Protein AF-0000000078282708 (afdb_homodimer)

Nearest PDB structures (foldseek):
  1wza-assembly1_A  TM=4.664E-01  e=1.621E-06  Halothermothrix orenii
  4jen-assembly2_C-2  TM=5.106E-01  e=5.709E+00  Clostridium botulinum A str. ATCC 19397
  1z26-assembly1_A  TM=2.832E-01  e=1.994E+00  Pyrococcus furiosus
  5vbg-assembly1_A  TM=2.214E-01  e=1.049E+00  Haemophilus influenzae Rd KW20
  1wza-assembly1_A  TM=4.704E-01  e=5.038E-07  Halothermothrix orenii

Structure (mmCIF, N/CA/C/O backbone):
data_AF-0000000078282708-model_v1
#
loop_
_entity.id
_entity.type
_entity.pdbx_description
1 polymer 'Beta-galactosidase-like protein'
#
loop_
_atom_site.group_PDB
_atom_site.id
_atom_site.type_symbol
_atom_site.label_atom_id
_atom_site.label_alt_id
_atom_site.label_comp_id
_atom_site.label_asym_id
_atom_site.label_entity_id
_atom_site.label_seq_id
_atom_site.pdbx_PDB_ins_code
_atom_site.Cartn_x
_atom_site.Cartn_y
_atom_site.Cartn_z
_atom_site.occupancy
_atom_site.B_iso_or_equiv
_atom_site.auth_seq_id
_atom_site.auth_comp_id
_atom_site.auth_asym_id
_atom_site.auth_atom_id
_atom_site.pdbx_PDB_model_num
ATOM 1 N N . MET A 1 1 ? -0.865 -28.656 9.539 1 91.75 1 MET A N 1
ATOM 2 C CA . MET A 1 1 ? -1.422 -27.828 8.477 1 91.75 1 MET A CA 1
ATOM 3 C C . MET A 1 1 ? -0.463 -26.703 8.117 1 91.75 1 MET A C 1
ATOM 5 O O . MET A 1 1 ? 0.042 -26 8.992 1 91.75 1 MET A O 1
ATOM 9 N N . LEU A 1 2 ? -0.111 -26.656 6.852 1 93.38 2 LEU A N 1
ATOM 10 C CA . LEU A 1 2 ? 0.719 -25.562 6.352 1 93.38 2 LEU A CA 1
ATOM 11 C C . LEU A 1 2 ? -0.14 -24.375 5.902 1 93.38 2 LEU A C 1
ATOM 13 O O . LEU A 1 2 ? -1.257 -24.578 5.414 1 93.38 2 LEU A O 1
ATOM 17 N N . LYS A 1 3 ? 0.345 -23.25 6.145 1 96.25 3 LYS A N 1
ATOM 18 C CA . LYS A 1 3 ? -0.286 -22.031 5.664 1 96.25 3 LYS A CA 1
ATOM 19 C C . LYS A 1 3 ? 0.667 -21.234 4.781 1 96.25 3 LYS A C 1
ATOM 21 O O . LYS A 1 3 ? 1.452 -20.422 5.281 1 96.25 3 LYS A O 1
ATOM 26 N N . GLY A 1 4 ? 0.455 -21.469 3.521 1 94.69 4 GLY A N 1
ATOM 27 C CA . GLY A 1 4 ? 1.292 -20.797 2.541 1 94.69 4 GLY A CA 1
ATOM 28 C C . GLY A 1 4 ? 0.851 -19.375 2.256 1 94.69 4 GLY A C 1
ATOM 29 O O . GLY A 1 4 ? -0.321 -19.031 2.432 1 94.69 4 GLY A O 1
ATOM 30 N N . ILE A 1 5 ? 1.791 -18.578 1.916 1 93.94 5 ILE A N 1
ATOM 31 C CA . ILE A 1 5 ? 1.528 -17.219 1.442 1 93.94 5 ILE A CA 1
ATOM 32 C C . ILE A 1 5 ? 2.156 -17.031 0.064 1 93.94 5 ILE A C 1
ATOM 34 O O . ILE A 1 5 ? 3.342 -17.312 -0.13 1 93.94 5 ILE A O 1
ATOM 38 N N . TYR A 1 6 ? 1.263 -16.703 -0.888 1 96.06 6 TYR A N 1
ATOM 39 C CA . TYR A 1 6 ? 1.729 -16.219 -2.18 1 96.06 6 TYR A CA 1
ATOM 40 C C . TYR A 1 6 ? 2.301 -14.805 -2.055 1 96.06 6 TYR A C 1
ATOM 42 O O . TYR A 1 6 ? 1.612 -13.82 -2.338 1 96.06 6 TYR A O 1
ATOM 50 N N . PHE A 1 7 ? 3.656 -14.727 -1.704 1 95.06 7 PHE A N 1
ATOM 51 C CA . PHE A 1 7 ? 4.273 -13.547 -1.121 1 95.06 7 PHE A CA 1
ATOM 52 C C . PHE A 1 7 ? 5.168 -12.844 -2.137 1 95.06 7 PHE A C 1
ATOM 54 O O . PHE A 1 7 ? 6.395 -12.938 -2.061 1 95.06 7 PHE A O 1
ATOM 61 N N . MET A 1 8 ? 4.633 -12.062 -3.002 1 94.94 8 MET A N 1
ATOM 62 C CA . MET A 1 8 ? 5.473 -11.273 -3.898 1 94.94 8 MET A CA 1
ATOM 63 C C . MET A 1 8 ? 5.676 -9.867 -3.357 1 94.94 8 MET A C 1
ATOM 65 O O . MET A 1 8 ? 6.711 -9.242 -3.6 1 94.94 8 MET A O 1
ATOM 69 N N . GLY A 1 9 ? 4.688 -9.383 -2.629 1 95.5 9 GLY A N 1
ATOM 70 C CA . GLY A 1 9 ? 4.793 -8.094 -1.973 1 95.5 9 GLY A CA 1
ATOM 71 C C . GLY A 1 9 ? 4.688 -6.926 -2.934 1 95.5 9 GLY A C 1
ATOM 72 O O . GLY A 1 9 ? 5.168 -5.828 -2.641 1 95.5 9 GLY A O 1
ATOM 73 N N . TRP A 1 10 ? 4.141 -7.105 -4.102 1 95.88 10 TRP A N 1
ATOM 74 C CA . TRP A 1 10 ? 3.957 -6.004 -5.043 1 95.88 10 TRP A CA 1
ATOM 75 C C . TRP A 1 10 ? 2.965 -4.98 -4.5 1 95.88 10 TRP A C 1
ATOM 77 O O . TRP A 1 10 ? 2.107 -5.316 -3.68 1 95.88 10 TRP A O 1
ATOM 87 N N . GLN A 1 11 ? 3.111 -3.773 -4.941 1 92.25 11 GLN A N 1
ATOM 88 C CA . GLN A 1 11 ? 2.311 -2.674 -4.41 1 92.25 11 GLN A CA 1
ATOM 89 C C . GLN A 1 11 ? 0.983 -2.551 -5.152 1 92.25 11 GLN A C 1
ATOM 91 O O . GLN A 1 11 ? 0.892 -2.895 -6.332 1 92.25 11 GLN A O 1
ATOM 96 N N . ARG A 1 12 ? 0.019 -2.025 -4.438 1 90.88 12 ARG A N 1
ATOM 97 C CA . ARG A 1 12 ? -1.258 -1.686 -5.059 1 90.88 12 ARG A CA 1
ATOM 98 C C . ARG A 1 12 ? -1.077 -0.617 -6.129 1 90.88 12 ARG A C 1
ATOM 100 O O . ARG A 1 12 ? -0.211 0.252 -6.008 1 90.88 12 ARG A O 1
ATOM 107 N N . ASP A 1 13 ? -1.837 -0.707 -7.242 1 89 13 ASP A N 1
ATOM 108 C CA . ASP A 1 13 ? -1.938 0.283 -8.312 1 89 13 ASP A CA 1
ATOM 109 C C . ASP A 1 13 ? -0.598 0.46 -9.023 1 89 13 ASP A C 1
ATOM 111 O O . ASP A 1 13 ? -0.304 1.538 -9.547 1 89 13 ASP A O 1
ATOM 115 N N . MET A 1 14 ? 0.194 -0.5 -8.945 1 92.94 14 MET A N 1
ATOM 116 C CA . MET A 1 14 ? 1.465 -0.499 -9.664 1 92.94 14 MET A CA 1
ATOM 117 C C . MET A 1 14 ? 1.618 -1.765 -10.5 1 92.94 14 MET A C 1
ATOM 119 O O . MET A 1 14 ? 0.951 -2.768 -10.242 1 92.94 14 MET A O 1
ATOM 123 N N . TRP A 1 15 ? 2.471 -1.636 -11.516 1 94.06 15 TRP A N 1
ATOM 124 C CA . TRP A 1 15 ? 2.766 -2.818 -12.312 1 94.06 15 TRP A CA 1
ATOM 125 C C . TRP A 1 15 ? 3.553 -3.844 -11.508 1 94.06 15 TRP A C 1
ATOM 127 O O . TRP A 1 15 ? 4.289 -3.482 -10.586 1 94.06 15 TRP A O 1
ATOM 137 N N . ASN A 1 16 ? 3.322 -5.078 -11.789 1 94.31 16 ASN A N 1
ATOM 138 C CA . ASN A 1 16 ? 4.113 -6.156 -11.203 1 94.31 16 ASN A CA 1
ATOM 139 C C . ASN A 1 16 ? 5.395 -6.402 -12 1 94.31 16 ASN A C 1
ATOM 141 O O . ASN A 1 16 ? 5.367 -7.047 -13.047 1 94.31 16 ASN A O 1
ATOM 145 N N . TYR A 1 17 ? 6.512 -5.969 -11.523 1 94.06 17 TYR A N 1
ATOM 146 C CA . TYR A 1 17 ? 7.766 -6.043 -12.266 1 94.06 17 TYR A CA 1
ATOM 147 C C . TYR A 1 17 ? 8.562 -7.277 -11.859 1 94.06 17 TYR A C 1
ATOM 149 O O . TYR A 1 17 ? 9.07 -7.355 -10.742 1 94.06 17 TYR A O 1
ATOM 157 N N . HIS A 1 18 ? 8.586 -8.219 -12.742 1 93.62 18 HIS A N 1
ATOM 158 C CA . HIS A 1 18 ? 9.57 -9.289 -12.648 1 93.62 18 HIS A CA 1
ATOM 159 C C . HIS A 1 18 ? 10.953 -8.805 -13.062 1 93.62 18 HIS A C 1
ATOM 161 O O . HIS A 1 18 ? 11.078 -7.84 -13.828 1 93.62 18 HIS A O 1
ATOM 167 N N . PRO A 1 19 ? 11.945 -9.414 -12.523 1 95.88 19 PRO A N 1
ATOM 168 C CA . PRO A 1 19 ? 11.977 -10.539 -11.594 1 95.88 19 PRO A CA 1
ATOM 169 C C . PRO A 1 19 ? 12.391 -10.125 -10.18 1 95.88 19 PRO A C 1
ATOM 171 O O . PRO A 1 19 ? 12.312 -10.938 -9.25 1 95.88 19 PRO A O 1
ATOM 174 N N . SER A 1 20 ? 12.914 -8.922 -10.07 1 94.81 20 SER A N 1
ATOM 175 C CA . SER A 1 20 ? 13.359 -8.422 -8.781 1 94.81 20 SER A CA 1
ATOM 176 C C . SER A 1 20 ? 12.18 -8.008 -7.902 1 94.81 20 SER A C 1
ATOM 178 O O . SER A 1 20 ? 11.555 -6.98 -8.141 1 94.81 20 SER A O 1
ATOM 180 N N . LEU A 1 21 ? 11.922 -8.75 -6.902 1 96.19 21 LEU A N 1
ATOM 181 C CA . LEU A 1 21 ? 10.75 -8.516 -6.07 1 96.19 21 LEU A CA 1
ATOM 182 C C . LEU A 1 21 ? 10.961 -7.324 -5.141 1 96.19 21 LEU A C 1
ATOM 184 O O . LEU A 1 21 ? 12.102 -6.965 -4.84 1 96.19 21 LEU A O 1
ATOM 188 N N . PRO A 1 22 ? 9.891 -6.691 -4.715 1 96.19 22 PRO A N 1
ATOM 189 C CA . PRO A 1 22 ? 10.016 -5.527 -3.834 1 96.19 22 PRO A CA 1
ATOM 190 C C . PRO A 1 22 ? 10.797 -5.832 -2.559 1 96.19 22 PRO A C 1
ATOM 192 O O . PRO A 1 22 ? 10.766 -6.965 -2.064 1 96.19 22 PRO A O 1
ATOM 195 N N . MET A 1 23 ? 11.43 -4.809 -2.088 1 96.62 23 MET A N 1
ATOM 196 C CA . MET A 1 23 ? 12.172 -4.934 -0.835 1 96.62 23 MET A CA 1
ATOM 197 C C . MET A 1 23 ? 11.234 -5.25 0.323 1 96.62 23 MET A C 1
ATOM 199 O O . MET A 1 23 ? 10.078 -4.809 0.334 1 96.62 23 MET A O 1
ATOM 203 N N . LYS A 1 24 ? 11.75 -6 1.307 1 97.31 24 LYS A N 1
ATOM 204 C CA . LYS A 1 24 ? 10.93 -6.457 2.426 1 97.31 24 LYS A CA 1
ATOM 205 C C . LYS A 1 24 ? 11.188 -5.617 3.676 1 97.31 24 LYS A C 1
ATOM 207 O O . LYS A 1 24 ? 12.25 -5.008 3.807 1 97.31 24 LYS A O 1
ATOM 212 N N . ASN A 1 25 ? 10.195 -5.551 4.543 1 96.88 25 ASN A N 1
ATOM 213 C CA . ASN A 1 25 ? 10.375 -4.836 5.805 1 96.88 25 ASN A CA 1
ATOM 214 C C . ASN A 1 25 ? 9.734 -5.586 6.969 1 96.88 25 ASN A C 1
ATOM 216 O O . ASN A 1 25 ? 9.102 -6.629 6.77 1 96.88 25 ASN A O 1
ATOM 220 N N . MET A 1 26 ? 9.922 -5.113 8.164 1 96.94 26 MET A N 1
ATOM 221 C CA . MET A 1 26 ? 9.477 -5.773 9.383 1 96.94 26 MET A CA 1
ATOM 222 C C . MET A 1 26 ? 7.949 -5.793 9.469 1 96.94 26 MET A C 1
ATOM 224 O O . MET A 1 26 ? 7.367 -6.699 10.062 1 96.94 26 MET A O 1
ATOM 228 N N . GLN A 1 27 ? 7.289 -4.828 8.891 1 95.5 27 GLN A N 1
ATOM 229 C CA . GLN A 1 27 ? 5.832 -4.836 8.891 1 95.5 27 GLN A CA 1
ATOM 230 C C . GLN A 1 27 ? 5.285 -6.035 8.125 1 95.5 27 GLN A C 1
ATOM 232 O O . GLN A 1 27 ? 4.305 -6.652 8.539 1 95.5 27 GLN A O 1
ATOM 237 N N . MET A 1 28 ? 5.863 -6.309 7.047 1 97.06 28 MET A N 1
ATOM 238 C CA . MET A 1 28 ? 5.465 -7.48 6.273 1 97.06 28 MET A CA 1
ATOM 239 C C . MET A 1 28 ? 5.594 -8.75 7.105 1 97.06 28 MET A C 1
ATOM 241 O O . MET A 1 28 ? 4.707 -9.609 7.082 1 97.06 28 MET A O 1
ATOM 245 N N . ILE A 1 29 ? 6.691 -8.875 7.805 1 97.69 29 ILE A N 1
ATOM 246 C CA . ILE A 1 29 ? 6.922 -10.055 8.633 1 97.69 29 ILE A CA 1
ATOM 247 C C . ILE A 1 29 ? 5.859 -10.117 9.734 1 97.69 29 ILE A C 1
ATOM 249 O O . ILE A 1 29 ? 5.316 -11.195 10.016 1 97.69 29 ILE A O 1
ATOM 253 N N . GLN A 1 30 ? 5.543 -8.992 10.305 1 96.44 30 GLN A N 1
ATOM 254 C CA . GLN A 1 30 ? 4.492 -8.945 11.32 1 96.44 30 GLN A CA 1
ATOM 255 C C . GLN A 1 30 ? 3.15 -9.375 10.734 1 96.44 30 GLN A C 1
ATOM 257 O O . GLN A 1 30 ? 2.389 -10.094 11.383 1 96.44 30 GLN A O 1
ATOM 262 N N . ASP A 1 31 ? 2.84 -8.891 9.586 1 97.12 31 ASP A N 1
ATOM 263 C CA . ASP A 1 31 ? 1.611 -9.312 8.914 1 97.12 31 ASP A CA 1
ATOM 264 C C . ASP A 1 31 ? 1.562 -10.828 8.766 1 97.12 31 ASP A C 1
ATOM 266 O O . ASP A 1 31 ? 0.527 -11.453 9.016 1 97.12 31 ASP A O 1
ATOM 270 N N . ILE A 1 32 ? 2.678 -11.398 8.305 1 98.19 32 ILE A N 1
ATOM 271 C CA . ILE A 1 32 ? 2.773 -12.836 8.102 1 98.19 32 ILE A CA 1
ATOM 272 C C . ILE A 1 32 ? 2.504 -13.57 9.414 1 98.19 32 ILE A C 1
ATOM 274 O O . ILE A 1 32 ? 1.751 -14.547 9.445 1 98.19 32 ILE A O 1
ATOM 278 N N . GLU A 1 33 ? 3.105 -13.039 10.492 1 97.81 33 GLU A N 1
ATOM 279 C CA . GLU A 1 33 ? 2.887 -13.633 11.805 1 97.81 33 GLU A CA 1
ATOM 280 C C . GLU A 1 33 ? 1.424 -13.523 12.227 1 97.81 33 GLU A C 1
ATOM 282 O O . GLU A 1 33 ? 0.844 -14.477 12.742 1 97.81 33 GLU A O 1
ATOM 287 N N . ASP A 1 34 ? 0.875 -12.398 11.938 1 97.06 34 ASP A N 1
ATOM 288 C CA . ASP A 1 34 ? -0.502 -12.133 12.344 1 97.06 34 ASP A CA 1
ATOM 289 C C . ASP A 1 34 ? -1.479 -13.031 11.594 1 97.06 34 ASP A C 1
ATOM 291 O O . ASP A 1 34 ? -2.52 -13.414 12.125 1 97.06 34 ASP A O 1
ATOM 295 N N . ILE A 1 35 ? -1.177 -13.359 10.398 1 97.56 35 ILE A N 1
ATOM 296 C CA . ILE A 1 35 ? -2.021 -14.203 9.57 1 97.56 35 ILE A CA 1
ATOM 297 C C . ILE A 1 35 ? -1.709 -15.672 9.852 1 97.56 35 ILE A C 1
ATOM 299 O O . ILE A 1 35 ? -2.389 -16.562 9.336 1 97.56 35 ILE A O 1
ATOM 303 N N . HIS A 1 36 ? -0.666 -15.914 10.609 1 97.88 36 HIS A N 1
ATOM 304 C CA . HIS A 1 36 ? -0.191 -17.234 11.016 1 97.88 36 HIS A CA 1
ATOM 305 C C . HIS A 1 36 ? 0.363 -18.016 9.828 1 97.88 36 HIS A C 1
ATOM 307 O O . HIS A 1 36 ? 0.149 -19.219 9.711 1 97.88 36 HIS A O 1
ATOM 313 N N . GLY A 1 37 ? 1.004 -17.266 8.898 1 97.25 37 GLY A N 1
ATOM 314 C CA . GLY A 1 37 ? 1.69 -17.906 7.797 1 97.25 37 GLY A CA 1
ATOM 315 C C . GLY A 1 37 ? 3.006 -18.547 8.203 1 97.25 37 GLY A C 1
ATOM 316 O O . GLY A 1 37 ? 3.719 -18.016 9.055 1 97.25 37 GLY A O 1
ATOM 317 N N . ASP A 1 38 ? 3.332 -19.688 7.547 1 96.62 38 ASP A N 1
ATOM 318 C CA . ASP A 1 38 ? 4.582 -20.328 7.945 1 96.62 38 ASP A CA 1
ATOM 319 C C . ASP A 1 38 ? 5.406 -20.734 6.727 1 96.62 38 ASP A C 1
ATOM 321 O O . ASP A 1 38 ? 6.52 -21.234 6.863 1 96.62 38 ASP A O 1
ATOM 325 N N . MET A 1 39 ? 4.875 -20.484 5.531 1 96.31 39 MET A N 1
ATOM 326 C CA . MET A 1 39 ? 5.586 -20.766 4.289 1 96.31 39 MET A CA 1
ATOM 327 C C . MET A 1 39 ? 5.383 -19.641 3.277 1 96.31 39 MET A C 1
ATOM 329 O O . MET A 1 39 ? 4.254 -19.344 2.893 1 96.31 39 MET A O 1
ATOM 333 N N . LEU A 1 40 ? 6.434 -19.062 2.873 1 97.75 40 LEU A N 1
ATOM 334 C CA . LEU A 1 40 ? 6.367 -18 1.866 1 97.75 40 LEU A CA 1
ATOM 335 C C . LEU A 1 40 ? 6.836 -18.516 0.51 1 97.75 40 LEU A C 1
ATOM 337 O O . LEU A 1 40 ? 8 -18.875 0.348 1 97.75 40 LEU A O 1
ATOM 341 N N . ILE A 1 41 ? 5.961 -18.438 -0.445 1 95 41 ILE A N 1
ATOM 342 C CA . ILE A 1 41 ? 6.285 -18.922 -1.785 1 95 41 ILE A CA 1
ATOM 343 C C . ILE A 1 41 ? 6.449 -17.734 -2.729 1 95 41 ILE A C 1
ATOM 345 O O . ILE A 1 41 ? 5.793 -16.703 -2.561 1 95 41 ILE A O 1
ATOM 349 N N . TRP A 1 42 ? 7.336 -17.688 -3.738 1 95.31 42 TRP A N 1
ATOM 350 C CA . TRP A 1 42 ? 7.707 -16.594 -4.629 1 95.31 42 TRP A CA 1
ATOM 351 C C . TRP A 1 42 ? 8.195 -15.391 -3.834 1 95.31 42 TRP A C 1
ATOM 353 O O . TRP A 1 42 ? 7.797 -14.258 -4.113 1 95.31 42 TRP A O 1
ATOM 363 N N . SER A 1 43 ? 9 -15.555 -2.896 1 95 43 SER A N 1
ATOM 364 C CA . SER A 1 43 ? 9.086 -14.547 -1.849 1 95 43 SER A CA 1
ATOM 365 C C . SER A 1 43 ? 10.289 -13.633 -2.062 1 95 43 SER A C 1
ATOM 367 O O . SER A 1 43 ? 10.234 -12.445 -1.75 1 95 43 SER A O 1
ATOM 369 N N . CYS A 1 44 ? 11.445 -14.234 -2.525 1 96.69 44 CYS A N 1
ATOM 370 C CA . CYS A 1 44 ? 12.633 -13.391 -2.568 1 96.69 44 CYS A CA 1
ATOM 371 C C . CYS A 1 44 ? 13.688 -13.977 -3.496 1 96.69 44 CYS A C 1
ATOM 373 O O . CYS A 1 44 ? 13.492 -15.055 -4.059 1 96.69 44 CYS A O 1
ATOM 375 N N . LEU A 1 45 ? 14.742 -13.188 -3.77 1 97.81 45 LEU A N 1
ATOM 376 C CA . LEU A 1 45 ? 15.977 -13.609 -4.434 1 97.81 45 LEU A CA 1
ATOM 377 C C . LEU A 1 45 ? 15.695 -14.086 -5.852 1 97.81 45 LEU A C 1
ATOM 379 O O . LEU A 1 45 ? 16.188 -15.133 -6.27 1 97.81 45 LEU A O 1
ATOM 383 N N . GLY A 1 46 ? 14.828 -13.359 -6.578 1 95.5 46 GLY A N 1
ATOM 384 C CA . GLY A 1 46 ? 14.43 -13.805 -7.902 1 95.5 46 GLY A CA 1
ATOM 385 C C . GLY A 1 46 ? 15.203 -13.125 -9.023 1 95.5 46 GLY A C 1
ATOM 386 O O . GLY A 1 46 ? 15.078 -13.5 -10.188 1 95.5 46 GLY A O 1
ATOM 387 N N . SER A 1 47 ? 16.188 -12.266 -8.734 1 97.75 47 SER A N 1
ATOM 388 C CA . SER A 1 47 ? 16.703 -11.344 -9.734 1 97.75 47 SER A CA 1
ATOM 389 C C . SER A 1 47 ? 17.844 -11.961 -10.523 1 97.75 47 SER A C 1
ATOM 391 O O . SER A 1 47 ? 18.438 -11.305 -11.383 1 97.75 47 SER A O 1
ATOM 393 N N . GLY A 1 48 ? 18.125 -13.234 -10.273 1 98.31 48 GLY A N 1
ATOM 394 C CA . GLY A 1 48 ? 19.109 -13.914 -11.109 1 98.31 48 GLY A CA 1
ATOM 395 C C . GLY A 1 48 ? 18.75 -13.867 -12.586 1 98.31 48 GLY A C 1
ATOM 396 O O . GLY A 1 48 ? 19.641 -13.992 -13.445 1 98.31 48 GLY A O 1
ATOM 397 N N . ALA A 1 49 ? 17.516 -13.656 -12.867 1 98.56 49 ALA A N 1
ATOM 398 C CA . ALA A 1 49 ? 17.031 -13.562 -14.234 1 98.56 49 ALA A CA 1
ATOM 399 C C . ALA A 1 49 ? 17.484 -12.273 -14.906 1 98.56 49 ALA A C 1
ATOM 401 O O . ALA A 1 49 ? 17.406 -12.133 -16.125 1 98.56 49 ALA A O 1
ATOM 402 N N . ILE A 1 50 ? 17.953 -11.305 -14.125 1 98.69 50 ILE A N 1
ATOM 403 C CA . ILE A 1 50 ? 18.609 -10.117 -14.648 1 98.69 50 ILE A CA 1
ATOM 404 C C . ILE A 1 50 ? 20.109 -10.375 -14.797 1 98.69 50 ILE A C 1
ATOM 406 O O . ILE A 1 50 ? 20.719 -10.008 -15.812 1 98.69 50 ILE A O 1
ATOM 410 N N . GLY A 1 51 ? 20.688 -10.969 -13.82 1 98.62 51 GLY A N 1
ATOM 411 C CA . GLY A 1 51 ? 22.094 -11.32 -13.719 1 98.62 51 GLY A CA 1
ATOM 412 C C . GLY A 1 51 ? 22.531 -11.602 -12.297 1 98.62 51 GLY A C 1
ATOM 413 O O . GLY A 1 51 ? 21.969 -11.062 -11.344 1 98.62 51 GLY A O 1
ATOM 414 N N . LEU A 1 52 ? 23.609 -12.367 -12.156 1 98.69 52 LEU A N 1
ATOM 415 C CA . LEU A 1 52 ? 24.094 -12.773 -10.844 1 98.69 52 LEU A CA 1
ATOM 416 C C . LEU A 1 52 ? 24.594 -11.57 -10.055 1 98.69 52 LEU A C 1
ATOM 418 O O . LEU A 1 52 ? 24.391 -11.492 -8.836 1 98.69 52 LEU A O 1
ATOM 422 N N . PRO A 1 53 ? 25.281 -10.602 -10.734 1 98.62 53 PRO A N 1
ATOM 423 C CA . PRO A 1 53 ? 25.688 -9.414 -9.969 1 98.62 53 PRO A CA 1
ATOM 424 C C . PRO A 1 53 ? 24.5 -8.68 -9.352 1 98.62 53 PRO A C 1
ATOM 426 O O . PRO A 1 53 ? 24.609 -8.133 -8.25 1 98.62 53 PRO A O 1
ATOM 429 N N . TYR A 1 54 ? 23.391 -8.609 -10.086 1 98.69 54 TYR A N 1
ATOM 430 C CA . TYR A 1 54 ? 22.172 -7.992 -9.547 1 98.69 54 TYR A CA 1
ATOM 431 C C . TYR A 1 54 ? 21.625 -8.797 -8.375 1 98.69 54 TYR A C 1
ATOM 433 O O . TYR A 1 54 ? 21.219 -8.227 -7.359 1 98.69 54 TYR A O 1
ATOM 441 N N . LEU A 1 55 ? 21.578 -10.078 -8.508 1 98.69 55 LEU A N 1
ATOM 442 C CA . LEU A 1 55 ? 21.125 -10.953 -7.434 1 98.69 55 LEU A CA 1
ATOM 443 C C . LEU A 1 55 ? 21.969 -10.781 -6.184 1 98.69 55 LEU A C 1
ATOM 445 O O . LEU A 1 55 ? 21.453 -10.789 -5.066 1 98.69 55 LEU A O 1
ATOM 449 N N . ASP A 1 56 ? 23.25 -10.656 -6.395 1 98.69 56 ASP A N 1
ATOM 450 C CA . ASP A 1 56 ? 24.172 -10.438 -5.285 1 98.69 56 ASP A CA 1
ATOM 451 C C . ASP A 1 56 ? 23.812 -9.172 -4.516 1 98.69 56 ASP A C 1
ATOM 453 O O . ASP A 1 56 ? 23.812 -9.164 -3.281 1 98.69 56 ASP A O 1
ATOM 457 N N . ARG A 1 57 ? 23.5 -8.203 -5.242 1 97.56 57 ARG A N 1
ATOM 458 C CA . ARG A 1 57 ? 23.125 -6.945 -4.605 1 97.56 57 ARG A CA 1
ATOM 459 C C . ARG A 1 57 ? 21.781 -7.078 -3.879 1 97.56 57 ARG A C 1
ATOM 461 O O . ARG A 1 57 ? 21.625 -6.555 -2.775 1 97.56 57 ARG A O 1
ATOM 468 N N . GLU A 1 58 ? 20.828 -7.715 -4.484 1 97.25 58 GLU A N 1
ATOM 469 C CA . GLU A 1 58 ? 19.547 -7.969 -3.846 1 97.25 58 GLU A CA 1
ATOM 470 C C . GLU A 1 58 ? 19.719 -8.695 -2.518 1 97.25 58 GLU A C 1
ATOM 472 O O . GLU A 1 58 ? 19.062 -8.367 -1.53 1 97.25 58 GLU A O 1
ATOM 477 N N . ALA A 1 59 ? 20.609 -9.57 -2.447 1 98.25 59 ALA A N 1
ATOM 478 C CA . ALA A 1 59 ? 20.859 -10.406 -1.275 1 98.25 59 ALA A CA 1
ATOM 479 C C . ALA A 1 59 ? 21.625 -9.641 -0.205 1 98.25 59 ALA A C 1
ATOM 481 O O . ALA A 1 59 ? 21.359 -9.789 0.989 1 98.25 59 ALA A O 1
ATOM 482 N N . ASN A 1 60 ? 22.578 -8.742 -0.648 1 97.38 60 ASN A N 1
ATOM 483 C CA . ASN A 1 60 ? 23.641 -8.414 0.307 1 97.38 60 ASN A CA 1
ATOM 484 C C . ASN A 1 60 ? 23.797 -6.906 0.466 1 97.38 60 ASN A C 1
ATOM 486 O O . ASN A 1 60 ? 24.469 -6.441 1.391 1 97.38 60 ASN A O 1
ATOM 490 N N . ASP A 1 61 ? 23.172 -6.105 -0.444 1 95.25 61 ASP A N 1
ATOM 491 C CA . ASP A 1 61 ? 23.375 -4.664 -0.349 1 95.25 61 ASP A CA 1
ATOM 492 C C . ASP A 1 61 ? 22.969 -4.141 1.027 1 95.25 61 ASP A C 1
ATOM 494 O O . ASP A 1 61 ? 22 -4.605 1.613 1 95.25 61 ASP A O 1
ATOM 498 N N . ASP A 1 62 ? 23.734 -3.127 1.428 1 93.56 62 ASP A N 1
ATOM 499 C CA . ASP A 1 62 ? 23.344 -2.438 2.652 1 93.56 62 ASP A CA 1
ATOM 500 C C . ASP A 1 62 ? 22.062 -1.634 2.443 1 93.56 62 ASP A C 1
ATOM 502 O O . ASP A 1 62 ? 21.797 -1.158 1.339 1 93.56 62 ASP A O 1
ATOM 506 N N . THR A 1 63 ? 21.328 -1.556 3.502 1 95.44 63 THR A N 1
ATOM 507 C CA . THR A 1 63 ? 20.109 -0.762 3.506 1 95.44 63 THR A CA 1
ATOM 508 C C . THR A 1 63 ? 20.359 0.627 4.082 1 95.44 63 THR A C 1
ATOM 510 O O . THR A 1 63 ? 21 0.763 5.125 1 95.44 63 THR A O 1
ATOM 513 N N . SER A 1 64 ? 19.906 1.701 3.402 1 95.12 64 SER A N 1
ATOM 514 C CA . SER A 1 64 ? 20.141 3.074 3.844 1 95.12 64 SER A CA 1
ATOM 515 C C . SER A 1 64 ? 19.438 3.355 5.168 1 95.12 64 SER A C 1
ATOM 517 O O . SER A 1 64 ? 18.453 2.686 5.508 1 95.12 64 SER A O 1
ATOM 519 N N . PRO A 1 65 ? 19.891 4.375 5.914 1 95.94 65 PRO A N 1
ATOM 520 C CA . PRO A 1 65 ? 19.25 4.715 7.188 1 95.94 65 PRO A CA 1
ATOM 521 C C . PRO A 1 65 ? 17.766 5.047 7.035 1 95.94 65 PRO A C 1
ATOM 523 O O . PRO A 1 65 ? 16.953 4.641 7.867 1 95.94 65 PRO A O 1
ATOM 526 N N . ARG A 1 66 ? 17.406 5.773 6.004 1 96.5 66 ARG A N 1
ATOM 527 C CA . ARG A 1 66 ? 16 6.117 5.777 1 96.5 66 ARG A CA 1
ATOM 528 C C . ARG A 1 66 ? 15.148 4.867 5.648 1 96.5 66 ARG A C 1
ATOM 530 O O . ARG A 1 66 ? 14.055 4.793 6.223 1 96.5 66 ARG A O 1
ATOM 537 N N . MET A 1 67 ? 15.656 3.932 4.914 1 96.75 67 MET A N 1
ATOM 538 C CA . MET A 1 67 ? 14.93 2.68 4.738 1 96.75 67 MET A CA 1
ATOM 539 C C . MET A 1 67 ? 14.914 1.872 6.031 1 96.75 67 MET A C 1
ATOM 541 O O . MET A 1 67 ? 13.906 1.249 6.367 1 96.75 67 MET A O 1
ATOM 545 N N . ARG A 1 68 ? 16.031 1.907 6.766 1 97.5 68 ARG A N 1
ATOM 546 C CA . ARG A 1 68 ? 16.094 1.212 8.047 1 97.5 68 ARG A CA 1
ATOM 547 C C . ARG A 1 68 ? 15.055 1.761 9.023 1 97.5 68 ARG A C 1
ATOM 549 O O . ARG A 1 68 ? 14.492 1.011 9.82 1 97.5 68 ARG A O 1
ATOM 556 N N . LEU A 1 69 ? 14.82 3.041 8.945 1 97.44 69 LEU A N 1
ATOM 557 C CA . LEU A 1 69 ? 13.852 3.688 9.828 1 97.44 69 LEU A CA 1
ATOM 558 C C . LEU A 1 69 ? 12.484 3.027 9.719 1 97.44 69 LEU A C 1
ATOM 560 O O . LEU A 1 69 ? 11.742 2.951 10.695 1 97.44 69 LEU A O 1
ATOM 564 N N . TYR A 1 70 ? 12.195 2.516 8.555 1 96.75 70 TYR A N 1
ATOM 565 C CA . TYR A 1 70 ? 10.906 1.893 8.281 1 96.75 70 TYR A CA 1
ATOM 566 C C . TYR A 1 70 ? 11.016 0.373 8.305 1 96.75 70 TYR A C 1
ATOM 568 O O . TYR A 1 70 ? 10.125 -0.329 7.836 1 96.75 70 TYR A O 1
ATOM 576 N N . GLY A 1 71 ? 12.148 -0.172 8.75 1 97.06 71 GLY A N 1
ATOM 577 C CA . GLY A 1 71 ? 12.289 -1.601 8.984 1 97.06 71 GLY A CA 1
ATOM 578 C C . GLY A 1 71 ? 12.68 -2.375 7.746 1 97.06 71 GLY A C 1
ATOM 579 O O . GLY A 1 71 ? 12.625 -3.607 7.73 1 97.06 71 GLY A O 1
ATOM 580 N N . PHE A 1 72 ? 13.078 -1.73 6.668 1 97.5 72 PHE A N 1
ATOM 581 C CA . PHE A 1 72 ? 13.461 -2.434 5.449 1 97.5 72 PHE A CA 1
ATOM 582 C C . PHE A 1 72 ? 14.766 -3.188 5.645 1 97.5 72 PHE A C 1
ATOM 584 O O . PHE A 1 72 ? 15.578 -2.822 6.5 1 97.5 72 PHE A O 1
ATOM 591 N N . MET A 1 73 ? 14.953 -4.223 4.875 1 97.44 73 MET A N 1
ATOM 592 C CA . MET A 1 73 ? 16.141 -5.078 4.969 1 97.44 73 MET A CA 1
ATOM 593 C C . MET A 1 73 ? 16.422 -5.75 3.631 1 97.44 73 MET A C 1
ATOM 595 O O . MET A 1 73 ? 15.555 -5.824 2.768 1 97.44 73 MET A O 1
ATOM 599 N N . ASN A 1 74 ? 17.656 -6.148 3.398 1 97.44 74 ASN A N 1
ATOM 600 C CA . ASN A 1 74 ? 17.969 -6.953 2.225 1 97.44 74 ASN A CA 1
ATOM 601 C C . ASN A 1 74 ? 17.469 -8.383 2.373 1 97.44 74 ASN A C 1
ATOM 603 O O . ASN A 1 74 ? 16.906 -8.742 3.41 1 97.44 74 ASN A O 1
ATOM 607 N N . ASP A 1 75 ? 17.578 -9.203 1.38 1 98.25 75 ASP A N 1
ATOM 608 C CA . ASP A 1 75 ? 16.922 -10.508 1.385 1 98.25 75 ASP A CA 1
ATOM 609 C C . ASP A 1 75 ? 17.625 -11.469 2.34 1 98.25 75 ASP A C 1
ATOM 611 O O . ASP A 1 75 ? 16.984 -12.359 2.906 1 98.25 75 ASP A O 1
ATOM 615 N N . LYS A 1 76 ? 18.922 -11.305 2.467 1 98.31 76 LYS A N 1
ATOM 616 C CA . LYS A 1 76 ? 19.625 -12.133 3.449 1 98.31 76 LYS A CA 1
ATOM 617 C C . LYS A 1 76 ? 19.078 -11.891 4.855 1 98.31 76 LYS A C 1
ATOM 619 O O . LYS A 1 76 ? 18.797 -12.836 5.59 1 98.31 76 LYS A O 1
ATOM 624 N N . GLU A 1 77 ? 18.922 -10.664 5.207 1 98.19 77 GLU A N 1
ATOM 625 C CA . GLU A 1 77 ? 18.359 -10.297 6.5 1 98.19 77 GLU A CA 1
ATOM 626 C C . GLU A 1 77 ? 16.922 -10.789 6.633 1 98.19 77 GLU A C 1
ATOM 628 O O . GLU A 1 77 ? 16.516 -11.25 7.699 1 98.19 77 GLU A O 1
ATOM 633 N N . PHE A 1 78 ? 16.203 -10.633 5.578 1 98.38 78 PHE A N 1
ATOM 634 C CA . PHE A 1 78 ? 14.812 -11.07 5.57 1 98.38 78 PHE A CA 1
ATOM 635 C C . PHE A 1 78 ? 14.719 -12.57 5.859 1 98.38 78 PHE A C 1
ATOM 637 O O . PHE A 1 78 ? 13.914 -12.992 6.695 1 98.38 78 PHE A O 1
ATOM 644 N N . CYS A 1 79 ? 15.5 -13.359 5.18 1 98.5 79 CYS A N 1
ATOM 645 C CA . CYS A 1 79 ? 15.531 -14.797 5.414 1 98.5 79 CYS A CA 1
ATOM 646 C C . CYS A 1 79 ? 15.859 -15.109 6.867 1 98.5 79 CYS A C 1
ATOM 648 O O . CYS A 1 79 ? 15.227 -15.969 7.48 1 98.5 79 CYS A O 1
ATOM 650 N N . GLN A 1 80 ? 16.812 -14.438 7.375 1 97.81 80 GLN A N 1
ATOM 651 C CA . GLN A 1 80 ? 17.219 -14.656 8.758 1 97.81 80 GLN A CA 1
ATOM 652 C C . GLN A 1 80 ? 16.094 -14.32 9.727 1 97.81 80 GLN A C 1
ATOM 654 O O . GLN A 1 80 ? 15.828 -15.078 10.664 1 97.81 80 GLN A O 1
ATOM 659 N N . GLU A 1 81 ? 15.469 -13.195 9.523 1 98.06 81 GLU A N 1
ATOM 660 C CA . GLU A 1 81 ? 14.391 -12.766 10.406 1 98.06 81 GLU A CA 1
ATOM 661 C C . GLU A 1 81 ? 13.219 -13.75 10.359 1 98.06 81 GLU A C 1
ATOM 663 O O . GLU A 1 81 ? 12.609 -14.039 11.391 1 98.06 81 GLU A O 1
ATOM 668 N N . CYS A 1 82 ? 12.875 -14.148 9.195 1 98.19 82 CYS A N 1
ATOM 669 C CA . CYS A 1 82 ? 11.812 -15.141 9.047 1 98.19 82 CYS A CA 1
ATOM 670 C C . CYS A 1 82 ? 12.188 -16.453 9.742 1 98.19 82 CYS A C 1
ATOM 672 O O . CYS A 1 82 ? 11.359 -17.047 10.438 1 98.19 82 CYS A O 1
ATOM 674 N N . ARG A 1 83 ? 13.406 -16.875 9.602 1 97 83 ARG A N 1
ATOM 675 C CA . ARG A 1 83 ? 13.875 -18.109 10.227 1 97 83 ARG A CA 1
ATOM 676 C C . ARG A 1 83 ? 13.734 -18.047 11.742 1 97 83 ARG A C 1
ATOM 678 O O . ARG A 1 83 ? 13.312 -19.016 12.375 1 97 83 ARG A O 1
ATOM 685 N N . LYS A 1 84 ? 14.078 -16.906 12.305 1 96.56 84 LYS A N 1
ATOM 686 C CA . LYS A 1 84 ? 13.938 -16.688 13.742 1 96.56 84 LYS A CA 1
ATOM 687 C C . LYS A 1 84 ? 12.508 -16.938 14.203 1 96.56 84 LYS A C 1
ATOM 689 O O . LYS A 1 84 ? 12.273 -17.281 15.367 1 96.56 84 LYS A O 1
ATOM 694 N N . ARG A 1 85 ? 11.609 -16.844 13.312 1 97.06 85 ARG A N 1
ATOM 695 C CA . ARG A 1 85 ? 10.195 -16.859 13.664 1 97.06 85 ARG A CA 1
ATOM 696 C C . ARG A 1 85 ? 9.516 -18.125 13.148 1 97.06 85 ARG A C 1
ATOM 698 O O . ARG A 1 85 ? 8.289 -18.234 13.18 1 97.06 85 ARG A O 1
ATOM 705 N N . GLY A 1 86 ? 10.281 -19 12.656 1 96.44 86 GLY A N 1
ATOM 706 C CA . GLY A 1 86 ? 9.758 -20.281 12.195 1 96.44 86 GLY A CA 1
ATOM 707 C C . GLY A 1 86 ? 9.055 -20.188 10.852 1 96.44 86 GLY A C 1
ATOM 708 O O . GLY A 1 86 ? 8.234 -21.047 10.516 1 96.44 86 GLY A O 1
ATOM 709 N N . ILE A 1 87 ? 9.258 -19.188 10.086 1 97.75 87 ILE A N 1
ATOM 710 C CA . ILE A 1 87 ? 8.68 -18.984 8.758 1 97.75 87 ILE A CA 1
ATOM 711 C C . ILE A 1 87 ? 9.672 -19.469 7.699 1 97.75 87 ILE A C 1
ATOM 713 O O . ILE A 1 87 ? 10.812 -19.016 7.652 1 97.75 87 ILE A O 1
ATOM 717 N N . LYS A 1 88 ? 9.281 -20.359 6.895 1 96.94 88 LYS A N 1
ATOM 718 C CA . LYS A 1 88 ? 10.133 -20.875 5.832 1 96.94 88 LYS A CA 1
ATOM 719 C C . LYS A 1 88 ? 10.008 -20.031 4.566 1 96.94 88 LYS A C 1
ATOM 721 O O . LYS A 1 88 ? 8.922 -19.906 4 1 96.94 88 LYS A O 1
ATOM 726 N N . VAL A 1 89 ? 11.109 -19.562 4.152 1 98.06 89 VAL A N 1
ATOM 727 C CA . VAL A 1 89 ? 11.141 -18.688 2.98 1 98.06 89 VAL A CA 1
ATOM 728 C C . VAL A 1 89 ? 11.641 -19.469 1.769 1 98.06 89 VAL A C 1
ATOM 730 O O . VAL A 1 89 ? 12.789 -19.922 1.746 1 98.06 89 VAL A O 1
ATOM 733 N N . PHE A 1 90 ? 10.805 -19.578 0.787 1 98.06 90 PHE A N 1
ATOM 734 C CA . PHE A 1 90 ? 11.227 -20.203 -0.468 1 98.06 90 PHE A CA 1
ATOM 735 C C . PHE A 1 90 ? 11.664 -19.141 -1.469 1 98.06 90 PHE A C 1
ATOM 737 O O . PHE A 1 90 ? 10.852 -18.328 -1.912 1 98.06 90 PHE A O 1
ATOM 744 N N . SER A 1 91 ? 12.953 -19.125 -1.794 1 98.25 91 SER A N 1
ATOM 745 C CA 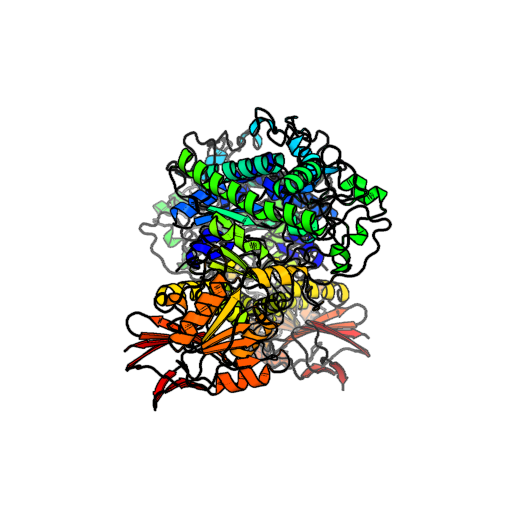. SER A 1 91 ? 13.414 -18.281 -2.885 1 98.25 91 SER A CA 1
ATOM 746 C C . SER A 1 91 ? 12.867 -18.75 -4.227 1 98.25 91 SER A C 1
ATOM 748 O O . SER A 1 91 ? 12.508 -19.922 -4.383 1 98.25 91 SER A O 1
ATOM 750 N N . VAL A 1 92 ? 12.773 -17.828 -5.141 1 98.19 92 VAL A N 1
ATOM 751 C CA . VAL A 1 92 ? 12.141 -18.203 -6.406 1 98.19 92 VAL A CA 1
ATOM 752 C C . VAL A 1 92 ? 13.188 -18.234 -7.516 1 98.19 92 VAL A C 1
ATOM 754 O O . VAL A 1 92 ? 13.93 -17.266 -7.711 1 98.19 92 VAL A O 1
ATOM 757 N N . LEU A 1 93 ? 13.281 -19.281 -8.18 1 98.38 93 LEU A N 1
ATOM 758 C CA . LEU A 1 93 ? 14.07 -19.438 -9.398 1 98.38 93 LEU A CA 1
ATOM 759 C C . LEU A 1 93 ? 13.203 -19.297 -10.641 1 98.38 93 LEU A C 1
ATOM 761 O O . LEU A 1 93 ? 12.383 -20.172 -10.938 1 98.38 93 LEU A O 1
ATOM 765 N N . TRP A 1 94 ? 13.422 -18.203 -11.32 1 97.94 94 TRP A N 1
ATOM 766 C CA . TRP A 1 94 ? 12.703 -17.984 -12.57 1 97.94 94 TRP A CA 1
ATOM 767 C C . TRP A 1 94 ? 13.391 -18.688 -13.734 1 97.94 94 TRP A C 1
ATOM 769 O O . TRP A 1 94 ? 14.508 -18.344 -14.109 1 97.94 94 TRP A O 1
ATOM 779 N N . LYS A 1 95 ? 12.688 -19.547 -14.367 1 97.19 95 LYS A N 1
ATOM 780 C CA . LYS A 1 95 ? 13.359 -20.359 -15.383 1 97.19 95 LYS A CA 1
ATOM 781 C C . LYS A 1 95 ? 13.109 -19.812 -16.781 1 97.19 95 LYS A C 1
ATOM 783 O O . LYS A 1 95 ? 13.859 -20.109 -17.719 1 97.19 95 LYS A O 1
ATOM 788 N N . SER A 1 96 ? 12.07 -19 -16.906 1 96.44 96 SER A N 1
ATOM 789 C CA . SER A 1 96 ? 11.688 -18.578 -18.25 1 96.44 96 SER A CA 1
ATOM 790 C C . SER A 1 96 ? 12.164 -17.156 -18.531 1 96.44 96 SER A C 1
ATOM 792 O O . SER A 1 96 ? 11.641 -16.484 -19.438 1 96.44 96 SER A O 1
ATOM 794 N N . GLN A 1 97 ? 13.109 -16.719 -17.797 1 97.94 97 GLN A N 1
ATOM 795 C CA . GLN A 1 97 ? 13.305 -15.273 -17.859 1 97.94 97 GLN A CA 1
ATOM 796 C C . GLN A 1 97 ? 14.766 -14.922 -18.125 1 97.94 97 GLN A C 1
ATOM 798 O O . GLN A 1 97 ? 15.648 -15.375 -17.391 1 97.94 97 GLN A O 1
ATOM 803 N N . LEU A 1 98 ? 15.023 -14.156 -19.109 1 98.62 98 LEU A N 1
ATOM 804 C CA . LEU A 1 98 ? 16.25 -13.43 -19.406 1 98.62 98 LEU A CA 1
ATOM 805 C C . LEU A 1 98 ? 15.961 -11.969 -19.703 1 98.62 98 LEU A C 1
ATOM 807 O O . LEU A 1 98 ? 15.484 -11.633 -20.797 1 98.62 98 LEU A O 1
ATOM 811 N N . TRP A 1 99 ? 16.391 -11.117 -18.812 1 98.69 99 TRP A N 1
ATOM 812 C CA . TRP A 1 99 ? 15.844 -9.758 -18.875 1 98.69 99 TRP A CA 1
ATOM 813 C C . TRP A 1 99 ? 16.891 -8.773 -19.375 1 98.69 99 TRP A C 1
ATOM 815 O O . TRP A 1 99 ? 18.078 -8.93 -19.109 1 98.69 99 TRP A O 1
ATOM 825 N N . GLU A 1 100 ? 16.391 -7.785 -20.094 1 98.44 100 GLU A N 1
ATOM 826 C CA . GLU A 1 100 ? 17.047 -6.516 -20.422 1 98.44 100 GLU A CA 1
ATOM 827 C C . GLU A 1 100 ? 16.141 -5.336 -20.062 1 98.44 100 GLU A C 1
ATOM 829 O O . GLU A 1 100 ? 15.008 -5.25 -20.547 1 98.44 100 GLU A O 1
ATOM 834 N N . PHE A 1 101 ? 16.672 -4.449 -19.234 1 98.69 101 PHE A N 1
ATOM 835 C CA . PHE A 1 101 ? 15.891 -3.279 -18.828 1 98.69 101 PHE A CA 1
ATOM 836 C C . PHE A 1 101 ? 16.531 -1.999 -19.359 1 98.69 101 PHE A C 1
ATOM 838 O O . PHE A 1 101 ? 17.75 -1.826 -19.266 1 98.69 101 PHE A O 1
ATOM 845 N N . GLY A 1 102 ? 15.703 -1.121 -19.922 1 98.56 102 GLY A N 1
ATOM 846 C CA . GLY A 1 102 ? 16.203 0.218 -20.203 1 98.56 102 GLY A CA 1
ATOM 847 C C . GLY A 1 102 ? 16.719 0.929 -18.969 1 98.56 102 GLY A C 1
ATOM 848 O O . GLY A 1 102 ? 16.141 0.808 -17.891 1 98.56 102 GLY A O 1
ATOM 849 N N . ALA A 1 103 ? 17.844 1.638 -19.125 1 98.56 103 ALA A N 1
ATOM 850 C CA . ALA A 1 103 ? 18.516 2.305 -18 1 98.56 103 ALA A CA 1
ATOM 851 C C . ALA A 1 103 ? 19.109 3.643 -18.438 1 98.56 103 ALA A C 1
ATOM 853 O O . ALA A 1 103 ? 19.5 3.811 -19.594 1 98.56 103 ALA A O 1
ATOM 854 N N . GLU A 1 104 ? 19.125 4.57 -17.547 1 98.44 104 GLU A N 1
ATOM 855 C CA . GLU A 1 104 ? 19.766 5.863 -17.75 1 98.44 104 GLU A CA 1
ATOM 856 C C . GLU A 1 104 ? 20.922 6.051 -16.781 1 98.44 104 GLU A C 1
ATOM 858 O O . GLU A 1 104 ? 20.812 5.727 -15.594 1 98.44 104 GLU A O 1
ATOM 863 N N . PHE A 1 105 ? 22.031 6.512 -17.344 1 98.06 105 PHE A N 1
ATOM 864 C CA . PHE A 1 105 ? 23.25 6.68 -16.562 1 98.06 105 PHE A CA 1
ATOM 865 C C . PHE A 1 105 ? 23.734 8.125 -16.609 1 98.06 105 PHE A C 1
ATOM 867 O O . PHE A 1 105 ? 23.359 8.875 -17.516 1 98.06 105 PHE A O 1
ATOM 874 N N . ASN A 1 106 ? 24.5 8.422 -15.555 1 96.31 106 ASN A N 1
ATOM 875 C CA . ASN A 1 106 ? 25.281 9.648 -15.711 1 96.31 106 ASN A CA 1
ATOM 876 C C . ASN A 1 106 ? 26.344 9.516 -16.797 1 96.31 106 ASN A C 1
ATOM 878 O O . ASN A 1 106 ? 26.516 8.43 -17.359 1 96.31 106 ASN A O 1
ATOM 882 N N . GLU A 1 107 ? 27.062 10.555 -17.125 1 96 107 GLU A N 1
ATOM 883 C CA . GLU A 1 107 ? 27.953 10.625 -18.281 1 96 107 GLU A CA 1
ATOM 884 C C . GLU A 1 107 ? 29.047 9.555 -18.203 1 96 107 GLU A C 1
ATOM 886 O O . GLU A 1 107 ? 29.312 8.875 -19.188 1 96 107 GLU A O 1
ATOM 891 N N . ASP A 1 108 ? 29.594 9.352 -17.031 1 95.75 108 ASP A N 1
ATOM 892 C CA . ASP A 1 108 ? 30.719 8.422 -16.906 1 95.75 108 ASP A CA 1
ATOM 893 C C . ASP A 1 108 ? 30.234 7.043 -16.469 1 95.75 108 ASP A C 1
ATOM 895 O O . ASP A 1 108 ? 31.047 6.176 -16.125 1 95.75 108 ASP A O 1
ATOM 899 N N . GLU A 1 109 ? 28.891 6.82 -16.344 1 96.19 109 GLU A N 1
ATOM 900 C CA . GLU A 1 109 ? 28.234 5.547 -16.078 1 96.19 109 GLU A CA 1
ATOM 901 C C . GLU A 1 109 ? 28.641 5.004 -14.703 1 96.19 109 GLU A C 1
ATOM 903 O O . GLU A 1 109 ? 28.812 3.797 -14.531 1 96.19 109 GLU A O 1
ATOM 908 N N . THR A 1 110 ? 28.891 5.906 -13.781 1 96.31 110 THR A N 1
ATOM 909 C CA . THR A 1 110 ? 29.203 5.523 -12.406 1 96.31 110 THR A CA 1
ATOM 910 C C . THR A 1 110 ? 27.938 5.527 -11.547 1 96.31 110 THR A C 1
ATOM 912 O O . THR A 1 110 ? 27.938 4.992 -10.438 1 96.31 110 THR A O 1
ATOM 915 N N . LYS A 1 111 ? 26.938 6.121 -12.07 1 96.19 111 LYS A N 1
ATOM 916 C CA . LYS A 1 111 ? 25.656 6.211 -11.359 1 96.19 111 LYS A CA 1
ATOM 917 C C . LYS A 1 111 ? 24.5 5.773 -12.242 1 96.19 111 LYS A C 1
ATOM 919 O O . LYS A 1 111 ? 24.406 6.188 -13.398 1 96.19 111 LYS A O 1
ATOM 924 N N . LEU A 1 112 ? 23.688 4.891 -11.703 1 97.81 112 LEU A N 1
ATOM 925 C CA . LEU A 1 112 ? 22.438 4.496 -12.32 1 97.81 112 LEU A CA 1
ATOM 926 C C . LEU A 1 112 ? 21.312 5.457 -11.938 1 97.81 112 LEU A C 1
ATOM 928 O O . LEU A 1 112 ? 20.906 5.504 -10.773 1 97.81 112 LEU A O 1
ATOM 932 N N . LEU A 1 113 ? 20.766 6.195 -12.867 1 97.69 113 LEU A N 1
ATOM 933 C CA . LEU A 1 113 ? 19.812 7.266 -12.594 1 97.69 113 LEU A CA 1
ATOM 934 C C . LEU A 1 113 ? 18.391 6.762 -12.711 1 97.69 113 LEU A C 1
ATOM 936 O O . LEU A 1 113 ? 17.484 7.277 -12.047 1 97.69 113 LEU A O 1
ATOM 940 N N . SER A 1 114 ? 18.141 5.859 -13.609 1 97.56 114 SER A N 1
ATOM 941 C CA . SER A 1 114 ? 16.844 5.199 -13.781 1 97.56 114 SER A CA 1
ATOM 942 C C . SER A 1 114 ? 17.031 3.777 -14.312 1 97.56 114 SER A C 1
ATOM 944 O O . SER A 1 114 ? 18 3.48 -14.992 1 97.56 114 SER A O 1
ATOM 946 N N . LEU A 1 115 ? 16.078 2.951 -13.961 1 98.25 115 LEU A N 1
ATOM 947 C CA . LEU A 1 115 ? 16.047 1.562 -14.398 1 98.25 115 LEU A CA 1
ATOM 948 C C . LEU A 1 115 ? 14.617 1.081 -14.578 1 98.25 115 LEU A C 1
ATOM 950 O O . LEU A 1 115 ? 13.797 1.212 -13.672 1 98.25 115 LEU A O 1
ATOM 954 N N . ASN A 1 116 ? 14.242 0.498 -15.719 1 97.81 116 ASN A N 1
ATOM 955 C CA . ASN A 1 116 ? 12.914 -0.027 -16.031 1 97.81 116 ASN A CA 1
ATOM 956 C C . ASN A 1 116 ? 11.891 1.093 -16.172 1 97.81 116 ASN A C 1
ATOM 958 O O . ASN A 1 116 ? 11.133 1.125 -17.156 1 97.81 116 ASN A O 1
ATOM 962 N N . ILE A 1 117 ? 11.789 1.922 -15.172 1 97.25 117 ILE A N 1
ATOM 963 C CA . ILE A 1 117 ? 10.984 3.137 -15.242 1 97.25 117 ILE A CA 1
ATOM 964 C C . ILE A 1 117 ? 11.875 4.336 -15.531 1 97.25 117 ILE A C 1
ATOM 966 O O . ILE A 1 117 ? 12.547 4.855 -14.633 1 97.25 117 ILE A O 1
ATOM 970 N N . LEU A 1 118 ? 11.781 4.781 -16.734 1 96.88 118 LEU A N 1
ATOM 971 C CA . LEU A 1 118 ? 12.664 5.844 -17.203 1 96.88 118 LEU A CA 1
ATOM 972 C C . LEU A 1 118 ? 12.023 7.211 -17 1 96.88 118 LEU A C 1
ATOM 974 O O . LEU A 1 118 ? 10.797 7.348 -17.094 1 96.88 118 LEU A O 1
ATOM 978 N N . ARG A 1 119 ? 12.828 8.18 -16.703 1 94.5 119 ARG A N 1
ATOM 979 C CA . ARG A 1 119 ? 12.258 9.492 -16.406 1 94.5 119 ARG A CA 1
ATOM 980 C C . ARG A 1 119 ? 13.008 10.594 -17.156 1 94.5 119 ARG A C 1
ATOM 982 O O . ARG A 1 119 ? 12.906 11.773 -16.797 1 94.5 119 ARG A O 1
ATOM 989 N N . ASN A 1 120 ? 13.805 10.211 -18.203 1 95.38 120 ASN A N 1
ATOM 990 C CA . ASN A 1 120 ? 14.602 11.148 -18.984 1 95.38 120 ASN A CA 1
ATOM 991 C C . ASN A 1 120 ? 15.555 11.938 -18.078 1 95.38 120 ASN A C 1
ATOM 993 O O . ASN A 1 120 ? 15.609 13.172 -18.156 1 95.38 120 ASN A O 1
ATOM 997 N N . ALA A 1 121 ? 16.172 11.242 -17.219 1 95.56 121 ALA A N 1
ATOM 998 C CA . ALA A 1 121 ? 17.109 11.852 -16.297 1 95.56 121 ALA A CA 1
ATOM 999 C C . ALA A 1 121 ? 18.453 12.125 -16.984 1 95.56 121 ALA A C 1
ATOM 1001 O O . ALA A 1 121 ? 19.25 12.922 -16.484 1 95.56 121 ALA A O 1
ATOM 1002 N N . SER A 1 122 ? 18.688 11.43 -18.016 1 96.19 122 SER A N 1
ATOM 1003 C CA . SER A 1 122 ? 19.922 11.555 -18.797 1 96.19 122 SER A CA 1
ATOM 1004 C C . SER A 1 122 ? 19.719 11.117 -20.234 1 96.19 122 SER A C 1
ATOM 1006 O O . SER A 1 122 ? 18.828 10.312 -20.531 1 96.19 122 SER A O 1
ATOM 1008 N N . GLU A 1 123 ? 20.578 11.609 -21.125 1 95.94 123 GLU A N 1
ATOM 1009 C CA . GLU A 1 123 ? 20.578 11.18 -22.516 1 95.94 123 GLU A CA 1
ATOM 1010 C C . GLU A 1 123 ? 21.344 9.867 -22.688 1 95.94 123 GLU A C 1
ATOM 1012 O O . GLU A 1 123 ? 21.219 9.203 -23.719 1 95.94 123 GLU A O 1
ATOM 1017 N N . ASN A 1 124 ? 22.109 9.547 -21.719 1 97.81 124 ASN A N 1
ATOM 1018 C CA . ASN A 1 124 ? 22.859 8.297 -21.75 1 97.81 124 ASN A CA 1
ATOM 1019 C C . ASN A 1 124 ? 21.969 7.098 -21.438 1 97.81 124 ASN A C 1
ATOM 1021 O O . ASN A 1 124 ? 22.062 6.512 -20.359 1 97.81 124 ASN A O 1
ATOM 1025 N N . HIS A 1 125 ? 21.25 6.738 -22.453 1 97.62 125 HIS A N 1
ATOM 1026 C CA . HIS A 1 125 ? 20.297 5.645 -22.375 1 97.62 125 HIS A CA 1
ATOM 1027 C C . HIS A 1 125 ? 20.891 4.344 -22.891 1 97.62 125 HIS A C 1
ATOM 1029 O O . HIS A 1 125 ? 21.406 4.297 -24.016 1 97.62 125 HIS A O 1
ATOM 1035 N N . LYS A 1 126 ? 20.875 3.32 -22.062 1 97.94 126 LYS A N 1
ATOM 1036 C CA . LYS A 1 126 ? 21.375 1.99 -22.406 1 97.94 126 LYS A CA 1
ATOM 1037 C C . LYS A 1 126 ? 20.531 0.905 -21.734 1 97.94 126 LYS A C 1
ATOM 1039 O O . LYS A 1 126 ? 19.328 1.085 -21.531 1 97.94 126 LYS A O 1
ATOM 1044 N N . TYR A 1 127 ? 21.156 -0.296 -21.516 1 98.5 127 TYR A N 1
ATOM 1045 C CA . TYR A 1 127 ? 20.422 -1.403 -20.922 1 98.5 127 TYR A CA 1
ATOM 1046 C C . TYR A 1 127 ? 21.203 -2.025 -19.781 1 98.5 127 TYR A C 1
ATOM 1048 O O . TYR A 1 127 ? 22.422 -1.904 -19.719 1 98.5 127 TYR A O 1
ATOM 1056 N N . VAL A 1 128 ? 20.469 -2.547 -18.828 1 98.62 128 VAL A N 1
ATOM 1057 C CA . VAL A 1 128 ? 21.016 -3.404 -17.781 1 98.62 128 VAL A CA 1
ATOM 1058 C C . VAL A 1 128 ? 20.281 -4.742 -17.781 1 98.62 128 VAL A C 1
ATOM 1060 O O . VAL A 1 128 ? 19.047 -4.785 -17.656 1 98.62 128 VAL A O 1
ATOM 1063 N N . GLY A 1 129 ? 21 -5.777 -17.953 1 98.62 129 GLY A N 1
ATOM 1064 C CA . GLY A 1 129 ? 20.406 -7.109 -17.953 1 98.62 129 GLY A CA 1
ATOM 1065 C C . GLY A 1 129 ? 21.438 -8.211 -18.141 1 98.62 129 GLY A C 1
ATOM 1066 O O . GLY A 1 129 ? 22.578 -8.07 -17.734 1 98.62 129 GLY A O 1
ATOM 1067 N N . MET A 1 130 ? 20.953 -9.297 -18.609 1 98.75 130 MET A N 1
ATOM 1068 C CA . MET A 1 130 ? 21.75 -10.508 -18.719 1 98.75 130 MET A CA 1
ATOM 1069 C C . MET A 1 130 ? 22.984 -10.266 -19.594 1 98.75 130 MET A C 1
ATOM 1071 O O . MET A 1 130 ? 24.078 -10.703 -19.266 1 98.75 130 MET A O 1
ATOM 1075 N N . SER A 1 131 ? 22.844 -9.555 -20.656 1 98.75 131 SER A N 1
ATOM 1076 C CA . SER A 1 131 ? 23.953 -9.305 -21.562 1 98.75 131 SER A CA 1
ATOM 1077 C C . SER A 1 131 ? 24.984 -8.375 -20.922 1 98.75 131 SER A C 1
ATOM 1079 O O . SER A 1 131 ? 26.156 -8.711 -20.828 1 98.75 131 SER A O 1
ATOM 1081 N N . GLU A 1 132 ? 24.578 -7.254 -20.438 1 98.69 132 GLU A N 1
ATOM 1082 C CA . GLU A 1 132 ? 25.469 -6.238 -19.906 1 98.69 132 GLU A CA 1
ATOM 1083 C C . GLU A 1 132 ? 26.203 -6.746 -18.656 1 98.69 132 GLU A C 1
ATOM 1085 O O . GLU A 1 132 ? 27.391 -6.488 -18.484 1 98.69 132 GLU A O 1
ATOM 1090 N N . LEU A 1 133 ? 25.484 -7.457 -17.859 1 98.62 133 LEU A N 1
ATOM 1091 C CA . LEU A 1 133 ? 26.078 -7.898 -16.609 1 98.62 133 LEU A CA 1
ATOM 1092 C C . LEU A 1 133 ? 27.047 -9.062 -16.844 1 98.62 133 LEU A C 1
ATOM 1094 O O . LEU A 1 133 ? 28.078 -9.164 -16.172 1 98.62 133 LEU A O 1
ATOM 1098 N N . SER A 1 134 ? 26.719 -9.922 -17.781 1 98.56 134 SER A N 1
ATOM 1099 C CA . SER A 1 134 ? 27.609 -11.047 -18.047 1 98.56 134 SER A CA 1
ATOM 1100 C C . SER A 1 134 ? 28.891 -10.586 -18.75 1 98.56 134 SER A C 1
ATOM 1102 O O . SER A 1 134 ? 29.906 -11.273 -18.703 1 98.56 134 SER A O 1
ATOM 1104 N N . THR A 1 135 ? 28.859 -9.391 -19.422 1 98.31 135 THR A N 1
ATOM 1105 C CA . THR A 1 135 ? 30.016 -8.867 -20.125 1 98.31 135 THR A CA 1
ATOM 1106 C C . THR A 1 135 ? 30.703 -7.785 -19.297 1 98.31 135 THR A C 1
ATOM 1108 O O . THR A 1 135 ? 31.578 -7.07 -19.797 1 98.31 135 THR A O 1
ATOM 1111 N N . ASN A 1 136 ? 30.312 -7.617 -18.125 1 98.25 136 ASN A N 1
ATOM 1112 C CA . ASN A 1 136 ? 30.906 -6.668 -17.188 1 98.25 136 ASN A CA 1
ATOM 1113 C C . ASN A 1 136 ? 30.859 -5.242 -17.734 1 98.25 136 ASN A C 1
ATOM 1115 O O . ASN A 1 136 ? 31.844 -4.508 -17.641 1 98.25 136 ASN A O 1
ATOM 1119 N N . ARG A 1 137 ? 29.812 -4.828 -18.297 1 97.88 137 ARG A N 1
ATOM 1120 C CA . ARG A 1 137 ? 29.672 -3.545 -18.984 1 97.88 137 ARG A CA 1
ATOM 1121 C C . ARG A 1 137 ? 29.797 -2.387 -18 1 97.88 137 ARG A C 1
ATOM 1123 O O . ARG A 1 137 ? 30.234 -1.298 -18.359 1 97.88 137 ARG A O 1
ATOM 1130 N N . TYR A 1 138 ? 29.375 -2.562 -16.766 1 97.94 138 TYR A N 1
ATOM 1131 C CA . TYR A 1 138 ? 29.344 -1.479 -15.789 1 97.94 138 TYR A CA 1
ATOM 1132 C C . TYR A 1 138 ? 30.172 -1.829 -14.562 1 97.94 138 TYR A C 1
ATOM 1134 O O . TYR A 1 138 ? 29.625 -2.004 -13.469 1 97.94 138 TYR A O 1
ATOM 1142 N N . PRO A 1 139 ? 31.438 -1.706 -14.586 1 97.25 139 PRO A N 1
ATOM 1143 C CA . PRO A 1 139 ? 32.312 -2.199 -13.523 1 97.25 139 PRO A CA 1
ATOM 1144 C C . PRO A 1 139 ? 32.219 -1.373 -12.242 1 97.25 139 PRO A C 1
ATOM 1146 O O . PRO A 1 139 ? 32.625 -1.845 -11.172 1 97.25 139 PRO A O 1
ATOM 1149 N N . HIS A 1 140 ? 31.734 -0.125 -12.328 1 96.19 140 HIS A N 1
ATOM 1150 C CA . HIS A 1 140 ? 31.609 0.708 -11.133 1 96.19 140 HIS A CA 1
ATOM 1151 C C . HIS A 1 140 ? 30.328 0.394 -10.367 1 96.19 140 HIS A C 1
ATOM 1153 O O . HIS A 1 140 ? 30.188 0.776 -9.203 1 96.19 140 HIS A O 1
ATOM 1159 N N . LEU A 1 141 ? 29.438 -0.301 -10.977 1 97 141 LEU A N 1
ATOM 1160 C CA . LEU A 1 141 ? 28.109 -0.485 -10.398 1 97 141 LEU A CA 1
ATOM 1161 C C . LEU A 1 141 ? 27.891 -1.938 -9.992 1 97 141 LEU A C 1
ATOM 1163 O O . LEU A 1 141 ? 27.125 -2.217 -9.07 1 97 141 LEU A O 1
ATOM 1167 N N . PHE A 1 142 ? 28.5 -2.838 -10.68 1 98.12 142 PHE A N 1
ATOM 1168 C CA . PHE A 1 142 ? 28.266 -4.258 -10.438 1 98.12 142 PHE A CA 1
ATOM 1169 C C . PHE A 1 142 ? 29.594 -5.016 -10.383 1 98.12 142 PHE A C 1
ATOM 1171 O O . PHE A 1 142 ? 30.531 -4.707 -11.125 1 98.12 142 PHE A O 1
ATOM 1178 N N . LYS A 1 143 ? 29.672 -6.031 -9.508 1 98.12 143 LYS A N 1
ATOM 1179 C CA . LYS A 1 143 ? 30.828 -6.922 -9.469 1 98.12 143 LYS A CA 1
ATOM 1180 C C . LYS A 1 143 ? 30.969 -7.688 -10.781 1 98.12 143 LYS A C 1
ATOM 1182 O O . LYS A 1 143 ? 29.984 -7.992 -11.445 1 98.12 143 LYS A O 1
ATOM 1187 N N . PRO A 1 144 ? 32.188 -8.023 -11.148 1 98.25 144 PRO A N 1
ATOM 1188 C CA . PRO A 1 144 ? 32.406 -8.75 -12.406 1 98.25 144 PRO A CA 1
ATOM 1189 C C . PRO A 1 144 ? 31.906 -10.188 -12.344 1 98.25 144 PRO A C 1
ATOM 1191 O O . PRO A 1 144 ? 31.906 -10.805 -11.273 1 98.25 144 PRO A O 1
ATOM 1194 N N . MET A 1 145 ? 31.562 -10.742 -13.5 1 98.12 145 MET A N 1
ATOM 1195 C CA . MET A 1 145 ? 30.984 -12.078 -13.602 1 98.12 145 MET A CA 1
ATOM 1196 C C . MET A 1 145 ? 31.969 -13.133 -13.117 1 98.12 145 MET A C 1
ATOM 1198 O O . MET A 1 145 ? 31.562 -14.188 -12.625 1 98.12 145 MET A O 1
ATOM 1202 N N . GLU A 1 146 ? 33.281 -12.82 -13.141 1 97.94 146 GLU A N 1
ATOM 1203 C CA . GLU A 1 146 ? 34.344 -13.734 -12.711 1 97.94 146 GLU A CA 1
ATOM 1204 C C . GLU A 1 146 ? 34.25 -14.016 -11.219 1 97.94 146 GLU A C 1
ATOM 1206 O O . GLU A 1 146 ? 34.812 -15 -10.734 1 97.94 146 GLU A O 1
ATOM 1211 N N . THR A 1 147 ? 33.531 -13.164 -10.539 1 98.19 147 THR A N 1
ATOM 1212 C CA . THR A 1 147 ? 33.312 -13.398 -9.117 1 98.19 147 THR A CA 1
ATOM 1213 C C . THR A 1 147 ? 32.5 -14.672 -8.906 1 98.19 147 THR A C 1
ATOM 1215 O O . THR A 1 147 ? 32.688 -15.383 -7.914 1 98.19 147 THR A O 1
ATOM 1218 N N . TYR A 1 148 ? 31.656 -15.008 -9.836 1 98.25 148 TYR A N 1
ATOM 1219 C CA . TYR A 1 148 ? 30.703 -16.094 -9.688 1 98.25 148 TYR A CA 1
ATOM 1220 C C . TYR A 1 148 ? 31.141 -17.312 -10.508 1 98.25 148 TYR A C 1
ATOM 1222 O O . TYR A 1 148 ? 30.812 -18.453 -10.156 1 98.25 148 TYR A O 1
ATOM 1230 N N . PHE A 1 149 ? 31.75 -16.984 -11.547 1 98.25 149 PHE A N 1
ATOM 1231 C CA . PHE A 1 149 ? 32.344 -18 -12.391 1 98.25 149 PHE A CA 1
ATOM 1232 C C . PHE A 1 149 ? 33.844 -17.719 -12.625 1 98.25 149 PHE A C 1
ATOM 1234 O O . PHE A 1 149 ? 34.219 -17.312 -13.719 1 98.25 149 PHE A O 1
ATOM 1241 N N . PRO A 1 150 ? 34.625 -18.094 -11.672 1 97.56 150 PRO A N 1
ATOM 1242 C CA . PRO A 1 150 ? 36.062 -17.75 -11.781 1 97.56 150 PRO A CA 1
ATOM 1243 C C . PRO A 1 150 ? 36.719 -18.406 -12.977 1 97.56 150 PRO A C 1
ATOM 1245 O O . PRO A 1 150 ? 37.656 -17.844 -13.562 1 97.56 150 PRO A O 1
ATOM 1248 N N . ASP A 1 151 ? 36.312 -19.578 -13.406 1 96.5 151 ASP A N 1
ATOM 1249 C CA . ASP A 1 151 ? 36.906 -20.297 -14.531 1 96.5 151 ASP A CA 1
ATOM 1250 C C . ASP A 1 151 ? 36.062 -20.109 -15.797 1 96.5 151 ASP A C 1
ATOM 1252 O O . ASP A 1 151 ? 36.281 -20.828 -16.781 1 96.5 151 ASP A O 1
ATOM 1256 N N . GLY A 1 152 ? 35.094 -19.266 -15.68 1 97.56 152 GLY A N 1
ATOM 1257 C CA . GLY A 1 152 ? 34.219 -19.031 -16.812 1 97.56 152 GLY A CA 1
ATOM 1258 C C . GLY A 1 152 ? 33.094 -20.047 -16.922 1 97.56 152 GLY A C 1
ATOM 1259 O O . GLY A 1 152 ? 33.25 -21.188 -16.484 1 97.56 152 GLY A O 1
ATOM 1260 N N . LEU A 1 153 ? 32.062 -19.609 -17.469 1 98.38 153 LEU A N 1
ATOM 1261 C CA . LEU A 1 153 ? 30.969 -20.516 -17.844 1 98.38 153 LEU A CA 1
ATOM 1262 C C . LEU A 1 153 ? 31.234 -21.156 -19.203 1 98.38 153 LEU A C 1
ATOM 1264 O O . LEU A 1 153 ? 31.672 -20.469 -20.141 1 98.38 153 LEU A O 1
ATOM 1268 N N . LYS A 1 154 ? 31.016 -22.453 -19.281 1 98.12 154 LYS A N 1
ATOM 1269 C CA . LYS A 1 154 ? 31.328 -23.156 -20.516 1 98.12 154 LYS A CA 1
ATOM 1270 C C . LYS A 1 154 ? 30.047 -23.594 -21.234 1 98.12 154 LYS A C 1
ATOM 1272 O O . LYS A 1 154 ? 29.062 -23.938 -20.594 1 98.12 154 LYS A O 1
ATOM 1277 N N . ASP A 1 155 ? 30.109 -23.547 -22.531 1 97.44 155 ASP A N 1
ATOM 1278 C CA . ASP A 1 155 ? 29.031 -24.125 -23.312 1 97.44 155 ASP A CA 1
ATOM 1279 C C . ASP A 1 155 ? 29.219 -25.641 -23.484 1 97.44 155 ASP A C 1
ATOM 1281 O O . ASP A 1 155 ? 30.125 -26.219 -22.891 1 97.44 155 ASP A O 1
ATOM 1285 N N . HIS A 1 156 ? 28.328 -26.25 -24.234 1 96.25 156 HIS A N 1
ATOM 1286 C CA . HIS A 1 156 ? 28.312 -27.703 -24.312 1 96.25 156 HIS A CA 1
ATOM 1287 C C . HIS A 1 156 ? 29.516 -28.234 -25.078 1 96.25 156 HIS A C 1
ATOM 1289 O O . HIS A 1 156 ? 29.859 -29.422 -24.984 1 96.25 156 HIS A O 1
ATOM 1295 N N . LYS A 1 157 ? 30.266 -27.375 -25.781 1 96.94 157 LYS A N 1
ATOM 1296 C CA . LYS A 1 157 ? 31.469 -27.75 -26.5 1 96.94 157 LYS A CA 1
ATOM 1297 C C . LYS A 1 157 ? 32.719 -27.406 -25.703 1 96.94 157 LYS A C 1
ATOM 1299 O O . LYS A 1 157 ? 33.844 -27.609 -26.188 1 96.94 157 LYS A O 1
ATOM 1304 N N . GLY A 1 158 ? 32.531 -26.781 -24.625 1 96.88 158 GLY A N 1
ATOM 1305 C CA . GLY A 1 158 ? 33.656 -26.484 -23.75 1 96.88 158 GLY A CA 1
ATOM 1306 C C . GLY A 1 158 ? 34.188 -25.078 -23.938 1 96.88 158 GLY A C 1
ATOM 1307 O O . GLY A 1 158 ? 35.156 -24.688 -23.281 1 96.88 158 GLY A O 1
ATOM 1308 N N . ASN A 1 159 ? 33.625 -24.297 -24.734 1 97.19 159 ASN A N 1
ATOM 1309 C CA . ASN A 1 159 ? 34.062 -22.922 -24.938 1 97.19 159 ASN A CA 1
ATOM 1310 C C . ASN A 1 159 ? 33.531 -22.016 -23.828 1 97.19 159 ASN A C 1
ATOM 1312 O O . ASN A 1 159 ? 32.406 -22.203 -23.344 1 97.19 159 ASN A O 1
ATOM 1316 N N . THR A 1 160 ? 34.312 -21.031 -23.578 1 97.69 160 THR A N 1
ATOM 1317 C CA . THR A 1 160 ? 33.844 -20.047 -22.594 1 97.69 160 THR A CA 1
ATOM 1318 C C . THR A 1 160 ? 32.75 -19.156 -23.188 1 97.69 160 THR A C 1
ATOM 1320 O O . THR A 1 160 ? 32.906 -18.594 -24.266 1 97.69 160 THR A O 1
ATOM 1323 N N . VAL A 1 161 ? 31.719 -19.047 -22.453 1 98.31 161 VAL A N 1
ATOM 1324 C CA . VAL A 1 161 ? 30.594 -18.219 -22.891 1 98.31 161 VAL A CA 1
ATOM 1325 C C . VAL A 1 161 ? 30.906 -16.75 -22.641 1 98.31 161 VAL A C 1
ATOM 1327 O O . VAL A 1 161 ? 31.234 -16.359 -21.516 1 98.31 161 VAL A O 1
ATOM 1330 N N . LYS A 1 162 ? 30.781 -15.891 -23.594 1 94.44 162 LYS A N 1
ATOM 1331 C CA . LYS A 1 162 ? 31.094 -14.469 -23.484 1 94.44 162 LYS A CA 1
ATOM 1332 C C . LYS A 1 162 ? 29.859 -13.656 -23.109 1 94.44 162 LYS A C 1
ATOM 1334 O O . LYS A 1 162 ? 29.906 -12.812 -22.219 1 94.44 162 LYS A O 1
ATOM 1339 N N . ASP A 1 163 ? 28.781 -13.836 -23.766 1 98.44 163 ASP A N 1
ATOM 1340 C CA . ASP A 1 163 ? 27.5 -13.18 -23.547 1 98.44 163 ASP A CA 1
ATOM 1341 C C . ASP A 1 163 ? 26.406 -14.188 -23.203 1 98.44 163 ASP A C 1
ATOM 1343 O O . ASP A 1 163 ? 25.969 -14.945 -24.062 1 98.44 163 ASP A O 1
ATOM 1347 N N . PHE A 1 164 ? 25.984 -14.094 -21.953 1 98.81 164 PHE A N 1
ATOM 1348 C CA . PHE A 1 164 ? 25.078 -15.109 -21.453 1 98.81 164 PHE A CA 1
ATOM 1349 C C . PHE A 1 164 ? 23.719 -15 -22.141 1 98.81 164 PHE A C 1
ATOM 1351 O O . PHE A 1 164 ? 23.047 -16.016 -22.359 1 98.81 164 PHE A O 1
ATOM 1358 N N . LEU A 1 165 ? 23.297 -13.773 -22.453 1 98.75 165 LEU A N 1
ATOM 1359 C CA . LEU A 1 165 ? 22.016 -13.641 -23.141 1 98.75 165 LEU A CA 1
ATOM 1360 C C . LEU A 1 165 ? 22.062 -14.359 -24.5 1 98.75 165 LEU A C 1
ATOM 1362 O O . LEU A 1 165 ? 21.172 -15.141 -24.812 1 98.75 165 LEU A O 1
ATOM 1366 N N . GLU A 1 166 ? 23.078 -14.109 -25.297 1 98.12 166 GLU A N 1
ATOM 1367 C CA . GLU A 1 166 ? 23.234 -14.719 -26.609 1 98.12 166 GLU A CA 1
ATOM 1368 C C . GLU A 1 166 ? 23.344 -16.234 -26.5 1 98.12 166 GLU A C 1
ATOM 1370 O O . GLU A 1 166 ? 22.828 -16.969 -27.359 1 98.12 166 GLU A O 1
ATOM 1375 N N . GLU A 1 167 ? 23.938 -16.672 -25.469 1 98.5 167 GLU A N 1
ATOM 1376 C CA . GLU A 1 167 ? 24.141 -18.094 -25.266 1 98.5 167 GLU A CA 1
ATOM 1377 C C . GLU A 1 167 ? 22.844 -18.766 -24.812 1 98.5 167 GLU A C 1
ATOM 1379 O O . GLU A 1 167 ? 22.5 -19.844 -25.312 1 98.5 167 GLU A O 1
ATOM 1384 N N . PHE A 1 168 ? 22.109 -18.172 -23.922 1 98.75 168 PHE A N 1
ATOM 1385 C CA . PHE A 1 168 ? 21.031 -18.828 -23.203 1 98.75 168 PHE A CA 1
ATOM 1386 C C . PHE A 1 168 ? 19.734 -18.797 -24.031 1 98.75 168 PHE A C 1
ATOM 1388 O O . PHE A 1 168 ? 18.891 -19.672 -23.906 1 98.75 168 PHE A O 1
ATOM 1395 N N . LYS A 1 169 ? 19.484 -17.719 -24.781 1 98.25 169 LYS A N 1
ATOM 1396 C CA . LYS A 1 169 ? 18.172 -17.5 -25.391 1 98.25 169 LYS A CA 1
ATOM 1397 C C . LYS A 1 169 ? 17.844 -18.594 -26.406 1 98.25 169 LYS A C 1
ATOM 1399 O O . LYS A 1 169 ? 18.734 -19.078 -27.125 1 98.25 169 LYS A O 1
ATOM 1404 N N . ALA A 1 170 ? 16.625 -18.969 -26.484 1 97.94 170 ALA A N 1
ATOM 1405 C CA . ALA A 1 170 ? 16.125 -19.906 -27.5 1 97.94 170 ALA A CA 1
ATOM 1406 C C . ALA A 1 170 ? 16.078 -19.25 -28.875 1 97.94 170 ALA A C 1
ATOM 1408 O O . ALA A 1 170 ? 15.844 -18.047 -28.984 1 97.94 170 ALA A O 1
ATOM 1409 N N . VAL A 1 171 ? 16.344 -20.094 -29.844 1 97.5 171 VAL A N 1
ATOM 1410 C CA . VAL A 1 171 ? 16.359 -19.609 -31.219 1 97.5 171 VAL A CA 1
ATOM 1411 C C . VAL A 1 171 ? 15.461 -20.484 -32.094 1 97.5 171 VAL A C 1
ATOM 1413 O O . VAL A 1 171 ? 15.648 -21.703 -32.125 1 97.5 171 VAL A O 1
ATOM 1416 N N . SER A 1 172 ? 14.586 -19.875 -32.844 1 96.62 172 SER A N 1
ATOM 1417 C CA . SER A 1 172 ? 13.609 -20.609 -33.625 1 96.62 172 SER A CA 1
ATOM 1418 C C . SER A 1 172 ? 14.25 -21.203 -34.875 1 96.62 172 SER A C 1
ATOM 1420 O O . SER A 1 172 ? 15.461 -21.062 -35.094 1 96.62 172 SER A O 1
ATOM 1422 N N . LEU A 1 173 ? 13.422 -21.875 -35.656 1 97.75 173 LEU A N 1
ATOM 1423 C CA . LEU A 1 173 ? 13.875 -22.516 -36.875 1 97.75 173 LEU A CA 1
ATOM 1424 C C . LEU A 1 173 ? 14.477 -21.484 -37.844 1 97.75 173 LEU A C 1
ATOM 1426 O O . LEU A 1 173 ? 15.531 -21.719 -38.438 1 97.75 173 LEU A O 1
ATOM 1430 N N . GLU A 1 174 ? 13.859 -20.328 -37.969 1 97.19 174 GLU A N 1
ATOM 1431 C CA . GLU A 1 174 ? 14.297 -19.297 -38.906 1 97.19 174 GLU A CA 1
ATOM 1432 C C . GLU A 1 174 ? 15.281 -18.344 -38.219 1 97.19 174 GLU A C 1
ATOM 1434 O O . GLU A 1 174 ? 15.656 -17.328 -38.844 1 97.19 174 GLU A O 1
ATOM 1439 N N . GLY A 1 175 ? 15.594 -18.578 -36.969 1 96.38 175 GLY A N 1
ATOM 1440 C CA . GLY A 1 175 ? 16.656 -17.812 -36.312 1 96.38 175 GLY A CA 1
ATOM 1441 C C . GLY A 1 175 ? 16.125 -16.656 -35.469 1 96.38 175 GLY A C 1
ATOM 1442 O O . GLY A 1 175 ? 16.891 -15.773 -35.094 1 96.38 175 GLY A O 1
ATOM 1443 N N . ARG A 1 176 ? 14.875 -16.641 -35.188 1 95.75 176 ARG A N 1
ATOM 1444 C CA . ARG A 1 176 ? 14.273 -15.562 -34.406 1 95.75 176 ARG A CA 1
ATOM 1445 C C . ARG A 1 176 ? 14.43 -15.82 -32.906 1 95.75 176 ARG A C 1
ATOM 1447 O O . ARG A 1 176 ? 14.438 -16.984 -32.469 1 95.75 176 ARG A O 1
ATOM 1454 N N . SER A 1 177 ? 14.516 -14.758 -32.156 1 95.62 177 SER A N 1
ATOM 1455 C CA . SER A 1 177 ? 14.43 -14.883 -30.719 1 95.62 177 SER A CA 1
ATOM 1456 C C . SER A 1 177 ? 13 -15.133 -30.266 1 95.62 177 SER A C 1
ATOM 1458 O O . SER A 1 177 ? 12.047 -14.797 -30.969 1 95.62 177 SER A O 1
ATOM 1460 N N . ILE A 1 178 ? 12.883 -15.758 -29.141 1 95.94 178 ILE A N 1
ATOM 1461 C CA . ILE A 1 178 ? 11.578 -16.031 -28.531 1 95.94 178 ILE A CA 1
ATOM 1462 C C . ILE A 1 178 ? 11.469 -15.273 -27.203 1 95.94 178 ILE A C 1
ATOM 1464 O O . ILE A 1 178 ? 12.344 -15.391 -26.344 1 95.94 178 ILE A O 1
ATOM 1468 N N . LEU A 1 179 ? 10.383 -14.516 -27.078 1 95.31 179 LEU A N 1
ATOM 1469 C CA . LEU A 1 179 ? 10.18 -13.719 -25.875 1 95.31 179 LEU A CA 1
ATOM 1470 C C . LEU A 1 179 ? 9.242 -14.422 -24.906 1 95.31 179 LEU A C 1
ATOM 1472 O O . LEU A 1 179 ? 8.352 -15.164 -25.312 1 95.31 179 LEU A O 1
ATOM 1476 N N . SER A 1 180 ? 9.516 -14.25 -23.609 1 94.44 180 SER A N 1
ATOM 1477 C CA . SER A 1 180 ? 8.484 -14.453 -22.578 1 94.44 180 SER A CA 1
ATOM 1478 C C . SER A 1 180 ? 7.637 -13.203 -22.391 1 94.44 180 SER A C 1
ATOM 1480 O O . SER A 1 180 ? 7.656 -12.586 -21.328 1 94.44 180 SER A O 1
ATOM 1482 N N . ALA A 1 181 ? 6.832 -12.891 -23.328 1 91.62 181 ALA A N 1
ATOM 1483 C CA . ALA A 1 181 ? 6.164 -11.602 -23.438 1 91.62 181 ALA A CA 1
ATOM 1484 C C . ALA A 1 181 ? 5.098 -11.43 -22.359 1 91.62 181 ALA A C 1
ATOM 1486 O O . ALA A 1 181 ? 4.789 -10.305 -21.953 1 91.62 181 ALA A O 1
ATOM 1487 N N . TRP A 1 182 ? 4.574 -12.516 -21.859 1 87.75 182 TRP A N 1
ATOM 1488 C CA . TRP A 1 182 ? 3.5 -12.453 -20.875 1 87.75 182 TRP A CA 1
ATOM 1489 C C . TRP A 1 182 ? 4.004 -11.883 -19.547 1 87.75 182 TRP A C 1
ATOM 1491 O O . TRP A 1 182 ? 3.209 -11.539 -18.672 1 87.75 182 TRP A O 1
ATOM 1501 N N . LEU A 1 183 ? 5.297 -11.789 -19.375 1 93.56 183 LEU A N 1
ATOM 1502 C CA . LEU A 1 183 ? 5.891 -11.266 -18.156 1 93.56 183 LEU A CA 1
ATOM 1503 C C . LEU A 1 183 ? 6.184 -9.773 -18.281 1 93.56 183 LEU A C 1
ATOM 1505 O O . LEU A 1 183 ? 6.457 -9.102 -17.297 1 93.56 183 LEU A O 1
ATOM 1509 N N . MET A 1 184 ? 6.172 -9.227 -19.484 1 94.31 184 MET A N 1
ATOM 1510 C CA . MET A 1 184 ? 6.574 -7.852 -19.75 1 94.31 184 MET A CA 1
ATOM 1511 C C . MET A 1 184 ? 5.43 -6.883 -19.484 1 94.31 184 MET A C 1
ATOM 1513 O O . MET A 1 184 ? 4.281 -7.156 -19.828 1 94.31 184 MET A O 1
ATOM 1517 N N . ALA A 1 185 ? 5.734 -5.871 -18.719 1 94.25 185 ALA A N 1
ATOM 1518 C CA . ALA A 1 185 ? 4.746 -4.812 -18.531 1 94.25 185 ALA A CA 1
ATOM 1519 C C . ALA A 1 185 ? 4.59 -3.986 -19.812 1 94.25 185 ALA A C 1
ATOM 1521 O O . ALA A 1 185 ? 5.57 -3.715 -20.5 1 94.25 185 ALA A O 1
ATOM 1522 N N . PRO A 1 186 ? 3.416 -3.52 -20.141 1 92.44 186 PRO A N 1
ATOM 1523 C CA . PRO A 1 186 ? 3.201 -2.75 -21.375 1 92.44 186 PRO A CA 1
ATOM 1524 C C . PRO A 1 186 ? 3.887 -1.387 -21.344 1 92.44 186 PRO A C 1
ATOM 1526 O O . PRO A 1 186 ? 4.035 -0.79 -20.266 1 92.44 186 PRO A O 1
ATOM 1529 N N . GLU A 1 187 ? 4.344 -0.968 -22.5 1 91.19 187 GLU A N 1
ATOM 1530 C CA . GLU A 1 187 ? 4.84 0.384 -22.734 1 91.19 187 GLU A CA 1
ATOM 1531 C C . GLU A 1 187 ? 6.09 0.667 -21.891 1 91.19 187 GLU A C 1
ATOM 1533 O O . GLU A 1 187 ? 6.23 1.752 -21.328 1 91.19 187 GLU A O 1
ATOM 1538 N N . HIS A 1 188 ? 6.855 -0.29 -21.656 1 95.38 188 HIS A N 1
ATOM 1539 C CA . HIS A 1 188 ? 8.141 -0.149 -21 1 95.38 188 HIS A CA 1
ATOM 1540 C C . HIS A 1 188 ? 9.289 -0.555 -21.906 1 95.38 188 HIS A C 1
ATOM 1542 O O . HIS A 1 188 ? 9.094 -1.34 -22.844 1 95.38 188 HIS A O 1
ATOM 1548 N N . ASP A 1 189 ? 10.352 0.05 -21.656 1 96.88 189 ASP A N 1
ATOM 1549 C CA . ASP A 1 189 ? 11.562 -0.283 -22.406 1 96.88 189 ASP A CA 1
ATOM 1550 C C . ASP A 1 189 ? 12.297 -1.458 -21.75 1 96.88 189 ASP A C 1
ATOM 1552 O O . ASP A 1 189 ? 13.398 -1.296 -21.234 1 96.88 189 ASP A O 1
ATOM 1556 N N . HIS A 1 190 ? 11.672 -2.596 -21.812 1 97.5 190 HIS A N 1
ATOM 1557 C CA . HIS A 1 190 ? 12.312 -3.824 -21.344 1 97.5 190 HIS A CA 1
ATOM 1558 C C . HIS A 1 190 ? 11.898 -5.016 -22.203 1 97.5 190 HIS A C 1
ATOM 1560 O O . HIS A 1 190 ? 10.883 -4.961 -22.891 1 97.5 190 HIS A O 1
ATOM 1566 N N . LYS A 1 191 ? 12.703 -6.027 -22.219 1 96.88 191 LYS A N 1
ATOM 1567 C CA . LYS A 1 191 ? 12.43 -7.281 -22.906 1 96.88 191 LYS A CA 1
ATOM 1568 C C . LYS A 1 191 ? 12.812 -8.484 -22.047 1 96.88 191 LYS A C 1
ATOM 1570 O O . LYS A 1 191 ? 13.797 -8.438 -21.312 1 96.88 191 LYS A O 1
ATOM 1575 N N . CYS A 1 192 ? 12.008 -9.461 -22.141 1 97.38 192 CYS A N 1
ATOM 1576 C CA . CYS A 1 192 ? 12.266 -10.734 -21.484 1 97.38 192 CYS A CA 1
ATOM 1577 C C . CYS A 1 192 ? 12.383 -11.867 -22.5 1 97.38 192 CYS A C 1
ATOM 1579 O O . CYS A 1 192 ? 11.391 -12.25 -23.125 1 97.38 192 CYS A O 1
ATOM 1581 N N . TYR A 1 193 ? 13.547 -12.406 -22.656 1 97.88 193 TYR A N 1
ATOM 1582 C CA . TYR A 1 193 ? 13.773 -13.5 -23.594 1 97.88 193 TYR A CA 1
ATOM 1583 C C . TYR A 1 193 ? 13.586 -14.852 -22.922 1 97.88 193 TYR A C 1
ATOM 1585 O O . TYR A 1 193 ? 13.852 -14.992 -21.719 1 97.88 193 TYR A O 1
ATOM 1593 N N . SER A 1 194 ? 13.117 -15.828 -23.688 1 97.19 194 SER A N 1
ATOM 1594 C CA . SER A 1 194 ? 13.008 -17.203 -23.203 1 97.19 194 SER A CA 1
ATOM 1595 C C . SER A 1 194 ? 14.312 -17.953 -23.375 1 97.19 194 SER A C 1
ATOM 1597 O O . SER A 1 194 ? 14.898 -17.969 -24.453 1 97.19 194 SER A O 1
ATOM 1599 N N . PRO A 1 195 ? 14.727 -18.578 -22.344 1 98.44 195 PRO A N 1
ATOM 1600 C CA . PRO A 1 195 ? 15.938 -19.406 -22.469 1 98.44 195 PRO A CA 1
ATOM 1601 C C . PRO A 1 195 ? 15.656 -20.766 -23.109 1 98.44 195 PRO A C 1
ATOM 1603 O O . PRO A 1 195 ? 14.508 -21.219 -23.141 1 98.44 195 PRO A O 1
ATOM 1606 N N . CYS A 1 196 ? 16.703 -21.344 -23.703 1 98.19 196 CYS A N 1
ATOM 1607 C CA . CYS A 1 196 ? 16.703 -22.766 -24.016 1 98.19 196 CYS A CA 1
ATOM 1608 C C . CYS A 1 196 ? 17.141 -23.594 -22.812 1 98.19 196 CYS A C 1
ATOM 1610 O O . CYS A 1 196 ? 18.328 -23.609 -22.453 1 98.19 196 CYS A O 1
ATOM 1612 N N . CYS A 1 197 ? 16.219 -24.297 -22.266 1 96.69 197 CYS A N 1
ATOM 1613 C CA . CYS A 1 197 ? 16.516 -25.031 -21.031 1 96.69 197 CYS A CA 1
ATOM 1614 C C . CYS A 1 197 ? 17.234 -26.344 -21.328 1 96.69 197 CYS A C 1
ATOM 1616 O O . CYS A 1 197 ? 17.625 -27.062 -20.422 1 96.69 197 CYS A O 1
ATOM 1618 N N . CYS A 1 198 ? 17.484 -26.578 -22.562 1 97.31 198 CYS A N 1
ATOM 1619 C CA . CYS A 1 198 ? 18.281 -27.75 -22.938 1 97.31 198 CYS A CA 1
ATOM 1620 C C . CYS A 1 198 ? 19.781 -27.453 -22.812 1 97.31 198 CYS A C 1
ATOM 1622 O O . CYS A 1 198 ? 20.594 -28.375 -22.828 1 97.31 198 CYS A O 1
ATOM 1624 N N . LYS A 1 199 ? 20.078 -26.281 -22.688 1 98.12 199 LYS A N 1
ATOM 1625 C CA . LYS A 1 199 ? 21.484 -25.891 -22.703 1 98.12 199 LYS A CA 1
ATOM 1626 C C . LYS A 1 199 ? 22.141 -26.188 -21.359 1 98.12 199 LYS A C 1
ATOM 1628 O O . LYS A 1 199 ? 21.656 -25.734 -20.312 1 98.12 199 LYS A O 1
ATOM 1633 N N . GLU A 1 200 ? 23.297 -26.766 -21.422 1 97.56 200 GLU A N 1
ATOM 1634 C CA . GLU A 1 200 ? 24.062 -27.094 -20.234 1 97.56 200 GLU A CA 1
ATOM 1635 C C . GLU A 1 200 ? 24.594 -25.844 -19.547 1 97.56 200 GLU A C 1
ATOM 1637 O O . GLU A 1 200 ? 24.688 -25.797 -18.312 1 97.56 200 GLU A O 1
ATOM 1642 N N . SER A 1 201 ? 24.984 -24.922 -20.328 1 98.5 201 SER A N 1
ATOM 1643 C CA . SER A 1 201 ? 25.469 -23.656 -19.781 1 98.5 201 SER A CA 1
ATOM 1644 C C . SER A 1 201 ? 24.406 -22.984 -18.922 1 98.5 201 SER A C 1
ATOM 1646 O O . SER A 1 201 ? 24.688 -22.484 -17.828 1 98.5 201 SER A O 1
ATOM 1648 N N . TYR A 1 202 ? 23.188 -22.953 -19.438 1 98.62 202 TYR A N 1
ATOM 1649 C CA . TYR A 1 202 ? 22.094 -22.344 -18.688 1 98.62 202 TYR A CA 1
ATOM 1650 C C . TYR A 1 202 ? 21.828 -23.109 -17.391 1 98.62 202 TYR A C 1
ATOM 1652 O O . TYR A 1 202 ? 21.578 -22.516 -16.344 1 98.62 202 TYR A O 1
ATOM 1660 N N . LEU A 1 203 ? 21.844 -24.422 -17.422 1 98.62 203 LEU A N 1
ATOM 1661 C CA . LEU A 1 203 ? 21.688 -25.234 -16.219 1 98.62 203 LEU A CA 1
ATOM 1662 C C . LEU A 1 203 ? 22.766 -24.875 -15.188 1 98.62 203 LEU A C 1
ATOM 1664 O O . LEU A 1 203 ? 22.453 -24.734 -13.992 1 98.62 203 LEU A O 1
ATOM 1668 N N . SER A 1 204 ? 24 -24.766 -15.656 1 98.69 204 SER A N 1
ATOM 1669 C CA . SER A 1 204 ? 25.078 -24.375 -14.766 1 98.69 204 SER A CA 1
ATOM 1670 C C . SER A 1 204 ? 24.828 -23.016 -14.133 1 98.69 204 SER A C 1
ATOM 1672 O O . SER A 1 204 ? 25.109 -22.812 -12.945 1 98.69 204 SER A O 1
ATOM 1674 N N . TYR A 1 205 ? 24.375 -22.109 -14.945 1 98.75 205 TYR A N 1
ATOM 1675 C CA . TYR A 1 205 ? 24.016 -20.781 -14.453 1 98.75 205 TYR A CA 1
ATOM 1676 C C . TYR A 1 205 ? 22.938 -20.859 -13.391 1 98.75 205 TYR A C 1
ATOM 1678 O O . TYR A 1 205 ? 23.031 -20.203 -12.352 1 98.75 205 TYR A O 1
ATOM 1686 N N . LEU A 1 206 ? 21.891 -21.672 -13.617 1 98.81 206 LEU A N 1
ATOM 1687 C CA . LEU A 1 206 ? 20.812 -21.844 -12.664 1 98.81 206 LEU A CA 1
ATOM 1688 C C . LEU A 1 206 ? 21.312 -22.438 -11.352 1 98.81 206 LEU A C 1
ATOM 1690 O O . LEU A 1 206 ? 20.875 -22.047 -10.273 1 98.81 206 LEU A O 1
ATOM 1694 N N . LYS A 1 207 ? 22.172 -23.359 -11.445 1 98.81 207 LYS A N 1
ATOM 1695 C CA . LYS A 1 207 ? 22.75 -23.953 -10.242 1 98.81 207 LYS A CA 1
ATOM 1696 C C . LYS A 1 207 ? 23.469 -22.906 -9.406 1 98.81 207 LYS A C 1
ATOM 1698 O O . LYS A 1 207 ? 23.391 -22.938 -8.18 1 98.81 207 LYS A O 1
ATOM 1703 N N . LYS A 1 208 ? 24.156 -22.062 -10.078 1 98.81 208 LYS A N 1
ATOM 1704 C CA . LYS A 1 208 ? 24.828 -21 -9.352 1 98.81 208 LYS A CA 1
ATOM 1705 C C . LYS A 1 208 ? 23.844 -20.062 -8.664 1 98.81 208 LYS A C 1
ATOM 1707 O O . LYS A 1 208 ? 24.078 -19.609 -7.539 1 98.81 208 LYS A O 1
ATOM 1712 N N . ASN A 1 209 ? 22.719 -19.719 -9.383 1 98.62 209 ASN A N 1
ATOM 1713 C CA . ASN A 1 209 ? 21.641 -18.984 -8.734 1 98.62 209 ASN A CA 1
ATOM 1714 C C . ASN A 1 209 ? 21.234 -19.656 -7.418 1 98.62 209 ASN A C 1
ATOM 1716 O O . ASN A 1 209 ? 21.141 -18.984 -6.387 1 98.62 209 ASN A O 1
ATOM 1720 N N . VAL A 1 210 ? 21.031 -20.875 -7.48 1 98.81 210 VAL A N 1
ATOM 1721 C CA . VAL A 1 210 ? 20.531 -21.641 -6.344 1 98.81 210 VAL A CA 1
ATOM 1722 C C . VAL A 1 210 ? 21.547 -21.594 -5.203 1 98.81 210 VAL A C 1
ATOM 1724 O O . VAL A 1 210 ? 21.172 -21.406 -4.039 1 98.81 210 VAL A O 1
ATOM 1727 N N . GLU A 1 211 ? 22.828 -21.781 -5.523 1 98.88 211 GLU A N 1
ATOM 1728 C CA . GLU A 1 211 ? 23.859 -21.672 -4.496 1 98.88 211 GLU A CA 1
ATOM 1729 C C . GLU A 1 211 ? 23.797 -20.312 -3.787 1 98.88 211 GLU A C 1
ATOM 1731 O O . GLU A 1 211 ? 23.844 -20.25 -2.557 1 98.88 211 GLU A O 1
ATOM 1736 N N . MET A 1 212 ? 23.625 -19.281 -4.551 1 98.81 212 MET A N 1
ATOM 1737 C CA . MET A 1 212 ? 23.594 -17.938 -3.986 1 98.81 212 MET A CA 1
ATOM 1738 C C . MET A 1 212 ? 22.359 -17.766 -3.109 1 98.81 212 MET A C 1
ATOM 1740 O O . MET A 1 212 ? 22.406 -17.078 -2.08 1 98.81 212 MET A O 1
ATOM 1744 N N . MET A 1 213 ? 21.266 -18.359 -3.516 1 98.75 213 MET A N 1
ATOM 1745 C CA . MET A 1 213 ? 20.031 -18.297 -2.727 1 98.75 213 MET A CA 1
ATOM 1746 C C . MET A 1 213 ? 20.219 -19 -1.388 1 98.75 213 MET A C 1
ATOM 1748 O O . MET A 1 213 ? 19.797 -18.484 -0.348 1 98.75 213 MET A O 1
ATOM 1752 N N . ILE A 1 214 ? 20.797 -20.125 -1.436 1 98.81 214 ILE A N 1
ATOM 1753 C CA . ILE A 1 214 ? 21.062 -20.906 -0.229 1 98.81 214 ILE A CA 1
ATOM 1754 C C . ILE A 1 214 ? 22.031 -20.141 0.676 1 98.81 214 ILE A C 1
ATOM 1756 O O . ILE A 1 214 ? 21.812 -20.047 1.886 1 98.81 214 ILE A O 1
ATOM 1760 N N . ASP A 1 215 ? 23.078 -19.609 0.085 1 98.69 215 ASP A N 1
ATOM 1761 C CA . ASP A 1 215 ? 24.062 -18.828 0.84 1 98.69 215 ASP A CA 1
ATOM 1762 C C . ASP A 1 215 ? 23.422 -17.609 1.491 1 98.69 215 ASP A C 1
ATOM 1764 O O . ASP A 1 215 ? 23.844 -17.172 2.564 1 98.69 215 ASP A O 1
ATOM 1768 N N . ALA A 1 216 ? 22.375 -17.062 0.866 1 98.5 216 ALA A N 1
ATOM 1769 C CA . ALA A 1 216 ? 21.688 -15.898 1.391 1 98.5 216 ALA A CA 1
ATOM 1770 C C . ALA A 1 216 ? 20.703 -16.281 2.492 1 98.5 216 ALA A C 1
ATOM 1772 O O . ALA A 1 216 ? 20.094 -15.422 3.117 1 98.5 216 ALA A O 1
ATOM 1773 N N . GLY A 1 217 ? 20.453 -17.516 2.701 1 98.12 217 GLY A N 1
ATOM 1774 C CA . GLY A 1 217 ? 19.688 -17.938 3.863 1 98.12 217 GLY A CA 1
ATOM 1775 C C . GLY A 1 217 ? 18.297 -18.438 3.516 1 98.12 217 GLY A C 1
ATOM 1776 O O . GLY A 1 217 ? 17.484 -18.672 4.406 1 98.12 217 GLY A O 1
ATOM 1777 N N . ALA A 1 218 ? 17.984 -18.688 2.279 1 98.31 218 ALA A N 1
ATOM 1778 C CA . ALA A 1 218 ? 16.672 -19.219 1.9 1 98.31 218 ALA A CA 1
ATOM 1779 C C . ALA A 1 218 ? 16.406 -20.547 2.58 1 98.31 218 ALA A C 1
ATOM 1781 O O . ALA A 1 218 ? 17.328 -21.359 2.746 1 98.31 218 ALA A O 1
ATOM 1782 N N . GLY A 1 219 ? 15.117 -20.766 2.912 1 97.5 219 GLY A N 1
ATOM 1783 C CA . GLY A 1 219 ? 14.727 -22 3.568 1 97.5 219 GLY A CA 1
ATOM 1784 C C . GLY A 1 219 ? 14.312 -23.094 2.594 1 97.5 219 GLY A C 1
ATOM 1785 O O . GLY A 1 219 ? 14.242 -24.266 2.957 1 97.5 219 GLY A O 1
ATOM 1786 N N . GLY A 1 220 ? 14.07 -22.75 1.44 1 98.06 220 GLY A N 1
ATOM 1787 C CA . GLY A 1 220 ? 13.695 -23.656 0.359 1 98.06 220 GLY A CA 1
ATOM 1788 C C . GLY A 1 220 ? 13.773 -23 -1.01 1 98.06 220 GLY A C 1
ATOM 1789 O O . GLY A 1 220 ? 14.125 -21.828 -1.125 1 98.06 220 GLY A O 1
ATOM 1790 N N . LEU A 1 221 ? 13.539 -23.797 -2.02 1 98.5 221 LEU A N 1
ATOM 1791 C CA . LEU A 1 221 ? 13.586 -23.328 -3.402 1 98.5 221 LEU A CA 1
ATOM 1792 C C . LEU A 1 221 ? 12.234 -23.531 -4.086 1 98.5 221 LEU A C 1
ATOM 1794 O O . LEU A 1 221 ? 11.625 -24.609 -3.965 1 98.5 221 LEU A O 1
ATOM 1798 N N . HIS A 1 222 ? 11.773 -22.5 -4.699 1 98.25 222 HIS A N 1
ATOM 1799 C CA . HIS A 1 222 ? 10.602 -22.609 -5.562 1 98.25 222 HIS A CA 1
ATOM 1800 C C . HIS A 1 222 ? 10.977 -22.406 -7.027 1 98.25 222 HIS A C 1
ATOM 1802 O O . HIS A 1 222 ? 11.43 -21.328 -7.414 1 98.25 222 HIS A O 1
ATOM 1808 N N . ILE A 1 223 ? 10.781 -23.375 -7.844 1 98.06 223 ILE A N 1
ATOM 1809 C CA . ILE A 1 223 ? 11.055 -23.297 -9.273 1 98.06 223 ILE A CA 1
ATOM 1810 C C . ILE A 1 223 ? 9.805 -22.812 -10.008 1 98.06 223 ILE A C 1
ATOM 1812 O O . ILE A 1 223 ? 8.789 -23.516 -10.039 1 98.06 223 ILE A O 1
ATOM 1816 N N . ASP A 1 224 ? 9.852 -21.672 -10.562 1 96.88 224 ASP A N 1
ATOM 1817 C CA . ASP A 1 224 ? 8.742 -21.141 -11.359 1 96.88 224 ASP A CA 1
ATOM 1818 C C . ASP A 1 224 ? 9.008 -21.344 -12.852 1 96.88 224 ASP A C 1
ATOM 1820 O O . ASP A 1 224 ? 10.156 -21.5 -13.273 1 96.88 224 ASP A O 1
ATOM 1824 N N . GLU A 1 225 ? 7.984 -21.453 -13.602 1 95.31 225 GLU A N 1
ATOM 1825 C CA . GLU A 1 225 ? 8.047 -21.703 -15.039 1 95.31 225 GLU A CA 1
ATOM 1826 C C . GLU A 1 225 ? 8.883 -22.953 -15.352 1 95.31 225 GLU A C 1
ATOM 1828 O O . GLU A 1 225 ? 9.766 -22.906 -16.203 1 95.31 225 GLU A O 1
ATOM 1833 N N . TYR A 1 226 ? 8.617 -23.953 -14.586 1 95.62 226 TYR A N 1
ATOM 1834 C CA . TYR A 1 226 ? 9.383 -25.188 -14.695 1 95.62 226 TYR A CA 1
ATOM 1835 C C . TYR A 1 226 ? 9.328 -25.734 -16.125 1 95.62 226 TYR A C 1
ATOM 1837 O O . TYR A 1 226 ? 10.234 -26.453 -16.547 1 95.62 226 TYR A O 1
ATOM 1845 N N . ASP A 1 227 ? 8.289 -25.344 -16.875 1 93.38 227 ASP A N 1
ATOM 1846 C CA . ASP A 1 227 ? 7.996 -25.938 -18.172 1 93.38 227 ASP A CA 1
ATOM 1847 C C . ASP A 1 227 ? 8.398 -25 -19.297 1 93.38 227 ASP A C 1
ATOM 1849 O O . ASP A 1 227 ? 7.789 -25.016 -20.375 1 93.38 227 ASP A O 1
ATOM 1853 N N . THR A 1 228 ? 9.367 -24.234 -19.109 1 93.69 228 THR A N 1
ATOM 1854 C CA . THR A 1 228 ? 9.828 -23.219 -20.047 1 93.69 228 THR A CA 1
ATOM 1855 C C . THR A 1 228 ? 9.977 -23.812 -21.453 1 93.69 228 THR A C 1
ATOM 1857 O O . THR A 1 228 ? 9.625 -23.188 -22.438 1 93.69 228 THR A O 1
ATOM 1860 N N . GLN A 1 229 ? 10.477 -24.984 -21.516 1 94.06 229 GLN A N 1
ATOM 1861 C CA . GLN A 1 229 ? 10.727 -25.594 -22.828 1 94.06 229 GLN A CA 1
ATOM 1862 C C . GLN A 1 229 ? 9.422 -25.828 -23.578 1 94.06 229 GLN A C 1
ATOM 1864 O O . GLN A 1 229 ? 9.398 -25.812 -24.812 1 94.06 229 GLN A O 1
ATOM 1869 N N . LYS A 1 230 ? 8.352 -26.047 -22.875 1 92 230 LYS A N 1
ATOM 1870 C CA . LYS A 1 230 ? 7.043 -26.125 -23.516 1 92 230 LYS A CA 1
ATOM 1871 C C . LYS A 1 230 ? 6.645 -24.797 -24.125 1 92 230 LYS A C 1
ATOM 1873 O O . LYS A 1 230 ? 6.113 -24.75 -25.234 1 92 230 LYS A O 1
ATOM 1878 N N . HIS A 1 231 ? 6.91 -23.781 -23.438 1 89.5 231 HIS A N 1
ATOM 1879 C CA . HIS A 1 231 ? 6.633 -22.453 -23.953 1 89.5 231 HIS A CA 1
ATOM 1880 C C . HIS A 1 231 ? 7.434 -22.172 -25.219 1 89.5 231 HIS A C 1
ATOM 1882 O O . HIS A 1 231 ? 6.906 -21.609 -26.188 1 89.5 231 HIS A O 1
ATOM 1888 N N . VAL A 1 232 ? 8.648 -22.547 -25.156 1 93.81 232 VAL A N 1
ATOM 1889 C CA . VAL A 1 232 ? 9.531 -22.375 -26.312 1 93.81 232 VAL A CA 1
ATOM 1890 C C . VAL A 1 232 ? 8.992 -23.172 -27.5 1 93.81 232 VAL A C 1
ATOM 1892 O O . VAL A 1 232 ? 8.922 -22.656 -28.625 1 93.81 232 VAL A O 1
ATOM 1895 N N . LEU A 1 233 ? 8.547 -24.375 -27.234 1 92.12 233 LEU A N 1
ATOM 1896 C CA . LEU A 1 233 ? 8.023 -25.25 -28.281 1 92.12 233 LEU A CA 1
ATOM 1897 C C . LEU A 1 233 ? 6.742 -24.688 -28.875 1 92.12 233 LEU A C 1
ATOM 1899 O O . LEU A 1 233 ? 6.484 -24.859 -30.078 1 92.12 233 LEU A O 1
ATOM 1903 N N . ASN A 1 234 ? 5.988 -24.047 -28.031 1 88.75 234 ASN A N 1
ATOM 1904 C CA . ASN A 1 234 ? 4.75 -23.438 -28.516 1 88.75 234 ASN A CA 1
ATOM 1905 C C . ASN A 1 234 ? 5.02 -22.188 -29.344 1 88.75 234 ASN A C 1
ATOM 1907 O O . ASN A 1 234 ? 4.113 -21.641 -29.969 1 88.75 234 ASN A O 1
ATOM 1911 N N . ASN A 1 235 ? 6.25 -21.797 -29.375 1 90.31 235 ASN A N 1
ATOM 1912 C CA . ASN A 1 235 ? 6.699 -20.703 -30.219 1 90.31 235 ASN A CA 1
ATOM 1913 C C . ASN A 1 235 ? 7.75 -21.156 -31.219 1 90.31 235 ASN A C 1
ATOM 1915 O O . ASN A 1 235 ? 8.82 -20.562 -31.328 1 90.31 235 ASN A O 1
ATOM 1919 N N . ALA A 1 236 ? 7.461 -22.203 -31.812 1 90.69 236 ALA A N 1
ATOM 1920 C CA . ALA A 1 236 ? 8.188 -22.75 -32.969 1 90.69 236 ALA A CA 1
ATOM 1921 C C . ALA A 1 236 ? 9.367 -23.609 -32.5 1 90.69 236 ALA A C 1
ATOM 1923 O O . ALA A 1 236 ? 10.016 -24.266 -33.312 1 90.69 236 ALA A O 1
ATOM 1924 N N . GLY A 1 237 ? 9.703 -23.656 -31.188 1 93 237 GLY A N 1
ATOM 1925 C CA . GLY A 1 237 ? 10.758 -24.516 -30.672 1 93 237 GLY A CA 1
ATOM 1926 C C . GLY A 1 237 ? 12.133 -23.875 -30.734 1 93 237 GLY A C 1
ATOM 1927 O O . GLY A 1 237 ? 12.297 -22.797 -31.281 1 93 237 GLY A O 1
ATOM 1928 N N . CYS A 1 238 ? 13.117 -24.578 -30.156 1 97.88 238 CYS A N 1
ATOM 1929 C CA . CYS A 1 238 ? 14.492 -24.094 -30.219 1 97.88 238 CYS A CA 1
ATOM 1930 C C . CYS A 1 238 ? 15.352 -24.984 -31.109 1 97.88 238 CYS A C 1
ATOM 1932 O O . CYS A 1 238 ? 15.398 -26.203 -30.922 1 97.88 238 CYS A O 1
ATOM 1934 N N . PHE A 1 239 ? 16 -24.359 -32 1 98.44 239 PHE A N 1
ATOM 1935 C CA . PHE A 1 239 ? 16.844 -25.047 -32.969 1 98.44 239 PHE A CA 1
ATOM 1936 C C . PHE A 1 239 ? 18.297 -24.609 -32.844 1 98.44 239 PHE A C 1
ATOM 1938 O O . PHE A 1 239 ? 19.016 -24.531 -33.844 1 98.44 239 PHE A O 1
ATOM 1945 N N . CYS A 1 240 ? 18.719 -24.219 -31.703 1 97.88 240 CYS A N 1
ATOM 1946 C CA . CYS A 1 240 ? 20.109 -23.844 -31.484 1 97.88 240 CYS A CA 1
ATOM 1947 C C . CYS A 1 240 ? 21.031 -25.031 -31.719 1 97.88 240 CYS A C 1
ATOM 1949 O O . CYS A 1 240 ? 20.578 -26.172 -31.859 1 97.88 240 CYS A O 1
ATOM 1951 N N . ASP A 1 241 ? 22.312 -24.828 -31.688 1 96.44 241 ASP A N 1
ATOM 1952 C CA . ASP A 1 241 ? 23.297 -25.844 -31.984 1 96.44 241 ASP A CA 1
ATOM 1953 C C . ASP A 1 241 ? 23.234 -26.984 -30.984 1 96.44 241 ASP A C 1
ATOM 1955 O O . ASP A 1 241 ? 23.344 -28.156 -31.359 1 96.44 241 ASP A O 1
ATOM 1959 N N . GLU A 1 242 ? 23.062 -26.672 -29.797 1 97.94 242 GLU A N 1
ATOM 1960 C CA . GLU A 1 242 ? 23.016 -27.703 -28.766 1 97.94 242 GLU A CA 1
ATOM 1961 C C . GLU A 1 242 ? 21.766 -28.562 -28.906 1 97.94 242 GLU A C 1
ATOM 1963 O O . GLU A 1 242 ? 21.812 -29.781 -28.719 1 97.94 242 GLU A O 1
ATOM 1968 N N . CYS A 1 243 ? 20.672 -27.984 -29.172 1 98.25 243 CYS A N 1
ATOM 1969 C CA . CYS A 1 243 ? 19.453 -28.75 -29.406 1 98.25 243 CYS A CA 1
ATOM 1970 C C . CYS A 1 243 ? 19.609 -29.672 -30.609 1 98.25 243 CYS A C 1
ATOM 1972 O O . CYS A 1 243 ? 19.094 -30.797 -30.594 1 98.25 243 CYS A O 1
ATOM 1974 N N . MET A 1 244 ? 20.312 -29.172 -31.656 1 97.31 244 MET A N 1
ATOM 1975 C CA . MET A 1 244 ? 20.547 -30.016 -32.812 1 97.31 244 MET A CA 1
ATOM 1976 C C . MET A 1 244 ? 21.406 -31.234 -32.438 1 97.31 244 MET A C 1
ATOM 1978 O O . MET A 1 244 ? 21.094 -32.344 -32.844 1 97.31 244 MET A O 1
ATOM 1982 N N . ASP A 1 245 ? 22.406 -30.984 -31.703 1 97.12 245 ASP A N 1
ATOM 1983 C CA . ASP A 1 245 ? 23.266 -32.094 -31.266 1 97.12 245 ASP A CA 1
ATOM 1984 C C . ASP A 1 245 ? 22.5 -33.062 -30.359 1 97.12 245 ASP A C 1
ATOM 1986 O O . ASP A 1 245 ? 22.625 -34.281 -30.516 1 97.12 245 ASP A O 1
ATOM 1990 N N . LYS A 1 246 ? 21.75 -32.594 -29.516 1 97.69 246 LYS A N 1
ATOM 1991 C CA . LYS A 1 246 ? 20.984 -33.406 -28.578 1 97.69 246 LYS A CA 1
ATOM 1992 C C . LYS A 1 246 ? 19.906 -34.188 -29.312 1 97.69 246 LYS A C 1
ATOM 1994 O O . LYS A 1 246 ? 19.609 -35.344 -28.938 1 97.69 246 LYS A O 1
ATOM 1999 N N . PHE A 1 247 ? 19.375 -33.594 -30.344 1 98 247 PHE A N 1
ATOM 2000 C CA . PHE A 1 247 ? 18.375 -34.312 -31.125 1 98 247 PHE A CA 1
ATOM 2001 C C . PHE A 1 247 ? 19.031 -35.5 -31.844 1 98 247 PHE A C 1
ATOM 2003 O O . PHE A 1 247 ? 18.453 -36.594 -31.891 1 98 247 PHE A O 1
ATOM 2010 N N . ASN A 1 248 ? 20.141 -35.25 -32.375 1 97.19 248 ASN A N 1
ATOM 2011 C CA . ASN A 1 248 ? 20.859 -36.344 -33 1 97.19 248 ASN A CA 1
ATOM 2012 C C . ASN A 1 248 ? 21.125 -37.469 -32 1 97.19 248 ASN A C 1
ATOM 2014 O O . ASN A 1 248 ? 20.953 -38.656 -32.312 1 97.19 248 ASN A O 1
ATOM 2018 N N . ALA A 1 249 ? 21.562 -37.094 -30.844 1 96.44 249 ALA A N 1
ATOM 2019 C CA . ALA A 1 249 ? 21.812 -38.094 -29.797 1 96.44 249 ALA A CA 1
ATOM 2020 C C . ALA A 1 249 ? 20.516 -38.844 -29.438 1 96.44 249 ALA A C 1
ATOM 2022 O O . ALA A 1 249 ? 20.531 -40.031 -29.203 1 96.44 249 ALA A O 1
ATOM 2023 N N . TYR A 1 250 ? 19.469 -38.094 -29.375 1 97.12 250 TYR A N 1
ATOM 2024 C CA . TYR A 1 250 ? 18.172 -38.688 -29.078 1 97.12 250 TYR A CA 1
ATOM 2025 C C . TYR A 1 250 ? 17.766 -39.688 -30.156 1 97.12 250 TYR A C 1
ATOM 2027 O O . TYR A 1 250 ? 17.297 -40.781 -29.844 1 97.12 250 TYR A O 1
ATOM 2035 N N . LEU A 1 251 ? 17.891 -39.312 -31.422 1 97.5 251 LEU A N 1
ATOM 2036 C CA . LEU A 1 251 ? 17.547 -40.219 -32.531 1 97.5 251 LEU A CA 1
ATOM 2037 C C . LEU A 1 251 ? 18.344 -41.5 -32.438 1 97.5 251 LEU A C 1
ATOM 2039 O O . LEU A 1 251 ? 17.781 -42.594 -32.688 1 97.5 251 LEU A O 1
ATOM 2043 N N . LYS A 1 252 ? 19.547 -41.406 -32.062 1 96.44 252 LYS A N 1
ATOM 2044 C CA . LYS A 1 252 ? 20.406 -42.594 -31.922 1 96.44 252 LYS A CA 1
ATOM 2045 C C . LYS A 1 252 ? 19.969 -43.438 -30.75 1 96.44 252 LYS A C 1
ATOM 2047 O O . LYS A 1 252 ? 19.828 -44.656 -30.875 1 96.44 252 LYS A O 1
ATOM 2052 N N . LYS A 1 253 ? 19.766 -42.812 -29.703 1 96.06 253 LYS A N 1
ATOM 2053 C CA . LYS A 1 253 ? 19.375 -43.5 -28.484 1 96.06 253 LYS A CA 1
ATOM 2054 C C . LYS A 1 253 ? 18.062 -44.25 -28.672 1 96.06 253 LYS A C 1
ATOM 2056 O O . LYS A 1 253 ? 17.922 -45.375 -28.234 1 96.06 253 LYS A O 1
ATOM 2061 N N . MET A 1 254 ? 17.125 -43.594 -29.312 1 96.31 254 MET A N 1
ATOM 2062 C CA . MET A 1 254 ? 15.789 -44.156 -29.469 1 96.31 254 MET A CA 1
ATOM 2063 C C . MET A 1 254 ? 15.711 -45.031 -30.719 1 96.31 254 MET A C 1
ATOM 2065 O O . MET A 1 254 ? 14.672 -45.656 -31 1 96.31 254 MET A O 1
ATOM 2069 N N . GLN A 1 255 ? 16.703 -45.094 -31.516 1 94.69 255 GLN A N 1
ATOM 2070 C CA . GLN A 1 255 ? 16.781 -45.875 -32.75 1 94.69 255 GLN A CA 1
ATOM 2071 C C . GLN A 1 255 ? 15.672 -45.5 -33.719 1 94.69 255 GLN A C 1
ATOM 2073 O O . GLN A 1 255 ? 14.977 -46.344 -34.25 1 94.69 255 GLN A O 1
ATOM 2078 N N . ILE A 1 256 ? 15.578 -44.25 -33.812 1 96 256 ILE A N 1
ATOM 2079 C CA . ILE A 1 256 ? 14.578 -43.719 -34.75 1 96 256 ILE A CA 1
ATOM 2080 C C . ILE A 1 256 ? 15.148 -43.656 -36.156 1 96 256 ILE A C 1
ATOM 2082 O O . ILE A 1 256 ? 16.25 -43.156 -36.375 1 96 256 ILE A O 1
ATOM 2086 N N . ARG A 1 257 ? 14.383 -44.156 -37.125 1 93.62 257 ARG A N 1
ATOM 2087 C CA . ARG A 1 257 ? 14.812 -44.156 -38.5 1 93.62 257 ARG A CA 1
ATOM 2088 C C . ARG A 1 257 ? 14.617 -42.781 -39.156 1 93.62 257 ARG A C 1
ATOM 2090 O O . ARG A 1 257 ? 13.555 -42.188 -39 1 93.62 257 ARG A O 1
ATOM 2097 N N . LEU A 1 258 ? 15.617 -42.344 -39.812 1 95.56 258 LEU A N 1
ATOM 2098 C CA . LEU A 1 258 ? 15.516 -41.094 -40.562 1 95.56 258 LEU A CA 1
ATOM 2099 C C . LEU A 1 258 ? 14.664 -41.25 -41.812 1 95.56 258 LEU A C 1
ATOM 2101 O O . LEU A 1 258 ? 14.578 -42.344 -42.375 1 95.56 258 LEU A O 1
ATOM 2105 N N . PRO A 1 259 ? 14.141 -40.125 -42.188 1 94.38 259 PRO A N 1
ATOM 2106 C CA . PRO A 1 259 ? 13.516 -40.156 -43.531 1 94.38 259 PRO A CA 1
ATOM 2107 C C . PRO A 1 259 ? 14.508 -40.531 -44.625 1 94.38 259 PRO A C 1
ATOM 2109 O O . PRO A 1 259 ? 15.695 -40.219 -44.531 1 94.38 259 PRO A O 1
ATOM 2112 N N . GLY A 1 260 ? 14 -41.125 -45.719 1 92.31 260 GLY A N 1
ATOM 2113 C CA . GLY A 1 260 ? 14.828 -41.625 -46.812 1 92.31 260 GLY A CA 1
ATOM 2114 C C . GLY A 1 260 ? 15.68 -40.531 -47.438 1 92.31 260 GLY A C 1
ATOM 2115 O O . GLY A 1 260 ? 16.797 -40.781 -47.906 1 92.31 260 GLY A O 1
ATOM 2116 N N . ASP A 1 261 ? 15.18 -39.375 -47.406 1 93.12 261 ASP A N 1
ATOM 2117 C CA . ASP A 1 261 ? 15.852 -38.25 -48.094 1 93.12 261 ASP A CA 1
ATOM 2118 C C . ASP A 1 261 ? 16.734 -37.469 -47.125 1 93.12 261 ASP A C 1
ATOM 2120 O O . ASP A 1 261 ? 17.266 -36.438 -47.469 1 93.12 261 ASP A O 1
ATOM 2124 N N . ALA A 1 262 ? 16.906 -37.938 -45.844 1 92.06 262 ALA A N 1
ATOM 2125 C CA . ALA A 1 262 ? 17.609 -37.188 -44.781 1 92.06 262 ALA A CA 1
ATOM 2126 C C . ALA A 1 262 ? 19.078 -37.594 -44.719 1 92.06 262 ALA A C 1
ATOM 2128 O O . ALA A 1 262 ? 19.859 -36.969 -44 1 92.06 262 ALA A O 1
ATOM 2129 N N . GLY A 1 263 ? 19.5 -38.531 -45.469 1 89.25 263 GLY A N 1
ATOM 2130 C CA . GLY A 1 263 ? 20.891 -38.969 -45.469 1 89.25 263 GLY A CA 1
ATOM 2131 C C . GLY A 1 263 ? 21.25 -39.844 -44.25 1 89.25 263 GLY A C 1
ATOM 2132 O O . GLY A 1 263 ? 20.453 -40.688 -43.844 1 89.25 263 GLY A O 1
ATOM 2133 N N . ASN A 1 264 ? 22.5 -39.531 -43.781 1 90.75 264 ASN A N 1
ATOM 2134 C CA . ASN A 1 264 ? 23.031 -40.344 -42.688 1 90.75 264 ASN A CA 1
ATOM 2135 C C . ASN A 1 264 ? 22.969 -39.625 -41.344 1 90.75 264 ASN A C 1
ATOM 2137 O O . ASN A 1 264 ? 23.125 -38.406 -41.281 1 90.75 264 ASN A O 1
ATOM 2141 N N . ILE A 1 265 ? 22.766 -40.469 -40.312 1 91.19 265 ILE A N 1
ATOM 2142 C CA . ILE A 1 265 ? 22.562 -39.938 -38.969 1 91.19 265 ILE A CA 1
ATOM 2143 C C . ILE A 1 265 ? 23.828 -39.188 -38.5 1 91.19 265 ILE A C 1
ATOM 2145 O O . ILE A 1 265 ? 23.75 -38.219 -37.719 1 91.19 265 ILE A O 1
ATOM 2149 N N . GLU A 1 266 ? 24.953 -39.5 -39 1 90 266 GLU A N 1
ATOM 2150 C CA . GLU A 1 266 ? 26.203 -38.906 -38.562 1 90 266 GLU A CA 1
ATOM 2151 C C . GLU A 1 266 ? 26.328 -37.438 -39.031 1 90 266 GLU A C 1
ATOM 2153 O O . GLU A 1 266 ? 26.969 -36.625 -38.375 1 90 266 GLU A O 1
ATOM 2158 N N . SER A 1 267 ? 25.734 -37.094 -40.125 1 90.25 267 SER A N 1
ATOM 2159 C CA . SER A 1 267 ? 25.828 -35.75 -40.688 1 90.25 267 SER A CA 1
ATOM 2160 C C . SER A 1 267 ? 24.484 -35.062 -40.656 1 90.25 267 SER A C 1
ATOM 2162 O O . SER A 1 267 ? 24.328 -33.969 -41.219 1 90.25 267 SER A O 1
ATOM 2164 N N . PHE A 1 268 ? 23.562 -35.656 -40 1 95.56 268 PHE A N 1
ATOM 2165 C CA . PHE A 1 268 ? 22.188 -35.125 -40.031 1 95.56 268 PHE A CA 1
ATOM 2166 C C . PHE A 1 268 ? 22.062 -33.875 -39.188 1 95.56 268 PHE A C 1
ATOM 2168 O O . PHE A 1 268 ? 22.5 -33.875 -38.031 1 95.56 268 PHE A O 1
ATOM 2175 N N . HIS A 1 269 ? 21.562 -32.906 -39.781 1 96.88 269 HIS A N 1
ATOM 2176 C CA . HIS A 1 269 ? 21.234 -31.641 -39.125 1 96.88 269 HIS A CA 1
ATOM 2177 C C . HIS A 1 269 ? 19.766 -31.281 -39.312 1 96.88 269 HIS A C 1
ATOM 2179 O O . HIS A 1 269 ? 19.391 -30.75 -40.375 1 96.88 269 HIS A O 1
ATOM 2185 N N . TYR A 1 270 ? 19 -31.438 -38.281 1 98 270 TYR A N 1
ATOM 2186 C CA . TYR A 1 270 ? 17.547 -31.375 -38.375 1 98 270 TYR A CA 1
ATOM 2187 C C . TYR A 1 270 ? 17.078 -30 -38.844 1 98 270 TYR A C 1
ATOM 2189 O O . TYR A 1 270 ? 16.188 -29.891 -39.688 1 98 270 TYR A O 1
ATOM 2197 N N . ARG A 1 271 ? 17.703 -28.891 -38.281 1 98.31 271 ARG A N 1
ATOM 2198 C CA . ARG A 1 271 ? 17.344 -27.531 -38.688 1 98.31 271 ARG A CA 1
ATOM 2199 C C . ARG A 1 271 ? 17.531 -27.328 -40.188 1 98.31 271 ARG A C 1
ATOM 2201 O O . ARG A 1 271 ? 16.625 -26.844 -40.875 1 98.31 271 ARG A O 1
ATOM 2208 N N . LYS A 1 272 ? 18.672 -27.688 -40.688 1 97.44 272 LYS A N 1
ATOM 2209 C CA . LYS A 1 272 ? 18.953 -27.547 -42.094 1 97.44 272 LYS A CA 1
ATOM 2210 C C . LYS A 1 272 ? 17.984 -28.391 -42.938 1 97.44 272 LYS A C 1
ATOM 2212 O O . LYS A 1 272 ? 17.516 -27.922 -44 1 97.44 272 LYS A O 1
ATOM 2217 N N . TYR A 1 273 ? 17.766 -29.547 -42.469 1 98 273 TYR A N 1
ATOM 2218 C CA . TYR A 1 273 ? 16.859 -30.453 -43.156 1 98 273 TYR A CA 1
ATOM 2219 C C . TYR A 1 273 ? 15.484 -29.828 -43.312 1 98 273 TYR A C 1
ATOM 2221 O O . TYR A 1 273 ? 14.93 -29.812 -44.438 1 98 273 TYR A O 1
ATOM 2229 N N . LEU A 1 274 ? 14.898 -29.266 -42.25 1 98.31 274 LEU A N 1
ATOM 2230 C CA . LEU A 1 274 ? 13.57 -28.672 -42.312 1 98.31 274 LEU A CA 1
ATOM 2231 C C . LEU A 1 274 ? 13.57 -27.453 -43.25 1 98.31 274 LEU A C 1
ATOM 2233 O O . LEU A 1 274 ? 12.641 -27.266 -44.031 1 98.31 274 LEU A O 1
ATOM 2237 N N . LEU A 1 275 ? 14.594 -26.609 -43.094 1 97.94 275 LEU A N 1
ATOM 2238 C CA . LEU A 1 275 ? 14.672 -25.406 -43.938 1 97.94 275 LEU A CA 1
ATOM 2239 C C . LEU A 1 275 ? 14.742 -25.781 -45.406 1 97.94 275 LEU A C 1
ATOM 2241 O O . LEU A 1 275 ? 14.086 -25.156 -46.25 1 97.94 275 LEU A O 1
ATOM 2245 N N . GLU A 1 276 ? 15.523 -26.703 -45.75 1 97.19 276 GLU A N 1
ATOM 2246 C CA . GLU A 1 276 ? 15.672 -27.156 -47.125 1 97.19 276 GLU A CA 1
ATOM 2247 C C . GLU A 1 276 ? 14.359 -27.703 -47.688 1 97.19 276 GLU A C 1
ATOM 2249 O O . GLU A 1 276 ? 14.094 -27.594 -48.875 1 97.19 276 GLU A O 1
ATOM 2254 N N . LYS A 1 277 ? 13.586 -28.297 -46.812 1 97.12 277 LYS A N 1
ATOM 2255 C CA . LYS A 1 277 ? 12.297 -28.859 -47.219 1 97.12 277 LYS A CA 1
ATOM 2256 C C . LYS A 1 277 ? 11.219 -27.781 -47.281 1 97.12 277 LYS A C 1
ATOM 2258 O O . LYS A 1 277 ? 10.07 -28.062 -47.625 1 97.12 277 LYS A O 1
ATOM 2263 N N . GLY A 1 278 ? 11.547 -26.547 -46.844 1 96.62 278 GLY A N 1
ATOM 2264 C CA . GLY A 1 278 ? 10.648 -25.422 -47 1 96.62 278 GLY A CA 1
ATOM 2265 C C . GLY A 1 278 ? 9.805 -25.156 -45.75 1 96.62 278 GLY A C 1
ATOM 2266 O O . GLY A 1 278 ? 8.852 -24.375 -45.812 1 96.62 278 GLY A O 1
ATOM 2267 N N . TYR A 1 279 ? 10.125 -25.797 -44.688 1 97.31 279 TYR A N 1
ATOM 2268 C CA . TYR A 1 279 ? 9.398 -25.516 -43.438 1 97.31 279 TYR A CA 1
ATOM 2269 C C . TYR A 1 279 ? 9.844 -24.203 -42.844 1 97.31 279 TYR A C 1
ATOM 2271 O O . TYR A 1 279 ? 11 -23.797 -43 1 97.31 279 TYR A O 1
ATOM 2279 N N . THR A 1 280 ? 8.852 -23.484 -42.219 1 96 280 THR A N 1
ATOM 2280 C CA . THR A 1 280 ? 9.062 -22.188 -41.562 1 96 280 THR A CA 1
ATOM 2281 C C . THR A 1 280 ? 8.586 -22.203 -40.125 1 96 280 THR A C 1
ATOM 2283 O O . THR A 1 280 ? 7.941 -23.172 -39.688 1 96 280 THR A O 1
ATOM 2286 N N . ASP A 1 281 ? 8.922 -21.156 -39.375 1 95.12 281 ASP A N 1
ATOM 2287 C CA . ASP A 1 281 ? 8.414 -21.016 -38.031 1 95.12 281 ASP A CA 1
ATOM 2288 C C . ASP A 1 281 ? 6.891 -21.094 -38 1 95.12 281 ASP A C 1
ATOM 2290 O O . ASP A 1 281 ? 6.309 -21.703 -37.094 1 95.12 281 ASP A O 1
ATOM 2294 N N . GLU A 1 282 ? 6.285 -20.453 -38.906 1 92.56 282 GLU A N 1
ATOM 2295 C CA . GLU A 1 282 ? 4.832 -20.359 -38.969 1 92.56 282 GLU A CA 1
ATOM 2296 C C . GLU A 1 282 ? 4.188 -21.734 -39 1 92.56 282 GLU A C 1
ATOM 2298 O O . GLU A 1 282 ? 3.129 -21.953 -38.406 1 92.56 282 GLU A O 1
ATOM 2303 N N . LYS A 1 283 ? 4.781 -22.672 -39.656 1 92.56 283 LYS A N 1
ATOM 2304 C CA . LYS A 1 283 ? 4.242 -24.031 -39.812 1 92.56 283 LYS A CA 1
ATOM 2305 C C . LYS A 1 283 ? 4.402 -24.828 -38.531 1 92.56 283 LYS A C 1
ATOM 2307 O O . LYS A 1 283 ? 3.762 -25.859 -38.344 1 92.56 283 LYS A O 1
ATOM 2312 N N . LEU A 1 284 ? 5.227 -24.359 -37.656 1 92.19 284 LEU A N 1
ATOM 2313 C CA . LEU A 1 284 ? 5.512 -25.078 -36.406 1 92.19 284 LEU A CA 1
ATOM 2314 C C . LEU A 1 284 ? 4.656 -24.562 -35.281 1 92.19 284 LEU A C 1
ATOM 2316 O O . LEU A 1 284 ? 4.625 -25.156 -34.188 1 92.19 284 LEU A O 1
ATOM 2320 N N . LEU A 1 285 ? 3.918 -23.547 -35.5 1 89.06 285 LEU A N 1
ATOM 2321 C CA . LEU A 1 285 ? 3.131 -22.922 -34.438 1 89.06 285 LEU A CA 1
ATOM 2322 C C . LEU A 1 285 ? 1.879 -23.734 -34.156 1 89.06 285 LEU A C 1
ATOM 2324 O O . LEU A 1 285 ? 1.364 -24.438 -35 1 89.06 285 LEU A O 1
ATOM 2328 N N . PRO A 1 286 ? 1.353 -23.531 -32.938 1 84.31 286 PRO A N 1
ATOM 2329 C CA . PRO A 1 286 ? 0.273 -24.391 -32.438 1 84.31 286 PRO A CA 1
ATOM 2330 C C . PRO A 1 286 ? -1.017 -24.234 -33.25 1 84.31 286 PRO A C 1
ATOM 2332 O O . PRO A 1 286 ? -1.833 -25.156 -33.281 1 84.31 286 PRO A O 1
ATOM 2335 N N . PHE A 1 287 ? -1.187 -23.078 -33.875 1 81.31 287 PHE A N 1
ATOM 2336 C CA . PHE A 1 287 ? -2.443 -22.875 -34.594 1 81.31 287 PHE A CA 1
ATOM 2337 C C . PHE A 1 287 ? -2.555 -23.844 -35.75 1 81.31 287 PHE A C 1
ATOM 2339 O O . PHE A 1 287 ? -3.633 -24.016 -36.344 1 81.31 287 PHE A O 1
ATOM 2346 N N . ASN A 1 288 ? -1.48 -24.578 -36.094 1 86.38 288 ASN A N 1
ATOM 2347 C CA . ASN A 1 288 ? -1.527 -25.578 -37.156 1 86.38 288 ASN A CA 1
ATOM 2348 C C . ASN A 1 288 ? -2.035 -26.922 -36.625 1 86.38 288 ASN A C 1
ATOM 2350 O O . ASN A 1 288 ? -2.193 -27.875 -37.375 1 86.38 288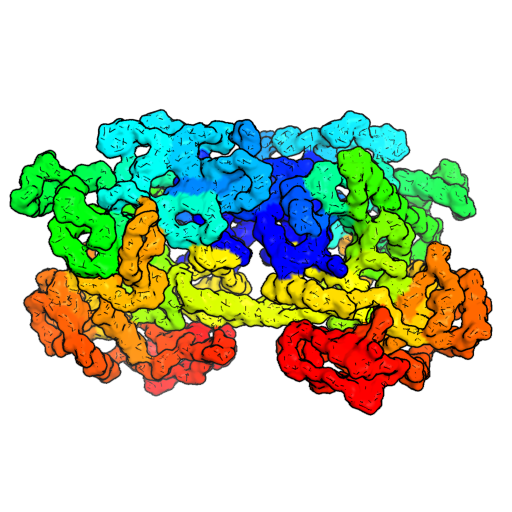 ASN A O 1
ATOM 2354 N N . GLY A 1 289 ? -2.27 -27.062 -35.406 1 82.44 289 GLY A N 1
ATOM 2355 C CA . GLY A 1 289 ? -2.857 -28.234 -34.781 1 82.44 289 GLY A CA 1
ATOM 2356 C C . GLY A 1 289 ? -2.062 -29.5 -35.031 1 82.44 289 GLY A C 1
ATOM 2357 O O . GLY A 1 289 ? -0.84 -29.516 -34.875 1 82.44 289 GLY A O 1
ATOM 2358 N N . ASN A 1 290 ? -2.736 -30.531 -35.406 1 88.81 290 ASN A N 1
ATOM 2359 C CA . ASN A 1 290 ? -2.129 -31.844 -35.562 1 88.81 290 ASN A CA 1
ATOM 2360 C C . ASN A 1 290 ? -1.35 -31.938 -36.875 1 88.81 290 ASN A C 1
ATOM 2362 O O . ASN A 1 290 ? -0.57 -32.875 -37.062 1 88.81 290 ASN A O 1
ATOM 2366 N N . LYS A 1 291 ? -1.546 -30.984 -37.719 1 91.19 291 LYS A N 1
ATOM 2367 C CA . LYS A 1 291 ? -0.748 -30.969 -38.938 1 91.19 291 LYS A CA 1
ATOM 2368 C C . LYS A 1 291 ? 0.743 -30.906 -38.625 1 91.19 291 LYS A C 1
ATOM 2370 O O . LYS A 1 291 ? 1.574 -31.344 -39.406 1 91.19 291 LYS A O 1
ATOM 2375 N N . ARG A 1 292 ? 1.096 -30.406 -37.531 1 92.31 292 ARG A N 1
ATOM 2376 C CA . ARG A 1 292 ? 2.492 -30.297 -37.094 1 92.31 292 ARG A CA 1
ATOM 2377 C C . ARG A 1 292 ? 3.119 -31.688 -36.969 1 92.31 292 ARG A C 1
ATOM 2379 O O . ARG A 1 292 ? 4.32 -31.844 -37.188 1 92.31 292 ARG A O 1
ATOM 2386 N N . TRP A 1 293 ? 2.256 -32.656 -36.688 1 93.62 293 TRP A N 1
ATOM 2387 C CA . TRP A 1 293 ? 2.777 -34 -36.406 1 93.62 293 TRP A CA 1
ATOM 2388 C C . TRP A 1 293 ? 3.123 -34.719 -37.719 1 93.62 293 TRP A C 1
ATOM 2390 O O . TRP A 1 293 ? 3.781 -35.75 -37.719 1 93.62 293 TRP A O 1
ATOM 2400 N N . GLU A 1 294 ? 2.686 -34.094 -38.781 1 95.25 294 GLU A N 1
ATOM 2401 C CA . GLU A 1 294 ? 3.033 -34.625 -40.094 1 95.25 294 GLU A CA 1
ATOM 2402 C C . GLU A 1 294 ? 4.418 -34.156 -40.531 1 95.25 294 GLU A C 1
ATOM 2404 O O . GLU A 1 294 ? 5.008 -34.719 -41.469 1 95.25 294 GLU A O 1
ATOM 2409 N N . ILE A 1 295 ? 4.895 -33.156 -39.969 1 96.94 295 ILE A N 1
ATOM 2410 C CA . ILE A 1 295 ? 6.25 -32.688 -40.25 1 96.94 295 ILE A CA 1
ATOM 2411 C C . ILE A 1 295 ? 7.254 -33.781 -39.844 1 96.94 295 ILE A C 1
ATOM 2413 O O . ILE A 1 295 ? 7.234 -34.281 -38.719 1 96.94 295 ILE A O 1
ATOM 2417 N N . PRO A 1 296 ? 8.172 -34.062 -40.75 1 96.94 296 PRO A N 1
ATOM 2418 C CA . PRO A 1 296 ? 9.078 -35.188 -40.5 1 96.94 296 PRO A CA 1
ATOM 2419 C C . PRO A 1 296 ? 9.867 -35 -39.188 1 96.94 296 PRO A C 1
ATOM 2421 O O . PRO A 1 296 ? 10.586 -34.031 -39.031 1 96.94 296 PRO A O 1
ATOM 2424 N N . LEU A 1 297 ? 9.773 -36 -38.312 1 97.06 297 LEU A N 1
ATOM 2425 C CA . LEU A 1 297 ? 10.555 -36.156 -37.094 1 97.06 297 LEU A CA 1
ATOM 2426 C C . LEU A 1 297 ? 10.164 -35.125 -36.062 1 97.06 297 LEU A C 1
ATOM 2428 O O . LEU A 1 297 ? 10.766 -35.031 -34.969 1 97.06 297 LEU A O 1
ATOM 2432 N N . PHE A 1 298 ? 9.188 -34.25 -36.344 1 97.12 298 PHE A N 1
ATOM 2433 C CA . PHE A 1 298 ? 8.859 -33.156 -35.438 1 97.12 298 PHE A CA 1
ATOM 2434 C C . PHE A 1 298 ? 8.336 -33.656 -34.094 1 97.12 298 PHE A C 1
ATOM 2436 O O . PHE A 1 298 ? 8.656 -33.094 -33.062 1 97.12 298 PHE A O 1
ATOM 2443 N N . ARG A 1 299 ? 7.551 -34.656 -34.062 1 95.31 299 ARG A N 1
ATOM 2444 C CA . ARG A 1 299 ? 7.055 -35.25 -32.812 1 95.31 299 ARG A CA 1
ATOM 2445 C C . ARG A 1 299 ? 8.211 -35.719 -31.938 1 95.31 299 ARG A C 1
ATOM 2447 O O . ARG A 1 299 ? 8.211 -35.5 -30.734 1 95.31 299 ARG A O 1
ATOM 2454 N N . ASP A 1 300 ? 9.164 -36.375 -32.562 1 96.94 300 ASP A N 1
ATOM 2455 C CA . ASP A 1 300 ? 10.352 -36.844 -31.828 1 96.94 300 ASP A CA 1
ATOM 2456 C C . ASP A 1 300 ? 11.156 -35.656 -31.297 1 96.94 300 ASP A C 1
ATOM 2458 O O . ASP A 1 300 ? 11.695 -35.719 -30.188 1 96.94 300 ASP A O 1
ATOM 2462 N N . PHE A 1 301 ? 11.234 -34.625 -32.125 1 97.62 301 PHE A N 1
ATOM 2463 C CA . PHE A 1 301 ? 11.938 -33.438 -31.719 1 97.62 301 PHE A CA 1
ATOM 2464 C C . PHE A 1 301 ? 11.273 -32.812 -30.5 1 97.62 301 PHE A C 1
ATOM 2466 O O . PHE A 1 301 ? 11.961 -32.406 -29.547 1 97.62 301 PHE A O 1
ATOM 2473 N N . VAL A 1 302 ? 9.945 -32.781 -30.5 1 94.94 302 VAL A N 1
ATOM 2474 C CA . VAL A 1 302 ? 9.164 -32.25 -29.375 1 94.94 302 VAL A CA 1
ATOM 2475 C C . VAL A 1 302 ? 9.414 -33.125 -28.141 1 94.94 302 VAL A C 1
ATOM 2477 O O . VAL A 1 302 ? 9.672 -32.594 -27.047 1 94.94 302 VAL A O 1
ATOM 2480 N N . GLU A 1 303 ? 9.406 -34.375 -28.266 1 95.75 303 GLU A N 1
ATOM 2481 C CA . GLU A 1 303 ? 9.609 -35.281 -27.141 1 95.75 303 GLU A CA 1
ATOM 2482 C C . GLU A 1 303 ? 10.984 -35.094 -26.516 1 95.75 303 GLU A C 1
ATOM 2484 O O . GLU A 1 303 ? 11.125 -35.125 -25.297 1 95.75 303 GLU A O 1
ATOM 2489 N N . MET A 1 304 ? 11.969 -35 -27.375 1 96.94 304 MET A N 1
ATOM 2490 C CA . MET A 1 304 ? 13.312 -34.75 -26.875 1 96.94 304 MET A CA 1
ATOM 2491 C C . MET A 1 304 ? 13.367 -33.5 -26.016 1 96.94 304 MET A C 1
ATOM 2493 O O . MET A 1 304 ? 13.93 -33.5 -24.922 1 96.94 304 MET A O 1
ATOM 2497 N N . GLN A 1 305 ? 12.797 -32.438 -26.484 1 95.44 305 GLN A N 1
ATOM 2498 C CA . GLN A 1 305 ? 12.828 -31.172 -25.75 1 95.44 305 GLN A CA 1
ATOM 2499 C C . GLN A 1 305 ? 12.023 -31.266 -24.453 1 95.44 305 GLN A C 1
ATOM 2501 O O . GLN A 1 305 ? 12.43 -30.734 -23.422 1 95.44 305 GLN A O 1
ATOM 2506 N N . ILE A 1 306 ? 10.891 -31.938 -24.469 1 94.81 306 ILE A N 1
ATOM 2507 C CA . ILE A 1 306 ? 10.031 -32.094 -23.297 1 94.81 306 ILE A CA 1
ATOM 2508 C C . ILE A 1 306 ? 10.766 -32.906 -22.219 1 94.81 306 ILE A C 1
ATOM 2510 O O . ILE A 1 306 ? 10.609 -32.625 -21.031 1 94.81 306 ILE A O 1
ATOM 2514 N N . GLU A 1 307 ? 11.555 -33.844 -22.609 1 95.06 307 GLU A N 1
ATOM 2515 C CA . GLU A 1 307 ? 12.32 -34.625 -21.672 1 95.06 307 GLU A CA 1
ATOM 2516 C C . GLU A 1 307 ? 13.227 -33.781 -20.797 1 95.06 307 GLU A C 1
ATOM 2518 O O . GLU A 1 307 ? 13.477 -34.094 -19.641 1 95.06 307 GLU A O 1
ATOM 2523 N N . TYR A 1 308 ? 13.664 -32.719 -21.328 1 95.94 308 TYR A N 1
ATOM 2524 C CA . TYR A 1 308 ? 14.609 -31.859 -20.609 1 95.94 308 TYR A CA 1
ATOM 2525 C C . TYR A 1 308 ? 13.898 -31.047 -19.531 1 95.94 308 TYR A C 1
ATOM 2527 O O . TYR A 1 308 ? 14.539 -30.5 -18.641 1 95.94 308 TYR A O 1
ATOM 2535 N N . ILE A 1 309 ? 12.57 -30.969 -19.594 1 96.31 309 ILE A N 1
ATOM 2536 C CA . ILE A 1 309 ? 11.844 -30.312 -18.516 1 96.31 309 ILE A CA 1
ATOM 2537 C C . ILE A 1 309 ? 12.133 -31.031 -17.203 1 96.31 309 ILE A C 1
ATOM 2539 O O . ILE A 1 309 ? 12.594 -30.406 -16.234 1 96.31 309 ILE A O 1
ATOM 2543 N N . SER A 1 310 ? 11.93 -32.312 -17.156 1 96.62 310 SER A N 1
ATOM 2544 C CA . SER A 1 310 ? 12.125 -33.094 -15.938 1 96.62 310 SER A CA 1
ATOM 2545 C C . SER A 1 310 ? 13.609 -33.219 -15.594 1 96.62 310 SER A C 1
ATOM 2547 O O . SER A 1 310 ? 13.977 -33.25 -14.422 1 96.62 310 SER A O 1
ATOM 2549 N N . GLU A 1 311 ? 14.453 -33.281 -16.609 1 97.31 311 GLU A N 1
ATOM 2550 C CA . GLU A 1 311 ? 15.891 -33.406 -16.359 1 97.31 311 GLU A CA 1
ATOM 2551 C C . GLU A 1 311 ? 16.422 -32.188 -15.617 1 97.31 311 GLU A C 1
ATOM 2553 O O . GLU A 1 311 ? 17.219 -32.312 -14.688 1 97.31 311 GLU A O 1
ATOM 2558 N N . VAL A 1 312 ? 16.016 -31.062 -16.078 1 98 312 VAL A N 1
ATOM 2559 C CA . VAL A 1 312 ? 16.484 -29.828 -15.445 1 98 312 VAL A CA 1
ATOM 2560 C C . VAL A 1 312 ? 15.945 -29.734 -14.023 1 98 312 VAL A C 1
ATOM 2562 O O . VAL A 1 312 ? 16.672 -29.375 -13.102 1 98 312 VAL A O 1
ATOM 2565 N N . VAL A 1 313 ? 14.656 -30.078 -13.773 1 98.19 313 VAL A N 1
ATOM 2566 C CA . VAL A 1 313 ? 14.078 -30.062 -12.438 1 98.19 313 VAL A CA 1
ATOM 2567 C C . VAL A 1 313 ? 14.852 -31.031 -11.531 1 98.19 313 VAL A C 1
ATOM 2569 O O . VAL A 1 313 ? 15.172 -30.688 -10.391 1 98.19 313 VAL A O 1
ATOM 2572 N N . LYS A 1 314 ? 15.125 -32.188 -12.031 1 98.5 314 LYS A N 1
ATOM 2573 C CA . LYS A 1 314 ? 15.898 -33.188 -11.289 1 98.5 314 LYS A CA 1
ATOM 2574 C C . LYS A 1 314 ? 17.266 -32.625 -10.883 1 98.5 314 LYS A C 1
ATOM 2576 O O . LYS A 1 314 ? 17.625 -32.656 -9.711 1 98.5 314 LYS A O 1
ATOM 2581 N N . GLU A 1 315 ? 17.969 -32.094 -11.844 1 98.69 315 GLU A N 1
ATOM 2582 C CA . GLU A 1 315 ? 19.328 -31.609 -11.609 1 98.69 315 GLU A CA 1
ATOM 2583 C C . GLU A 1 315 ? 19.328 -30.453 -10.602 1 98.69 315 GLU A C 1
ATOM 2585 O O . GLU A 1 315 ? 20.172 -30.422 -9.703 1 98.69 315 GLU A O 1
ATOM 2590 N N . ILE A 1 316 ? 18.422 -29.562 -10.766 1 98.75 316 ILE A N 1
ATOM 2591 C CA . ILE A 1 316 ? 18.344 -28.406 -9.875 1 98.75 316 ILE A CA 1
ATOM 2592 C C . ILE A 1 316 ? 17.984 -28.859 -8.469 1 98.75 316 ILE A C 1
ATOM 2594 O O . ILE A 1 316 ? 18.594 -28.422 -7.488 1 98.75 316 ILE A O 1
ATOM 2598 N N . SER A 1 317 ? 17 -29.672 -8.344 1 98.75 317 SER A N 1
ATOM 2599 C CA . SER A 1 317 ? 16.547 -30.172 -7.051 1 98.75 317 SER A CA 1
ATOM 2600 C C . SER A 1 317 ? 17.656 -30.906 -6.316 1 98.75 317 SER A C 1
ATOM 2602 O O . SER A 1 317 ? 17.922 -30.641 -5.145 1 98.75 317 SER A O 1
ATOM 2604 N N . GLN A 1 318 ? 18.312 -31.812 -6.992 1 98.69 318 GLN A N 1
ATOM 2605 C CA . GLN A 1 318 ? 19.391 -32.562 -6.383 1 98.69 318 GLN A CA 1
ATOM 2606 C C . GLN A 1 318 ? 20.562 -31.672 -5.988 1 98.69 318 GLN A C 1
ATOM 2608 O O . GLN A 1 318 ? 21.125 -31.812 -4.902 1 98.69 318 GLN A O 1
ATOM 2613 N N . HIS A 1 319 ? 20.844 -30.781 -6.883 1 98.81 319 HIS A N 1
ATOM 2614 C CA . HIS A 1 319 ? 21.922 -29.844 -6.598 1 98.81 319 HIS A CA 1
ATOM 2615 C C . HIS A 1 319 ? 21.609 -29 -5.367 1 98.81 319 HIS A C 1
ATOM 2617 O O . HIS A 1 319 ? 22.469 -28.797 -4.508 1 98.81 319 HIS A O 1
ATOM 2623 N N . ALA A 1 320 ? 20.438 -28.5 -5.316 1 98.88 320 ALA A N 1
ATOM 2624 C CA . ALA A 1 320 ? 20.031 -27.656 -4.191 1 98.88 320 ALA A CA 1
ATOM 2625 C C . ALA A 1 320 ? 20.156 -28.422 -2.871 1 98.88 320 ALA A C 1
ATOM 2627 O O . ALA A 1 320 ? 20.719 -27.906 -1.907 1 98.88 320 ALA A O 1
ATOM 2628 N N . LYS A 1 321 ? 19.656 -29.578 -2.803 1 98.75 321 LYS A N 1
ATOM 2629 C CA . LYS A 1 321 ? 19.688 -30.391 -1.594 1 98.75 321 LYS A CA 1
ATOM 2630 C C . LYS A 1 321 ? 21.109 -30.75 -1.189 1 98.75 321 LYS A C 1
ATOM 2632 O O . LYS A 1 321 ? 21.469 -30.656 -0.014 1 98.75 321 LYS A O 1
ATOM 2637 N N . GLN A 1 322 ? 21.828 -31.141 -2.17 1 98.75 322 GLN A N 1
ATOM 2638 C CA . GLN A 1 322 ? 23.219 -31.5 -1.896 1 98.75 322 GLN A CA 1
ATOM 2639 C C . GLN A 1 322 ? 24.016 -30.297 -1.387 1 98.75 322 GLN A C 1
ATOM 2641 O O . GLN A 1 322 ? 24.734 -30.406 -0.393 1 98.75 322 GLN A O 1
ATOM 2646 N N . TYR A 1 323 ? 23.875 -29.219 -2.084 1 98.81 323 TYR A N 1
ATOM 2647 C CA . TYR A 1 323 ? 24.625 -28.016 -1.705 1 98.81 323 TYR A CA 1
ATOM 2648 C C . TYR A 1 323 ? 24.219 -27.547 -0.314 1 98.81 323 TYR A C 1
ATOM 2650 O O . TYR A 1 323 ? 25.078 -27.203 0.505 1 98.81 323 TYR A O 1
ATOM 2658 N N . ALA A 1 324 ? 22.953 -27.5 -0.05 1 98.75 324 ALA A N 1
ATOM 2659 C CA . ALA A 1 324 ? 22.484 -27.078 1.266 1 98.75 324 ALA A CA 1
ATOM 2660 C C . ALA A 1 324 ? 23.016 -28 2.361 1 98.75 324 ALA A C 1
ATOM 2662 O O . ALA A 1 324 ? 23.391 -27.531 3.441 1 98.75 324 ALA A O 1
ATOM 2663 N N . LYS A 1 325 ? 23 -29.25 2.117 1 98.38 325 LYS A N 1
ATOM 2664 C CA . LYS A 1 325 ? 23.562 -30.203 3.072 1 98.38 325 LYS A CA 1
ATOM 2665 C C . LYS A 1 325 ? 25.047 -29.953 3.316 1 98.38 325 LYS A C 1
ATOM 2667 O O . LYS A 1 325 ? 25.5 -30 4.457 1 98.38 325 LYS A O 1
ATOM 2672 N N . GLU A 1 326 ? 25.688 -29.703 2.301 1 98.5 326 GLU A N 1
ATOM 2673 C CA . GLU A 1 326 ? 27.141 -29.516 2.381 1 98.5 326 GLU A CA 1
ATOM 2674 C C . GLU A 1 326 ? 27.484 -28.234 3.148 1 98.5 326 GLU A C 1
ATOM 2676 O O . GLU A 1 326 ? 28.375 -28.234 3.99 1 98.5 326 GLU A O 1
ATOM 2681 N N . VAL A 1 327 ? 26.812 -27.172 2.828 1 98.31 327 VAL A N 1
ATOM 2682 C CA . VAL A 1 327 ? 27.266 -25.875 3.318 1 98.31 327 VAL A CA 1
ATOM 2683 C C . VAL A 1 327 ? 26.547 -25.531 4.617 1 98.31 327 VAL A C 1
ATOM 2685 O O . VAL A 1 327 ? 27.078 -24.797 5.449 1 98.31 327 VAL A O 1
ATOM 2688 N N . ARG A 1 328 ? 25.312 -26.078 4.812 1 97.56 328 ARG A N 1
ATOM 2689 C CA . ARG A 1 328 ? 24.531 -25.688 5.98 1 97.56 328 ARG A CA 1
ATOM 2690 C C . ARG A 1 328 ? 24.172 -26.906 6.824 1 97.56 328 ARG A C 1
ATOM 2692 O O . ARG A 1 328 ? 23.703 -26.766 7.957 1 97.56 328 ARG A O 1
ATOM 2699 N N . ASN A 1 329 ? 24.375 -28.078 6.352 1 97.69 329 ASN A N 1
ATOM 2700 C CA . ASN A 1 329 ? 23.969 -29.328 7.004 1 97.69 329 ASN A CA 1
ATOM 2701 C C . ASN A 1 329 ? 22.484 -29.328 7.328 1 97.69 329 ASN A C 1
ATOM 2703 O O . ASN A 1 329 ? 22.078 -29.625 8.453 1 97.69 329 ASN A O 1
ATOM 2707 N N . GLU A 1 330 ? 21.672 -28.844 6.348 1 96.56 330 GLU A N 1
ATOM 2708 C CA . GLU A 1 330 ? 20.234 -28.734 6.512 1 96.56 330 GLU A CA 1
ATOM 2709 C C . GLU A 1 330 ? 19.5 -29.344 5.324 1 96.56 330 GLU A C 1
ATOM 2711 O O . GLU A 1 330 ? 20.031 -29.422 4.219 1 96.56 330 GLU A O 1
ATOM 2716 N N . GLU A 1 331 ? 18.281 -29.797 5.676 1 96.38 331 GLU A N 1
ATOM 2717 C CA . GLU A 1 331 ? 17.359 -30.141 4.586 1 96.38 331 GLU A CA 1
ATOM 2718 C C . GLU A 1 331 ? 16.875 -28.875 3.869 1 96.38 331 GLU A C 1
ATOM 2720 O O . GLU A 1 331 ? 16.672 -27.844 4.5 1 96.38 331 GLU A O 1
ATOM 2725 N N . PHE A 1 332 ? 16.781 -29.047 2.639 1 97.94 332 PHE A N 1
ATOM 2726 C CA . PHE A 1 332 ? 16.375 -27.922 1.806 1 97.94 332 PHE A CA 1
ATOM 2727 C C . PHE A 1 332 ? 15.266 -28.328 0.845 1 97.94 332 PHE A C 1
ATOM 2729 O O . PHE A 1 332 ? 15.531 -28.797 -0.263 1 97.94 332 PHE A O 1
ATOM 2736 N N . PRO A 1 333 ? 14.008 -28.062 1.294 1 97.81 333 PRO A N 1
ATOM 2737 C CA . PRO A 1 333 ? 12.891 -28.5 0.447 1 97.81 333 PRO A CA 1
ATOM 2738 C C . PRO A 1 333 ? 12.82 -27.719 -0.871 1 97.81 333 PRO A C 1
ATOM 2740 O O . PRO A 1 333 ? 13.109 -26.531 -0.906 1 97.81 333 PRO A O 1
ATOM 2743 N N . VAL A 1 334 ? 12.406 -28.422 -1.929 1 98.25 334 VAL A N 1
ATOM 2744 C CA . VAL A 1 334 ? 12.242 -27.859 -3.262 1 98.25 334 VAL A CA 1
ATOM 2745 C C . VAL A 1 334 ? 10.805 -28.031 -3.727 1 98.25 334 VAL A C 1
ATOM 2747 O O . VAL A 1 334 ? 10.219 -29.109 -3.586 1 98.25 334 VAL A O 1
ATOM 2750 N N . THR A 1 335 ? 10.234 -26.938 -4.168 1 97 335 THR A N 1
ATOM 2751 C CA . THR A 1 335 ? 8.906 -26.938 -4.777 1 97 335 THR A CA 1
ATOM 2752 C C . THR A 1 335 ? 8.977 -26.406 -6.211 1 97 335 THR A C 1
ATOM 2754 O O . THR A 1 335 ? 10.016 -25.938 -6.652 1 97 335 THR A O 1
ATOM 2757 N N . ALA A 1 336 ? 7.867 -26.562 -6.957 1 96.62 336 ALA A N 1
ATOM 2758 C CA . ALA A 1 336 ? 7.746 -25.984 -8.297 1 96.62 336 ALA A CA 1
ATOM 2759 C C . ALA A 1 336 ? 6.297 -25.641 -8.617 1 96.62 336 ALA A C 1
ATOM 2761 O O . ALA A 1 336 ? 5.371 -26.234 -8.07 1 96.62 336 ALA A O 1
ATOM 2762 N N . ASN A 1 337 ? 6.172 -24.656 -9.383 1 95.44 337 ASN A N 1
ATOM 2763 C CA . ASN A 1 337 ? 4.863 -24.344 -9.953 1 95.44 337 ASN A CA 1
ATOM 2764 C C . ASN A 1 337 ? 4.52 -25.266 -11.117 1 95.44 337 ASN A C 1
ATOM 2766 O O . ASN A 1 337 ? 4.711 -24.891 -12.281 1 95.44 337 ASN A O 1
ATOM 2770 N N . LEU A 1 338 ? 3.877 -26.328 -10.766 1 92.94 338 LEU A N 1
ATOM 2771 C CA . LEU A 1 338 ? 3.535 -27.281 -11.805 1 92.94 338 LEU A CA 1
ATOM 2772 C C . LEU A 1 338 ? 2.215 -26.906 -12.477 1 92.94 338 LEU A C 1
ATOM 2774 O O . LEU A 1 338 ? 1.589 -27.75 -13.125 1 92.94 338 LEU A O 1
ATOM 2778 N N . PHE A 1 339 ? 1.78 -25.719 -12.211 1 88.88 339 PHE A N 1
ATOM 2779 C CA . PHE A 1 339 ? 0.633 -25.078 -12.852 1 88.88 339 PHE A CA 1
ATOM 2780 C C . PHE A 1 339 ? -0.625 -25.922 -12.656 1 88.88 339 PHE A C 1
ATOM 2782 O O . PHE A 1 339 ? -1.077 -26.125 -11.531 1 88.88 339 PHE A O 1
ATOM 2789 N N . GLN A 1 340 ? -1.195 -26.625 -13.578 1 86.81 340 GLN A N 1
ATOM 2790 C CA . GLN A 1 340 ? -2.471 -27.344 -13.531 1 86.81 340 GLN A CA 1
ATOM 2791 C C . GLN A 1 340 ? -2.262 -28.828 -13.281 1 86.81 340 GLN A C 1
ATOM 2793 O O . GLN A 1 340 ? -3.197 -29.625 -13.414 1 86.81 340 GLN A O 1
ATOM 2798 N N . CYS A 1 341 ? -1.107 -29.25 -12.984 1 90 341 CYS A N 1
ATOM 2799 C CA . CYS A 1 341 ? -0.812 -30.656 -12.734 1 90 341 CYS A CA 1
ATOM 2800 C C . CYS A 1 341 ? -1.151 -31.5 -13.953 1 90 341 CYS A C 1
ATOM 2802 O O . CYS A 1 341 ? -1.754 -32.562 -13.812 1 90 341 CYS A O 1
ATOM 2804 N N . PHE A 1 342 ? -0.743 -31.031 -15.086 1 89.19 342 PHE A N 1
ATOM 2805 C CA . PHE A 1 342 ? -0.988 -31.781 -16.312 1 89.19 342 PHE A CA 1
ATOM 2806 C C . PHE A 1 342 ? 0.097 -32.844 -16.531 1 89.19 342 PHE A C 1
ATOM 2808 O O . PHE A 1 342 ? 1.123 -32.812 -15.859 1 89.19 342 PHE A O 1
ATOM 2815 N N . PRO A 1 343 ? -0.159 -33.688 -17.469 1 91 343 PRO A N 1
ATOM 2816 C CA . PRO A 1 343 ? 0.718 -34.844 -17.641 1 91 343 PRO A CA 1
ATOM 2817 C C . PRO A 1 343 ? 2.172 -34.438 -17.906 1 91 343 PRO A C 1
ATOM 2819 O O . PRO A 1 343 ? 3.09 -35.156 -17.5 1 91 343 PRO A O 1
ATOM 2822 N N . ILE A 1 344 ? 2.373 -33.344 -18.453 1 90.12 344 ILE A N 1
ATOM 2823 C CA . ILE A 1 344 ? 3.721 -32.906 -18.797 1 90.12 344 ILE A CA 1
ATOM 2824 C C . ILE A 1 344 ? 4.551 -32.719 -17.531 1 90.12 344 ILE A C 1
ATOM 2826 O O . ILE A 1 344 ? 5.781 -32.844 -17.562 1 90.12 344 ILE A O 1
ATOM 2830 N N . SER A 1 345 ? 3.949 -32.531 -16.422 1 92.81 345 SER A N 1
ATOM 2831 C CA . SER A 1 345 ? 4.641 -32.25 -15.172 1 92.81 345 SER A CA 1
ATOM 2832 C C . SER A 1 345 ? 4.871 -33.531 -14.375 1 92.81 345 SER A C 1
ATOM 2834 O O . SER A 1 345 ? 5.555 -33.531 -13.352 1 92.81 345 SER A O 1
ATOM 2836 N N . TRP A 1 346 ? 4.352 -34.625 -14.789 1 94.81 346 TRP A N 1
ATOM 2837 C CA . TRP A 1 346 ? 4.328 -35.844 -14 1 94.81 346 TRP A CA 1
ATOM 2838 C C . TRP A 1 346 ? 5.742 -36.281 -13.625 1 94.81 346 TRP A C 1
ATOM 2840 O O . TRP A 1 346 ? 6.02 -36.594 -12.469 1 94.81 346 TRP A O 1
ATOM 2850 N N . ARG A 1 347 ? 6.641 -36.25 -14.547 1 94.62 347 ARG A N 1
ATOM 2851 C CA . ARG A 1 347 ? 7.984 -36.75 -14.336 1 94.62 347 ARG A CA 1
ATOM 2852 C C . ARG A 1 347 ? 8.773 -35.875 -13.383 1 94.62 347 ARG A C 1
ATOM 2854 O O . ARG A 1 347 ? 9.758 -36.312 -12.781 1 94.62 347 ARG A O 1
ATOM 2861 N N . SER A 1 348 ? 8.375 -34.656 -13.258 1 96 348 SER A N 1
ATOM 2862 C CA . SER A 1 348 ? 9.07 -33.719 -12.375 1 96 348 SER A CA 1
ATOM 2863 C C . SER A 1 348 ? 8.641 -33.906 -10.922 1 96 348 SER A C 1
ATOM 2865 O O . SER A 1 348 ? 9.398 -33.594 -10 1 96 348 SER A O 1
ATOM 2867 N N . LYS A 1 349 ? 7.52 -34.438 -10.711 1 95.81 349 LYS A N 1
ATOM 2868 C CA . LYS A 1 349 ? 6.848 -34.5 -9.414 1 95.81 349 LYS A CA 1
ATOM 2869 C C . LYS A 1 349 ? 7.719 -35.219 -8.383 1 95.81 349 LYS A C 1
ATOM 2871 O O . LYS A 1 349 ? 7.816 -34.75 -7.234 1 95.81 349 LYS A O 1
ATOM 2876 N N . LYS A 1 350 ? 8.359 -36.281 -8.711 1 94.88 350 LYS A N 1
ATOM 2877 C CA . LYS A 1 350 ? 9.078 -37.125 -7.77 1 94.88 350 LYS A CA 1
ATOM 2878 C C . LYS A 1 350 ? 10.312 -36.406 -7.219 1 94.88 350 LYS A C 1
ATOM 2880 O O . LYS A 1 350 ? 10.875 -36.812 -6.203 1 94.88 350 LYS A O 1
ATOM 2885 N N . TYR A 1 351 ? 10.758 -35.344 -7.879 1 96.94 351 TYR A N 1
ATOM 2886 C CA . TYR A 1 351 ? 11.961 -34.656 -7.449 1 96.94 351 TYR A CA 1
ATOM 2887 C C . TYR A 1 351 ? 11.617 -33.469 -6.551 1 96.94 351 TYR A C 1
ATOM 2889 O O . TYR A 1 351 ? 12.5 -32.719 -6.117 1 96.94 351 TYR A O 1
ATOM 2897 N N . LEU A 1 352 ? 10.375 -33.312 -6.254 1 97.19 352 LEU A N 1
ATOM 2898 C CA . LEU A 1 352 ? 9.891 -32.188 -5.457 1 97.19 352 LEU A CA 1
ATOM 2899 C C . LEU A 1 352 ? 9.406 -32.656 -4.09 1 97.19 352 LEU A C 1
ATOM 2901 O O . LEU A 1 352 ? 8.898 -33.781 -3.959 1 97.19 352 LEU A O 1
ATOM 2905 N N . ASP A 1 353 ? 9.562 -31.844 -3.084 1 96.06 353 ASP A N 1
ATOM 2906 C CA . ASP A 1 353 ? 9.18 -32.219 -1.72 1 96.06 353 ASP A CA 1
ATOM 2907 C C . ASP A 1 353 ? 7.754 -31.766 -1.411 1 96.06 353 ASP A C 1
ATOM 2909 O O . ASP A 1 353 ? 7.031 -32.438 -0.677 1 96.06 353 ASP A O 1
ATOM 2913 N N . LEU A 1 354 ? 7.371 -30.656 -1.86 1 92.19 354 LEU A N 1
ATOM 2914 C CA . LEU A 1 354 ? 6.035 -30.078 -1.792 1 92.19 354 LEU A CA 1
ATOM 2915 C C . LEU A 1 354 ? 5.688 -29.359 -3.094 1 92.19 354 LEU A C 1
ATOM 2917 O O . LEU A 1 354 ? 6.566 -29.094 -3.92 1 92.19 354 LEU A O 1
ATOM 2921 N N . LEU A 1 355 ? 4.391 -29.188 -3.234 1 86.94 355 LEU A N 1
ATOM 2922 C CA . LEU A 1 355 ? 3.973 -28.5 -4.453 1 86.94 355 LEU A CA 1
ATOM 2923 C C . LEU A 1 355 ? 3.238 -27.203 -4.117 1 86.94 355 LEU A C 1
ATOM 2925 O O . LEU A 1 355 ? 2.449 -27.156 -3.172 1 86.94 355 LEU A O 1
ATOM 2929 N N . ALA A 1 356 ? 3.635 -26.172 -4.844 1 88.38 356 ALA A N 1
ATOM 2930 C CA . ALA A 1 356 ? 2.912 -24.906 -4.863 1 88.38 356 ALA A CA 1
ATOM 2931 C C . ALA A 1 356 ? 2.531 -24.516 -6.289 1 88.38 356 ALA A C 1
ATOM 2933 O O . ALA A 1 356 ? 3.32 -23.875 -6.996 1 88.38 356 ALA A O 1
ATOM 2934 N N . GLY A 1 357 ? 1.336 -24.969 -6.645 1 86.38 357 GLY A N 1
ATOM 2935 C CA . GLY A 1 357 ? 0.937 -24.812 -8.039 1 86.38 357 GLY A CA 1
ATOM 2936 C C . GLY A 1 357 ? 0.025 -23.625 -8.266 1 86.38 357 GLY A C 1
ATOM 2937 O O . GLY A 1 357 ? -0.36 -22.938 -7.316 1 86.38 357 GLY A O 1
ATOM 2938 N N . GLU A 1 358 ? -0.154 -23.344 -9.523 1 91.19 358 GLU A N 1
ATOM 2939 C CA . GLU A 1 358 ? -1.084 -22.312 -9.969 1 91.19 358 GLU A CA 1
ATOM 2940 C C . GLU A 1 358 ? -2.283 -22.922 -10.688 1 91.19 358 GLU A C 1
ATOM 2942 O O . GLU A 1 358 ? -2.125 -23.812 -11.523 1 91.19 358 GLU A O 1
ATOM 2947 N N . LYS A 1 359 ? -3.385 -22.531 -10.266 1 90.88 359 LYS A N 1
ATOM 2948 C CA . LYS A 1 359 ? -4.605 -22.922 -10.961 1 90.88 359 LYS A CA 1
ATOM 2949 C C . LYS A 1 359 ? -5.129 -21.797 -11.844 1 90.88 359 LYS A C 1
ATOM 2951 O O . LYS A 1 359 ? -5.297 -20.672 -11.383 1 90.88 359 LYS A O 1
ATOM 2956 N N . THR A 1 360 ? -5.336 -22.141 -13.094 1 88.19 360 THR A N 1
ATOM 2957 C CA . THR A 1 360 ? -5.895 -21.141 -14.016 1 88.19 360 THR A CA 1
ATOM 2958 C C . THR A 1 360 ? -7.398 -21.344 -14.172 1 88.19 360 THR A C 1
ATOM 2960 O O . THR A 1 360 ? -7.992 -22.188 -13.508 1 88.19 360 THR A O 1
ATOM 2963 N N . ASP A 1 361 ? -8.039 -20.5 -14.844 1 87.94 361 ASP A N 1
ATOM 2964 C CA . ASP A 1 361 ? -9.477 -20.562 -15.125 1 87.94 361 ASP A CA 1
ATOM 2965 C C . ASP A 1 361 ? -10.289 -20.609 -13.836 1 87.94 361 ASP A C 1
ATOM 2967 O O . ASP A 1 361 ? -11.117 -21.516 -13.664 1 87.94 361 ASP A O 1
ATOM 2971 N N . ILE A 1 362 ? -9.922 -19.75 -13.008 1 93.38 362 ILE A N 1
ATOM 2972 C CA . ILE A 1 362 ? -10.594 -19.656 -11.719 1 93.38 362 ILE A CA 1
ATOM 2973 C C . ILE A 1 362 ? -12.062 -19.297 -11.922 1 93.38 362 ILE A C 1
ATOM 2975 O O . ILE A 1 362 ? -12.383 -18.422 -12.734 1 93.38 362 ILE A O 1
ATOM 2979 N N . LYS A 1 363 ? -12.922 -19.984 -11.234 1 94.38 363 LYS A N 1
ATOM 2980 C CA . LYS A 1 363 ? -14.359 -19.75 -11.242 1 94.38 363 LYS A CA 1
ATOM 2981 C C . LYS A 1 363 ? -14.953 -19.891 -9.844 1 94.38 363 LYS A C 1
ATOM 2983 O O . LYS A 1 363 ? -14.227 -20.141 -8.883 1 94.38 363 LYS A O 1
ATOM 2988 N N . LEU A 1 364 ? -16.234 -19.656 -9.789 1 96.25 364 LEU A N 1
ATOM 2989 C CA . LEU A 1 364 ? -16.922 -19.703 -8.508 1 96.25 364 LEU A CA 1
ATOM 2990 C C . LEU A 1 364 ? -16.781 -21.078 -7.863 1 96.25 364 LEU A C 1
ATOM 2992 O O . LEU A 1 364 ? -16.578 -21.188 -6.652 1 96.25 364 LEU A O 1
ATOM 2996 N N . ARG A 1 365 ? -16.922 -22.156 -8.641 1 95.5 365 ARG A N 1
ATOM 2997 C CA . ARG A 1 365 ? -16.875 -23.547 -8.18 1 95.5 365 ARG A CA 1
ATOM 2998 C C . ARG A 1 365 ? -15.844 -24.344 -8.969 1 95.5 365 ARG A C 1
ATOM 3000 O O . ARG A 1 365 ? -15.844 -24.328 -10.203 1 95.5 365 ARG A O 1
ATOM 3007 N N . GLN A 1 366 ? -14.93 -25.109 -8.148 1 93.56 366 GLN A N 1
ATOM 3008 C CA . GLN A 1 366 ? -13.844 -25.828 -8.812 1 93.56 366 GLN A CA 1
ATOM 3009 C C . GLN A 1 366 ? -13.617 -27.188 -8.172 1 93.56 366 GLN A C 1
ATOM 3011 O O . GLN A 1 366 ? -12.508 -27.734 -8.234 1 93.56 366 GLN A O 1
ATOM 3016 N N . ASP A 1 367 ? -14.492 -27.734 -7.527 1 94.25 367 ASP A N 1
ATOM 3017 C CA . ASP A 1 367 ? -14.297 -28.938 -6.723 1 94.25 367 ASP A CA 1
ATOM 3018 C C . ASP A 1 367 ? -13.82 -30.109 -7.59 1 94.25 367 ASP A C 1
ATOM 3020 O O . ASP A 1 367 ? -12.977 -30.891 -7.164 1 94.25 367 ASP A O 1
ATOM 3024 N N . ALA A 1 368 ? -14.312 -30.172 -8.867 1 95.62 368 ALA A N 1
ATOM 3025 C CA . ALA A 1 368 ? -13.891 -31.25 -9.75 1 95.62 368 ALA A CA 1
ATOM 3026 C C . ALA A 1 368 ? -12.383 -31.203 -10 1 95.62 368 ALA A C 1
ATOM 3028 O O . ALA A 1 368 ? -11.703 -32.219 -9.961 1 95.62 368 ALA A O 1
ATOM 3029 N N . TRP A 1 369 ? -11.883 -30.062 -10.242 1 95.19 369 TRP A N 1
ATOM 3030 C CA . TRP A 1 369 ? -10.461 -29.922 -10.5 1 95.19 369 TRP A CA 1
ATOM 3031 C C . TRP A 1 369 ? -9.641 -30.281 -9.258 1 95.19 369 TRP A C 1
ATOM 3033 O O . TRP A 1 369 ? -8.586 -30.922 -9.367 1 95.19 369 TRP A O 1
ATOM 3043 N N . TYR A 1 370 ? -10.094 -29.891 -8.141 1 96.5 370 TYR A N 1
ATOM 3044 C CA . TYR A 1 370 ? -9.359 -30.188 -6.914 1 96.5 370 TYR A CA 1
ATOM 3045 C C . TYR A 1 370 ? -9.328 -31.688 -6.652 1 96.5 370 TYR A C 1
ATOM 3047 O O . TYR A 1 370 ? -8.336 -32.219 -6.145 1 96.5 370 TYR A O 1
ATOM 3055 N N . LYS A 1 371 ? -10.398 -32.344 -6.957 1 96.81 371 LYS A N 1
ATOM 3056 C CA . LYS A 1 371 ? -10.406 -33.812 -6.828 1 96.81 371 LYS A CA 1
ATOM 3057 C C . LYS A 1 371 ? -9.391 -34.438 -7.777 1 96.81 371 LYS A C 1
ATOM 3059 O O . LYS A 1 371 ? -8.688 -35.375 -7.398 1 96.81 371 LYS A O 1
ATOM 3064 N N . TYR A 1 372 ? -9.375 -33.938 -8.93 1 96.25 372 TYR A N 1
ATOM 3065 C CA . TYR A 1 372 ? -8.359 -34.375 -9.875 1 96.25 372 TYR A CA 1
ATOM 3066 C C . TYR A 1 372 ? -6.957 -34.156 -9.32 1 96.25 372 TYR A C 1
ATOM 3068 O O . TYR A 1 372 ? -6.141 -35.062 -9.281 1 96.25 372 TYR A O 1
ATOM 3076 N N . ALA A 1 373 ? -6.652 -32.938 -8.938 1 96.12 373 ALA A N 1
ATOM 3077 C CA . ALA A 1 373 ? -5.32 -32.562 -8.453 1 96.12 373 ALA A CA 1
ATOM 3078 C C . ALA A 1 373 ? -4.918 -33.438 -7.254 1 96.12 373 ALA A C 1
ATOM 3080 O O . ALA A 1 373 ? -3.752 -33.812 -7.121 1 96.12 373 ALA A O 1
ATOM 3081 N N . PHE A 1 374 ? -5.879 -33.656 -6.406 1 96.56 374 PHE A N 1
ATOM 3082 C CA . PHE A 1 374 ? -5.602 -34.5 -5.234 1 96.56 374 PHE A CA 1
ATOM 3083 C C . PHE A 1 374 ? -5.145 -35.875 -5.648 1 96.56 374 PHE A C 1
ATOM 3085 O O . PHE A 1 374 ? -4.164 -36.406 -5.109 1 96.56 374 PHE A O 1
ATOM 3092 N N . GLY A 1 375 ? -5.867 -36.469 -6.602 1 95.75 375 GLY A N 1
ATOM 3093 C CA . GLY A 1 375 ? -5.469 -37.781 -7.121 1 95.75 375 GLY A CA 1
ATOM 3094 C C . GLY A 1 375 ? -4.125 -37.75 -7.82 1 95.75 375 GLY A C 1
ATOM 3095 O O . GLY A 1 375 ? -3.33 -38.688 -7.684 1 95.75 375 GLY A O 1
ATOM 3096 N N . TRP A 1 376 ? -3.926 -36.656 -8.547 1 95.69 376 TRP A N 1
ATOM 3097 C CA . TRP A 1 376 ? -2.67 -36.5 -9.273 1 95.69 376 TRP A CA 1
ATOM 3098 C C . TRP A 1 376 ? -1.496 -36.375 -8.305 1 95.69 376 TRP A C 1
ATOM 3100 O O . TRP A 1 376 ? -0.432 -36.969 -8.539 1 95.69 376 TRP A O 1
ATOM 3110 N N . LEU A 1 377 ? -1.646 -35.75 -7.219 1 94.62 377 LEU A N 1
ATOM 3111 C CA . LEU A 1 377 ? -0.596 -35.531 -6.234 1 94.62 377 LEU A CA 1
ATOM 3112 C C . LEU A 1 377 ? -0.26 -36.812 -5.484 1 94.62 377 LEU A C 1
ATOM 3114 O O . LEU A 1 377 ? 0.895 -37.031 -5.113 1 94.62 377 LEU A O 1
ATOM 3118 N N . ASN A 1 378 ? -1.303 -37.562 -5.199 1 93 378 ASN A N 1
ATOM 3119 C CA . ASN A 1 378 ? -1.137 -38.875 -4.574 1 93 378 ASN A CA 1
ATOM 3120 C C . ASN A 1 378 ? -0.333 -38.781 -3.281 1 93 378 ASN A C 1
ATOM 3122 O O . ASN A 1 378 ? 0.673 -39.469 -3.119 1 93 378 ASN A O 1
ATOM 3126 N N . GLY A 1 379 ? -0.801 -37.875 -2.395 1 90.31 379 GLY A N 1
ATOM 3127 C CA . GLY A 1 379 ? -0.242 -37.844 -1.052 1 90.31 379 GLY A CA 1
ATOM 3128 C C . GLY A 1 379 ? 0.754 -36.719 -0.842 1 90.31 379 GLY A C 1
ATOM 3129 O O . GLY A 1 379 ? 1.086 -36.375 0.296 1 90.31 379 GLY A O 1
ATOM 3130 N N . LYS A 1 380 ? 1.245 -36.062 -1.824 1 93 380 LYS A N 1
ATOM 3131 C CA . LYS A 1 380 ? 2.17 -34.938 -1.656 1 93 380 LYS A CA 1
ATOM 3132 C C . LYS A 1 380 ? 1.444 -33.719 -1.146 1 93 380 LYS A C 1
ATOM 3134 O O . LYS A 1 380 ? 0.33 -33.406 -1.581 1 93 380 LYS A O 1
ATOM 3139 N N . GLU A 1 381 ? 2.102 -33 -0.223 1 94.12 381 GLU A N 1
ATOM 3140 C CA . GLU A 1 381 ? 1.549 -31.766 0.287 1 94.12 381 GLU A CA 1
ATOM 3141 C C . GLU A 1 381 ? 1.534 -30.688 -0.793 1 94.12 381 GLU A C 1
ATOM 3143 O O . GLU A 1 381 ? 2.461 -30.594 -1.601 1 94.12 381 GLU A O 1
ATOM 3148 N N . CYS A 1 382 ? 0.43 -29.922 -0.741 1 94.62 382 CYS A N 1
ATOM 3149 C CA . CYS A 1 382 ? 0.339 -28.953 -1.818 1 94.62 382 CYS A CA 1
ATOM 3150 C C . CYS A 1 382 ? -0.587 -27.797 -1.435 1 94.62 382 CYS A C 1
ATOM 3152 O O . CYS A 1 382 ? -1.48 -27.969 -0.603 1 94.62 382 CYS A O 1
ATOM 3154 N N . CYS A 1 383 ? -0.286 -26.672 -1.947 1 94.12 383 CYS A N 1
ATOM 3155 C CA . CYS A 1 383 ? -1.223 -25.562 -1.997 1 94.12 383 CYS A CA 1
ATOM 3156 C C . CYS A 1 383 ? -1.299 -24.969 -3.402 1 94.12 383 CYS A C 1
ATOM 3158 O O . CYS A 1 383 ? -0.367 -25.125 -4.195 1 94.12 383 CYS A O 1
ATOM 3160 N N . PHE A 1 384 ? -2.418 -24.375 -3.705 1 94.12 384 PHE A N 1
ATOM 3161 C CA . PHE A 1 384 ? -2.588 -23.75 -5.012 1 94.12 384 PHE A CA 1
ATOM 3162 C C . PHE A 1 384 ? -2.869 -22.25 -4.871 1 94.12 384 PHE A C 1
ATOM 3164 O O . PHE A 1 384 ? -3.594 -21.844 -3.963 1 94.12 384 PHE A O 1
ATOM 3171 N N . VAL A 1 385 ? -2.262 -21.562 -5.777 1 94.5 385 VAL A N 1
ATOM 3172 C CA . VAL A 1 385 ? -2.539 -20.141 -5.879 1 94.5 385 VAL A CA 1
ATOM 3173 C C . VAL A 1 385 ? -3.252 -19.844 -7.195 1 94.5 385 VAL A C 1
ATOM 3175 O O . VAL A 1 385 ? -3.457 -20.75 -8.016 1 94.5 385 VAL A O 1
ATOM 3178 N N . GLU A 1 386 ? -3.631 -18.594 -7.363 1 91.75 386 GLU A N 1
ATOM 3179 C CA . GLU A 1 386 ? -4.383 -18.219 -8.555 1 91.75 386 GLU A CA 1
ATOM 3180 C C . GLU A 1 386 ? -3.443 -17.844 -9.703 1 91.75 386 GLU A C 1
ATOM 3182 O O . GLU A 1 386 ? -2.434 -17.172 -9.492 1 91.75 386 GLU A O 1
ATOM 3187 N N . ASP A 1 387 ? -3.707 -18.344 -10.82 1 91.94 387 ASP A N 1
ATOM 3188 C CA . ASP A 1 387 ? -3.371 -17.672 -12.07 1 91.94 387 ASP A CA 1
ATOM 3189 C C . ASP A 1 387 ? -4.508 -16.75 -12.523 1 91.94 387 ASP A C 1
ATOM 3191 O O . ASP A 1 387 ? -5.559 -17.219 -12.961 1 91.94 387 ASP A O 1
ATOM 3195 N N . PRO A 1 388 ? -4.297 -15.539 -12.445 1 92.44 388 PRO A N 1
ATOM 3196 C CA . PRO A 1 388 ? -5.438 -14.617 -12.492 1 92.44 388 PRO A CA 1
ATOM 3197 C C . PRO A 1 388 ? -6.145 -14.617 -13.844 1 92.44 388 PRO A C 1
ATOM 3199 O O . PRO A 1 388 ? -5.488 -14.695 -14.883 1 92.44 388 PRO A O 1
ATOM 3202 N N . ASN A 1 389 ? -7.445 -14.547 -13.812 1 91.38 389 ASN A N 1
ATOM 3203 C CA . ASN A 1 389 ? -8.352 -14.297 -14.93 1 91.38 389 ASN A CA 1
ATOM 3204 C C . ASN A 1 389 ? -9.383 -13.227 -14.586 1 91.38 389 ASN A C 1
ATOM 3206 O O . ASN A 1 389 ? -9.211 -12.477 -13.625 1 91.38 389 ASN A O 1
ATOM 3210 N N . GLN A 1 390 ? -10.398 -13.078 -15.414 1 92.25 390 GLN A N 1
ATOM 3211 C CA . GLN A 1 390 ? -11.383 -12.031 -15.195 1 92.25 390 GLN A CA 1
ATOM 3212 C C . GLN A 1 390 ? -12.109 -12.234 -13.867 1 92.25 390 GLN A C 1
ATOM 3214 O O . GLN A 1 390 ? -12.414 -11.266 -13.164 1 92.25 390 GLN A O 1
ATOM 3219 N N . TYR A 1 391 ? -12.344 -13.445 -13.523 1 95.06 391 TYR A N 1
ATOM 3220 C CA . TYR A 1 391 ? -13.023 -13.742 -12.266 1 95.06 391 TYR A CA 1
ATOM 3221 C C . TYR A 1 391 ? -12.227 -13.219 -11.078 1 95.06 391 TYR A C 1
ATOM 3223 O O . TYR A 1 391 ? -12.797 -12.656 -10.141 1 95.06 391 TYR A O 1
ATOM 3231 N N . VAL A 1 392 ? -10.969 -13.391 -11.109 1 95.81 392 VAL A N 1
ATOM 3232 C CA . VAL A 1 392 ? -10.094 -12.93 -10.039 1 95.81 392 VAL A CA 1
ATOM 3233 C C . VAL A 1 392 ? -10.102 -11.398 -9.984 1 95.81 392 VAL A C 1
ATOM 3235 O O . VAL A 1 392 ? -10.156 -10.812 -8.898 1 95.81 392 VAL A O 1
ATOM 3238 N N . ARG A 1 393 ? -10.078 -10.773 -11.094 1 94.81 393 ARG A N 1
ATOM 3239 C CA . ARG A 1 393 ? -10.133 -9.32 -11.148 1 94.81 393 ARG A CA 1
ATOM 3240 C C . ARG A 1 393 ? -11.445 -8.797 -10.578 1 94.81 393 ARG A C 1
ATOM 3242 O O . ARG A 1 393 ? -11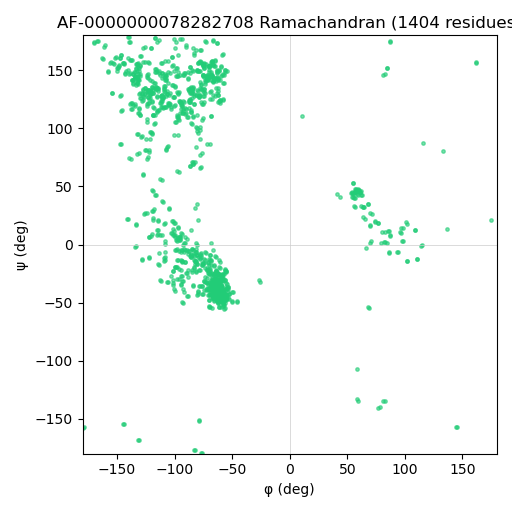.469 -7.777 -9.891 1 94.81 393 ARG A O 1
ATOM 3249 N N . ASP A 1 394 ? -12.531 -9.523 -10.906 1 96.06 394 ASP A N 1
ATOM 3250 C CA . ASP A 1 394 ? -13.836 -9.156 -10.352 1 96.06 394 ASP A CA 1
ATOM 3251 C C . ASP A 1 394 ? -13.852 -9.312 -8.836 1 96.06 394 ASP A C 1
ATOM 3253 O O . ASP A 1 394 ? -14.445 -8.5 -8.125 1 96.06 394 ASP A O 1
ATOM 3257 N N . MET A 1 395 ? -13.258 -10.344 -8.422 1 96.75 395 MET A N 1
ATOM 3258 C CA . MET A 1 395 ? -13.133 -10.57 -6.984 1 96.75 395 MET A CA 1
ATOM 3259 C C . MET A 1 395 ? -12.391 -9.422 -6.312 1 96.75 395 MET A C 1
ATOM 3261 O O . MET A 1 395 ? -12.758 -8.992 -5.215 1 96.75 395 MET A O 1
ATOM 3265 N N . LEU A 1 396 ? -11.375 -8.953 -6.926 1 96 396 LEU A N 1
ATOM 3266 C CA . LEU A 1 396 ? -10.617 -7.824 -6.391 1 96 396 LEU A CA 1
ATOM 3267 C C . LEU A 1 396 ? -11.484 -6.57 -6.32 1 96 396 LEU A C 1
ATOM 3269 O O . LEU A 1 396 ? -11.352 -5.773 -5.387 1 96 396 LEU A O 1
ATOM 3273 N N . GLU A 1 397 ? -12.242 -6.367 -7.301 1 95.38 397 GLU A N 1
ATOM 3274 C CA . GLU A 1 397 ? -13.172 -5.242 -7.273 1 95.38 397 GLU A CA 1
ATOM 3275 C C . GLU A 1 397 ? -14.133 -5.352 -6.094 1 95.38 397 GLU A C 1
ATOM 3277 O O . GLU A 1 397 ? -14.445 -4.352 -5.441 1 95.38 397 GLU A O 1
ATOM 3282 N N . ASP A 1 398 ? -14.625 -6.566 -5.836 1 97.38 398 ASP A N 1
ATOM 3283 C CA . ASP A 1 398 ? -15.469 -6.801 -4.668 1 97.38 398 ASP A CA 1
ATOM 3284 C C . ASP A 1 398 ? -14.75 -6.395 -3.383 1 97.38 398 ASP A C 1
ATOM 3286 O O . ASP A 1 398 ? -15.328 -5.719 -2.529 1 97.38 398 ASP A O 1
ATOM 3290 N N . ILE A 1 399 ? -13.562 -6.77 -3.291 1 96.44 399 ILE A N 1
ATOM 3291 C CA . ILE A 1 399 ? -12.773 -6.488 -2.098 1 96.44 399 ILE A CA 1
ATOM 3292 C C . ILE A 1 399 ? -12.633 -4.98 -1.907 1 96.44 399 ILE A C 1
ATOM 3294 O O . ILE A 1 399 ? -12.789 -4.473 -0.795 1 96.44 399 ILE A O 1
ATOM 3298 N N . LYS A 1 400 ? -12.305 -4.273 -2.973 1 92.25 400 LYS A N 1
ATOM 3299 C CA . LYS A 1 400 ? -12.188 -2.818 -2.924 1 92.25 400 LYS A CA 1
ATOM 3300 C C . LYS A 1 400 ? -13.492 -2.18 -2.459 1 92.25 400 LYS A C 1
ATOM 3302 O O . LYS A 1 400 ? -13.492 -1.081 -1.9 1 92.25 400 LYS A O 1
ATOM 3307 N N . ASN A 1 401 ? -14.586 -2.893 -2.678 1 94.19 401 ASN A N 1
ATOM 3308 C CA . ASN A 1 401 ? -15.898 -2.393 -2.291 1 94.19 401 ASN A CA 1
ATOM 3309 C C . ASN A 1 401 ? -16.328 -2.945 -0.937 1 94.19 401 ASN A C 1
ATOM 3311 O O . ASN A 1 401 ? -17.5 -2.797 -0.543 1 94.19 401 ASN A O 1
ATOM 3315 N N . GLY A 1 402 ? -15.461 -3.66 -0.241 1 92.88 402 GLY A N 1
ATOM 3316 C CA . GLY A 1 402 ? -15.711 -4.137 1.111 1 92.88 402 GLY A CA 1
ATOM 3317 C C . GLY A 1 402 ? -16.422 -5.477 1.152 1 92.88 402 GLY A C 1
ATOM 3318 O O . GLY A 1 402 ? -16.906 -5.895 2.207 1 92.88 402 GLY A O 1
ATOM 3319 N N . ILE A 1 403 ? -16.594 -6.105 0.025 1 96.81 403 ILE A N 1
ATOM 3320 C CA . ILE A 1 403 ? -17.234 -7.414 -0.078 1 96.81 403 ILE A CA 1
ATOM 3321 C C . ILE A 1 403 ? -16.156 -8.5 -0.208 1 96.81 403 ILE A C 1
ATOM 3323 O O . ILE A 1 403 ? -15.367 -8.484 -1.15 1 96.81 403 ILE A O 1
ATOM 3327 N N . HIS A 1 404 ? -16.203 -9.531 0.66 1 97.62 404 HIS A N 1
ATOM 3328 C CA . HIS A 1 404 ? -15.078 -10.469 0.731 1 97.62 404 HIS A CA 1
ATOM 3329 C C . HIS A 1 404 ? -15.531 -11.898 0.465 1 97.62 404 HIS A C 1
ATOM 3331 O O . HIS A 1 404 ? -14.742 -12.836 0.56 1 97.62 404 HIS A O 1
ATOM 3337 N N . ASP A 1 405 ? -16.734 -12.102 0.097 1 98.19 405 ASP A N 1
ATOM 3338 C CA . ASP A 1 405 ? -17.359 -13.422 0.054 1 98.19 405 ASP A CA 1
ATOM 3339 C C . ASP A 1 405 ? -16.641 -14.328 -0.939 1 98.19 405 ASP A C 1
ATOM 3341 O O . ASP A 1 405 ? -16.25 -15.445 -0.595 1 98.19 405 ASP A O 1
ATOM 3345 N N . ARG A 1 406 ? -16.422 -13.891 -2.135 1 97.94 406 ARG A N 1
ATOM 3346 C CA . ARG A 1 406 ? -15.758 -14.727 -3.137 1 97.94 406 ARG A CA 1
ATOM 3347 C C . ARG A 1 406 ? -14.312 -15.008 -2.752 1 97.94 406 ARG A C 1
ATOM 3349 O O . ARG A 1 406 ? -13.781 -16.078 -3.043 1 97.94 406 ARG A O 1
ATOM 3356 N N . LEU A 1 407 ? -13.68 -14.07 -2.123 1 98.12 407 LEU A N 1
ATOM 3357 C CA . LEU A 1 407 ? -12.32 -14.297 -1.649 1 98.12 407 LEU A CA 1
ATOM 3358 C C . LEU A 1 407 ? -12.281 -15.438 -0.638 1 98.12 407 LEU A C 1
ATOM 3360 O O . LEU A 1 407 ? -11.438 -16.328 -0.735 1 98.12 407 LEU A O 1
ATOM 3364 N N . ILE A 1 408 ? -13.18 -15.344 0.296 1 98.44 408 ILE A N 1
ATOM 3365 C CA . ILE A 1 408 ? -13.227 -16.359 1.353 1 98.44 408 ILE A CA 1
ATOM 3366 C C . ILE A 1 408 ? -13.477 -17.734 0.745 1 98.44 408 ILE A C 1
ATOM 3368 O O . ILE A 1 408 ? -12.805 -18.703 1.096 1 98.44 408 ILE A O 1
ATOM 3372 N N . LEU A 1 409 ? -14.422 -17.781 -0.144 1 98.25 409 LEU A N 1
ATOM 3373 C CA . LEU A 1 409 ? -14.711 -19.016 -0.843 1 98.25 409 LEU A CA 1
ATOM 3374 C C . LEU A 1 409 ? -13.477 -19.516 -1.594 1 98.25 409 LEU A C 1
ATOM 3376 O O . LEU A 1 409 ? -13.133 -20.703 -1.513 1 98.25 409 LEU A O 1
ATOM 3380 N N . PHE A 1 410 ? -12.844 -18.672 -2.275 1 97.38 410 PHE A N 1
ATOM 3381 C CA . PHE A 1 410 ? -11.656 -18.984 -3.061 1 97.38 410 PHE A CA 1
ATOM 3382 C C . PHE A 1 410 ? -10.57 -19.578 -2.176 1 97.38 410 PHE A C 1
ATOM 3384 O O . PHE A 1 410 ? -9.898 -20.547 -2.562 1 97.38 410 PHE A O 1
ATOM 3391 N N . LEU A 1 411 ? -10.391 -19.047 -1.017 1 97.69 411 LEU A N 1
ATOM 3392 C CA . LEU A 1 411 ? -9.328 -19.469 -0.104 1 97.69 411 LEU A CA 1
ATOM 3393 C C . LEU A 1 411 ? -9.664 -20.812 0.539 1 97.69 411 LEU A C 1
ATOM 3395 O O . LEU A 1 411 ? -8.773 -21.625 0.77 1 97.69 411 LEU A O 1
ATOM 3399 N N . LEU A 1 412 ? -10.93 -21.062 0.744 1 98.06 412 LEU A N 1
ATOM 3400 C CA . LEU A 1 412 ? -11.273 -22.188 1.605 1 98.06 412 LEU A CA 1
ATOM 3401 C C . LEU A 1 412 ? -11.688 -23.391 0.778 1 98.06 412 LEU A C 1
ATOM 3403 O O . LEU A 1 412 ? -11.602 -24.531 1.248 1 98.06 412 LEU A O 1
ATOM 3407 N N . GLU A 1 413 ? -12.109 -23.219 -0.398 1 97.75 413 GLU A N 1
ATOM 3408 C CA . GLU A 1 413 ? -12.562 -24.344 -1.199 1 97.75 413 GLU A CA 1
ATOM 3409 C C . GLU A 1 413 ? -11.484 -25.406 -1.311 1 97.75 413 GLU A C 1
ATOM 3411 O O . GLU A 1 413 ? -11.75 -26.594 -1.13 1 97.75 413 GLU A O 1
ATOM 3416 N N . PRO A 1 414 ? -10.227 -25.031 -1.602 1 97 414 PRO A N 1
ATOM 3417 C CA . PRO A 1 414 ? -9.188 -26.062 -1.701 1 97 414 PRO A CA 1
ATOM 3418 C C . PRO A 1 414 ? -9.047 -26.891 -0.419 1 97 414 PRO A C 1
ATOM 3420 O O . PRO A 1 414 ? -8.734 -28.078 -0.475 1 97 414 PRO A O 1
ATOM 3423 N N . MET A 1 415 ? -9.336 -26.328 0.663 1 96.94 415 MET A N 1
ATOM 3424 C CA . MET A 1 415 ? -9.156 -27 1.949 1 96.94 415 MET A CA 1
ATOM 3425 C C . MET A 1 415 ? -10.172 -28.125 2.125 1 96.94 415 MET A C 1
ATOM 3427 O O . MET A 1 415 ? -9.867 -29.141 2.74 1 96.94 415 MET A O 1
ATOM 3431 N N . ALA A 1 416 ? -11.312 -27.938 1.575 1 97.31 416 ALA A N 1
ATOM 3432 C CA . ALA A 1 416 ? -12.32 -28.984 1.62 1 97.31 416 ALA A CA 1
ATOM 3433 C C . ALA A 1 416 ? -11.836 -30.25 0.917 1 97.31 416 ALA A C 1
ATOM 3435 O O . ALA A 1 416 ? -12.312 -31.344 1.197 1 97.31 416 ALA A O 1
ATOM 3436 N N . HIS A 1 417 ? -10.859 -30.078 0.093 1 96.69 417 HIS A N 1
ATOM 3437 C CA . HIS A 1 417 ? -10.445 -31.188 -0.755 1 96.69 417 HIS A CA 1
ATOM 3438 C C . HIS A 1 417 ? -9.031 -31.641 -0.413 1 96.69 417 HIS A C 1
ATOM 3440 O O . HIS A 1 417 ? -8.375 -32.312 -1.217 1 96.69 417 HIS A O 1
ATOM 3446 N N . GLY A 1 418 ? -8.516 -31.188 0.674 1 95.62 418 GLY A N 1
ATOM 3447 C CA . GLY A 1 418 ? -7.301 -31.781 1.212 1 95.62 418 GLY A CA 1
ATOM 3448 C C . GLY A 1 418 ? -6.062 -30.953 0.922 1 95.62 418 GLY A C 1
ATOM 3449 O O . GLY A 1 418 ? -4.938 -31.438 1.063 1 95.62 418 GLY A O 1
ATOM 3450 N N . PHE A 1 419 ? -6.168 -29.734 0.584 1 96.56 419 PHE A N 1
ATOM 3451 C CA . PHE A 1 419 ? -5.027 -28.875 0.276 1 96.56 419 PHE A CA 1
ATOM 3452 C C . PHE A 1 419 ? -4.77 -27.891 1.408 1 96.56 419 PHE A C 1
ATOM 3454 O O . PHE A 1 419 ? -5.629 -27.688 2.268 1 96.56 419 PHE A O 1
ATOM 3461 N N . HIS A 1 420 ? -3.562 -27.406 1.443 1 96.69 420 HIS A N 1
ATOM 3462 C CA . HIS A 1 420 ? -3.238 -26.312 2.344 1 96.69 420 HIS A CA 1
ATOM 3463 C C . HIS A 1 420 ? -3.713 -24.984 1.776 1 96.69 420 HIS A C 1
ATOM 3465 O O . HIS A 1 420 ? -3.914 -24.844 0.566 1 96.69 420 HIS A O 1
ATOM 3471 N N . ILE A 1 421 ? -3.889 -24.094 2.664 1 96.56 421 ILE A N 1
ATOM 3472 C CA . ILE A 1 421 ? -4.305 -22.75 2.252 1 96.56 421 ILE A CA 1
ATOM 3473 C C . ILE A 1 421 ? -3.104 -21.984 1.716 1 96.56 421 ILE A C 1
ATOM 3475 O O . ILE A 1 421 ? -1.967 -22.234 2.125 1 96.56 421 ILE A O 1
ATOM 3479 N N . ALA A 1 422 ? -3.332 -21.078 0.78 1 96.19 422 ALA A N 1
ATOM 3480 C CA . ALA A 1 422 ? -2.352 -20.109 0.302 1 96.19 422 ALA A CA 1
ATOM 3481 C C . ALA A 1 422 ? -2.943 -18.703 0.264 1 96.19 422 ALA A C 1
ATOM 3483 O O . ALA A 1 422 ? -3.838 -18.422 -0.537 1 96.19 422 ALA A O 1
ATOM 3484 N N . PHE A 1 423 ? -2.432 -17.828 1.115 1 97.25 423 PHE A N 1
ATOM 3485 C CA . PHE A 1 423 ? -2.914 -16.453 1.178 1 97.25 423 PHE A CA 1
ATOM 3486 C C . PHE A 1 423 ? -2.209 -15.594 0.141 1 97.25 423 PHE A C 1
ATOM 3488 O O . PHE A 1 423 ? -0.985 -15.641 0.01 1 97.25 423 PHE A O 1
ATOM 3495 N N . PRO A 1 424 ? -2.996 -14.781 -0.612 1 97.12 424 PRO A N 1
ATOM 3496 C CA . PRO A 1 424 ? -2.309 -13.773 -1.429 1 97.12 424 PRO A CA 1
ATOM 3497 C C . PRO A 1 424 ? -1.712 -12.641 -0.595 1 97.12 424 PRO A C 1
ATOM 3499 O O . PRO A 1 424 ? -2.279 -12.266 0.431 1 97.12 424 PRO A O 1
ATOM 3502 N N . TYR A 1 425 ? -0.617 -12.094 -0.909 1 97.62 425 TYR A N 1
ATOM 3503 C CA . TYR A 1 425 ? 0.052 -10.953 -0.295 1 97.62 425 TYR A CA 1
ATOM 3504 C C . TYR A 1 425 ? 0.821 -10.148 -1.335 1 97.62 425 TYR A C 1
ATOM 3506 O O . TYR A 1 425 ? 2.012 -10.383 -1.554 1 97.62 425 TYR A O 1
ATOM 3514 N N . GLY A 1 426 ? 0.1 -9.203 -1.984 1 96.56 426 GLY A N 1
ATOM 3515 C CA . GLY A 1 426 ? 0.694 -8.508 -3.117 1 96.56 426 GLY A CA 1
ATOM 3516 C C . GLY A 1 426 ? 1.111 -9.445 -4.234 1 96.56 426 GLY A C 1
ATOM 3517 O O . GLY A 1 426 ? 2.252 -9.398 -4.703 1 96.56 426 GLY A O 1
ATOM 3518 N N . SER A 1 427 ? 0.215 -10.344 -4.582 1 95.94 427 SER A N 1
ATOM 3519 C CA . SER A 1 427 ? 0.554 -11.391 -5.539 1 95.94 427 SER A CA 1
ATOM 3520 C C . SER A 1 427 ? 0.261 -10.953 -6.969 1 95.94 427 SER A C 1
ATOM 3522 O O . SER A 1 427 ? -0.384 -9.922 -7.188 1 95.94 427 SER A O 1
ATOM 3524 N N . TRP A 1 428 ? 0.65 -11.672 -7.883 1 94.81 428 TRP A N 1
ATOM 3525 C CA . TRP A 1 428 ? 0.678 -11.359 -9.312 1 94.81 428 TRP A CA 1
ATOM 3526 C C . TRP A 1 428 ? -0.735 -11.289 -9.883 1 94.81 428 TRP A C 1
ATOM 3528 O O . TRP A 1 428 ? -1.565 -12.156 -9.602 1 94.81 428 TRP A O 1
ATOM 3538 N N . LEU A 1 429 ? -1.086 -10.227 -10.648 1 92.44 429 LEU A N 1
ATOM 3539 C CA . LEU A 1 429 ? -2.365 -10.07 -11.328 1 92.44 429 LEU A CA 1
ATOM 3540 C C . LEU A 1 429 ? -2.168 -9.984 -12.836 1 92.44 429 LEU A C 1
ATOM 3542 O O . LEU A 1 429 ? -2.971 -9.359 -13.539 1 92.44 429 LEU A O 1
ATOM 3546 N N . GLN A 1 430 ? -1.093 -10.492 -13.297 1 86.62 430 GLN A N 1
ATOM 3547 C CA . GLN A 1 430 ? -0.73 -10.398 -14.703 1 86.62 430 GLN A CA 1
ATOM 3548 C C . GLN A 1 430 ? -0.108 -9.047 -15.023 1 86.62 430 GLN A C 1
ATOM 3550 O O . GLN A 1 430 ? -0.513 -8.023 -14.469 1 86.62 430 GLN A O 1
ATOM 3555 N N . ASN A 1 431 ? 0.763 -9.023 -15.875 1 83.69 431 ASN A N 1
ATOM 3556 C CA . ASN A 1 431 ? 1.554 -7.824 -16.125 1 83.69 431 ASN A CA 1
ATOM 3557 C C . ASN A 1 431 ? 0.773 -6.797 -16.938 1 83.69 431 ASN A C 1
ATOM 3559 O O . ASN A 1 431 ? 1.201 -5.652 -17.078 1 83.69 431 ASN A O 1
ATOM 3563 N N . GLN A 1 432 ? -0.388 -7.203 -17.391 1 83.38 432 GLN A N 1
ATOM 3564 C CA . GLN A 1 432 ? -1.209 -6.273 -18.156 1 83.38 432 GLN A CA 1
ATOM 3565 C C . GLN A 1 432 ? -2.164 -5.504 -17.25 1 83.38 432 GLN A C 1
ATOM 3567 O O . GLN A 1 432 ? -2.895 -4.625 -17.719 1 83.38 432 GLN A O 1
ATOM 3572 N N . VAL A 1 433 ? -2.109 -5.906 -16 1 89.62 433 VAL A N 1
ATOM 3573 C CA . VAL A 1 433 ? -2.943 -5.219 -15.016 1 89.62 433 VAL A CA 1
ATOM 3574 C C . VAL A 1 433 ? -2.062 -4.426 -14.055 1 89.62 433 VAL A C 1
ATOM 3576 O O . VAL A 1 433 ? -1.161 -4.984 -13.422 1 89.62 433 VAL A O 1
ATOM 3579 N N . LYS A 1 434 ? -2.332 -3.207 -14 1 93.19 434 LYS A N 1
ATOM 3580 C CA . LYS A 1 434 ? -1.56 -2.334 -13.125 1 93.19 434 LYS A CA 1
ATOM 3581 C C . LYS A 1 434 ? -2.1 -2.373 -11.695 1 93.19 434 LYS A C 1
ATOM 3583 O O . LYS A 1 434 ? -2.672 -1.392 -11.219 1 93.19 434 LYS A O 1
ATOM 3588 N N . ASP A 1 435 ? -1.925 -3.453 -11.062 1 94.38 435 ASP A N 1
ATOM 3589 C CA . ASP A 1 435 ? -2.324 -3.693 -9.68 1 94.38 435 ASP A CA 1
ATOM 3590 C C . ASP A 1 435 ? -1.741 -5.004 -9.156 1 94.38 435 ASP A C 1
ATOM 3592 O O . ASP A 1 435 ? -1.033 -5.707 -9.883 1 94.38 435 ASP A O 1
ATOM 3596 N N . ALA A 1 436 ? -1.911 -5.277 -7.914 1 95.75 436 ALA A N 1
ATOM 3597 C CA . ALA A 1 436 ? -1.51 -6.527 -7.27 1 95.75 436 ALA A CA 1
ATOM 3598 C C . ALA A 1 436 ? -2.643 -7.094 -6.418 1 95.75 436 ALA A C 1
ATOM 3600 O O . ALA A 1 436 ? -3.559 -6.363 -6.031 1 95.75 436 ALA A O 1
ATOM 3601 N N . PHE A 1 437 ? -2.639 -8.344 -6.188 1 96.81 437 PHE A N 1
ATOM 3602 C CA . PHE A 1 437 ? -3.697 -8.984 -5.414 1 96.81 437 PHE A CA 1
ATOM 3603 C C . PHE A 1 437 ? -3.455 -8.812 -3.918 1 96.81 437 PHE A C 1
ATOM 3605 O O . PHE A 1 437 ? -2.664 -9.539 -3.322 1 96.81 437 PHE A O 1
ATOM 3612 N N . TRP A 1 438 ? -4.191 -7.863 -3.377 1 96.25 438 TRP A N 1
ATOM 3613 C CA . TRP A 1 438 ? -4.188 -7.602 -1.941 1 96.25 438 TRP A CA 1
ATOM 3614 C C . TRP A 1 438 ? -5.555 -7.883 -1.331 1 96.25 438 TRP A C 1
ATOM 3616 O O . TRP A 1 438 ? -6.527 -7.184 -1.622 1 96.25 438 TRP A O 1
ATOM 3626 N N . PRO A 1 439 ? -5.621 -8.867 -0.469 1 96.19 439 PRO A N 1
ATOM 3627 C CA . PRO A 1 439 ? -6.848 -9.039 0.314 1 96.19 439 PRO A CA 1
ATOM 3628 C C . PRO A 1 439 ? -6.957 -8.055 1.473 1 96.19 439 PRO A C 1
ATOM 3630 O O . PRO A 1 439 ? -6.023 -7.281 1.719 1 96.19 439 PRO A O 1
ATOM 3633 N N . ASP A 1 440 ? -8.156 -7.996 2.037 1 95 440 ASP A N 1
ATOM 3634 C CA . ASP A 1 440 ? -8.289 -7.336 3.332 1 95 440 ASP A CA 1
ATOM 3635 C C . ASP A 1 440 ? -7.594 -8.141 4.43 1 95 440 ASP A C 1
ATOM 3637 O O . ASP A 1 440 ? -8.047 -9.227 4.793 1 95 440 ASP A O 1
ATOM 3641 N N . LEU A 1 441 ? -6.512 -7.656 4.977 1 95.5 441 LEU A N 1
ATOM 3642 C CA . LEU A 1 441 ? -5.699 -8.383 5.945 1 95.5 441 LEU A CA 1
ATOM 3643 C C . LEU A 1 441 ? -6.5 -8.703 7.203 1 95.5 441 LEU A C 1
ATOM 3645 O O . LEU A 1 441 ? -6.215 -9.68 7.898 1 95.5 441 LEU A O 1
ATOM 3649 N N . ARG A 1 442 ? -7.543 -7.898 7.512 1 94.62 442 ARG A N 1
ATOM 3650 C CA . ARG A 1 442 ? -8.398 -8.172 8.664 1 94.62 442 ARG A CA 1
ATOM 3651 C C . ARG A 1 442 ? -9.086 -9.523 8.531 1 94.62 442 ARG A C 1
ATOM 3653 O O . ARG A 1 442 ? -9.211 -10.266 9.508 1 94.62 442 ARG A O 1
ATOM 3660 N N . VAL A 1 443 ? -9.422 -9.805 7.32 1 97 443 VAL A N 1
ATOM 3661 C CA . VAL A 1 443 ? -10.078 -11.078 7.031 1 97 443 VAL A CA 1
ATOM 3662 C C . VAL A 1 443 ? -9.086 -12.219 7.18 1 97 443 VAL A C 1
ATOM 3664 O O . VAL A 1 443 ? -9.398 -13.25 7.777 1 97 443 VAL A O 1
ATOM 3667 N N . LEU A 1 444 ? -7.883 -12.07 6.676 1 98 444 LEU A N 1
ATOM 3668 C CA . LEU A 1 444 ? -6.871 -13.117 6.711 1 98 444 LEU A CA 1
ATOM 3669 C C . LEU A 1 444 ? -6.438 -13.406 8.141 1 98 444 LEU A C 1
ATOM 3671 O O . LEU A 1 444 ? -6.184 -14.562 8.5 1 98 444 LEU A O 1
ATOM 3675 N N . ARG A 1 445 ? -6.32 -12.359 8.961 1 97.62 445 ARG A N 1
ATOM 3676 C CA . ARG A 1 445 ? -5.949 -12.539 10.359 1 97.62 445 ARG A CA 1
ATOM 3677 C C . ARG A 1 445 ? -6.973 -13.398 11.094 1 97.62 445 ARG A C 1
ATOM 3679 O O . ARG A 1 445 ? -6.609 -14.297 11.852 1 97.62 445 ARG A O 1
ATOM 3686 N N . LYS A 1 446 ? -8.219 -13.109 10.828 1 97.81 446 LYS A N 1
ATOM 3687 C CA . LYS A 1 446 ? -9.289 -13.906 11.438 1 97.81 446 LYS A CA 1
ATOM 3688 C C . LYS A 1 446 ? -9.266 -15.344 10.922 1 97.81 446 LYS A C 1
ATOM 3690 O O . LYS A 1 446 ? -9.453 -16.281 11.695 1 97.81 446 LYS A O 1
ATOM 3695 N N . LEU A 1 447 ? -9.039 -15.453 9.688 1 98.31 447 LEU A N 1
ATOM 3696 C CA . LEU A 1 447 ? -9.023 -16.781 9.086 1 98.31 447 LEU A CA 1
ATOM 3697 C C . LEU A 1 447 ? -7.848 -17.609 9.602 1 98.31 447 LEU A C 1
ATOM 3699 O O . LEU A 1 447 ? -7.996 -18.797 9.898 1 98.31 447 LEU A O 1
ATOM 3703 N N . GLY A 1 448 ? -6.645 -16.953 9.633 1 98.12 448 GLY A N 1
ATOM 3704 C CA . GLY A 1 448 ? -5.492 -17.641 10.188 1 98.12 448 GLY A CA 1
ATOM 3705 C C . GLY A 1 448 ? -5.738 -18.203 11.578 1 98.12 448 GLY A C 1
ATOM 3706 O O . GLY A 1 448 ? -5.453 -19.375 11.844 1 98.12 448 GLY A O 1
ATOM 3707 N N . ALA A 1 449 ? -6.289 -17.422 12.406 1 97.81 449 ALA A N 1
ATOM 3708 C CA . ALA A 1 449 ? -6.602 -17.844 13.773 1 97.81 449 ALA A CA 1
ATOM 3709 C C . ALA A 1 449 ? -7.656 -18.953 13.773 1 97.81 449 ALA A C 1
ATOM 3711 O O . ALA A 1 449 ? -7.559 -19.906 14.539 1 97.81 449 ALA A O 1
ATOM 3712 N N . TRP A 1 450 ? -8.648 -18.797 12.945 1 97.88 450 TRP A N 1
ATOM 3713 C CA . TRP A 1 450 ? -9.719 -19.797 12.844 1 97.88 450 TRP A CA 1
ATOM 3714 C C . TRP A 1 450 ? -9.164 -21.156 12.414 1 97.88 450 TRP A C 1
ATOM 3716 O O . TRP A 1 450 ? -9.562 -22.188 12.938 1 97.88 450 TRP A O 1
ATOM 3726 N N . LEU A 1 451 ? -8.25 -21.172 11.492 1 98 451 LEU A N 1
ATOM 3727 C CA . LEU A 1 451 ? -7.648 -22.422 11.023 1 98 451 LEU A CA 1
ATOM 3728 C C . LEU A 1 451 ? -6.84 -23.078 12.125 1 98 451 LEU A C 1
ATOM 3730 O O . LEU A 1 451 ? -6.875 -24.312 12.273 1 98 451 LEU A O 1
ATOM 3734 N N . ASP A 1 452 ? -6.105 -22.312 12.891 1 97.62 452 ASP A N 1
ATOM 3735 C CA . ASP A 1 452 ? -5.363 -22.859 14.016 1 97.62 452 ASP A CA 1
ATOM 3736 C C . ASP A 1 452 ? -6.301 -23.531 15.016 1 97.62 452 ASP A C 1
ATOM 3738 O O . ASP A 1 452 ? -6.027 -24.641 15.484 1 97.62 452 ASP A O 1
ATOM 3742 N N . ASN A 1 453 ? -7.426 -22.922 15.227 1 97.06 453 ASN A N 1
ATOM 3743 C CA . ASN A 1 453 ? -8.367 -23.406 16.234 1 97.06 453 ASN A CA 1
ATOM 3744 C C . ASN A 1 453 ? -9.125 -24.625 15.742 1 97.06 453 ASN A C 1
ATOM 3746 O O . ASN A 1 453 ? -9.688 -25.375 16.547 1 97.06 453 ASN A O 1
ATOM 3750 N N . ASN A 1 454 ? -9.109 -24.844 14.414 1 96.94 454 ASN A N 1
ATOM 3751 C CA . ASN A 1 454 ? -9.906 -25.922 13.852 1 96.94 454 ASN A CA 1
ATOM 3752 C C . ASN A 1 454 ? -9.055 -26.859 12.992 1 96.94 454 ASN A C 1
ATOM 3754 O O . ASN A 1 454 ? -9.57 -27.5 12.07 1 96.94 454 ASN A O 1
ATOM 3758 N N . SER A 1 455 ? -7.84 -26.969 13.227 1 95.5 455 SER A N 1
ATOM 3759 C CA . SER A 1 455 ? -6.91 -27.719 12.391 1 95.5 455 SER A CA 1
ATOM 3760 C C . SER A 1 455 ? -7.297 -29.188 12.32 1 95.5 455 SER A C 1
ATOM 3762 O O . SER A 1 455 ? -7.07 -29.859 11.305 1 95.5 455 SER A O 1
ATOM 3764 N N . GLY A 1 456 ? -7.859 -29.703 13.32 1 94.69 456 GLY A N 1
ATOM 3765 C CA . GLY A 1 456 ? -8.242 -31.094 13.383 1 94.69 456 GLY A CA 1
ATOM 3766 C C . GLY A 1 456 ? -9.391 -31.438 12.445 1 94.69 456 GLY A C 1
ATOM 3767 O O . GLY A 1 456 ? -9.648 -32.625 12.18 1 94.69 456 GLY A O 1
ATOM 3768 N N . LEU A 1 457 ? -10.023 -30.438 11.836 1 96.5 457 LEU A N 1
ATOM 3769 C CA . LEU A 1 457 ? -11.203 -30.656 10.992 1 96.5 457 LEU A CA 1
ATOM 3770 C C . LEU A 1 457 ? -10.797 -30.797 9.523 1 96.5 457 LEU A C 1
ATOM 3772 O O . LEU A 1 457 ? -11.656 -30.922 8.648 1 96.5 457 LEU A O 1
ATOM 3776 N N . PHE A 1 458 ? -9.508 -30.906 9.266 1 96.75 458 PHE A N 1
ATOM 3777 C CA . PHE A 1 458 ? -9.055 -30.953 7.883 1 96.75 458 PHE A CA 1
ATOM 3778 C C . PHE A 1 458 ? -8.164 -32.156 7.633 1 96.75 458 PHE A C 1
ATOM 3780 O O . PHE A 1 458 ? -7.012 -32 7.219 1 96.75 458 PHE A O 1
ATOM 3787 N N . PRO A 1 459 ? -8.719 -33.25 7.844 1 94.56 459 PRO A N 1
ATOM 3788 C CA . PRO A 1 459 ? -7.949 -34.438 7.445 1 94.56 459 PRO A CA 1
ATOM 3789 C C . PRO A 1 459 ? -7.785 -34.562 5.934 1 94.56 459 PRO A C 1
ATOM 3791 O O . PRO A 1 459 ? -8.562 -33.969 5.176 1 94.56 459 PRO A O 1
ATOM 3794 N N . LYS A 1 460 ? -6.848 -35.25 5.43 1 94.5 460 LYS A N 1
ATOM 3795 C CA . LYS A 1 460 ? -6.578 -35.438 4.012 1 94.5 460 LYS A CA 1
ATOM 3796 C C . LYS A 1 460 ? -6.828 -36.906 3.6 1 94.5 460 LYS A C 1
ATOM 3798 O O . LYS A 1 460 ? -5.938 -37.562 3.068 1 94.5 460 LYS A O 1
ATOM 3803 N N . ASN A 1 461 ? -8 -37.219 3.9 1 95.25 461 ASN A N 1
ATOM 3804 C CA . ASN A 1 461 ? -8.422 -38.625 3.668 1 95.25 461 ASN A CA 1
ATOM 3805 C C . ASN A 1 461 ? -9.836 -38.688 3.107 1 95.25 461 ASN A C 1
ATOM 3807 O O . ASN A 1 461 ? -10.758 -39.156 3.787 1 95.25 461 ASN A O 1
ATOM 3811 N N . PRO A 1 462 ? -9.984 -38.344 1.822 1 95.69 462 PRO A N 1
ATOM 3812 C CA . PRO A 1 462 ? -11.336 -38.312 1.25 1 95.69 462 PRO A CA 1
ATOM 3813 C C . PRO A 1 462 ? -11.984 -39.688 1.184 1 95.69 462 PRO A C 1
ATOM 3815 O O . PRO A 1 462 ? -11.32 -40.688 0.857 1 95.69 462 PRO A O 1
ATOM 3818 N N . ALA A 1 463 ? -13.266 -39.688 1.461 1 94.69 463 ALA A N 1
ATOM 3819 C CA . ALA A 1 463 ? -14.062 -40.906 1.425 1 94.69 463 ALA A CA 1
ATOM 3820 C C . ALA A 1 463 ? -15.031 -40.906 0.25 1 94.69 463 ALA A C 1
ATOM 3822 O O . ALA A 1 463 ? -15.68 -39.906 -0.021 1 94.69 463 ALA A O 1
ATOM 3823 N N . ALA A 1 464 ? -15.109 -42.062 -0.474 1 95 464 ALA A N 1
ATOM 3824 C CA . ALA A 1 464 ? -16.062 -42.219 -1.567 1 95 464 ALA A CA 1
ATOM 3825 C C . ALA A 1 464 ? -16.25 -43.688 -1.924 1 95 464 ALA A C 1
ATOM 3827 O O . ALA A 1 464 ? -15.383 -44.531 -1.618 1 95 464 ALA A O 1
ATOM 3828 N N . ASP A 1 465 ? -17.328 -43.969 -2.578 1 94.75 465 ASP A N 1
ATOM 3829 C CA . ASP A 1 465 ? -17.625 -45.344 -3.043 1 94.75 465 ASP A CA 1
ATOM 3830 C C . ASP A 1 465 ? -17.234 -45.5 -4.508 1 94.75 465 ASP A C 1
ATOM 3832 O O . ASP A 1 465 ? -17.141 -46.625 -5.008 1 94.75 465 ASP A O 1
ATOM 3836 N N . ILE A 1 466 ? -16.984 -44.406 -5.148 1 96.69 466 ILE A N 1
ATOM 3837 C CA . ILE A 1 466 ? -16.672 -44.438 -6.574 1 96.69 466 ILE A CA 1
ATOM 3838 C C . ILE A 1 466 ? -15.281 -43.875 -6.809 1 96.69 466 ILE A C 1
ATOM 3840 O O . ILE A 1 466 ? -14.898 -42.875 -6.215 1 96.69 466 ILE A O 1
ATOM 3844 N N . ALA A 1 467 ? -14.5 -44.531 -7.641 1 97.38 467 ALA A N 1
ATOM 3845 C CA . ALA A 1 467 ? -13.219 -44.031 -8.109 1 97.38 467 ALA A CA 1
ATOM 3846 C C . ALA A 1 467 ? -13.25 -43.75 -9.609 1 97.38 467 ALA A C 1
ATOM 3848 O O . ALA A 1 467 ? -13.836 -44.5 -10.375 1 97.38 467 ALA A O 1
ATOM 3849 N N . VAL A 1 468 ? -12.773 -42.625 -9.953 1 97.88 468 VAL A N 1
ATOM 3850 C CA . VAL A 1 468 ? -12.547 -42.312 -11.359 1 97.88 468 VAL A CA 1
ATOM 3851 C C . VAL A 1 468 ? -11.055 -42.375 -11.672 1 97.88 468 VAL A C 1
ATOM 3853 O O . VAL A 1 468 ? -10.25 -41.656 -11.086 1 97.88 468 VAL A O 1
ATOM 3856 N N . ILE A 1 469 ? -10.672 -43.219 -12.617 1 96.81 469 ILE A N 1
ATOM 3857 C CA . ILE A 1 469 ? -9.258 -43.469 -12.891 1 96.81 469 ILE A CA 1
ATOM 3858 C C . ILE A 1 469 ? -8.867 -42.812 -14.211 1 96.81 469 ILE A C 1
ATOM 3860 O O . ILE A 1 469 ? -9.523 -43 -15.234 1 96.81 469 ILE A O 1
ATOM 3864 N N . TYR A 1 470 ? -7.863 -42.062 -14.172 1 93.69 470 TYR A N 1
ATOM 3865 C CA . TYR A 1 470 ? -7.273 -41.5 -15.383 1 93.69 470 TYR A CA 1
ATOM 3866 C C . TYR A 1 470 ? -5.816 -41.906 -15.523 1 93.69 470 TYR A C 1
ATOM 3868 O O . TYR A 1 470 ? -5.031 -41.781 -14.578 1 93.69 470 TYR A O 1
ATOM 3876 N N . ASP A 1 471 ? -5.461 -42.5 -16.703 1 95.06 471 ASP A N 1
ATOM 3877 C CA . ASP A 1 471 ? -4.113 -43.062 -16.859 1 95.06 471 ASP A CA 1
ATOM 3878 C C . ASP A 1 471 ? -3.205 -42.062 -17.578 1 95.06 471 ASP A C 1
ATOM 3880 O O . ASP A 1 471 ? -3.633 -41.375 -18.531 1 95.06 471 ASP A O 1
ATOM 3884 N N . LEU A 1 472 ? -1.999 -42.031 -17.219 1 96.12 472 LEU A N 1
ATOM 3885 C CA . LEU A 1 472 ? -1.012 -41.094 -17.734 1 96.12 472 LEU A CA 1
ATOM 3886 C C . LEU A 1 472 ? -0.831 -41.25 -19.234 1 96.12 472 LEU A C 1
ATOM 3888 O O . LEU A 1 472 ? -0.83 -40.25 -19.969 1 96.12 472 LEU A O 1
ATOM 3892 N N . PRO A 1 473 ? -0.709 -42.469 -19.781 1 95.5 473 PRO A N 1
ATOM 3893 C CA . PRO A 1 473 ? -0.446 -42.594 -21.219 1 95.5 473 PRO A CA 1
ATOM 3894 C C . PRO A 1 473 ? -1.539 -41.938 -22.078 1 95.5 473 PRO A C 1
ATOM 3896 O O . PRO A 1 473 ? -1.238 -41.219 -23.031 1 95.5 473 PRO A O 1
ATOM 3899 N N . SER A 1 474 ? -2.812 -42.188 -21.734 1 95.12 474 SER A N 1
ATOM 3900 C CA . SER A 1 474 ? -3.916 -41.594 -22.469 1 95.12 474 SER A CA 1
ATOM 3901 C C . SER A 1 474 ? -3.949 -40.062 -22.297 1 95.12 474 SER A C 1
ATOM 3903 O O . SER A 1 474 ? -4.156 -39.344 -23.266 1 95.12 474 SER A O 1
ATOM 3905 N N . ALA A 1 475 ? -3.742 -39.656 -21.078 1 94.31 475 ALA A N 1
ATOM 3906 C CA . ALA A 1 475 ? -3.742 -38.219 -20.781 1 94.31 475 ALA A CA 1
ATOM 3907 C C . ALA A 1 475 ? -2.643 -37.5 -21.562 1 94.31 475 ALA A C 1
ATOM 3909 O O . ALA A 1 475 ? -2.865 -36.406 -22.109 1 94.31 475 ALA A O 1
ATOM 3910 N N . TYR A 1 476 ? -1.471 -38.062 -21.594 1 93.62 476 TYR A N 1
ATOM 3911 C CA . TYR A 1 476 ? -0.33 -37.469 -22.281 1 93.62 476 TYR A CA 1
ATOM 3912 C C . TYR A 1 476 ? -0.585 -37.375 -23.781 1 93.62 476 TYR A C 1
ATOM 3914 O O . TYR A 1 476 ? -0.265 -36.344 -24.406 1 93.62 476 TYR A O 1
ATOM 3922 N N . GLU A 1 477 ? -1.117 -38.406 -24.312 1 92.75 477 GLU A N 1
ATOM 3923 C CA . GLU A 1 477 ? -1.438 -38.375 -25.734 1 92.75 477 GLU A CA 1
ATOM 3924 C C . GLU A 1 477 ? -2.484 -37.312 -26.031 1 92.75 477 GLU A C 1
ATOM 3926 O O . GLU A 1 477 ? -2.369 -36.594 -27.016 1 92.75 477 GLU A O 1
ATOM 3931 N N . ASN A 1 478 ? -3.494 -37.219 -25.203 1 90.94 478 ASN A N 1
ATOM 3932 C CA . ASN A 1 478 ? -4.535 -36.188 -25.359 1 90.94 478 ASN A CA 1
ATOM 3933 C C . ASN A 1 478 ? -3.969 -34.781 -25.297 1 90.94 478 ASN A C 1
ATOM 3935 O O . ASN A 1 478 ? -4.461 -33.875 -25.969 1 90.94 478 ASN A O 1
ATOM 3939 N N . LEU A 1 479 ? -2.971 -34.594 -24.5 1 88.81 479 LEU A N 1
ATOM 3940 C CA . LEU A 1 479 ? -2.312 -33.312 -24.359 1 88.81 479 LEU A CA 1
ATOM 3941 C C . LEU A 1 479 ? -1.846 -32.781 -25.703 1 88.81 479 LEU A C 1
ATOM 3943 O O . LEU A 1 479 ? -1.927 -31.562 -25.969 1 88.81 479 LEU A O 1
ATOM 3947 N N . TRP A 1 480 ? -1.47 -33.625 -26.547 1 87.44 480 TRP A N 1
ATOM 3948 C CA . TRP A 1 480 ? -0.833 -33.219 -27.797 1 87.44 480 TRP A CA 1
ATOM 3949 C C . TRP A 1 480 ? -1.81 -33.312 -28.969 1 87.44 480 TRP A C 1
ATOM 3951 O O . TRP A 1 480 ? -1.697 -32.562 -29.938 1 87.44 480 TRP A O 1
ATOM 3961 N N . THR A 1 481 ? -2.779 -34.188 -28.875 1 88.75 481 THR A N 1
ATOM 3962 C CA . THR A 1 481 ? -3.549 -34.531 -30.062 1 88.75 481 THR A CA 1
ATOM 3963 C C . THR A 1 481 ? -4.965 -33.969 -29.969 1 88.75 481 THR A C 1
ATOM 3965 O O . THR A 1 481 ? -5.695 -33.938 -30.953 1 88.75 481 THR A O 1
ATOM 3968 N N . GLU A 1 482 ? -5.316 -33.5 -28.797 1 83.75 482 GLU A N 1
ATOM 3969 C CA . GLU A 1 482 ? -6.641 -32.906 -28.609 1 83.75 482 GLU A CA 1
ATOM 3970 C C . GLU A 1 482 ? -6.551 -31.484 -28.078 1 83.75 482 GLU A C 1
ATOM 3972 O O . GLU A 1 482 ? -6.918 -31.203 -26.938 1 83.75 482 GLU A O 1
ATOM 3977 N N . PRO A 1 483 ? -6.168 -30.641 -28.938 1 71.5 483 PRO A N 1
ATOM 3978 C CA . PRO A 1 483 ? -6.008 -29.25 -28.469 1 71.5 483 PRO A CA 1
ATOM 3979 C C . PRO A 1 483 ? -7.324 -28.625 -28.031 1 71.5 483 PRO A C 1
ATOM 3981 O O . PRO A 1 483 ? -8.383 -28.969 -28.578 1 71.5 483 PRO A O 1
ATOM 3984 N N . SER A 1 484 ? -7.191 -27.812 -26.969 1 67.38 484 SER A N 1
ATOM 3985 C CA . SER A 1 484 ? -8.375 -27.141 -26.422 1 67.38 484 SER A CA 1
ATOM 3986 C C . SER A 1 484 ? -9.016 -26.234 -27.469 1 67.38 484 SER A C 1
ATOM 3988 O O . SER A 1 484 ? -8.32 -25.531 -28.188 1 67.38 484 SER A O 1
ATOM 3990 N N . LEU A 1 485 ? -10.281 -26.5 -27.688 1 58.84 485 LEU A N 1
ATOM 3991 C CA . LEU A 1 485 ? -11.016 -25.641 -28.609 1 58.84 485 LEU A CA 1
ATOM 3992 C C . LEU A 1 485 ? -11.531 -24.391 -27.906 1 58.84 485 LEU A C 1
ATOM 3994 O O . LEU A 1 485 ? -11.992 -23.453 -28.547 1 58.84 485 LEU A O 1
ATOM 3998 N N . ASN A 1 486 ? -11.375 -24.453 -26.609 1 55.28 486 ASN A N 1
ATOM 3999 C CA . ASN A 1 486 ? -11.938 -23.328 -25.859 1 55.28 486 ASN A CA 1
ATOM 4000 C C . ASN A 1 486 ? -11.031 -22.109 -25.906 1 55.28 486 ASN A C 1
ATOM 4002 O O . ASN A 1 486 ? -9.961 -22.094 -25.281 1 55.28 486 ASN A O 1
ATOM 4006 N N . THR A 1 487 ? -11.297 -21.234 -26.781 1 49.84 487 THR A N 1
ATOM 4007 C CA . THR A 1 487 ? -10.609 -20 -27.109 1 49.84 487 THR A CA 1
ATOM 4008 C C . THR A 1 487 ? -10.602 -19.047 -25.906 1 49.84 487 THR A C 1
ATOM 4010 O O . THR A 1 487 ? -9.93 -18.016 -25.922 1 49.84 487 THR A O 1
ATOM 4013 N N . THR A 1 488 ? -11.375 -19.344 -24.969 1 44.88 488 THR A N 1
ATOM 4014 C CA . THR A 1 488 ? -11.562 -18.312 -23.953 1 44.88 488 THR A CA 1
ATOM 4015 C C . THR A 1 488 ? -10.5 -18.438 -22.859 1 44.88 488 THR A C 1
ATOM 4017 O O . THR A 1 488 ? -10.391 -17.578 -21.984 1 44.88 488 THR A O 1
ATOM 4020 N N . ALA A 1 489 ? -9.797 -19.484 -22.969 1 50.5 489 ALA A N 1
ATOM 4021 C CA . ALA A 1 489 ? -8.844 -19.625 -21.875 1 50.5 489 ALA A CA 1
ATOM 4022 C C . ALA A 1 489 ? -7.668 -18.672 -22.031 1 50.5 489 ALA A C 1
ATOM 4024 O O . ALA A 1 489 ? -7.191 -18.453 -23.156 1 50.5 489 ALA A O 1
ATOM 4025 N N . THR A 1 490 ? -7.484 -17.828 -21.047 1 49.03 490 THR A N 1
ATOM 4026 C CA . THR A 1 490 ? -6.512 -16.734 -21 1 49.03 490 THR A CA 1
ATOM 4027 C C . THR A 1 490 ? -5.316 -17.031 -21.891 1 49.03 490 THR A C 1
ATOM 4029 O O . THR A 1 490 ? -4.785 -16.141 -22.547 1 49.03 490 THR A O 1
ATOM 4032 N N . TYR A 1 491 ? -5.008 -18.359 -22.031 1 56.47 491 TYR A N 1
ATOM 4033 C CA . TYR A 1 491 ? -3.754 -18.625 -22.719 1 56.47 491 TYR A CA 1
ATOM 4034 C C . TYR A 1 491 ? -3.99 -19.469 -23.969 1 56.47 491 TYR A C 1
ATOM 4036 O O . TYR A 1 491 ? -3.043 -19.844 -24.672 1 56.47 491 TYR A O 1
ATOM 4044 N N . ASN A 1 492 ? -5.262 -19.703 -24.344 1 54.81 492 ASN A N 1
ATOM 4045 C CA . ASN A 1 492 ? -5.457 -20.688 -25.391 1 54.81 492 ASN A CA 1
ATOM 4046 C C . ASN A 1 492 ? -5.883 -20.047 -26.719 1 54.81 492 ASN A C 1
ATOM 4048 O O . ASN A 1 492 ? -6.102 -20.734 -27.703 1 54.81 492 ASN A O 1
ATOM 4052 N N . GLN A 1 493 ? -5.945 -18.781 -26.734 1 57.06 493 GLN A N 1
ATOM 4053 C CA . GLN A 1 493 ? -6.371 -18.219 -28.016 1 57.06 493 GLN A CA 1
ATOM 4054 C C . GLN A 1 493 ? -5.227 -18.219 -29.031 1 57.06 493 GLN A C 1
ATOM 4056 O O . GLN A 1 493 ? -4.199 -17.578 -28.812 1 57.06 493 GLN A O 1
ATOM 4061 N N . VAL A 1 494 ? -5.387 -19.297 -29.906 1 61.25 494 VAL A N 1
ATOM 4062 C CA . VAL A 1 494 ? -4.352 -19.391 -30.922 1 61.25 494 VAL A CA 1
ATOM 4063 C C . VAL A 1 494 ? -4.875 -18.828 -32.25 1 61.25 494 VAL A C 1
ATOM 4065 O O . VAL A 1 494 ? -5.812 -19.375 -32.812 1 61.25 494 VAL A O 1
ATOM 4068 N N . GLU A 1 495 ? -4.629 -17.656 -32.469 1 67.31 495 GLU A N 1
ATOM 4069 C CA . GLU A 1 495 ? -5 -17.078 -33.75 1 67.31 495 GLU A CA 1
ATOM 4070 C C . GLU A 1 495 ? -3.908 -17.312 -34.781 1 67.31 495 GLU A C 1
ATOM 4072 O O . GLU A 1 495 ? -2.719 -17.281 -34.469 1 67.31 495 GLU A O 1
ATOM 4077 N N . LYS A 1 496 ? -4.523 -17.703 -35.906 1 78.81 496 LYS A N 1
ATOM 4078 C CA . LYS A 1 496 ? -3.57 -17.797 -37 1 78.81 496 LYS A CA 1
ATOM 4079 C C . LYS A 1 496 ? -2.938 -16.438 -37.312 1 78.81 496 LYS A C 1
ATOM 4081 O O . LYS A 1 496 ? -3.641 -15.43 -37.438 1 78.81 496 LYS A O 1
ATOM 4086 N N . ILE A 1 497 ? -1.642 -16.5 -37.344 1 79.44 497 ILE A N 1
ATOM 4087 C CA . ILE A 1 497 ? -0.961 -15.227 -37.562 1 79.44 497 ILE A CA 1
ATOM 4088 C C . ILE A 1 497 ? 0.1 -15.383 -38.656 1 79.44 497 ILE A C 1
ATOM 4090 O O . ILE A 1 497 ? 0.62 -16.484 -38.844 1 79.44 497 ILE A O 1
ATOM 4094 N N . SER A 1 498 ? 0.215 -14.266 -39.344 1 86.94 498 SER A N 1
ATOM 4095 C CA . SER A 1 498 ? 1.359 -14.18 -40.25 1 86.94 498 SER A CA 1
ATOM 4096 C C . SER A 1 498 ? 2.592 -13.648 -39.531 1 86.94 498 SER A C 1
ATOM 4098 O O . SER A 1 498 ? 2.492 -12.719 -38.719 1 86.94 498 SER A O 1
ATOM 4100 N N . LEU A 1 499 ? 3.734 -14.383 -39.812 1 90.12 499 LEU A N 1
ATOM 4101 C CA . LEU A 1 499 ? 4.965 -13.93 -39.188 1 90.12 499 LEU A CA 1
ATOM 4102 C C . LEU A 1 499 ? 5.77 -13.047 -40.156 1 90.12 499 LEU A C 1
ATOM 4104 O O . LEU A 1 499 ? 6.961 -12.812 -39.906 1 90.12 499 LEU A 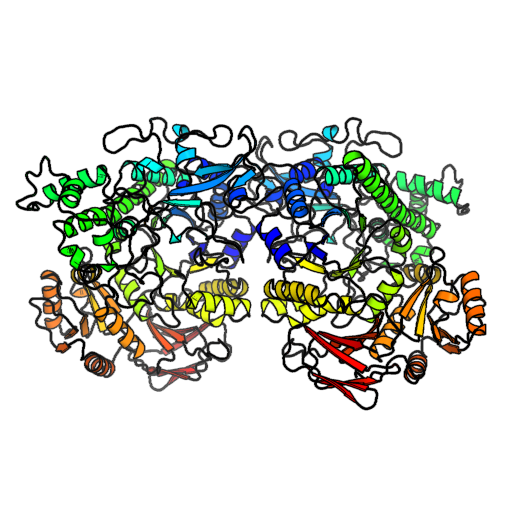O 1
ATOM 4108 N N . GLU A 1 500 ? 5.09 -12.641 -41.188 1 89.19 500 GLU A N 1
ATOM 4109 C CA . GLU A 1 500 ? 5.773 -11.711 -42.062 1 89.19 500 GLU A CA 1
ATOM 4110 C C . GLU A 1 500 ? 6.168 -10.43 -41.344 1 89.19 500 GLU A C 1
ATOM 4112 O O . GLU A 1 500 ? 5.324 -9.781 -40.719 1 89.19 500 GLU A O 1
ATOM 4117 N N . GLY A 1 501 ? 7.359 -10.156 -41.344 1 89.06 501 GLY A N 1
ATOM 4118 C CA . GLY A 1 501 ? 7.844 -8.93 -40.719 1 89.06 501 GLY A CA 1
ATOM 4119 C C . GLY A 1 501 ? 8.016 -9.055 -39.219 1 89.06 501 GLY A C 1
ATOM 4120 O O . GLY A 1 501 ? 8.352 -8.078 -38.562 1 89.06 501 GLY A O 1
ATOM 4121 N N . VAL A 1 502 ? 7.75 -10.25 -38.719 1 89.62 502 VAL A N 1
ATOM 4122 C CA . VAL A 1 502 ? 7.875 -10.461 -37.281 1 89.62 502 VAL A CA 1
ATOM 4123 C C . VAL A 1 502 ? 9.312 -10.844 -36.938 1 89.62 502 VAL A C 1
ATOM 4125 O O . VAL A 1 502 ? 9.828 -11.844 -37.438 1 89.62 502 VAL A O 1
ATOM 4128 N N . GLU A 1 503 ? 9.891 -10.047 -36.062 1 90.12 503 GLU A N 1
ATOM 4129 C CA . GLU A 1 503 ? 11.305 -10.242 -35.75 1 90.12 503 GLU A CA 1
ATOM 4130 C C . GLU A 1 503 ? 11.492 -11.148 -34.531 1 90.12 503 GLU A C 1
ATOM 4132 O O . GLU A 1 503 ? 12.477 -11.883 -34.438 1 90.12 503 GLU A O 1
ATOM 4137 N N . GLU A 1 504 ? 10.562 -11.078 -33.656 1 93.19 504 GLU A N 1
ATOM 4138 C CA . GLU A 1 504 ? 10.633 -11.867 -32.406 1 93.19 504 GLU A CA 1
ATOM 4139 C C . GLU A 1 504 ? 9.312 -12.578 -32.156 1 93.19 504 GLU A C 1
ATOM 4141 O O . GLU A 1 504 ? 8.242 -12.016 -32.375 1 93.19 504 GLU A O 1
ATOM 4146 N N . LEU A 1 505 ? 9.477 -13.781 -31.672 1 91.94 505 LEU A N 1
ATOM 4147 C CA . LEU A 1 505 ? 8.297 -14.578 -31.359 1 91.94 505 LEU A CA 1
ATOM 4148 C C . LEU A 1 505 ? 7.941 -14.445 -29.875 1 91.94 505 LEU A C 1
ATOM 4150 O O . LEU A 1 505 ? 8.648 -13.766 -29.125 1 91.94 505 LEU A O 1
ATOM 4154 N N . GLY A 1 506 ? 6.812 -15.086 -29.469 1 88.06 506 GLY A N 1
ATOM 4155 C CA . GLY A 1 506 ? 6.449 -15.164 -28.062 1 88.06 506 GLY A CA 1
ATOM 4156 C C . GLY A 1 506 ? 5.223 -14.344 -27.703 1 88.06 506 GLY A C 1
ATOM 4157 O O . GLY A 1 506 ? 4.645 -14.508 -26.641 1 88.06 506 GLY A O 1
ATOM 4158 N N . ARG A 1 507 ? 4.805 -13.5 -28.578 1 78.44 507 ARG A N 1
ATOM 4159 C CA . ARG A 1 507 ? 3.623 -12.688 -28.312 1 78.44 507 ARG A CA 1
ATOM 4160 C C . ARG A 1 507 ? 2.354 -13.406 -28.75 1 78.44 507 ARG A C 1
ATOM 4162 O O . ARG A 1 507 ? 1.257 -13.078 -28.297 1 78.44 507 ARG A O 1
ATOM 4169 N N . GLN A 1 508 ? 2.615 -14.398 -29.703 1 62.78 508 GLN A N 1
ATOM 4170 C CA . GLN A 1 508 ? 1.498 -15.07 -30.359 1 62.78 508 GLN A CA 1
ATOM 4171 C C . GLN A 1 508 ? 0.957 -16.203 -29.484 1 62.78 508 GLN A C 1
ATOM 4173 O O . GLN A 1 508 ? 0.27 -17.094 -29.984 1 62.78 508 GLN A O 1
ATOM 4178 N N . GLY A 1 509 ? 0.963 -16.219 -28.094 1 57.81 509 GLY A N 1
ATOM 4179 C CA . GLY A 1 509 ? 0.219 -17.141 -27.25 1 57.81 509 GLY A CA 1
ATOM 4180 C C . GLY A 1 509 ? 1.113 -18.047 -26.438 1 57.81 509 GLY A C 1
ATOM 4181 O O . GLY A 1 509 ? 1.535 -19.109 -26.922 1 57.81 509 GLY A O 1
ATOM 4182 N N . ALA A 1 510 ? 1.525 -17.75 -25.391 1 54.38 510 ALA A N 1
ATOM 4183 C CA . ALA A 1 510 ? 2.49 -18.453 -24.547 1 54.38 510 ALA A CA 1
ATOM 4184 C C . ALA A 1 510 ? 1.979 -19.828 -24.141 1 54.38 510 ALA A C 1
ATOM 4186 O O . ALA A 1 510 ? 2.76 -20.781 -24.016 1 54.38 510 ALA A O 1
ATOM 4187 N N . PHE A 1 511 ? 0.707 -20.078 -23.922 1 58.19 511 PHE A N 1
ATOM 4188 C CA . PHE A 1 511 ? 0.274 -21.312 -23.281 1 58.19 511 PHE A CA 1
ATOM 4189 C C . PHE A 1 511 ? -0.615 -22.125 -24.219 1 58.19 511 PHE A C 1
ATOM 4191 O O . PHE A 1 511 ? -1.371 -22.984 -23.766 1 58.19 511 PHE A O 1
ATOM 4198 N N . SER A 1 512 ? -0.303 -21.953 -25.594 1 58.38 512 SER A N 1
ATOM 4199 C CA . SER A 1 512 ? -1.181 -22.547 -26.609 1 58.38 512 SER A CA 1
ATOM 4200 C C . SER A 1 512 ? -0.895 -24.031 -26.797 1 58.38 512 SER A C 1
ATOM 4202 O O . SER A 1 512 ? 0.236 -24.469 -26.609 1 58.38 512 SER A O 1
ATOM 4204 N N . CYS A 1 513 ? -1.885 -24.984 -26.375 1 62.03 513 CYS A N 1
ATOM 4205 C CA . CYS A 1 513 ? -1.885 -26.328 -26.953 1 62.03 513 CYS A CA 1
ATOM 4206 C C . CYS A 1 513 ? -2.105 -27.391 -25.875 1 62.03 513 CYS A C 1
ATOM 4208 O O . CYS A 1 513 ? -1.795 -28.562 -26.078 1 62.03 513 CYS A O 1
ATOM 4210 N N . ASP A 1 514 ? -2.502 -26.844 -24.781 1 67.25 514 ASP A N 1
ATOM 4211 C CA . ASP A 1 514 ? -2.762 -27.938 -23.859 1 67.25 514 ASP A CA 1
ATOM 4212 C C . ASP A 1 514 ? -4.094 -28.625 -24.172 1 67.25 514 ASP A C 1
ATOM 4214 O O . ASP A 1 514 ? -5.027 -27.969 -24.641 1 67.25 514 ASP A O 1
ATOM 4218 N N . GLY A 1 515 ? -3.99 -29.891 -24.109 1 72.31 515 GLY A N 1
ATOM 4219 C CA . GLY A 1 515 ? -5.207 -30.656 -24.344 1 72.31 515 GLY A CA 1
ATOM 4220 C C . GLY A 1 515 ? -6.336 -30.281 -23.406 1 72.31 515 GLY A C 1
ATOM 4221 O O . GLY A 1 515 ? -6.094 -29.781 -22.312 1 72.31 515 GLY A O 1
ATOM 4222 N N . ASP A 1 516 ? -7.551 -30.406 -23.922 1 72 516 ASP A N 1
ATOM 4223 C CA . ASP A 1 516 ? -8.711 -30.047 -23.109 1 72 516 ASP A CA 1
ATOM 4224 C C . ASP A 1 516 ? -9.156 -31.219 -22.234 1 72 516 ASP A C 1
ATOM 4226 O O . ASP A 1 516 ? -9.93 -31.031 -21.297 1 72 516 ASP A O 1
ATOM 4230 N N . PHE A 1 517 ? -8.648 -32.375 -22.453 1 82.31 517 PHE A N 1
ATOM 4231 C CA . PHE A 1 517 ? -9.008 -33.531 -21.656 1 82.31 517 PHE A CA 1
ATOM 4232 C C . PHE A 1 517 ? -10.508 -33.594 -21.422 1 82.31 517 PHE A C 1
ATOM 4234 O O . PHE A 1 517 ? -10.953 -33.875 -20.297 1 82.31 517 PHE A O 1
ATOM 4241 N N . ASP A 1 518 ? -11.266 -33.312 -22.375 1 83.12 518 ASP A N 1
ATOM 4242 C CA . ASP A 1 518 ? -12.672 -32.938 -22.266 1 83.12 518 ASP A CA 1
ATOM 4243 C C . ASP A 1 518 ? -13.492 -34.062 -21.641 1 83.12 518 ASP A C 1
ATOM 4245 O O . ASP A 1 518 ? -14.211 -33.844 -20.672 1 83.12 518 ASP A O 1
ATOM 4249 N N . ASN A 1 519 ? -13.289 -35.312 -22.078 1 89.31 519 ASN A N 1
ATOM 4250 C CA . ASN A 1 519 ? -14.102 -36.406 -21.578 1 89.31 519 ASN A CA 1
ATOM 4251 C C . ASN A 1 519 ? -13.875 -36.625 -20.078 1 89.31 519 ASN A C 1
ATOM 4253 O O . ASN A 1 519 ? -14.812 -36.938 -19.344 1 89.31 519 ASN A O 1
ATOM 4257 N N . PHE A 1 520 ? -12.695 -36.562 -19.703 1 93.75 520 PHE A N 1
ATOM 4258 C CA . PHE A 1 520 ? -12.367 -36.75 -18.297 1 93.75 520 PHE A CA 1
ATOM 4259 C C . PHE A 1 520 ? -12.891 -35.625 -17.438 1 93.75 520 PHE A C 1
ATOM 4261 O O . PHE A 1 520 ? -13.672 -35.844 -16.516 1 93.75 520 PHE A O 1
ATOM 4268 N N . PHE A 1 521 ? -12.547 -34.375 -17.75 1 92.38 521 PHE A N 1
ATOM 4269 C CA . PHE A 1 521 ? -12.867 -33.219 -16.906 1 92.38 521 PHE A CA 1
ATOM 4270 C C . PHE A 1 521 ? -14.359 -32.906 -16.969 1 92.38 521 PHE A C 1
ATOM 4272 O O . PHE A 1 521 ? -14.953 -32.5 -15.969 1 92.38 521 PHE A O 1
ATOM 4279 N N . ARG A 1 522 ? -14.906 -33.031 -18.062 1 91.88 522 ARG A N 1
ATOM 4280 C CA . ARG A 1 522 ? -16.344 -32.844 -18.188 1 91.88 522 ARG A CA 1
ATOM 4281 C C . ARG A 1 522 ? -17.109 -33.844 -17.312 1 91.88 522 ARG A C 1
ATOM 4283 O O . ARG A 1 522 ? -18.062 -33.469 -16.625 1 91.88 522 ARG A O 1
ATOM 4290 N N . LEU A 1 523 ? -16.672 -35 -17.375 1 95.94 523 LEU A N 1
ATOM 4291 C CA . LEU A 1 523 ? -17.344 -36.031 -16.594 1 95.94 523 LEU A CA 1
ATOM 4292 C C . LEU A 1 523 ? -17.266 -35.719 -15.102 1 95.94 523 LEU A C 1
ATOM 4294 O O . LEU A 1 523 ? -18.297 -35.719 -14.414 1 95.94 523 LEU A O 1
ATOM 4298 N N . ILE A 1 524 ? -16.094 -35.5 -14.617 1 96.31 524 ILE A N 1
ATOM 4299 C CA . ILE A 1 524 ? -15.961 -35.344 -13.18 1 96.31 524 ILE A CA 1
ATOM 4300 C C . ILE A 1 524 ? -16.641 -34.031 -12.758 1 96.31 524 ILE A C 1
ATOM 4302 O O . ILE A 1 524 ? -17.203 -33.938 -11.656 1 96.31 524 ILE A O 1
ATOM 4306 N N . GLN A 1 525 ? -16.641 -33.094 -13.586 1 93.81 525 GLN A N 1
ATOM 4307 C CA . GLN A 1 525 ? -17.391 -31.875 -13.273 1 93.81 525 GLN A CA 1
ATOM 4308 C C . GLN A 1 525 ? -18.891 -32.156 -13.172 1 93.81 525 GLN A C 1
ATOM 4310 O O . GLN A 1 525 ? -19.562 -31.672 -12.258 1 93.81 525 GLN A O 1
ATOM 4315 N N . HIS A 1 526 ? -19.344 -32.875 -14.125 1 95.31 526 HIS A N 1
ATOM 4316 C CA . HIS A 1 526 ? -20.75 -33.219 -14.109 1 95.31 526 HIS A CA 1
ATOM 4317 C C . HIS A 1 526 ? -21.109 -34.062 -12.883 1 95.31 526 HIS A C 1
ATOM 4319 O O . HIS A 1 526 ? -22.172 -33.906 -12.305 1 95.31 526 HIS A O 1
ATOM 4325 N N . MET A 1 527 ? -20.25 -34.938 -12.523 1 95.62 527 MET A N 1
ATOM 4326 C CA . MET A 1 527 ? -20.438 -35.719 -11.305 1 95.62 527 MET A CA 1
ATOM 4327 C C . MET A 1 527 ? -20.516 -34.812 -10.078 1 95.62 527 MET A C 1
ATOM 4329 O O . MET A 1 527 ? -21.406 -35 -9.234 1 95.62 527 MET A O 1
ATOM 4333 N N . SER A 1 528 ? -19.641 -33.906 -9.992 1 94.38 528 SER A N 1
ATOM 4334 C CA . SER A 1 528 ? -19.656 -32.938 -8.883 1 94.38 528 SER A CA 1
ATOM 4335 C C . SER A 1 528 ? -20.922 -32.094 -8.891 1 94.38 528 SER A C 1
ATOM 4337 O O . SER A 1 528 ? -21.531 -31.875 -7.84 1 94.38 528 SER A O 1
ATOM 4339 N N . ASP A 1 529 ? -21.312 -31.703 -10.047 1 93.12 529 ASP A N 1
ATOM 4340 C CA . ASP A 1 529 ? -22.516 -30.891 -10.188 1 93.12 529 ASP A CA 1
ATOM 4341 C C . ASP A 1 529 ? -23.75 -31.641 -9.703 1 93.12 529 ASP A C 1
ATOM 4343 O O . ASP A 1 529 ? -24.719 -31.031 -9.234 1 93.12 529 ASP A O 1
ATOM 4347 N N . LYS A 1 530 ? -23.703 -32.875 -9.852 1 93.06 530 LYS A N 1
ATOM 4348 C CA . LYS A 1 530 ? -24.859 -33.719 -9.508 1 93.06 530 LYS A CA 1
ATOM 4349 C C . LYS A 1 530 ? -24.672 -34.375 -8.148 1 93.06 530 LYS A C 1
ATOM 4351 O O . LYS A 1 530 ? -25.359 -35.344 -7.828 1 93.06 530 LYS A O 1
ATOM 4356 N N . ASP A 1 531 ? -23.734 -33.969 -7.406 1 92.75 531 ASP A N 1
ATOM 4357 C CA . ASP A 1 531 ? -23.516 -34.312 -6.004 1 92.75 531 ASP A CA 1
ATOM 4358 C C . ASP A 1 531 ? -23.094 -35.75 -5.844 1 92.75 531 ASP A C 1
ATOM 4360 O O . ASP A 1 531 ? -23.438 -36.406 -4.852 1 92.75 531 ASP A O 1
ATOM 4364 N N . ILE A 1 532 ? -22.484 -36.25 -6.852 1 94.12 532 ILE A N 1
ATOM 4365 C CA . ILE A 1 532 ? -21.906 -37.594 -6.754 1 94.12 532 ILE A CA 1
ATOM 4366 C C . ILE A 1 532 ? -20.547 -37.531 -6.051 1 94.12 532 ILE A C 1
ATOM 4368 O O . ILE A 1 532 ? -19.688 -36.719 -6.426 1 94.12 532 ILE A O 1
ATOM 4372 N N . VAL A 1 533 ? -20.391 -38.375 -5.039 1 93.56 533 VAL A N 1
ATOM 4373 C CA . VAL A 1 533 ? -19.125 -38.375 -4.293 1 93.56 533 VAL A CA 1
ATOM 4374 C C . VAL A 1 533 ? -18.172 -39.406 -4.906 1 93.56 533 VAL A C 1
ATOM 4376 O O . VAL A 1 533 ? -18.531 -40.594 -5.055 1 93.56 533 VAL A O 1
ATOM 4379 N N . TYR A 1 534 ? -17.031 -38.938 -5.293 1 96.56 534 TYR A N 1
ATOM 4380 C CA . TYR A 1 534 ? -16.047 -39.781 -5.957 1 96.56 534 TYR A CA 1
ATOM 4381 C C . TYR A 1 534 ? -14.625 -39.344 -5.605 1 96.56 534 TYR A C 1
ATOM 4383 O O . TYR A 1 534 ? -14.422 -38.25 -5.047 1 96.56 534 TYR A O 1
ATOM 4391 N N . ASN A 1 535 ? -13.695 -40.219 -5.801 1 97 535 ASN A N 1
ATOM 4392 C CA . ASN A 1 535 ? -12.273 -39.906 -5.77 1 97 535 ASN A CA 1
ATOM 4393 C C . ASN A 1 535 ? -11.617 -40.125 -7.125 1 97 535 ASN A C 1
ATOM 4395 O O . ASN A 1 535 ? -12.062 -40.969 -7.902 1 97 535 ASN A O 1
ATOM 4399 N N . VAL A 1 536 ? -10.641 -39.312 -7.348 1 97.44 536 VAL A N 1
ATOM 4400 C CA . VAL A 1 536 ? -9.859 -39.5 -8.562 1 97.44 536 VAL A CA 1
ATOM 4401 C C . VAL A 1 536 ? -8.562 -40.25 -8.234 1 97.44 536 VAL A C 1
ATOM 4403 O O . VAL A 1 536 ? -7.914 -39.938 -7.223 1 97.44 536 VAL A O 1
ATOM 4406 N N . ILE A 1 537 ? -8.242 -41.188 -9.039 1 96.69 537 ILE A N 1
ATOM 4407 C CA . ILE A 1 537 ? -6.957 -41.875 -8.984 1 96.69 537 ILE A CA 1
ATOM 4408 C C . ILE A 1 537 ? -6.211 -41.656 -10.305 1 96.69 537 ILE A C 1
ATOM 4410 O O . ILE A 1 537 ? -6.703 -42.062 -11.367 1 96.69 537 ILE A O 1
ATOM 4414 N N . PHE A 1 538 ? -5.082 -41.031 -10.195 1 96.19 538 PHE A N 1
ATOM 4415 C CA . PHE A 1 538 ? -4.238 -40.875 -11.375 1 96.19 538 PHE A CA 1
ATOM 4416 C C . PHE A 1 538 ? -3.199 -41.969 -11.469 1 96.19 538 PHE A C 1
ATOM 4418 O O . PHE A 1 538 ? -2.348 -42.094 -10.586 1 96.19 538 PHE A O 1
ATOM 4425 N N . GLU A 1 539 ? -3.303 -42.719 -12.477 1 95.06 539 GLU A N 1
ATOM 4426 C CA . GLU A 1 539 ? -2.475 -43.906 -12.625 1 95.06 539 GLU A CA 1
ATOM 4427 C C . GLU A 1 539 ? -1.317 -43.656 -13.586 1 95.06 539 GLU A C 1
ATOM 4429 O O . GLU A 1 539 ? -1.487 -43 -14.617 1 95.06 539 GLU A O 1
ATOM 4434 N N . SER A 1 540 ? -0.175 -44.156 -13.18 1 94.19 540 SER A N 1
ATOM 4435 C CA . SER A 1 540 ? 1.023 -44.062 -14.008 1 94.19 540 SER A CA 1
ATOM 4436 C C . SER A 1 540 ? 1.92 -45.281 -13.836 1 94.19 540 SER A C 1
ATOM 4438 O O . SER A 1 540 ? 1.801 -46 -12.852 1 94.19 540 SER A O 1
ATOM 4440 N N . PRO A 1 541 ? 2.791 -45.438 -14.734 1 88.5 541 PRO A N 1
ATOM 4441 C CA . PRO A 1 541 ? 3.748 -46.562 -14.57 1 88.5 541 PRO A CA 1
ATOM 4442 C C . PRO A 1 541 ? 4.613 -46.406 -13.328 1 88.5 541 PRO A C 1
ATOM 4444 O O . PRO A 1 541 ? 5.031 -47.406 -12.734 1 88.5 541 PRO A O 1
ATOM 4447 N N . ASP A 1 542 ? 4.785 -45.156 -12.898 1 89.62 542 ASP A N 1
ATOM 4448 C CA . ASP A 1 542 ? 5.594 -44.906 -11.711 1 89.62 542 ASP A CA 1
ATOM 4449 C C . ASP A 1 542 ? 4.766 -45.062 -10.438 1 89.62 542 ASP A C 1
ATOM 4451 O O . ASP A 1 542 ? 5.316 -45.25 -9.352 1 89.62 542 ASP A O 1
ATOM 4455 N N . GLU A 1 543 ? 3.521 -44.906 -10.57 1 93.19 543 GLU A N 1
ATOM 4456 C CA . GLU A 1 543 ? 2.555 -45.125 -9.492 1 93.19 543 GLU A CA 1
ATOM 4457 C C . GLU A 1 543 ? 1.395 -46 -9.945 1 93.19 543 GLU A C 1
ATOM 4459 O O . GLU A 1 543 ? 0.262 -45.531 -10.07 1 93.19 543 GLU A O 1
ATOM 4464 N N . PRO A 1 544 ? 1.699 -47.219 -9.961 1 93.25 544 PRO A N 1
ATOM 4465 C CA . PRO A 1 544 ? 0.724 -48.125 -10.57 1 93.25 544 PRO A CA 1
ATOM 4466 C C . PRO A 1 544 ? -0.485 -48.375 -9.672 1 93.25 544 PRO A C 1
ATOM 4468 O O . PRO A 1 544 ? -0.375 -48.312 -8.445 1 93.25 544 PRO A O 1
ATOM 4471 N N . LEU A 1 545 ? -1.498 -48.688 -10.367 1 94 545 LEU A N 1
ATOM 4472 C CA . LEU A 1 545 ? -2.699 -49.125 -9.672 1 94 545 LEU A CA 1
ATOM 4473 C C . LEU A 1 545 ? -2.486 -50.5 -9.039 1 94 545 LEU A C 1
ATOM 4475 O O . LEU A 1 545 ? -1.779 -51.344 -9.594 1 94 545 LEU A O 1
ATOM 4479 N N . THR A 1 546 ? -3.09 -50.656 -7.887 1 93.69 546 THR A N 1
ATOM 4480 C CA . THR A 1 546 ? -3.096 -51.969 -7.242 1 93.69 546 THR A CA 1
ATOM 4481 C C . THR A 1 546 ? -4.516 -52.375 -6.844 1 93.69 546 THR A C 1
ATOM 4483 O O . THR A 1 546 ? -5.398 -51.531 -6.738 1 93.69 546 THR A O 1
ATOM 4486 N N . VAL A 1 547 ? -4.668 -53.625 -6.617 1 94.19 547 VAL A N 1
ATOM 4487 C CA . VAL A 1 547 ? -5.973 -54.125 -6.191 1 94.19 547 VAL A CA 1
ATOM 4488 C C . VAL A 1 547 ? -6.34 -53.531 -4.84 1 94.19 547 VAL A C 1
ATOM 4490 O O . VAL A 1 547 ? -7.5 -53.156 -4.609 1 94.19 547 VAL A O 1
ATOM 4493 N N . GLU A 1 548 ? -5.379 -53.312 -4.059 1 91.5 548 GLU A N 1
ATOM 4494 C CA . GLU A 1 548 ? -5.598 -52.781 -2.727 1 91.5 548 GLU A CA 1
ATOM 4495 C C . GLU A 1 548 ? -6.117 -51.344 -2.803 1 91.5 548 GLU A C 1
ATOM 4497 O O . GLU A 1 548 ? -6.98 -50.938 -2.016 1 91.5 548 GLU A O 1
ATOM 4502 N N . LYS A 1 549 ? -5.598 -50.594 -3.756 1 91.19 549 LYS A N 1
ATOM 4503 C CA . LYS A 1 549 ? -5.98 -49.188 -3.902 1 91.19 549 LYS A CA 1
ATOM 4504 C C . LYS A 1 549 ? -7.426 -49.062 -4.375 1 91.19 549 LYS A C 1
ATOM 4506 O O . LYS A 1 549 ? -8.062 -48.031 -4.152 1 91.19 549 LYS A O 1
ATOM 4511 N N . ILE A 1 550 ? -7.941 -50.125 -4.969 1 92.5 550 ILE A N 1
ATOM 4512 C CA . ILE A 1 550 ? -9.242 -50 -5.625 1 92.5 550 ILE A CA 1
ATOM 4513 C C . ILE A 1 550 ? -10.273 -50.844 -4.887 1 92.5 550 ILE A C 1
ATOM 4515 O O . ILE A 1 550 ? -11.477 -50.656 -5.066 1 92.5 550 ILE A O 1
ATOM 4519 N N . SER A 1 551 ? -9.852 -51.75 -4.102 1 89.38 551 SER A N 1
ATOM 4520 C CA . SER A 1 551 ? -10.742 -52.75 -3.494 1 89.38 551 SER A CA 1
ATOM 4521 C C . SER A 1 551 ? -11.758 -52.094 -2.566 1 89.38 551 SER A C 1
ATOM 4523 O O . SER A 1 551 ? -12.82 -52.656 -2.297 1 89.38 551 SER A O 1
ATOM 4525 N N . GLY A 1 552 ? -11.406 -50.938 -2.115 1 88.44 552 GLY A N 1
ATOM 4526 C CA . GLY A 1 552 ? -12.312 -50.281 -1.204 1 88.44 552 GLY A CA 1
ATOM 4527 C C . GLY A 1 552 ? -13.461 -49.562 -1.912 1 88.44 552 GLY A C 1
ATOM 4528 O O . GLY A 1 552 ? -14.438 -49.188 -1.278 1 88.44 552 GLY A O 1
ATOM 4529 N N . TYR A 1 553 ? -13.477 -49.531 -3.25 1 95.25 553 TYR A N 1
ATOM 4530 C CA . TYR A 1 553 ? -14.516 -48.844 -4.016 1 95.25 553 TYR A CA 1
ATOM 4531 C C . TYR A 1 553 ? -15.547 -49.844 -4.531 1 95.25 553 TYR A C 1
ATOM 4533 O O . TYR A 1 553 ? -15.219 -51 -4.797 1 95.25 553 TYR A O 1
ATOM 4541 N N . LYS A 1 554 ? -16.734 -49.344 -4.637 1 94.38 554 LYS A N 1
ATOM 4542 C CA . LYS A 1 554 ? -17.797 -50.156 -5.227 1 94.38 554 LYS A CA 1
ATOM 4543 C C . LYS A 1 554 ? -17.719 -50.156 -6.75 1 94.38 554 LYS A C 1
ATOM 4545 O O . LYS A 1 554 ? -17.984 -51.156 -7.398 1 94.38 554 LYS A O 1
ATOM 4550 N N . GLN A 1 555 ? -17.438 -49.031 -7.27 1 96.06 555 GLN A N 1
ATOM 4551 C CA . GLN A 1 555 ? -17.391 -48.844 -8.711 1 96.06 555 GLN A CA 1
ATOM 4552 C C . GLN A 1 555 ? -16.141 -48.062 -9.117 1 96.06 555 GLN A C 1
ATOM 4554 O O . GLN A 1 555 ? -15.68 -47.188 -8.375 1 96.06 555 GLN A O 1
ATOM 4559 N N . VAL A 1 556 ? -15.727 -48.438 -10.289 1 97.19 556 VAL A N 1
ATOM 4560 C CA . VAL A 1 556 ? -14.617 -47.719 -10.914 1 97.19 556 VAL A CA 1
ATOM 4561 C C . VAL A 1 556 ? -15.016 -47.281 -12.312 1 97.19 556 VAL A C 1
ATOM 4563 O O . VAL A 1 556 ? -15.539 -48.062 -13.109 1 97.19 556 VAL A O 1
ATOM 4566 N N . ILE A 1 557 ? -14.82 -46 -12.516 1 97.81 557 ILE A N 1
ATOM 4567 C CA . ILE A 1 557 ? -15.086 -45.438 -13.836 1 97.81 557 ILE A CA 1
ATOM 4568 C C . ILE A 1 557 ? -13.758 -45.094 -14.516 1 97.81 557 ILE A C 1
ATOM 4570 O O . ILE A 1 557 ? -12.914 -44.406 -13.93 1 97.81 557 ILE A O 1
ATOM 4574 N N . VAL A 1 558 ? -13.57 -45.5 -15.758 1 97.5 558 VAL A N 1
ATOM 4575 C CA . VAL A 1 558 ? -12.352 -45.25 -16.531 1 97.5 558 VAL A CA 1
ATOM 4576 C C . VAL A 1 558 ? -12.672 -44.438 -17.781 1 97.5 558 VAL A C 1
ATOM 4578 O O . VAL A 1 558 ? -12.961 -45 -18.844 1 97.5 558 VAL A O 1
ATOM 4581 N N . PRO A 1 559 ? -12.5 -43.156 -17.688 1 96.81 559 PRO A N 1
ATOM 4582 C CA . PRO A 1 559 ? -12.836 -42.281 -18.828 1 96.81 559 PRO A CA 1
ATOM 4583 C C . PRO A 1 559 ? -11.695 -42.188 -19.828 1 96.81 559 PRO A C 1
ATOM 4585 O O . PRO A 1 559 ? -10.578 -41.781 -19.469 1 96.81 559 PRO A O 1
ATOM 4588 N N . ASP A 1 560 ? -11.961 -42.469 -21.094 1 94.56 560 ASP A N 1
ATOM 4589 C CA . ASP A 1 560 ? -11.141 -42.156 -22.266 1 94.56 560 ASP A CA 1
ATOM 4590 C C . ASP A 1 560 ? -9.727 -42.719 -22.109 1 94.56 560 ASP A C 1
ATOM 4592 O O . ASP A 1 560 ? -8.75 -42.031 -22.422 1 94.56 560 ASP A O 1
ATOM 4596 N N . ALA A 1 561 ? -9.547 -43.906 -21.594 1 93.94 561 ALA A N 1
ATOM 4597 C CA . ALA A 1 561 ? -8.25 -44.5 -21.281 1 93.94 561 ALA A CA 1
ATOM 4598 C C . ALA A 1 561 ? -7.789 -45.438 -22.391 1 93.94 561 ALA A C 1
ATOM 4600 O O . ALA A 1 561 ? -7.438 -46.594 -22.125 1 93.94 561 ALA A O 1
ATOM 4601 N N . PHE A 1 562 ? -7.57 -44.938 -23.562 1 94 562 PHE A N 1
ATOM 4602 C CA . PHE A 1 562 ? -7.363 -45.719 -24.781 1 94 562 PHE A CA 1
ATOM 4603 C C . PHE A 1 562 ? -5.922 -46.219 -24.859 1 94 562 PHE A C 1
ATOM 4605 O O . PHE A 1 562 ? -5.621 -47.125 -25.625 1 94 562 PHE A O 1
ATOM 4612 N N . ASN A 1 563 ? -5.023 -45.656 -24.094 1 95.12 563 ASN A N 1
ATOM 4613 C CA . ASN A 1 563 ? -3.625 -46.062 -24.125 1 95.12 563 ASN A CA 1
ATOM 4614 C C . ASN A 1 563 ? -3.201 -46.688 -22.797 1 95.12 563 ASN A C 1
ATOM 4616 O O . ASN A 1 563 ? -2.012 -46.719 -22.469 1 95.12 563 ASN A O 1
ATOM 4620 N N . MET A 1 564 ? -4.16 -47.156 -22.016 1 95.88 564 MET A N 1
ATOM 4621 C CA . MET A 1 564 ? -3.867 -47.75 -20.719 1 95.88 564 MET A CA 1
ATOM 4622 C C . MET A 1 564 ? -2.998 -49 -20.875 1 95.88 564 MET A C 1
ATOM 4624 O O . MET A 1 564 ? -3.215 -49.781 -21.797 1 95.88 564 MET A O 1
ATOM 4628 N N . GLN A 1 565 ? -2.098 -49.188 -20.016 1 95.69 565 GLN A N 1
ATOM 4629 C CA . GLN A 1 565 ? -1.166 -50.312 -20.094 1 95.69 565 GLN A CA 1
ATOM 4630 C C . GLN A 1 565 ? -1.869 -51.625 -19.812 1 95.69 565 GLN A C 1
ATOM 4632 O O . GLN A 1 565 ? -2.797 -51.656 -19 1 95.69 565 GLN A O 1
ATOM 4637 N N . GLU A 1 566 ? -1.356 -52.625 -20.344 1 95.44 566 GLU A N 1
ATOM 4638 C CA . GLU A 1 566 ? -1.924 -53.969 -20.156 1 95.44 566 GLU A CA 1
ATOM 4639 C C . GLU A 1 566 ? -1.899 -54.375 -18.688 1 95.44 566 GLU A C 1
ATOM 4641 O O . GLU A 1 566 ? -2.828 -55.031 -18.203 1 95.44 566 GLU A O 1
ATOM 4646 N N . SER A 1 567 ? -0.876 -54 -18.016 1 95.38 567 SER A N 1
ATOM 4647 C CA . SER A 1 567 ? -0.752 -54.375 -16.609 1 95.38 567 SER A CA 1
ATOM 4648 C C . SER A 1 567 ? -1.873 -53.75 -15.781 1 95.38 567 SER A C 1
ATOM 4650 O O . SER A 1 567 ? -2.387 -54.375 -14.852 1 95.38 567 SER A O 1
ATOM 4652 N N . THR A 1 568 ? -2.246 -52.562 -16.109 1 95.88 568 THR A N 1
ATOM 4653 C CA . THR A 1 568 ? -3.328 -51.875 -15.398 1 95.88 568 THR A CA 1
ATOM 4654 C C . THR A 1 568 ? -4.672 -52.531 -15.727 1 95.88 568 THR A C 1
ATOM 4656 O O . THR A 1 568 ? -5.527 -52.656 -14.844 1 95.88 568 THR A O 1
ATOM 4659 N N . VAL A 1 569 ? -4.785 -52.875 -16.938 1 96.44 569 VAL A N 1
ATOM 4660 C CA . VAL A 1 569 ? -6 -53.562 -17.375 1 96.44 569 VAL A CA 1
ATOM 4661 C C . VAL A 1 569 ? -6.164 -54.875 -16.578 1 96.44 569 VAL A C 1
ATOM 4663 O O . VAL A 1 569 ? -7.27 -55.188 -16.156 1 96.44 569 VAL A O 1
ATOM 4666 N N . GLU A 1 570 ? -5.102 -55.531 -16.375 1 96.31 570 GLU A N 1
ATOM 4667 C CA . GLU A 1 570 ? -5.137 -56.781 -15.609 1 96.31 570 GLU A CA 1
ATOM 4668 C C . GLU A 1 570 ? -5.555 -56.531 -14.164 1 96.31 570 GLU A C 1
ATOM 4670 O O . GLU A 1 570 ? -6.273 -57.312 -13.57 1 96.31 570 GLU A O 1
ATOM 4675 N N . ILE A 1 571 ? -5.113 -55.469 -13.633 1 96.56 571 ILE A N 1
ATOM 4676 C CA . ILE A 1 571 ? -5.492 -55.125 -12.273 1 96.56 571 ILE A CA 1
ATOM 4677 C C . ILE A 1 571 ? -6.992 -54.844 -12.211 1 96.56 571 ILE A C 1
ATOM 4679 O O . ILE A 1 571 ? -7.672 -55.281 -11.273 1 96.56 571 ILE A O 1
ATOM 4683 N N . LEU A 1 572 ? -7.531 -54.156 -13.164 1 96.75 572 LEU A N 1
ATOM 4684 C CA . LEU A 1 572 ? -8.961 -53.844 -13.219 1 96.75 572 LEU A CA 1
ATOM 4685 C C . LEU A 1 572 ? -9.766 -55.125 -13.336 1 96.75 572 LEU A C 1
ATOM 4687 O O . LEU A 1 572 ? -10.797 -55.281 -12.68 1 96.75 572 LEU A O 1
ATOM 4691 N N . LYS A 1 573 ? -9.258 -56.062 -14.109 1 96.12 573 LYS A N 1
ATOM 4692 C CA . LYS A 1 573 ? -9.922 -57.375 -14.258 1 96.12 573 LYS A CA 1
ATOM 4693 C C . LYS A 1 573 ? -9.945 -58.125 -12.93 1 96.12 573 LYS A C 1
ATOM 4695 O O . LYS A 1 573 ? -10.969 -58.688 -12.562 1 96.12 573 LYS A O 1
ATOM 4700 N N . SER A 1 574 ? -8.828 -58.031 -12.297 1 95.88 574 SER A N 1
ATOM 4701 C CA . SER A 1 574 ? -8.742 -58.688 -10.992 1 95.88 574 SER A CA 1
ATOM 4702 C C . SER A 1 574 ? -9.727 -58.062 -10 1 95.88 574 SER A C 1
ATOM 4704 O O . SER A 1 574 ? -10.297 -58.75 -9.164 1 95.88 574 SER A O 1
ATOM 4706 N N . CYS A 1 575 ? -9.852 -56.812 -10.078 1 95.06 575 CYS A N 1
ATOM 4707 C CA . CYS A 1 575 ? -10.781 -56.125 -9.188 1 95.06 575 CYS A CA 1
ATOM 4708 C C . CYS A 1 575 ? -12.219 -56.5 -9.5 1 95.06 575 CYS A C 1
ATOM 4710 O O . CYS A 1 575 ? -13.055 -56.625 -8.594 1 95.06 575 CYS A O 1
ATOM 4712 N N . GLN A 1 576 ? -12.5 -56.688 -10.719 1 95.38 576 GLN A N 1
ATOM 4713 C CA . GLN A 1 576 ? -13.82 -57.156 -11.117 1 95.38 576 GLN A CA 1
ATOM 4714 C C . GLN A 1 576 ? -14.141 -58.5 -10.484 1 95.38 576 GLN A C 1
ATOM 4716 O O . GLN A 1 576 ? -15.281 -58.75 -10.062 1 95.38 576 GLN A O 1
ATOM 4721 N N . GLU A 1 577 ? -13.195 -59.312 -10.367 1 93.81 577 GLU A N 1
ATOM 4722 C CA . GLU A 1 577 ? -13.367 -60.625 -9.781 1 93.81 577 GLU A CA 1
ATOM 4723 C C . GLU A 1 577 ? -13.68 -60.531 -8.297 1 93.81 577 GLU A C 1
ATOM 4725 O O . GLU A 1 577 ? -14.297 -61.438 -7.727 1 93.81 577 GLU A O 1
ATOM 4730 N N . THR A 1 578 ? -13.258 -59.5 -7.75 1 91.94 578 THR A N 1
ATOM 4731 C CA . THR A 1 578 ? -13.477 -59.312 -6.316 1 91.94 578 THR A CA 1
ATOM 4732 C C . THR A 1 578 ? -14.766 -58.562 -6.051 1 91.94 578 THR A C 1
ATOM 4734 O O . THR A 1 578 ? -15.078 -58.219 -4.902 1 91.94 578 THR A O 1
ATOM 4737 N N . GLY A 1 579 ? -15.406 -58.156 -7.059 1 92.81 579 GLY A N 1
ATOM 4738 C CA . GLY A 1 579 ? -16.734 -57.594 -6.863 1 92.81 579 GLY A CA 1
ATOM 4739 C C . GLY A 1 579 ? -16.812 -56.125 -7.223 1 92.81 579 GLY A C 1
ATOM 4740 O O . GLY A 1 579 ? -17.891 -55.531 -7.172 1 92.81 579 GLY A O 1
ATOM 4741 N N . VAL A 1 580 ? -15.719 -55.5 -7.648 1 96 580 VAL A N 1
ATOM 4742 C CA . VAL A 1 580 ? -15.734 -54.094 -8.062 1 96 580 VAL A CA 1
ATOM 4743 C C . VAL A 1 580 ? -16.297 -53.969 -9.484 1 96 580 VAL A C 1
ATOM 4745 O O . VAL A 1 580 ? -15.867 -54.688 -10.383 1 96 580 VAL A O 1
ATOM 4748 N N . GLU A 1 581 ? -17.25 -53.125 -9.672 1 96.94 581 GLU A N 1
ATOM 4749 C CA . GLU A 1 581 ? -17.766 -52.906 -11.016 1 96.94 581 GLU A CA 1
ATOM 4750 C C . GLU A 1 581 ? -16.922 -51.875 -11.773 1 96.94 581 GLU A C 1
ATOM 4752 O O . GLU A 1 581 ? -16.641 -50.781 -11.266 1 96.94 581 GLU A O 1
ATOM 4757 N N . VAL A 1 582 ? -16.562 -52.25 -12.984 1 97.56 582 VAL A N 1
ATOM 4758 C CA . VAL A 1 582 ? -15.727 -51.375 -13.797 1 97.56 582 VAL A CA 1
ATOM 4759 C C . VAL A 1 582 ? -16.516 -50.875 -14.992 1 97.56 582 VAL A C 1
ATOM 4761 O O . VAL A 1 582 ? -17.016 -51.656 -15.812 1 97.56 582 VAL A O 1
ATOM 4764 N N . PHE A 1 583 ? -16.625 -49.531 -15.102 1 97.62 583 PHE A N 1
ATOM 4765 C CA . PHE A 1 583 ? -17.297 -48.844 -16.203 1 97.62 583 PHE A CA 1
ATOM 4766 C C . PHE A 1 583 ? -16.297 -48.062 -17.062 1 97.62 583 PHE A C 1
ATOM 4768 O O . PHE A 1 583 ? -15.305 -47.562 -16.547 1 97.62 583 PHE A O 1
ATOM 4775 N N . THR A 1 584 ? -16.562 -48 -18.344 1 97.5 584 THR A N 1
ATOM 4776 C CA . THR A 1 584 ? -15.773 -47.156 -19.219 1 97.5 584 THR A CA 1
ATOM 4777 C C . THR A 1 584 ? -16.625 -46 -19.781 1 97.5 584 THR A C 1
ATOM 4779 O O . THR A 1 584 ? -17.859 -46.125 -19.875 1 97.5 584 THR A O 1
ATOM 4782 N N . PHE A 1 585 ? -16.062 -44.906 -20.047 1 97.56 585 PHE A N 1
ATOM 4783 C CA . PHE A 1 585 ? -16.688 -43.719 -20.641 1 97.56 585 PHE A CA 1
ATOM 4784 C C . PHE A 1 585 ? -15.805 -43.156 -21.766 1 97.56 585 PHE A C 1
ATOM 4786 O O . PHE A 1 585 ? -14.672 -42.719 -21.516 1 97.56 585 PHE A O 1
ATOM 4793 N N . GLY A 1 586 ? -16.312 -43.094 -23.031 1 95.25 586 GLY A N 1
ATOM 4794 C CA . GLY A 1 586 ? -15.523 -42.688 -24.188 1 95.25 586 GLY A CA 1
ATOM 4795 C C . GLY A 1 586 ? -14.695 -43.812 -24.766 1 95.25 586 GLY A C 1
ATOM 4796 O O . GLY A 1 586 ? -15.195 -44.938 -24.922 1 95.25 586 GLY A O 1
ATOM 4797 N N . ARG A 1 587 ? -13.367 -43.594 -25.109 1 95.56 587 ARG A N 1
ATOM 4798 C CA . ARG A 1 587 ? -12.5 -44.594 -25.719 1 95.56 587 ARG A CA 1
ATOM 4799 C C . ARG A 1 587 ? -12.094 -45.656 -24.703 1 95.56 587 ARG A C 1
ATOM 4801 O O . ARG A 1 587 ? -11.828 -45.344 -23.547 1 95.56 587 ARG A O 1
ATOM 4808 N N . ILE A 1 588 ? -12.016 -46.875 -25.094 1 94.81 588 ILE A N 1
ATOM 4809 C CA . ILE A 1 588 ? -11.883 -48.031 -24.219 1 94.81 588 ILE A CA 1
ATOM 4810 C C . ILE A 1 588 ? -10.453 -48.562 -24.281 1 94.81 588 ILE A C 1
ATOM 4812 O O . ILE A 1 588 ? -9.859 -48.656 -25.359 1 94.81 588 ILE A O 1
ATOM 4816 N N . PRO A 1 589 ? -9.938 -48.938 -23.078 1 95.31 589 PRO A N 1
ATOM 4817 C CA . PRO A 1 589 ? -8.625 -49.594 -23.109 1 95.31 589 PRO A CA 1
ATOM 4818 C C . PRO A 1 589 ? -8.656 -50.938 -23.828 1 95.31 589 PRO A C 1
ATOM 4820 O O . PRO A 1 589 ? -9.602 -51.688 -23.672 1 95.31 589 PRO A O 1
ATOM 4823 N N . ARG A 1 590 ? -7.59 -51.188 -24.547 1 94.5 590 ARG A N 1
ATOM 4824 C CA . ARG A 1 590 ? -7.477 -52.469 -25.234 1 94.5 590 ARG A CA 1
ATOM 4825 C C . ARG A 1 590 ? -7.391 -53.625 -24.25 1 94.5 590 ARG A C 1
ATOM 4827 O O . ARG A 1 590 ? -6.605 -53.562 -23.297 1 94.5 590 ARG A O 1
ATOM 4834 N N . GLY A 1 591 ? -8.227 -54.594 -24.422 1 94.25 591 GLY A N 1
ATOM 4835 C CA . GLY A 1 591 ? -8.164 -55.812 -23.625 1 94.25 591 GLY A CA 1
ATOM 4836 C C . GLY A 1 591 ? -9.062 -55.781 -22.406 1 94.25 591 GLY A C 1
ATOM 4837 O O . GLY A 1 591 ? -9.211 -56.812 -21.719 1 94.25 591 GLY A O 1
ATOM 4838 N N . LEU A 1 592 ? -9.68 -54.656 -22.141 1 96.5 592 LEU A N 1
ATOM 4839 C CA . LEU A 1 592 ? -10.57 -54.594 -21 1 96.5 592 LEU A CA 1
ATOM 4840 C C . LEU A 1 592 ? -11.984 -55.031 -21.359 1 96.5 592 LEU A C 1
ATOM 4842 O O . LEU A 1 592 ? -12.492 -54.688 -22.438 1 96.5 592 LEU A O 1
ATOM 4846 N N . ASP A 1 593 ? -12.531 -55.906 -20.516 1 95.44 593 ASP A N 1
ATOM 4847 C CA . ASP A 1 593 ? -13.938 -56.25 -20.625 1 95.44 593 ASP A CA 1
ATOM 4848 C C . ASP A 1 593 ? -14.758 -55.625 -19.516 1 95.44 593 ASP A C 1
ATOM 4850 O O . ASP A 1 593 ? -15.031 -56.25 -18.5 1 95.44 593 ASP A O 1
ATOM 4854 N N . PRO A 1 594 ? -15.141 -54.375 -19.719 1 97.5 594 PRO A N 1
ATOM 4855 C CA . PRO A 1 594 ? -15.844 -53.656 -18.656 1 97.5 594 PRO A CA 1
ATOM 4856 C C . PRO A 1 594 ? -17.234 -54.219 -18.375 1 97.5 594 PRO A C 1
ATOM 4858 O O . PRO A 1 594 ? -17.828 -54.875 -19.25 1 97.5 594 PRO A O 1
ATOM 4861 N N . ASP A 1 595 ? -17.703 -53.969 -17.203 1 97.31 595 ASP A N 1
ATOM 4862 C CA . ASP A 1 595 ? -19.062 -54.375 -16.844 1 97.31 595 ASP A CA 1
ATOM 4863 C C . ASP A 1 595 ? -20.094 -53.562 -17.609 1 97.31 595 ASP A C 1
ATOM 4865 O O . ASP A 1 595 ? -21.156 -54.094 -17.984 1 97.31 595 ASP A O 1
ATOM 4869 N N . LYS A 1 596 ? -19.797 -52.25 -17.781 1 97.12 596 LYS A N 1
ATOM 4870 C CA . LYS A 1 596 ? -20.625 -51.375 -18.594 1 97.12 596 LYS A CA 1
ATOM 4871 C C . LYS A 1 596 ? -19.766 -50.406 -19.406 1 97.12 596 LYS A C 1
ATOM 4873 O O . LYS A 1 596 ? -18.688 -50.031 -18.969 1 97.12 596 LYS A O 1
ATOM 4878 N N . THR A 1 597 ? -20.328 -50.062 -20.531 1 97.25 597 THR A N 1
ATOM 4879 C CA . THR A 1 597 ? -19.656 -49.094 -21.406 1 97.25 597 THR A CA 1
ATOM 4880 C C . THR A 1 597 ? -20.594 -47.938 -21.734 1 97.25 597 THR A C 1
ATOM 4882 O O . THR A 1 597 ? -21.766 -48.156 -22.062 1 97.25 597 THR A O 1
ATOM 4885 N N . TYR A 1 598 ? -20.031 -46.75 -21.641 1 97.38 598 TYR A N 1
ATOM 4886 C CA . TYR A 1 598 ? -20.781 -45.562 -21.984 1 97.38 598 TYR A CA 1
ATOM 4887 C C . TYR A 1 598 ? -20 -44.719 -23 1 97.38 598 TYR A C 1
ATOM 4889 O O . TYR A 1 598 ? -18.812 -44.438 -22.797 1 97.38 598 TYR A O 1
ATOM 4897 N N . GLN A 1 599 ? -20.734 -44.281 -24.047 1 96.06 599 GLN A N 1
ATOM 4898 C CA . GLN A 1 599 ? -20.156 -43.344 -25 1 96.06 599 GLN A CA 1
ATOM 4899 C C . GLN A 1 599 ? -20.266 -41.906 -24.5 1 96.06 599 GLN A C 1
ATOM 4901 O O . GLN A 1 599 ? -21.016 -41.625 -23.562 1 96.06 599 GLN A O 1
ATOM 4906 N N . THR A 1 600 ? -19.5 -41.094 -25.109 1 94 600 THR A N 1
ATOM 4907 C CA . THR A 1 600 ? -19.453 -39.688 -24.703 1 94 600 THR A CA 1
ATOM 4908 C C . THR A 1 600 ? -20.844 -39.062 -24.688 1 94 600 THR A C 1
ATOM 4910 O O . THR A 1 600 ? -21.172 -38.281 -23.797 1 94 600 THR A O 1
ATOM 4913 N N . GLU A 1 601 ? -21.688 -39.406 -25.578 1 94.25 601 GLU A N 1
ATOM 4914 C CA . GLU A 1 601 ? -23.031 -38.875 -25.703 1 94.25 601 GLU A CA 1
ATOM 4915 C C . GLU A 1 601 ? -23.953 -39.438 -24.625 1 94.25 601 GLU A C 1
ATOM 4917 O O . GLU A 1 601 ? -25.031 -38.906 -24.391 1 94.25 601 GLU A O 1
ATOM 4922 N N . GLU A 1 602 ? -23.422 -40.469 -23.969 1 96.25 602 GLU A N 1
ATOM 4923 C CA . GLU A 1 602 ? -24.25 -41.125 -22.953 1 96.25 602 GLU A CA 1
ATOM 4924 C C . GLU A 1 602 ? -23.875 -40.656 -21.547 1 96.25 602 GLU A C 1
ATOM 4926 O O . GLU A 1 602 ? -24.141 -41.344 -20.562 1 96.25 602 GLU A O 1
ATOM 4931 N N . GLU A 1 603 ? -23.266 -39.625 -21.5 1 96.44 603 GLU A N 1
ATOM 4932 C CA . GLU A 1 603 ? -22.812 -39.062 -20.219 1 96.44 603 GLU A CA 1
ATOM 4933 C C . GLU A 1 603 ? -23.969 -38.938 -19.234 1 96.44 603 GLU A C 1
ATOM 4935 O O . GLU A 1 603 ? -23.844 -39.312 -18.062 1 96.44 603 GLU A O 1
ATOM 4940 N N . ASN A 1 604 ? -25.078 -38.5 -19.719 1 96.5 604 ASN A N 1
ATOM 4941 C CA . ASN A 1 604 ? -26.234 -38.281 -18.859 1 96.5 604 ASN A CA 1
ATOM 4942 C C . ASN A 1 604 ? -26.781 -39.594 -18.312 1 96.5 604 ASN A C 1
ATOM 4944 O O . ASN A 1 604 ? -27.266 -39.688 -17.188 1 96.5 604 ASN A O 1
ATOM 4948 N N . VAL A 1 605 ? -26.703 -40.594 -19.109 1 96.94 605 VAL A N 1
ATOM 4949 C CA . VAL A 1 605 ? -27.156 -41.906 -18.688 1 96.94 605 VAL A CA 1
ATOM 4950 C C . VAL A 1 605 ? -26.25 -42.438 -17.578 1 96.94 605 VAL A C 1
ATOM 4952 O O . VAL A 1 605 ? -26.734 -42.938 -16.562 1 96.94 605 VAL A O 1
ATOM 4955 N N . LEU A 1 606 ? -25 -42.281 -17.766 1 97.25 606 LEU A N 1
ATOM 4956 C CA . LEU A 1 606 ? -24.031 -42.688 -16.75 1 97.25 606 LEU A CA 1
ATOM 4957 C C . LEU A 1 606 ? -24.25 -41.938 -15.453 1 97.25 606 LEU A C 1
ATOM 4959 O O . LEU A 1 606 ? -24.312 -42.531 -14.375 1 97.25 606 LEU A O 1
ATOM 4963 N N . ILE A 1 607 ? -24.422 -40.625 -15.539 1 96.56 607 ILE A N 1
ATOM 4964 C CA . ILE A 1 607 ? -24.594 -39.781 -14.375 1 96.56 607 ILE A CA 1
ATOM 4965 C C . ILE A 1 607 ? -25.859 -40.156 -13.625 1 96.56 607 ILE A C 1
ATOM 4967 O O . ILE A 1 607 ? -25.875 -40.25 -12.391 1 96.56 607 ILE A O 1
ATOM 4971 N N . HIS A 1 608 ? -26.891 -40.375 -14.383 1 95.25 608 HIS A N 1
ATOM 4972 C CA . HIS A 1 608 ? -28.156 -40.781 -13.773 1 95.25 608 HIS A CA 1
ATOM 4973 C C . HIS A 1 608 ? -28.016 -42.094 -13.031 1 95.25 608 HIS A C 1
ATOM 4975 O O . HIS A 1 608 ? -28.516 -42.25 -11.914 1 95.25 608 HIS A O 1
ATOM 4981 N N . MET A 1 609 ? -27.375 -43 -13.633 1 95 609 MET A N 1
ATOM 4982 C CA . MET A 1 609 ? -27.156 -44.312 -13.031 1 95 609 MET A CA 1
ATOM 4983 C C . MET A 1 609 ? -26.359 -44.188 -11.734 1 95 609 MET A C 1
ATOM 4985 O O . MET A 1 609 ? -26.719 -44.812 -10.727 1 95 609 MET A O 1
ATOM 4989 N N . LEU A 1 610 ? -25.344 -43.438 -11.719 1 94.44 610 LEU A N 1
ATOM 4990 C CA . LEU A 1 610 ? -24.484 -43.25 -10.547 1 94.44 610 LEU A CA 1
ATOM 4991 C C . LEU A 1 610 ? -25.25 -42.562 -9.422 1 94.44 610 LEU A C 1
ATOM 4993 O O . LEU A 1 610 ? -25.078 -42.906 -8.25 1 94.44 610 LEU A O 1
ATOM 4997 N N . ARG A 1 611 ? -26.047 -41.656 -9.797 1 90.81 611 ARG A N 1
ATOM 4998 C CA . ARG A 1 611 ? -26.797 -40.875 -8.82 1 90.81 611 ARG A CA 1
ATOM 4999 C C . ARG A 1 611 ? -27.797 -41.75 -8.062 1 90.81 611 ARG A C 1
ATOM 5001 O O . ARG A 1 611 ? -28.141 -41.438 -6.918 1 90.81 611 ARG A O 1
ATOM 5008 N N . MET A 1 612 ? -28.203 -42.781 -8.648 1 88.69 612 MET A N 1
ATOM 5009 C CA . MET A 1 612 ? -29.234 -43.625 -8.078 1 88.69 612 MET A CA 1
ATOM 5010 C C . MET A 1 612 ? -28.625 -44.625 -7.078 1 88.69 612 MET A C 1
ATOM 5012 O O . MET A 1 612 ? -29.359 -45.25 -6.309 1 88.69 612 MET A O 1
ATOM 5016 N N . GLN A 1 613 ? -27.438 -44.625 -6.988 1 87.94 613 GLN A N 1
ATOM 5017 C CA . GLN A 1 613 ? -26.781 -45.594 -6.102 1 87.94 613 GLN A CA 1
ATOM 5018 C C . GLN A 1 613 ? -26.656 -45.031 -4.688 1 87.94 613 GLN A C 1
ATOM 5020 O O . GLN A 1 613 ? -26.578 -43.812 -4.496 1 87.94 613 GLN A O 1
ATOM 5025 N N . THR A 1 614 ? -26.719 -45.969 -3.801 1 84.06 614 THR A N 1
ATOM 5026 C CA . THR A 1 614 ? -26.453 -45.594 -2.416 1 84.06 614 THR A CA 1
ATOM 5027 C C . THR A 1 614 ? -24.953 -45.406 -2.182 1 84.06 614 THR A C 1
ATOM 5029 O O . THR A 1 614 ? -24.172 -46.344 -2.387 1 84.06 614 THR A O 1
ATOM 5032 N N . MET A 1 615 ? -24.641 -44.25 -1.78 1 89.88 615 MET A N 1
ATOM 5033 C CA . MET A 1 615 ? -23.25 -43.906 -1.542 1 89.88 615 MET A CA 1
ATOM 5034 C C . MET A 1 615 ? -23 -43.562 -0.07 1 89.88 615 MET A C 1
ATOM 5036 O O . MET A 1 615 ? -23.922 -43.656 0.743 1 89.88 615 MET A O 1
ATOM 5040 N N . VAL A 1 616 ? -21.797 -43.281 0.256 1 89.88 616 VAL A N 1
ATOM 5041 C CA . VAL A 1 616 ? -21.391 -43 1.627 1 89.88 616 VAL A CA 1
ATOM 5042 C C . VAL A 1 616 ? -22.281 -41.875 2.188 1 89.88 616 VAL A C 1
ATOM 5044 O O . VAL A 1 616 ? -22.594 -41.875 3.381 1 89.88 616 VAL A O 1
ATOM 5047 N N . ILE A 1 617 ? -22.562 -40.969 1.34 1 91.94 617 ILE A N 1
ATOM 5048 C CA . ILE A 1 617 ? -23.547 -39.938 1.677 1 91.94 617 ILE A CA 1
ATOM 5049 C C . ILE A 1 617 ? -24.469 -39.688 0.485 1 91.94 617 ILE A C 1
ATOM 5051 O O . ILE A 1 617 ? -24.125 -40.062 -0.648 1 91.94 617 ILE A O 1
ATOM 5055 N N . GLY A 1 618 ? -25.578 -39.156 0.826 1 91.38 618 GLY A N 1
ATOM 5056 C CA . GLY A 1 618 ? -26.5 -38.688 -0.188 1 91.38 618 GLY A CA 1
ATOM 5057 C C . GLY A 1 618 ? -26.859 -37.219 -0.037 1 91.38 618 GLY A C 1
ATOM 5058 O O . GLY A 1 618 ? -27.156 -36.75 1.065 1 91.38 618 GLY A O 1
ATOM 5059 N N . VAL A 1 619 ? -26.656 -36.531 -1.187 1 90.62 619 VAL A N 1
ATOM 5060 C CA . VAL A 1 619 ? -26.891 -35.094 -1.149 1 90.62 619 VAL A CA 1
ATOM 5061 C C . VAL A 1 619 ? -27.703 -34.688 -2.365 1 90.62 619 VAL A C 1
ATOM 5063 O O . VAL A 1 619 ? -27.578 -35.25 -3.445 1 90.62 619 VAL A O 1
ATOM 5066 N N . GLN A 1 620 ? -28.594 -33.656 -2.117 1 86.5 620 GLN A N 1
ATOM 5067 C CA . GLN A 1 620 ? -29.312 -32.969 -3.188 1 86.5 620 GLN A CA 1
ATOM 5068 C C . GLN A 1 620 ? -29.156 -31.469 -3.059 1 86.5 620 GLN A C 1
ATOM 5070 O O . GLN A 1 620 ? -30.031 -30.797 -2.5 1 86.5 620 GLN A O 1
ATOM 5075 N N . SER A 1 621 ? -28.188 -30.906 -3.699 1 83.81 621 SER A N 1
ATOM 5076 C CA . SER A 1 621 ? -27.828 -29.5 -3.49 1 83.81 621 SER A CA 1
ATOM 5077 C C . SER A 1 621 ? -28.5 -28.594 -4.512 1 83.81 621 SER A C 1
ATOM 5079 O O . SER A 1 621 ? -28.562 -27.375 -4.316 1 83.81 621 SER A O 1
ATOM 5081 N N . ASP A 1 622 ? -28.922 -29.062 -5.66 1 82.69 622 ASP A N 1
ATOM 5082 C CA . ASP A 1 622 ? -29.422 -28.297 -6.801 1 82.69 622 ASP A CA 1
ATOM 5083 C C . ASP A 1 622 ? -28.391 -27.281 -7.27 1 82.69 622 ASP A C 1
ATOM 5085 O O . ASP A 1 622 ? -28.75 -26.141 -7.598 1 82.69 622 ASP A O 1
ATOM 5089 N N . GLY A 1 623 ? -27.141 -27.641 -7.113 1 85.44 623 GLY A N 1
ATOM 5090 C CA . GLY A 1 623 ? -26.047 -26.812 -7.629 1 85.44 623 GLY A CA 1
ATOM 5091 C C . GLY A 1 623 ? -25.656 -25.703 -6.684 1 85.44 623 GLY A C 1
ATOM 5092 O O . GLY A 1 623 ? -24.672 -25 -6.934 1 85.44 623 GLY A O 1
ATOM 5093 N N . LYS A 1 624 ? -26.219 -25.547 -5.57 1 91.44 624 LYS A N 1
ATOM 5094 C CA . LYS A 1 624 ? -26.016 -24.406 -4.695 1 91.44 624 LYS A CA 1
ATOM 5095 C C . LYS A 1 624 ? -24.859 -24.641 -3.729 1 91.44 624 LYS A C 1
ATOM 5097 O O . LYS A 1 624 ? -24.328 -23.703 -3.146 1 91.44 624 LYS A O 1
ATOM 5102 N N . TYR A 1 625 ? -24.562 -25.828 -3.459 1 95.69 625 TYR A N 1
ATOM 5103 C CA . TYR A 1 625 ? -23.438 -26.125 -2.58 1 95.69 625 TYR A CA 1
ATOM 5104 C C . TYR A 1 625 ? -22.781 -27.438 -2.973 1 95.69 625 TYR A C 1
ATOM 5106 O O . TYR A 1 625 ? -23.344 -28.219 -3.74 1 95.69 625 TYR A O 1
ATOM 5114 N N . GLY A 1 626 ? -21.516 -27.594 -2.65 1 95.38 626 GLY A N 1
ATOM 5115 C CA . GLY A 1 626 ? -20.766 -28.828 -2.766 1 95.38 626 GLY A CA 1
ATOM 5116 C C . GLY A 1 626 ? -20.391 -29.422 -1.422 1 95.38 626 GLY A C 1
ATOM 5117 O O . GLY A 1 626 ? -20.391 -28.734 -0.406 1 95.38 626 GLY A O 1
ATOM 5118 N N . VAL A 1 627 ? -20.156 -30.766 -1.454 1 95.06 627 VAL A N 1
ATOM 5119 C CA . VAL A 1 627 ? -19.781 -31.438 -0.21 1 95.06 627 VAL A CA 1
ATOM 5120 C C . VAL A 1 627 ? -18.547 -32.281 -0.426 1 95.06 627 VAL A C 1
ATOM 5122 O O . VAL A 1 627 ? -18.312 -32.812 -1.522 1 95.06 627 VAL A O 1
ATOM 5125 N N . ALA A 1 628 ? -17.734 -32.375 0.577 1 96.06 628 ALA A N 1
ATOM 5126 C CA . ALA A 1 628 ? -16.594 -33.281 0.657 1 96.06 628 ALA A CA 1
ATOM 5127 C C . ALA A 1 628 ? -16.562 -34 1.999 1 96.06 628 ALA A C 1
ATOM 5129 O O . ALA A 1 628 ? -16.859 -33.406 3.039 1 96.06 628 ALA A O 1
ATOM 5130 N N . VAL A 1 629 ? -16.281 -35.25 1.962 1 96.06 629 VAL A N 1
ATOM 5131 C CA . VAL A 1 629 ? -16.25 -36.062 3.174 1 96.06 629 VAL A CA 1
ATOM 5132 C C . VAL A 1 629 ? -14.867 -36.688 3.352 1 96.06 629 VAL A C 1
ATOM 5134 O O . VAL A 1 629 ? -14.297 -37.219 2.398 1 96.06 629 VAL A O 1
ATOM 5137 N N . HIS A 1 630 ? -14.344 -36.594 4.535 1 97.12 630 HIS A N 1
ATOM 5138 C CA . HIS A 1 630 ? -13.047 -37.188 4.875 1 97.12 630 HIS A CA 1
ATOM 5139 C C . HIS A 1 630 ? -13.164 -38.125 6.055 1 97.12 630 HIS A C 1
ATOM 5141 O O . HIS A 1 630 ? -13.922 -37.875 6.996 1 97.12 630 HIS A O 1
ATOM 5147 N N . GLN A 1 631 ? -12.406 -39.156 5.98 1 94.88 631 GLN A N 1
ATOM 5148 C CA . GLN A 1 631 ? -12.32 -40.094 7.098 1 94.88 631 GLN A CA 1
ATOM 5149 C C . GLN A 1 631 ? -11.43 -39.531 8.211 1 94.88 631 GLN A C 1
ATOM 5151 O O . GLN A 1 631 ? -10.391 -38.906 7.941 1 94.88 631 GLN A O 1
ATOM 5156 N N . LYS A 1 632 ? -11.93 -39.781 9.352 1 93.5 632 LYS A N 1
ATOM 5157 C CA . LYS A 1 632 ? -11.188 -39.469 10.562 1 93.5 632 LYS A CA 1
ATOM 5158 C C . LYS A 1 632 ? -11.203 -40.625 11.547 1 93.5 632 LYS A C 1
ATOM 5160 O O . LYS A 1 632 ? -11.992 -41.562 11.391 1 93.5 632 LYS A O 1
ATOM 5165 N N . ASP A 1 633 ? -10.203 -40.781 12.492 1 87.5 633 ASP A N 1
ATOM 5166 C CA . ASP A 1 633 ? -10.055 -41.906 13.414 1 87.5 633 ASP A CA 1
ATOM 5167 C C . ASP A 1 633 ? -11.391 -42.25 14.07 1 87.5 633 ASP A C 1
ATOM 5169 O O . ASP A 1 633 ? -11.766 -43.438 14.133 1 87.5 633 ASP A O 1
ATOM 5173 N N . ASN A 1 634 ? -12.07 -41.344 14.578 1 86.94 634 ASN A N 1
ATOM 5174 C CA . ASN A 1 634 ? -13.305 -41.625 15.289 1 86.94 634 ASN A CA 1
ATOM 5175 C C . ASN A 1 634 ? -14.516 -41 14.602 1 86.94 634 ASN A C 1
ATOM 5177 O O . ASN A 1 634 ? -15.398 -40.438 15.258 1 86.94 634 ASN A O 1
ATOM 5181 N N . GLY A 1 635 ? -14.461 -41.156 13.258 1 92.19 635 GLY A N 1
ATOM 5182 C CA . GLY A 1 635 ? -15.609 -40.594 12.57 1 92.19 635 GLY A CA 1
ATOM 5183 C C . GLY A 1 635 ? -15.258 -40 11.219 1 92.19 635 GLY A C 1
ATOM 5184 O O . GLY A 1 635 ? -14.383 -40.5 10.516 1 92.19 635 GLY A O 1
ATOM 5185 N N . LYS A 1 636 ? -16.203 -39.031 10.781 1 96 636 LYS A N 1
ATOM 5186 C CA . LYS A 1 636 ? -16 -38.375 9.492 1 96 636 LYS A CA 1
ATOM 5187 C C . LYS A 1 636 ? -16.188 -36.875 9.602 1 96 636 LYS A C 1
ATOM 5189 O O . LYS A 1 636 ? -16.812 -36.375 10.555 1 96 636 LYS A O 1
ATOM 5194 N N . VAL A 1 637 ? -15.531 -36.219 8.789 1 97.25 637 VAL A N 1
ATOM 5195 C CA . VAL A 1 637 ? -15.695 -34.781 8.695 1 97.25 637 VAL A CA 1
ATOM 5196 C C . VAL A 1 637 ? -16.359 -34.406 7.371 1 97.25 637 VAL A C 1
ATOM 5198 O O . VAL A 1 637 ? -15.93 -34.844 6.305 1 97.25 637 VAL A O 1
ATOM 5201 N N . LEU A 1 638 ? -17.422 -33.656 7.5 1 96.62 638 LEU A N 1
ATOM 5202 C CA . LEU A 1 638 ? -18.188 -33.219 6.344 1 96.62 638 LEU A CA 1
ATOM 5203 C C . LEU A 1 638 ? -17.953 -31.719 6.086 1 96.62 638 LEU A C 1
ATOM 5205 O O . LEU A 1 638 ? -18.219 -30.891 6.953 1 96.62 638 LEU A O 1
ATOM 5209 N N . HIS A 1 639 ? -17.406 -31.391 4.934 1 97.44 639 HIS A N 1
ATOM 5210 C CA . HIS A 1 639 ? -17.266 -30 4.496 1 97.44 639 HIS A CA 1
ATOM 5211 C C . HIS A 1 639 ? -18.391 -29.594 3.572 1 97.44 639 HIS A C 1
ATOM 5213 O O . HIS A 1 639 ? -18.719 -30.297 2.625 1 97.44 639 HIS A O 1
ATOM 5219 N N . ILE A 1 640 ? -19 -28.484 3.863 1 96.94 640 ILE A N 1
ATOM 5220 C CA . ILE A 1 640 ? -20.031 -27.875 3.029 1 96.94 640 ILE A CA 1
ATOM 5221 C C . ILE A 1 640 ? -19.547 -26.547 2.471 1 96.94 640 ILE A C 1
ATOM 5223 O O . ILE A 1 640 ? -19.25 -25.609 3.229 1 96.94 640 ILE A O 1
ATOM 5227 N N . VAL A 1 641 ? -19.422 -26.484 1.156 1 97.88 641 VAL A N 1
ATOM 5228 C CA . VAL A 1 641 ? -19 -25.266 0.467 1 97.88 641 VAL A CA 1
ATOM 5229 C C . VAL A 1 641 ? -20.203 -24.625 -0.216 1 97.88 641 VAL A C 1
ATOM 5231 O O . VAL A 1 641 ? -20.844 -25.234 -1.08 1 97.88 641 VAL A O 1
ATOM 5234 N N . ASN A 1 642 ? -20.547 -23.391 0.131 1 97.75 642 ASN A N 1
ATOM 5235 C CA . ASN A 1 642 ? -21.703 -22.656 -0.34 1 97.75 642 ASN A CA 1
ATOM 5236 C C . ASN A 1 642 ? -21.391 -21.844 -1.589 1 97.75 642 ASN A C 1
ATOM 5238 O O . ASN A 1 642 ? -20.594 -20.906 -1.537 1 97.75 642 ASN A O 1
ATOM 5242 N N . TYR A 1 643 ? -22.078 -22.203 -2.715 1 97.5 643 TYR A N 1
ATOM 5243 C CA . TYR A 1 643 ? -21.859 -21.5 -3.979 1 97.5 643 TYR A CA 1
ATOM 5244 C C . TYR A 1 643 ? -23.047 -20.625 -4.332 1 97.5 643 TYR A C 1
ATOM 5246 O O . TYR A 1 643 ? -23.219 -20.234 -5.488 1 97.5 643 TYR A O 1
ATOM 5254 N N . ASN A 1 644 ? -23.906 -20.297 -3.355 1 97.25 644 ASN A N 1
ATOM 5255 C CA . ASN A 1 644 ? -25.125 -19.531 -3.564 1 97.25 644 ASN A CA 1
ATOM 5256 C C . ASN A 1 644 ? -24.812 -18.031 -3.719 1 97.25 644 ASN A C 1
ATOM 5258 O O . ASN A 1 644 ? -25.312 -17.219 -2.949 1 97.25 644 ASN A O 1
ATOM 5262 N N . TYR A 1 645 ? -24.125 -17.703 -4.793 1 97.31 645 TYR A N 1
ATOM 5263 C CA . TYR A 1 645 ? -23.672 -16.344 -5.086 1 97.31 645 TYR A CA 1
ATOM 5264 C C . TYR A 1 645 ? -24.812 -15.508 -5.652 1 97.31 645 TYR A C 1
ATOM 5266 O O . TYR A 1 645 ? -25.484 -15.922 -6.594 1 97.31 645 TYR A O 1
ATOM 5274 N N . ASN A 1 646 ? -25.016 -14.383 -5.062 1 97.5 646 ASN A N 1
ATOM 5275 C CA . ASN A 1 646 ? -25.984 -13.398 -5.516 1 97.5 646 ASN A CA 1
ATOM 5276 C C . ASN A 1 646 ? -25.359 -12.367 -6.445 1 97.5 646 ASN A C 1
ATOM 5278 O O . ASN A 1 646 ? -24.578 -11.516 -6 1 97.5 646 ASN A O 1
ATOM 5282 N N . GLU A 1 647 ? -25.719 -12.336 -7.68 1 95.62 647 GLU A N 1
ATOM 5283 C CA . GLU A 1 647 ? -25.109 -11.469 -8.688 1 95.62 647 GLU A CA 1
ATOM 5284 C C . GLU A 1 647 ? -25.422 -10 -8.414 1 95.62 647 GLU A C 1
ATOM 5286 O O . GLU A 1 647 ? -24.656 -9.117 -8.828 1 95.62 647 GLU A O 1
ATOM 5291 N N . GLU A 1 648 ? -26.453 -9.711 -7.746 1 95.69 648 GLU A N 1
ATOM 5292 C CA . GLU A 1 648 ? -26.859 -8.328 -7.469 1 95.69 648 GLU A CA 1
ATOM 5293 C C . GLU A 1 648 ? -26.062 -7.746 -6.305 1 95.69 648 GLU A C 1
ATOM 5295 O O . GLU A 1 648 ? -25.547 -6.625 -6.391 1 95.69 648 GLU A O 1
ATOM 5300 N N . THR A 1 649 ? -25.891 -8.516 -5.293 1 95.88 649 THR A N 1
ATOM 5301 C CA . THR A 1 649 ? -25.25 -8.008 -4.086 1 95.88 649 THR A CA 1
ATOM 5302 C C . THR A 1 649 ? -23.766 -8.391 -4.066 1 95.88 649 THR A C 1
ATOM 5304 O O . THR A 1 649 ? -22.984 -7.844 -3.279 1 95.88 649 THR A O 1
ATOM 5307 N N . HIS A 1 650 ? -23.422 -9.406 -4.871 1 96.75 650 HIS A N 1
ATOM 5308 C CA . HIS A 1 650 ? -22.078 -9.969 -4.953 1 96.75 650 HIS A CA 1
ATOM 5309 C C . HIS A 1 650 ? -21.719 -10.727 -3.68 1 96.75 650 HIS A C 1
ATOM 5311 O O . HIS A 1 650 ? -20.531 -10.977 -3.412 1 96.75 650 HIS A O 1
ATOM 5317 N N . LYS A 1 651 ? -22.688 -11.039 -2.912 1 97.44 651 LYS A N 1
ATOM 5318 C CA . LYS A 1 651 ? -22.5 -11.828 -1.7 1 97.44 651 LYS A CA 1
ATOM 5319 C C . LYS A 1 651 ? -22.922 -13.281 -1.921 1 97.44 651 LYS A C 1
ATOM 5321 O O . LYS A 1 651 ? -23.578 -13.594 -2.916 1 97.44 651 LYS A O 1
ATOM 5326 N N . ILE A 1 652 ? -22.453 -14.094 -1.062 1 97.75 652 ILE A N 1
ATOM 5327 C CA . ILE A 1 652 ? -22.906 -15.477 -1.021 1 97.75 652 ILE A CA 1
ATOM 5328 C C . ILE A 1 652 ? -23.969 -15.641 0.06 1 97.75 652 ILE A C 1
ATOM 5330 O O . ILE A 1 652 ? -23.672 -15.586 1.254 1 97.75 652 ILE A O 1
ATOM 5334 N N . ASP A 1 653 ? -25.203 -15.891 -0.421 1 96.94 653 ASP A N 1
ATOM 5335 C CA . ASP A 1 653 ? -26.328 -15.992 0.504 1 96.94 653 ASP A CA 1
ATOM 5336 C C . ASP A 1 653 ? -26.266 -17.297 1.303 1 96.94 653 ASP A C 1
ATOM 5338 O O . ASP A 1 653 ? -25.875 -18.328 0.774 1 96.94 653 ASP A O 1
ATOM 5342 N N . THR A 1 654 ? -26.688 -17.203 2.535 1 96.62 654 THR A N 1
ATOM 5343 C CA . THR A 1 654 ? -26.719 -18.391 3.379 1 96.62 654 THR A CA 1
ATOM 5344 C C . THR A 1 654 ? -27.656 -19.438 2.797 1 96.62 654 THR A C 1
ATOM 5346 O O . THR A 1 654 ? -28.641 -19.109 2.127 1 96.62 654 THR A O 1
ATOM 5349 N N . LEU A 1 655 ? -27.328 -20.688 3.068 1 96.94 655 LEU A N 1
ATOM 5350 C CA . LEU A 1 655 ? -28.219 -21.797 2.736 1 96.94 655 LEU A CA 1
ATOM 5351 C C . LEU A 1 655 ? -29.203 -22.047 3.861 1 96.94 655 LEU A C 1
ATOM 5353 O O . LEU A 1 655 ? -28.828 -22.406 4.973 1 96.94 655 LEU A O 1
ATOM 5357 N N . PRO A 1 656 ? -30.469 -21.875 3.543 1 95.94 656 PRO A N 1
ATOM 5358 C CA . PRO A 1 656 ? -31.453 -22.031 4.625 1 95.94 656 PRO A CA 1
ATOM 5359 C C . PRO A 1 656 ? -31.438 -23.438 5.234 1 95.94 656 PRO A C 1
ATOM 5361 O O . PRO A 1 656 ? -31.641 -23.578 6.441 1 95.94 656 PRO A O 1
ATOM 5364 N N . GLU A 1 657 ? -31.234 -24.406 4.375 1 95.75 657 GLU A N 1
ATOM 5365 C CA . GLU A 1 657 ? -31.219 -25.797 4.844 1 95.75 657 GLU A CA 1
ATOM 5366 C C . GLU A 1 657 ? -30.391 -26.672 3.922 1 95.75 657 GLU A C 1
ATOM 5368 O O . GLU A 1 657 ? -30.547 -26.625 2.699 1 95.75 657 GLU A O 1
ATOM 5373 N N . VAL A 1 658 ? -29.5 -27.422 4.516 1 95.94 658 VAL A N 1
ATOM 5374 C CA . VAL A 1 658 ? -28.703 -28.453 3.852 1 95.94 658 VAL A CA 1
ATOM 5375 C C . VAL A 1 658 ? -29 -29.812 4.48 1 95.94 658 VAL A C 1
ATOM 5377 O O . VAL A 1 658 ? -28.969 -29.953 5.707 1 95.94 658 VAL A O 1
ATOM 5380 N N . ARG A 1 659 ? -29.266 -30.75 3.637 1 94.56 659 ARG A N 1
ATOM 5381 C CA . ARG A 1 659 ? -29.531 -32.094 4.113 1 94.56 659 ARG A CA 1
ATOM 5382 C C . ARG A 1 659 ? -28.562 -33.094 3.494 1 94.56 659 ARG A C 1
ATOM 5384 O O . ARG A 1 659 ? -28.359 -33.094 2.277 1 94.56 659 ARG A O 1
ATOM 5391 N N . VAL A 1 660 ? -28.016 -33.906 4.375 1 95.31 660 VAL A N 1
ATOM 5392 C CA . VAL A 1 660 ? -27.078 -34.938 3.938 1 95.31 660 VAL A CA 1
ATOM 5393 C C . VAL A 1 660 ? -27.469 -36.281 4.547 1 95.31 660 VAL A C 1
ATOM 5395 O O . VAL A 1 660 ? -27.438 -36.438 5.77 1 95.31 660 VAL A O 1
ATOM 5398 N N . LYS A 1 661 ? -27.797 -37.156 3.684 1 94.81 661 LYS A N 1
ATOM 5399 C CA . LYS A 1 661 ? -28.078 -38.531 4.141 1 94.81 661 LYS A CA 1
ATOM 5400 C C . LYS A 1 661 ? -26.797 -39.281 4.492 1 94.81 661 LYS A C 1
ATOM 5402 O O . LYS A 1 661 ? -25.828 -39.25 3.717 1 94.81 661 LYS A O 1
ATOM 5407 N N . LEU A 1 662 ? -26.828 -39.906 5.629 1 92.44 662 LEU A N 1
ATOM 5408 C CA . LEU A 1 662 ? -25.641 -40.656 6.09 1 92.44 662 LEU A CA 1
ATOM 5409 C C . LEU A 1 662 ? -25.844 -42.156 5.918 1 92.44 662 LEU A C 1
ATOM 5411 O O . LEU A 1 662 ? -26.891 -42.688 6.273 1 92.44 662 LEU A O 1
ATOM 5415 N N . ASN A 1 663 ? -24.875 -42.688 5.328 1 91.38 663 ASN A N 1
ATOM 5416 C CA . ASN A 1 663 ? -24.844 -44.156 5.277 1 91.38 663 ASN A CA 1
ATOM 5417 C C . ASN A 1 663 ? -23.719 -44.719 6.133 1 91.38 663 ASN A C 1
ATOM 5419 O O . ASN A 1 663 ? -22.969 -45.594 5.688 1 91.38 663 ASN A O 1
ATOM 5423 N N . TYR A 1 664 ? -23.5 -44.062 7.262 1 88.38 664 TYR A N 1
ATOM 5424 C CA . TYR A 1 664 ? -22.578 -44.438 8.328 1 88.38 664 TYR A CA 1
ATOM 5425 C C . TYR A 1 664 ? -23.062 -43.906 9.672 1 88.38 664 TYR A C 1
ATOM 5427 O O . TYR A 1 664 ? -23.875 -42.969 9.727 1 88.38 664 TYR A O 1
ATOM 5435 N N . PRO A 1 665 ? -22.578 -44.469 10.719 1 88.69 665 PRO A N 1
ATOM 5436 C CA . PRO A 1 665 ? -23.016 -44 12.039 1 88.69 665 PRO A CA 1
ATOM 5437 C C . PRO A 1 665 ? -22.469 -42.625 12.406 1 88.69 665 PRO A C 1
ATOM 5439 O O . PRO A 1 665 ? -21.344 -42.281 12.055 1 88.69 665 PRO A O 1
ATOM 5442 N N . CYS A 1 666 ? -23.281 -41.844 13.039 1 92.5 666 CYS A N 1
ATOM 5443 C CA . CYS A 1 666 ? -22.938 -40.531 13.586 1 92.5 666 CYS A CA 1
ATOM 5444 C C . CYS A 1 666 ? -23.703 -40.25 14.875 1 92.5 666 CYS A C 1
ATOM 5446 O O . CYS A 1 666 ? -24.938 -40.094 14.852 1 92.5 666 CYS A O 1
ATOM 5448 N N . ASP A 1 667 ? -22.938 -40.125 16.047 1 90.69 667 ASP A N 1
ATOM 5449 C CA . ASP A 1 667 ? -23.578 -39.969 17.359 1 90.69 667 ASP A CA 1
ATOM 5450 C C . ASP A 1 667 ? -23.547 -38.531 17.828 1 90.69 667 ASP A C 1
ATOM 5452 O O . ASP A 1 667 ? -24.453 -38.062 18.547 1 90.69 667 ASP A O 1
ATOM 5456 N N . GLU A 1 668 ? -22.531 -37.875 17.469 1 93.38 668 GLU A N 1
ATOM 5457 C CA . GLU A 1 668 ? -22.328 -36.5 17.922 1 93.38 668 GLU A CA 1
ATOM 5458 C C . GLU A 1 668 ? -21.844 -35.594 16.781 1 93.38 668 GLU A C 1
ATOM 5460 O O . GLU A 1 668 ? -21.047 -36.031 15.938 1 93.38 668 GLU A O 1
ATOM 5465 N N . LEU A 1 669 ? -22.375 -34.406 16.844 1 95.31 669 LEU A N 1
ATOM 5466 C CA . LEU A 1 669 ? -21.969 -33.469 15.82 1 95.31 669 LEU A CA 1
ATOM 5467 C C . LEU A 1 669 ? -21.25 -32.25 16.438 1 95.31 669 LEU A C 1
ATOM 5469 O O . LEU A 1 669 ? -21.625 -31.812 17.531 1 95.31 669 LEU A O 1
ATOM 5473 N N . ARG A 1 670 ? -20.25 -31.844 15.812 1 94.25 670 ARG A N 1
ATOM 5474 C CA . ARG A 1 670 ? -19.609 -30.547 16.062 1 94.25 670 ARG A CA 1
ATOM 5475 C C . ARG A 1 670 ? -19.562 -29.719 14.789 1 94.25 670 ARG A C 1
ATOM 5477 O O . ARG A 1 670 ? -19.156 -30.203 13.734 1 94.25 670 ARG A O 1
ATOM 5484 N N . ILE A 1 671 ? -19.969 -28.422 14.898 1 95.56 671 ILE A N 1
ATOM 5485 C CA . ILE A 1 671 ? -20.062 -27.562 13.719 1 95.56 671 ILE A CA 1
ATOM 5486 C C . ILE A 1 671 ? -19.062 -26.406 13.844 1 95.56 671 ILE A C 1
ATOM 5488 O O . ILE A 1 671 ? -18.859 -25.875 14.938 1 95.56 671 ILE A O 1
ATOM 5492 N N . ALA A 1 672 ? -18.344 -26.062 12.844 1 96.12 672 ALA A N 1
ATOM 5493 C CA . ALA A 1 672 ? -17.516 -24.859 12.688 1 96.12 672 ALA A CA 1
ATOM 5494 C C . ALA A 1 672 ? -17.781 -24.172 11.352 1 96.12 672 ALA A C 1
ATOM 5496 O O . ALA A 1 672 ? -18.062 -24.844 10.352 1 96.12 672 ALA A O 1
ATOM 5497 N N . GLU A 1 673 ? -17.766 -22.859 11.367 1 96.56 673 GLU A N 1
ATOM 5498 C CA . GLU A 1 673 ? -18.078 -22.094 10.156 1 96.56 673 GLU A CA 1
ATOM 5499 C C . GLU A 1 673 ? -17.156 -20.891 10.016 1 96.56 673 GLU A C 1
ATOM 5501 O O . GLU A 1 673 ? -16.734 -20.312 11.008 1 96.56 673 GLU A O 1
ATOM 5506 N N . PHE A 1 674 ? -16.875 -20.578 8.773 1 96.94 674 PHE A N 1
ATOM 5507 C CA . PHE A 1 674 ? -16.188 -19.328 8.484 1 96.94 674 PHE A CA 1
ATOM 5508 C C . PHE A 1 674 ? -16.828 -18.609 7.293 1 96.94 674 PHE A C 1
ATOM 5510 O O . PHE A 1 674 ? -17.047 -19.234 6.246 1 96.94 674 PHE A O 1
ATOM 5517 N N . PRO A 1 675 ? -17 -17.266 7.332 1 94.62 675 PRO A N 1
ATOM 5518 C CA . PRO A 1 675 ? -16.938 -16.469 8.555 1 94.62 675 PRO A CA 1
ATOM 5519 C C . PRO A 1 675 ? -17.953 -16.906 9.602 1 94.62 675 PRO A C 1
ATOM 5521 O O . PRO A 1 675 ? -18.938 -17.578 9.266 1 94.62 675 PRO A O 1
ATOM 5524 N N . ASP A 1 676 ? -17.672 -16.453 10.789 1 86.69 676 ASP A N 1
ATOM 5525 C CA . ASP A 1 676 ? -18.594 -16.812 11.859 1 86.69 676 ASP A CA 1
ATOM 5526 C C . ASP A 1 676 ? -20 -16.25 11.586 1 86.69 676 ASP A C 1
ATOM 5528 O O . ASP A 1 676 ? -20.141 -15.086 11.203 1 86.69 676 ASP A O 1
ATOM 5532 N N . ASN A 1 677 ? -20.812 -17.25 11.586 1 82.31 677 ASN A N 1
ATOM 5533 C CA . ASN A 1 677 ? -22.234 -16.984 11.453 1 82.31 677 ASN A CA 1
ATOM 5534 C C . ASN A 1 677 ? -23.016 -17.422 12.695 1 82.31 677 ASN A C 1
ATOM 5536 O O . ASN A 1 677 ? -23.156 -18.625 12.945 1 82.31 677 ASN A O 1
ATOM 5540 N N . ASN A 1 678 ? -23.438 -16.781 13.484 1 79.25 678 ASN A N 1
ATOM 5541 C CA . ASN A 1 678 ? -24.062 -17.078 14.766 1 79.25 678 ASN A CA 1
ATOM 5542 C C . ASN A 1 678 ? -25.422 -17.766 14.578 1 79.25 678 ASN A C 1
ATOM 5544 O O . ASN A 1 678 ? -26.031 -18.188 15.555 1 79.25 678 ASN A O 1
ATOM 5548 N N . SER A 1 679 ? -25.812 -18.016 13.375 1 88.88 679 SER A N 1
ATOM 5549 C CA . SER A 1 679 ? -27.156 -18.547 13.164 1 88.88 679 SER A CA 1
ATOM 5550 C C . SER A 1 679 ? -27.094 -19.984 12.625 1 88.88 679 SER A C 1
ATOM 5552 O O . SER A 1 679 ? -28.125 -20.656 12.539 1 88.88 679 SER A O 1
ATOM 5554 N N . ALA A 1 680 ? -25.953 -20.484 12.297 1 91.69 680 ALA A N 1
ATOM 5555 C CA . ALA A 1 680 ? -25.844 -21.828 11.734 1 91.69 680 ALA A CA 1
ATOM 5556 C C . ALA A 1 680 ? -26.047 -22.891 12.812 1 91.69 680 ALA A C 1
ATOM 5558 O O . ALA A 1 680 ? -25.547 -22.766 13.93 1 91.69 680 ALA A O 1
ATOM 5559 N N . GLU A 1 681 ? -26.875 -23.922 12.516 1 94.75 681 GLU A N 1
ATOM 5560 C CA . GLU A 1 681 ? -27.156 -25.047 13.406 1 94.75 681 GLU A CA 1
ATOM 5561 C C . GLU A 1 681 ? -27.141 -26.375 12.648 1 94.75 681 GLU A C 1
ATOM 5563 O O . GLU A 1 681 ? -27.484 -26.422 11.469 1 94.75 681 GLU A O 1
ATOM 5568 N N . ALA A 1 682 ? -26.703 -27.391 13.367 1 95.81 682 ALA A N 1
ATOM 5569 C CA . ALA A 1 682 ? -26.688 -28.719 12.781 1 95.81 682 ALA A CA 1
ATOM 5570 C C . ALA A 1 682 ? -27.297 -29.75 13.742 1 95.81 682 ALA A C 1
ATOM 5572 O O . ALA A 1 682 ? -27.078 -29.672 14.953 1 95.81 682 ALA A O 1
ATOM 5573 N N . GLU A 1 683 ? -28.078 -30.641 13.211 1 95.62 683 GLU A N 1
ATOM 5574 C CA . GLU A 1 683 ? -28.656 -31.734 14 1 95.62 683 GLU A CA 1
ATOM 5575 C C . GLU A 1 683 ? -28.734 -33 13.18 1 95.62 683 GLU A C 1
ATOM 5577 O O . GLU A 1 683 ? -28.656 -32.969 11.945 1 95.62 683 GLU A O 1
ATOM 5582 N N . ILE A 1 684 ? -28.766 -34.094 13.914 1 94.5 684 ILE A N 1
ATOM 5583 C CA . ILE A 1 684 ? -29.047 -35.375 13.289 1 94.5 684 ILE A CA 1
ATOM 5584 C C . ILE A 1 684 ? -30.531 -35.688 13.383 1 94.5 684 ILE A C 1
ATOM 5586 O O . ILE A 1 684 ? -31.094 -35.719 14.477 1 94.5 684 ILE A O 1
ATOM 5590 N N . LYS A 1 685 ? -31.156 -35.875 12.219 1 91.5 685 LYS A N 1
ATOM 5591 C CA . LYS A 1 685 ? -32.562 -36.219 12.172 1 91.5 685 LYS A CA 1
ATOM 5592 C C . LYS A 1 685 ? -32.844 -37.312 11.148 1 91.5 685 LYS A C 1
ATOM 5594 O O . LYS A 1 685 ? -32.562 -37.125 9.961 1 91.5 685 LYS A O 1
ATOM 5599 N N . ASP A 1 686 ? -33.406 -38.438 11.578 1 89.5 686 ASP A N 1
ATOM 5600 C CA . ASP A 1 686 ? -33.844 -39.5 10.711 1 89.5 686 ASP A CA 1
ATOM 5601 C C . ASP A 1 686 ? -32.75 -39.969 9.781 1 89.5 686 ASP A C 1
ATOM 5603 O O . ASP A 1 686 ? -32.938 -40.094 8.57 1 89.5 686 ASP A O 1
ATOM 5607 N N . GLY A 1 687 ? -31.469 -40.094 10.312 1 88.25 687 GLY A N 1
ATOM 5608 C CA . GLY A 1 687 ? -30.344 -40.594 9.547 1 88.25 687 GLY A CA 1
ATOM 5609 C C . GLY A 1 687 ? -29.719 -39.562 8.633 1 88.25 687 GLY A C 1
ATOM 5610 O O . GLY A 1 687 ? -28.875 -39.906 7.789 1 88.25 687 GLY A O 1
ATOM 5611 N N . GLU A 1 688 ? -30.156 -38.344 8.867 1 94.25 688 GLU A N 1
ATOM 5612 C CA . GLU A 1 688 ? -29.625 -37.25 8.07 1 94.25 688 GLU A CA 1
ATOM 5613 C C . GLU A 1 688 ? -29 -36.188 8.953 1 94.25 688 GLU A C 1
ATOM 5615 O O . GLU A 1 688 ? -29.438 -35.969 10.086 1 94.25 688 GLU A O 1
ATOM 5620 N N . ILE A 1 689 ? -28 -35.594 8.453 1 95.69 689 ILE A N 1
ATOM 5621 C CA . ILE A 1 689 ? -27.531 -34.344 9.039 1 95.69 689 ILE A CA 1
ATOM 5622 C C . ILE A 1 689 ? -28.281 -33.156 8.406 1 95.69 689 ILE A C 1
ATOM 5624 O O . ILE A 1 689 ? -28.328 -33.031 7.184 1 95.69 689 ILE A O 1
ATOM 5628 N N . VAL A 1 690 ? -28.906 -32.406 9.227 1 96.56 690 VAL A N 1
ATOM 5629 C CA . VAL A 1 690 ? -29.594 -31.188 8.773 1 96.56 690 VAL A CA 1
ATOM 5630 C C . VAL A 1 690 ? -28.844 -29.953 9.273 1 96.56 690 VAL A C 1
ATOM 5632 O O . VAL A 1 690 ? -28.688 -29.766 10.477 1 96.56 690 VAL A O 1
ATOM 5635 N N . VAL A 1 691 ? -28.359 -29.156 8.352 1 96.5 691 VAL A N 1
ATOM 5636 C CA . VAL A 1 691 ? -27.672 -27.906 8.68 1 96.5 691 VAL A CA 1
ATOM 5637 C C . VAL A 1 691 ? -28.531 -26.719 8.266 1 96.5 691 VAL A C 1
ATOM 5639 O O . VAL A 1 691 ? -28.922 -26.609 7.102 1 96.5 691 VAL A O 1
ATOM 5642 N N . ARG A 1 692 ? -28.766 -25.828 9.188 1 97 692 ARG A N 1
ATOM 5643 C CA . ARG A 1 692 ? -29.547 -24.641 8.906 1 97 692 ARG A CA 1
ATOM 5644 C C . ARG A 1 692 ? -28.672 -23.391 8.891 1 97 692 ARG A C 1
ATOM 5646 O O . ARG A 1 692 ? -27.75 -23.266 9.695 1 97 692 ARG A O 1
ATOM 5653 N N . ASN A 1 693 ? -28.922 -22.547 7.898 1 96.88 693 ASN A N 1
ATOM 5654 C CA . ASN A 1 693 ? -28.25 -21.266 7.742 1 96.88 693 ASN A CA 1
ATOM 5655 C C . ASN A 1 693 ? -26.75 -21.438 7.559 1 96.88 693 ASN A C 1
ATOM 5657 O O . ASN A 1 693 ? -25.953 -20.797 8.258 1 96.88 693 ASN A O 1
ATOM 5661 N N . ALA A 1 694 ? -26.422 -22.391 6.711 1 96.5 694 ALA A N 1
ATOM 5662 C CA . ALA A 1 694 ? -25.016 -22.625 6.438 1 96.5 694 ALA A CA 1
ATOM 5663 C C . ALA A 1 694 ? -24.391 -21.453 5.676 1 96.5 694 ALA A C 1
ATOM 5665 O O . ALA A 1 694 ? -24.906 -21.047 4.637 1 96.5 694 ALA A O 1
ATOM 5666 N N . GLY A 1 695 ? -23.328 -20.906 6.207 1 96.94 695 GLY A N 1
ATOM 5667 C CA . GLY A 1 695 ? -22.641 -19.797 5.574 1 96.94 695 GLY A CA 1
ATOM 5668 C C . GLY A 1 695 ? -21.75 -20.234 4.426 1 96.94 695 GLY A C 1
ATOM 5669 O O . GLY A 1 695 ? -22.016 -21.234 3.768 1 96.94 695 GLY A O 1
ATOM 5670 N N . ILE A 1 696 ? -20.703 -19.5 4.152 1 98 696 ILE A N 1
ATOM 5671 C CA . ILE A 1 696 ? -19.844 -19.688 2.996 1 98 696 ILE A CA 1
ATOM 5672 C C . ILE A 1 696 ? -19.141 -21.047 3.104 1 98 696 ILE A C 1
ATOM 5674 O O . ILE A 1 696 ? -19.062 -21.797 2.125 1 98 696 ILE A O 1
ATOM 5678 N N . TYR A 1 697 ? -18.609 -21.297 4.27 1 98.12 697 TYR A N 1
ATOM 5679 C CA . TYR A 1 697 ? -17.875 -22.531 4.52 1 98.12 697 TYR A CA 1
ATOM 5680 C C . TYR A 1 697 ? -18.25 -23.125 5.871 1 98.12 697 TYR A C 1
ATOM 5682 O O . TYR A 1 697 ? -18.031 -22.5 6.91 1 98.12 697 TYR A O 1
ATOM 5690 N N . THR A 1 698 ? -18.828 -24.297 5.84 1 97.62 698 THR A N 1
ATOM 5691 C CA . THR A 1 698 ? -19.25 -25 7.047 1 97.62 698 THR A CA 1
ATOM 5692 C C . THR A 1 698 ? -18.625 -26.375 7.137 1 97.62 698 THR A C 1
ATOM 5694 O O . THR A 1 698 ? -18.594 -27.109 6.148 1 97.62 698 THR A O 1
ATOM 5697 N N . VAL A 1 699 ? -18.094 -26.719 8.281 1 97.44 699 VAL A N 1
ATOM 5698 C CA . VAL A 1 699 ? -17.5 -28.031 8.516 1 97.44 699 VAL A CA 1
ATOM 5699 C C . VAL A 1 699 ? -18.203 -28.719 9.688 1 97.44 699 VAL A C 1
ATOM 5701 O O . VAL A 1 699 ? -18.422 -28.094 10.727 1 97.44 699 VAL A O 1
ATOM 5704 N N . ILE A 1 700 ? -18.578 -29.969 9.484 1 96.5 700 ILE A N 1
ATOM 5705 C CA . ILE A 1 700 ? -19.266 -30.766 10.5 1 96.5 700 ILE A CA 1
ATOM 5706 C C . ILE A 1 700 ? -18.422 -32 10.836 1 96.5 700 ILE A C 1
ATOM 5708 O O . ILE A 1 700 ? -18.094 -32.781 9.945 1 96.5 700 ILE A O 1
ATOM 5712 N N . GLU A 1 701 ? -18.094 -32.125 12.047 1 96.69 701 GLU A N 1
ATOM 5713 C CA . GLU A 1 701 ? -17.469 -33.375 12.523 1 96.69 701 GLU A CA 1
ATOM 5714 C C . GLU A 1 701 ? -18.5 -34.344 13.078 1 96.69 701 GLU A C 1
ATOM 5716 O O . GLU A 1 701 ? -19.25 -34 14 1 96.69 701 GLU A O 1
ATOM 5721 N N . CYS A 1 702 ? -18.531 -35.438 12.453 1 94.75 702 CYS A N 1
ATOM 5722 C CA . CYS A 1 702 ? -19.359 -36.531 12.93 1 94.75 702 CYS A CA 1
ATOM 5723 C C . CYS A 1 702 ? -18.531 -37.562 13.703 1 94.75 702 CYS A C 1
ATOM 5725 O O . CYS A 1 702 ? -17.656 -38.219 13.133 1 94.75 702 CYS A O 1
ATOM 5727 N N . ARG A 1 703 ? -18.938 -37.719 14.992 1 92.19 703 ARG A N 1
ATOM 5728 C CA . ARG A 1 703 ? -18.234 -38.688 15.828 1 92.19 703 ARG A CA 1
ATOM 5729 C C . ARG A 1 703 ? -19.094 -39.906 16.078 1 92.19 703 ARG A C 1
ATOM 5731 O O . ARG A 1 703 ? -20.312 -39.812 16.219 1 92.19 703 ARG A O 1
ATOM 5738 N N . GLU A 1 704 ? -18.391 -40.938 16.078 1 85.75 704 GLU A N 1
ATOM 5739 C CA . GLU A 1 704 ? -19.047 -42.219 16.359 1 85.75 704 GLU A CA 1
ATOM 5740 C C . GLU A 1 704 ? -18.891 -42.594 17.828 1 85.75 704 GLU A C 1
ATOM 5742 O O . GLU A 1 704 ? -17.906 -42.219 18.469 1 85.75 704 GLU A O 1
ATOM 5747 N N . MET B 1 1 ? -7.219 27.906 -9.383 1 91.62 1 MET B N 1
ATOM 5748 C CA . MET B 1 1 ? -7.523 27.016 -8.273 1 91.62 1 MET B CA 1
ATOM 5749 C C . MET B 1 1 ? -6.34 26.094 -7.965 1 91.62 1 MET B C 1
ATOM 5751 O O . MET B 1 1 ? -5.77 25.484 -8.867 1 91.62 1 MET B O 1
ATOM 5755 N N . LEU B 1 2 ? -5.902 26.141 -6.738 1 93.25 2 LEU B N 1
ATOM 5756 C CA . LEU B 1 2 ? -4.836 25.25 -6.293 1 93.25 2 LEU B CA 1
ATOM 5757 C C . LEU B 1 2 ? -5.41 23.922 -5.785 1 93.25 2 LEU B C 1
ATOM 5759 O O . LEU B 1 2 ? -6.508 23.891 -5.223 1 93.25 2 LEU B O 1
ATOM 5763 N N . LYS B 1 3 ? -4.738 22.906 -6.07 1 96.06 3 LYS B N 1
ATOM 5764 C CA . LYS B 1 3 ? -5.074 21.578 -5.551 1 96.06 3 LYS B CA 1
ATOM 5765 C C . LYS B 1 3 ? -3.922 21 -4.738 1 96.06 3 LYS B C 1
ATOM 5767 O O . LYS B 1 3 ? -3.031 20.359 -5.293 1 96.06 3 LYS B O 1
ATOM 5772 N N . GLY B 1 4 ? -4.09 21.203 -3.465 1 94.25 4 GLY B N 1
ATOM 5773 C CA . GLY B 1 4 ? -3.072 20.719 -2.549 1 94.25 4 GLY B CA 1
ATOM 5774 C C . GLY B 1 4 ? -3.201 19.25 -2.24 1 94.25 4 GLY B C 1
ATOM 5775 O O . GLY B 1 4 ? -4.293 18.688 -2.326 1 94.25 4 GLY B O 1
ATOM 5776 N N . ILE B 1 5 ? -2.084 18.656 -1.967 1 93.56 5 ILE B N 1
ATOM 5777 C CA . ILE B 1 5 ? -2.041 17.281 -1.483 1 93.56 5 ILE B CA 1
ATOM 5778 C C . ILE B 1 5 ? -1.291 17.219 -0.155 1 93.56 5 ILE B C 1
ATOM 5780 O O . ILE B 1 5 ? -0.172 17.734 -0.044 1 93.56 5 ILE B O 1
ATOM 5784 N N . TYR B 1 6 ? -2.039 16.766 0.861 1 96.19 6 TYR B N 1
ATOM 5785 C CA . TYR B 1 6 ? -1.395 16.375 2.111 1 96.19 6 TYR B CA 1
ATOM 5786 C C . TYR B 1 6 ? -0.574 15.102 1.932 1 96.19 6 TYR B C 1
ATOM 5788 O O . TYR B 1 6 ? -1.042 14 2.244 1 96.19 6 TYR B O 1
ATOM 5796 N N . PHE B 1 7 ? 0.744 15.289 1.484 1 95.5 7 PHE B N 1
ATOM 5797 C CA . PHE B 1 7 ? 1.534 14.242 0.847 1 95.5 7 PHE B CA 1
ATOM 5798 C C . PHE B 1 7 ? 2.617 13.734 1.789 1 95.5 7 PHE B C 1
ATOM 5800 O O . PHE B 1 7 ? 3.785 14.109 1.663 1 95.5 7 PHE B O 1
ATOM 5807 N N . MET B 1 8 ? 2.309 12.852 2.676 1 95.06 8 MET B N 1
ATOM 5808 C CA . MET B 1 8 ? 3.348 12.25 3.508 1 95.06 8 MET B CA 1
ATOM 5809 C C . MET B 1 8 ? 3.779 10.898 2.947 1 95.06 8 MET B C 1
ATOM 5811 O O . MET B 1 8 ? 4.93 10.492 3.113 1 95.06 8 MET B O 1
ATOM 5815 N N . GLY B 1 9 ? 2.855 10.227 2.291 1 95.5 9 GLY B N 1
ATOM 5816 C CA . GLY B 1 9 ? 3.168 8.977 1.621 1 95.5 9 GLY B CA 1
ATOM 5817 C C . GLY B 1 9 ? 3.363 7.816 2.582 1 95.5 9 GLY B C 1
ATOM 5818 O O . GLY B 1 9 ? 4.02 6.828 2.246 1 95.5 9 GLY B O 1
ATOM 5819 N N . TRP B 1 10 ? 2.885 7.902 3.789 1 95.94 10 TRP B N 1
ATOM 5820 C CA . TRP B 1 10 ? 2.984 6.789 4.73 1 95.94 10 TRP B CA 1
ATOM 5821 C C . TRP B 1 10 ? 2.176 5.59 4.246 1 95.94 10 TRP B C 1
ATOM 5823 O O . TRP B 1 10 ? 1.216 5.746 3.49 1 95.94 10 TRP B O 1
ATOM 5833 N N . GLN B 1 11 ? 2.588 4.438 4.668 1 92.25 11 GLN B N 1
ATOM 5834 C CA . GLN B 1 11 ? 1.983 3.201 4.184 1 92.25 11 GLN B CA 1
ATOM 5835 C C . GLN B 1 11 ? 0.76 2.824 5.012 1 92.25 11 GLN B C 1
ATOM 5837 O O . GLN B 1 11 ? 0.682 3.154 6.199 1 92.25 11 GLN B O 1
ATOM 5842 N N . ARG B 1 12 ? -0.133 2.113 4.355 1 90.88 12 ARG B N 1
ATOM 5843 C CA . ARG B 1 12 ? -1.273 1.534 5.059 1 90.88 12 ARG B CA 1
ATOM 5844 C C . ARG B 1 12 ? -0.815 0.532 6.113 1 90.88 12 ARG B C 1
ATOM 5846 O O . ARG B 1 12 ? 0.193 -0.153 5.93 1 90.88 12 ARG B O 1
ATOM 5853 N N . ASP B 1 13 ? -1.488 0.492 7.277 1 88.88 13 ASP B N 1
ATOM 5854 C CA . ASP B 1 13 ? -1.324 -0.489 8.344 1 88.88 13 ASP B CA 1
ATOM 5855 C C . ASP B 1 13 ? 0.065 -0.39 8.977 1 88.88 13 ASP B C 1
ATOM 5857 O O . ASP B 1 13 ? 0.588 -1.377 9.5 1 88.88 13 ASP B O 1
ATOM 5861 N N . MET B 1 14 ? 0.655 0.686 8.828 1 92.88 14 MET B N 1
ATOM 5862 C CA . MET B 1 14 ? 1.946 0.94 9.461 1 92.88 14 MET B CA 1
ATOM 5863 C C . MET B 1 14 ? 1.902 2.217 10.297 1 92.88 14 MET B C 1
ATOM 5865 O O . MET B 1 14 ? 1.038 3.068 10.086 1 92.88 14 MET B O 1
ATOM 586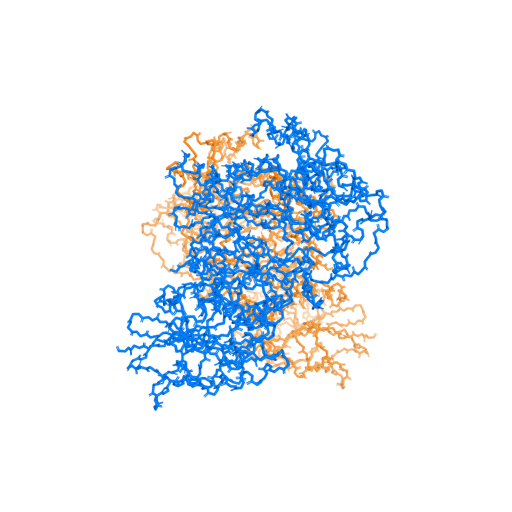9 N N . TRP B 1 15 ? 2.83 2.266 11.25 1 94.06 15 TRP B N 1
ATOM 5870 C CA . TRP B 1 15 ? 2.939 3.488 12.039 1 94.06 15 TRP B CA 1
ATOM 5871 C C . TRP B 1 15 ? 3.449 4.645 11.188 1 94.06 15 TRP B C 1
ATOM 5873 O O . TRP B 1 15 ? 4.164 4.434 10.203 1 94.06 15 TRP B O 1
ATOM 5883 N N . ASN B 1 16 ? 3.016 5.805 11.508 1 94.19 16 ASN B N 1
ATOM 5884 C CA . ASN B 1 16 ? 3.539 7.012 10.883 1 94.19 16 ASN B CA 1
ATOM 5885 C C . ASN B 1 16 ? 4.797 7.508 11.586 1 94.19 16 ASN B C 1
ATOM 5887 O O . ASN B 1 16 ? 4.719 8.133 12.648 1 94.19 16 ASN B O 1
ATOM 5891 N N . TYR B 1 17 ? 5.941 7.316 11.031 1 93.75 17 TYR B N 1
ATOM 5892 C CA . TYR B 1 17 ? 7.207 7.645 11.68 1 93.75 17 TYR B CA 1
ATOM 5893 C C . TYR B 1 17 ? 7.715 9.008 11.227 1 93.75 17 TYR B C 1
ATOM 5895 O O . TYR B 1 17 ? 8.094 9.18 10.062 1 93.75 17 TYR B O 1
ATOM 5903 N N . HIS B 1 18 ? 7.625 9.938 12.109 1 93.25 18 HIS B N 1
ATOM 5904 C CA . HIS B 1 18 ? 8.367 11.18 11.953 1 93.25 18 HIS B CA 1
ATOM 5905 C C . HIS B 1 18 ? 9.852 10.977 12.258 1 93.25 18 HIS B C 1
ATOM 5907 O O . HIS B 1 18 ? 10.211 10.062 13 1 93.25 18 HIS B O 1
ATOM 5913 N N . PRO B 1 19 ? 10.656 11.758 11.648 1 95.81 19 PRO B N 1
ATOM 5914 C CA . PRO B 1 19 ? 10.398 12.867 10.734 1 95.81 19 PRO B CA 1
ATOM 5915 C C . PRO B 1 19 ? 10.781 12.539 9.289 1 95.81 19 PRO B C 1
ATOM 5917 O O . PRO B 1 19 ? 10.477 13.305 8.375 1 95.81 19 PRO B O 1
ATOM 5920 N N . SER B 1 20 ? 11.531 11.461 9.125 1 94.75 20 SER B N 1
ATOM 5921 C CA . SER B 1 20 ? 11.984 11.055 7.801 1 94.75 20 SER B CA 1
ATOM 5922 C C . SER B 1 20 ? 10.859 10.406 7.004 1 94.75 20 SER B C 1
ATOM 5924 O O . SER B 1 20 ? 10.508 9.25 7.254 1 94.75 20 SER B O 1
ATOM 5926 N N . LEU B 1 21 ? 10.367 11.07 6.055 1 96.19 21 LEU B N 1
ATOM 5927 C CA . LEU B 1 21 ? 9.203 10.594 5.309 1 96.19 21 LEU B CA 1
ATOM 5928 C C . LEU B 1 21 ? 9.594 9.469 4.363 1 96.19 21 LEU B C 1
ATOM 5930 O O . LEU B 1 21 ? 10.766 9.336 3.986 1 96.19 21 LEU B O 1
ATOM 5934 N N . PRO B 1 22 ? 8.648 8.625 4.004 1 96.19 22 PRO B N 1
ATOM 5935 C CA . PRO B 1 22 ? 8.938 7.512 3.1 1 96.19 22 PRO B CA 1
ATOM 5936 C C . PRO B 1 22 ? 9.547 7.965 1.778 1 96.19 22 PRO B C 1
ATOM 5938 O O . PRO B 1 22 ? 9.25 9.062 1.3 1 96.19 22 PRO B O 1
ATOM 5941 N N . MET B 1 23 ? 10.344 7.086 1.257 1 96.62 23 MET B N 1
ATOM 5942 C CA . MET B 1 23 ? 10.953 7.355 -0.04 1 96.62 23 MET B CA 1
ATOM 5943 C C . MET B 1 23 ? 9.898 7.473 -1.131 1 96.62 23 MET B C 1
ATOM 5945 O O . MET B 1 23 ? 8.859 6.805 -1.072 1 96.62 23 MET B O 1
ATOM 5949 N N . LYS B 1 24 ? 10.18 8.32 -2.137 1 97.25 24 LYS B N 1
ATOM 5950 C CA . LYS B 1 24 ? 9.211 8.586 -3.195 1 97.25 24 LYS B CA 1
ATOM 5951 C C . LYS B 1 24 ? 9.547 7.812 -4.465 1 97.25 24 LYS B C 1
ATOM 5953 O O . LYS B 1 24 ? 10.695 7.414 -4.668 1 97.25 24 LYS B O 1
ATOM 5958 N N . ASN B 1 25 ? 8.531 7.543 -5.27 1 96.81 25 ASN B N 1
ATOM 5959 C CA . ASN B 1 25 ? 8.766 6.871 -6.543 1 96.81 25 ASN B CA 1
ATOM 5960 C C . ASN B 1 25 ? 7.91 7.465 -7.656 1 96.81 25 ASN B C 1
ATOM 5962 O O . ASN B 1 25 ? 7.102 8.359 -7.41 1 96.81 25 ASN B O 1
ATOM 5966 N N . MET B 1 26 ? 8.117 7.027 -8.859 1 96.94 26 MET B N 1
ATOM 5967 C CA . MET B 1 26 ? 7.469 7.578 -10.047 1 96.94 26 MET B CA 1
ATOM 5968 C C . MET B 1 26 ? 5.969 7.293 -10.023 1 96.94 26 MET B C 1
ATOM 5970 O O . MET B 1 26 ? 5.18 8.062 -10.57 1 96.94 26 MET B O 1
ATOM 5974 N N . GLN B 1 27 ? 5.555 6.223 -9.414 1 95.5 27 GLN B N 1
ATOM 5975 C CA . GLN B 1 27 ? 4.125 5.941 -9.32 1 95.5 27 GLN B CA 1
ATOM 5976 C C . GLN B 1 27 ? 3.408 7.02 -8.508 1 95.5 27 GLN B C 1
ATOM 5978 O O . GLN B 1 27 ? 2.297 7.422 -8.852 1 95.5 27 GLN B O 1
ATOM 5983 N N . MET B 1 28 ? 3.982 7.414 -7.473 1 97.06 28 MET B N 1
ATOM 5984 C CA . MET B 1 28 ? 3.412 8.484 -6.664 1 97.06 28 MET B CA 1
ATOM 5985 C C . MET B 1 28 ? 3.23 9.75 -7.496 1 97.06 28 MET B C 1
ATOM 5987 O O . MET B 1 28 ? 2.197 10.422 -7.406 1 97.06 28 MET B O 1
ATOM 5991 N N . ILE B 1 29 ? 4.227 10.086 -8.266 1 97.62 29 ILE B N 1
ATOM 5992 C CA . ILE B 1 29 ? 4.16 11.273 -9.102 1 97.62 29 ILE B CA 1
ATOM 5993 C C . ILE B 1 29 ? 3.033 11.125 -10.125 1 97.62 29 ILE B C 1
ATOM 5995 O O . ILE B 1 29 ? 2.273 12.07 -10.367 1 97.62 29 ILE B O 1
ATOM 5999 N N . GLN B 1 30 ? 2.914 9.953 -10.688 1 96.44 30 GLN B N 1
ATOM 6000 C CA . GLN B 1 30 ? 1.827 9.695 -11.625 1 96.44 30 GLN B CA 1
ATOM 6001 C C . GLN B 1 30 ? 0.468 9.859 -10.945 1 96.44 30 GLN B C 1
ATOM 6003 O O . GLN B 1 30 ? -0.464 10.406 -11.539 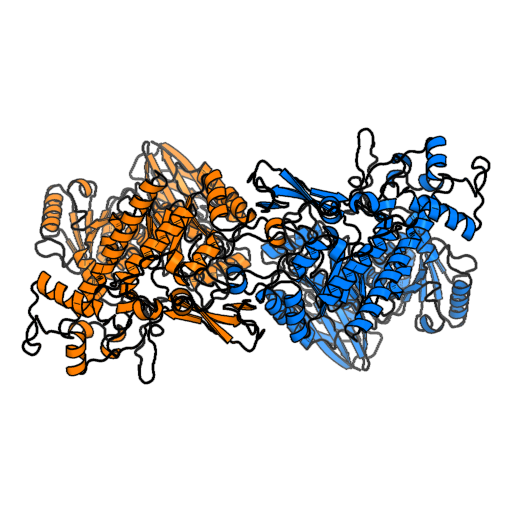1 96.44 30 GLN B O 1
ATOM 6008 N N . ASP B 1 31 ? 0.344 9.328 -9.773 1 97.19 31 ASP B N 1
ATOM 6009 C CA . ASP B 1 31 ? -0.895 9.5 -9.023 1 97.19 31 ASP B CA 1
ATOM 6010 C C . ASP B 1 31 ? -1.231 10.984 -8.859 1 97.19 31 ASP B C 1
ATOM 6012 O O . ASP B 1 31 ? -2.385 11.383 -9.023 1 97.19 31 ASP B O 1
ATOM 6016 N N . ILE B 1 32 ? -0.226 11.766 -8.469 1 98.19 32 ILE B N 1
ATOM 6017 C CA . ILE B 1 32 ? -0.403 13.195 -8.266 1 98.19 32 ILE B CA 1
ATOM 6018 C C . ILE B 1 32 ? -0.908 13.844 -9.547 1 98.19 32 ILE B C 1
ATOM 6020 O O . ILE B 1 32 ? -1.842 14.648 -9.523 1 98.19 32 ILE B O 1
ATOM 6024 N N . GLU B 1 33 ? -0.295 13.438 -10.672 1 97.81 33 GLU B N 1
ATOM 6025 C CA . GLU B 1 33 ? -0.72 13.969 -11.969 1 97.81 33 GLU B CA 1
ATOM 6026 C C . GLU B 1 33 ? -2.154 13.562 -12.289 1 97.81 33 GLU B C 1
ATOM 6028 O O . GLU B 1 33 ? -2.951 14.375 -12.75 1 97.81 33 GLU B O 1
ATOM 6033 N N . ASP B 1 34 ? -2.447 12.352 -11.969 1 97.06 34 ASP B N 1
ATOM 6034 C CA . ASP B 1 34 ? -3.77 11.812 -12.281 1 97.06 34 ASP B CA 1
ATOM 6035 C C . ASP B 1 34 ? -4.852 12.508 -11.453 1 97.06 34 ASP B C 1
ATOM 6037 O O . ASP B 1 34 ? -5.98 12.68 -11.922 1 97.06 34 ASP B O 1
ATOM 6041 N N . ILE B 1 35 ? -4.543 12.898 -10.289 1 97.5 35 ILE B N 1
ATOM 6042 C CA . ILE B 1 35 ? -5.484 13.562 -9.398 1 97.5 35 ILE B CA 1
ATOM 6043 C C . ILE B 1 35 ? -5.488 15.062 -9.688 1 97.5 35 ILE B C 1
ATOM 6045 O O . ILE B 1 35 ? -6.297 15.812 -9.125 1 97.5 35 ILE B O 1
ATOM 6049 N N . HIS B 1 36 ? -4.578 15.508 -10.516 1 97.81 36 HIS B N 1
ATOM 6050 C CA . HIS B 1 36 ? -4.406 16.891 -10.938 1 97.81 36 HIS B CA 1
ATOM 6051 C C . HIS B 1 36 ? -3.934 17.766 -9.781 1 97.81 36 HIS B C 1
ATOM 6053 O O . HIS B 1 36 ? -4.375 18.906 -9.648 1 97.81 36 HIS B O 1
ATOM 6059 N N . GLY B 1 37 ? -3.078 17.156 -8.898 1 97.25 37 GLY B N 1
ATOM 6060 C CA . GLY B 1 37 ? -2.457 17.938 -7.844 1 97.25 37 GLY B CA 1
ATOM 6061 C C . GLY B 1 37 ? -1.325 18.828 -8.336 1 97.25 37 GLY B C 1
ATOM 6062 O O . GLY B 1 37 ? -0.593 18.453 -9.258 1 97.25 37 GLY B O 1
ATOM 6063 N N . ASP B 1 38 ? -1.188 20 -7.695 1 96.69 38 ASP B N 1
ATOM 6064 C CA . ASP B 1 38 ? -0.123 20.875 -8.18 1 96.69 38 ASP B CA 1
ATOM 6065 C C . ASP B 1 38 ? 0.691 21.438 -7.016 1 96.69 38 ASP B C 1
ATOM 6067 O O . ASP B 1 38 ? 1.675 22.156 -7.227 1 96.69 38 ASP B O 1
ATOM 6071 N N . MET B 1 39 ? 0.3 21.109 -5.785 1 96.38 39 MET B N 1
ATOM 6072 C CA . MET B 1 39 ? 1.029 21.531 -4.594 1 96.38 39 MET B CA 1
ATOM 6073 C C . MET B 1 39 ? 1.124 20.391 -3.582 1 96.38 39 MET B C 1
ATOM 6075 O O . MET B 1 39 ? 0.103 19.859 -3.135 1 96.38 39 MET B O 1
ATOM 6079 N N . LEU B 1 40 ? 2.293 20.031 -3.244 1 97.69 40 LEU B N 1
ATOM 6080 C CA . LEU B 1 40 ? 2.504 18.984 -2.24 1 97.69 40 LEU B CA 1
ATOM 6081 C C . LEU B 1 40 ? 2.957 19.594 -0.917 1 97.69 40 LEU B C 1
ATOM 6083 O O . LEU B 1 40 ? 4.035 20.188 -0.836 1 97.69 40 LEU B O 1
ATOM 6087 N N . ILE B 1 41 ? 2.176 19.359 0.096 1 95.06 41 ILE B N 1
ATOM 6088 C CA . ILE B 1 41 ? 2.484 19.891 1.417 1 95.06 41 ILE B CA 1
ATOM 6089 C C . ILE B 1 41 ? 2.953 18.766 2.334 1 95.06 41 ILE B C 1
ATOM 6091 O O . ILE B 1 41 ? 2.51 17.625 2.199 1 95.06 41 ILE B O 1
ATOM 6095 N N . TRP B 1 42 ? 3.895 18.906 3.289 1 95.25 42 TRP B N 1
ATOM 6096 C CA . TRP B 1 42 ? 4.535 17.922 4.145 1 95.25 42 TRP B CA 1
ATOM 6097 C C . TRP B 1 42 ? 5.191 16.828 3.307 1 95.25 42 TRP B C 1
ATOM 6099 O O . TRP B 1 42 ? 5.043 15.633 3.598 1 95.25 42 TRP B O 1
ATOM 6109 N N . SER B 1 43 ? 5.887 17.141 2.314 1 95.06 43 SER B N 1
ATOM 6110 C CA . SER B 1 43 ? 6.105 16.172 1.253 1 95.06 43 SER B CA 1
ATOM 6111 C C . SER B 1 43 ? 7.473 15.508 1.384 1 95.06 43 SER B C 1
ATOM 6113 O O . SER B 1 43 ? 7.625 14.32 1.085 1 95.06 43 SER B O 1
ATOM 6115 N N . CYS B 1 44 ? 8.523 16.328 1.753 1 96.69 44 CYS B N 1
ATOM 6116 C CA . CYS B 1 44 ? 9.852 15.727 1.713 1 96.69 44 CYS B CA 1
ATOM 6117 C C . CYS B 1 44 ? 10.836 16.516 2.564 1 96.69 44 CYS B C 1
ATOM 6119 O O . CYS B 1 44 ? 10.477 17.547 3.156 1 96.69 44 CYS B O 1
ATOM 6121 N N . LEU B 1 45 ? 12.055 15.961 2.748 1 97.69 45 LEU B N 1
ATOM 6122 C CA . LEU B 1 45 ? 13.219 16.625 3.334 1 97.69 45 LEU B CA 1
ATOM 6123 C C . LEU B 1 45 ? 12.938 17.031 4.773 1 97.69 45 LEU B C 1
ATOM 6125 O O . LEU B 1 45 ? 13.25 18.156 5.172 1 97.69 45 LEU B O 1
ATOM 6129 N N . GLY B 1 46 ? 12.297 16.156 5.551 1 95.25 46 GLY B N 1
ATOM 6130 C CA . GLY B 1 46 ? 11.898 16.516 6.902 1 95.25 46 GLY B CA 1
ATOM 6131 C C . GLY B 1 46 ? 12.859 16 7.961 1 95.25 46 GLY B C 1
ATOM 6132 O O . GLY B 1 46 ? 12.742 16.359 9.133 1 95.25 46 GLY B O 1
ATOM 6133 N N . SER B 1 47 ? 13.984 15.367 7.605 1 97.69 47 SER B N 1
ATOM 6134 C CA . SER B 1 47 ? 14.734 14.57 8.57 1 97.69 47 SER B CA 1
ATOM 6135 C C . SER B 1 47 ? 15.789 15.414 9.281 1 97.69 47 SER B C 1
ATOM 6137 O O . SER B 1 47 ? 16.562 14.898 10.086 1 97.69 47 SER B O 1
ATOM 6139 N N . GLY B 1 48 ? 15.781 16.719 9.023 1 98.31 48 GLY B N 1
ATOM 6140 C CA . GLY B 1 48 ? 16.656 17.594 9.797 1 98.31 48 GLY B CA 1
ATOM 6141 C C . GLY B 1 48 ? 16.422 17.484 11.289 1 98.31 48 GLY B C 1
ATOM 6142 O O . GLY B 1 48 ? 17.312 17.797 12.086 1 98.31 48 GLY B O 1
ATOM 6143 N N . ALA B 1 49 ? 15.281 17.031 11.656 1 98.56 49 ALA B N 1
ATOM 6144 C CA . ALA B 1 49 ? 14.906 16.844 13.062 1 98.56 49 ALA B CA 1
ATOM 6145 C C . ALA B 1 49 ? 15.664 15.68 13.68 1 98.56 49 ALA B C 1
ATOM 6147 O O . ALA B 1 49 ? 15.695 15.531 14.906 1 98.56 49 ALA B O 1
ATOM 6148 N N . ILE B 1 50 ? 16.266 14.82 12.859 1 98.69 50 ILE B N 1
ATOM 6149 C CA . ILE B 1 50 ? 17.172 13.789 13.328 1 98.69 50 ILE B CA 1
ATOM 6150 C C . ILE B 1 50 ? 18.594 14.336 13.383 1 98.69 50 ILE B C 1
ATOM 6152 O O . ILE B 1 50 ? 19.328 14.109 14.352 1 98.69 50 ILE B O 1
ATOM 6156 N N . GLY B 1 51 ? 18.969 15.031 12.367 1 98.62 51 GLY B N 1
ATOM 6157 C CA . GLY B 1 51 ? 20.266 15.656 12.172 1 98.62 51 GLY B CA 1
ATOM 6158 C C . GLY B 1 51 ? 20.547 16.016 10.727 1 98.62 51 GLY B C 1
ATOM 6159 O O . GLY B 1 51 ? 20.047 15.367 9.812 1 98.62 51 GLY B O 1
ATOM 6160 N N . LEU B 1 52 ? 21.438 16.984 10.531 1 98.75 52 LEU B N 1
ATOM 6161 C CA . LEU B 1 52 ? 21.75 17.469 9.188 1 98.75 52 LEU B CA 1
ATOM 6162 C C . LEU B 1 52 ? 22.422 16.391 8.352 1 98.75 52 LEU B C 1
ATOM 6164 O O . LEU B 1 52 ? 22.156 16.266 7.156 1 98.75 52 LEU B O 1
ATOM 6168 N N . PRO B 1 53 ? 23.344 15.578 8.977 1 98.62 53 PRO B N 1
ATOM 6169 C CA . PRO B 1 53 ? 23.906 14.492 8.18 1 98.62 53 PRO B CA 1
ATOM 6170 C C . PRO B 1 53 ? 22.859 13.531 7.641 1 98.62 53 PRO B C 1
ATOM 6172 O O . PRO B 1 53 ? 23 13.008 6.531 1 98.62 53 PRO B O 1
ATOM 6175 N N . TYR B 1 54 ? 21.844 13.242 8.438 1 98.69 54 TYR B N 1
ATOM 6176 C CA . TYR B 1 54 ? 20.75 12.391 7.977 1 98.69 54 TYR B CA 1
ATOM 6177 C C . TYR B 1 54 ? 19.969 13.062 6.855 1 98.69 54 TYR B C 1
ATOM 6179 O O . TYR B 1 54 ? 19.609 12.414 5.863 1 98.69 54 TYR B O 1
ATOM 6187 N N . LEU B 1 55 ? 19.672 14.312 7.004 1 98.69 55 LEU B N 1
ATOM 6188 C CA . LEU B 1 55 ? 18.969 15.07 5.973 1 98.69 55 LEU B CA 1
ATOM 6189 C C . LEU B 1 55 ? 19.75 15.062 4.664 1 98.69 55 LEU B C 1
ATOM 6191 O O . LEU B 1 55 ? 19.172 14.969 3.584 1 98.69 55 LEU B O 1
ATOM 6195 N N . ASP B 1 56 ? 21.047 15.203 4.785 1 98.69 56 ASP B N 1
ATOM 6196 C CA . ASP B 1 56 ? 21.906 15.164 3.613 1 98.69 56 ASP B CA 1
ATOM 6197 C C . ASP B 1 56 ? 21.766 13.844 2.861 1 98.69 56 ASP B C 1
ATOM 6199 O O . ASP B 1 56 ? 21.688 13.828 1.631 1 98.69 56 ASP B O 1
ATOM 6203 N N . ARG B 1 57 ? 21.703 12.836 3.6 1 97.69 57 ARG B N 1
ATOM 6204 C CA . ARG B 1 57 ? 21.547 11.523 2.982 1 97.69 57 ARG B CA 1
ATOM 6205 C C . ARG B 1 57 ? 20.156 11.383 2.348 1 97.69 57 ARG B C 1
ATOM 6207 O O . ARG B 1 57 ? 20.031 10.836 1.254 1 97.69 57 ARG B O 1
ATOM 6214 N N . GLU B 1 58 ? 19.141 11.82 3.02 1 97.31 58 GLU B N 1
ATOM 6215 C CA . GLU B 1 58 ? 17.781 11.805 2.475 1 97.31 58 GLU B CA 1
ATOM 6216 C C . GLU B 1 58 ? 17.719 12.547 1.142 1 97.31 58 GLU B C 1
ATOM 6218 O O . GLU B 1 58 ? 17.062 12.086 0.201 1 97.31 58 GLU B O 1
ATOM 6223 N N . ALA B 1 59 ? 18.406 13.586 1.025 1 98.25 59 ALA B N 1
ATOM 6224 C CA . ALA B 1 59 ? 18.391 14.453 -0.153 1 98.25 59 ALA B CA 1
ATOM 6225 C C . ALA B 1 59 ? 19.234 13.852 -1.278 1 98.25 59 ALA B C 1
ATOM 6227 O O . ALA B 1 59 ? 18.859 13.938 -2.451 1 98.25 59 ALA B O 1
ATOM 6228 N N . ASN B 1 60 ? 20.375 13.172 -0.909 1 97.38 60 ASN B N 1
ATOM 6229 C CA . ASN B 1 60 ? 21.406 13.055 -1.936 1 97.38 60 ASN B CA 1
ATOM 6230 C C . ASN B 1 60 ? 21.859 11.609 -2.121 1 97.38 60 ASN B C 1
ATOM 6232 O O . ASN B 1 60 ? 22.547 11.289 -3.09 1 97.38 60 ASN B O 1
ATOM 6236 N N . ASP B 1 61 ? 21.469 10.703 -1.184 1 95.31 61 ASP B N 1
ATOM 6237 C CA . ASP B 1 61 ? 21.969 9.336 -1.307 1 95.31 61 ASP B CA 1
ATOM 6238 C C . ASP B 1 61 ? 21.578 8.727 -2.652 1 95.31 61 ASP B C 1
ATOM 6240 O O . ASP B 1 61 ? 20.484 8.992 -3.166 1 95.31 61 ASP B O 1
ATOM 6244 N N . ASP B 1 62 ? 22.5 7.879 -3.111 1 93.56 62 ASP B N 1
ATOM 6245 C CA . ASP B 1 62 ? 22.156 7.113 -4.309 1 93.56 62 ASP B CA 1
ATOM 6246 C C . ASP B 1 62 ? 21.078 6.074 -4.012 1 93.56 62 ASP B C 1
ATOM 6248 O O . ASP B 1 62 ? 20.969 5.586 -2.885 1 93.56 62 ASP B O 1
ATOM 6252 N N . THR B 1 63 ? 20.312 5.82 -5.031 1 95.44 63 THR B N 1
ATOM 6253 C CA . THR B 1 63 ? 19.266 4.801 -4.957 1 95.44 63 THR B CA 1
ATOM 6254 C C . THR B 1 63 ? 19.766 3.486 -5.559 1 95.44 63 THR B C 1
ATOM 6256 O O . THR B 1 63 ? 20.328 3.475 -6.648 1 95.44 63 THR B O 1
ATOM 6259 N N . SER B 1 64 ? 19.594 2.361 -4.855 1 95.12 64 SER B N 1
ATOM 6260 C CA . SER B 1 64 ? 20.062 1.06 -5.32 1 95.12 64 SER B CA 1
ATOM 6261 C C . SER B 1 64 ? 19.328 0.628 -6.586 1 95.12 64 SER B C 1
ATOM 6263 O O . SER B 1 64 ? 18.219 1.088 -6.852 1 95.12 64 SER B O 1
ATOM 6265 N N . PRO B 1 65 ? 19.922 -0.295 -7.383 1 96 65 PRO B N 1
ATOM 6266 C CA . PRO B 1 65 ? 19.266 -0.765 -8.609 1 96 65 PRO B CA 1
ATOM 6267 C C . PRO B 1 65 ? 17.891 -1.383 -8.352 1 96 65 PRO B C 1
ATOM 6269 O O . PRO B 1 65 ? 16.953 -1.159 -9.125 1 96 65 PRO B O 1
ATOM 6272 N N . ARG B 1 66 ? 17.766 -2.15 -7.305 1 96.44 66 ARG B N 1
ATOM 6273 C CA . ARG B 1 66 ? 16.484 -2.768 -6.98 1 96.44 66 ARG B CA 1
ATOM 6274 C C . ARG B 1 66 ? 15.398 -1.711 -6.785 1 96.44 66 ARG B C 1
ATOM 6276 O O . ARG B 1 66 ? 14.281 -1.864 -7.273 1 96.44 66 ARG B O 1
ATOM 6283 N N . MET B 1 67 ? 15.758 -0.686 -6.082 1 96.75 67 MET B N 1
ATOM 6284 C CA . MET B 1 67 ? 14.812 0.399 -5.848 1 96.75 67 MET B CA 1
ATOM 6285 C C . MET B 1 67 ? 14.547 1.176 -7.133 1 96.75 67 MET B C 1
ATOM 6287 O O . MET B 1 67 ? 13.414 1.581 -7.395 1 96.75 67 MET B O 1
ATOM 6291 N N . ARG B 1 68 ? 15.586 1.358 -7.945 1 97.5 68 ARG B N 1
ATOM 6292 C CA . ARG B 1 68 ? 15.422 2.045 -9.219 1 97.5 68 ARG B CA 1
ATOM 6293 C C . ARG B 1 68 ? 14.453 1.296 -10.125 1 97.5 68 ARG B C 1
ATOM 6295 O O . ARG B 1 68 ? 13.695 1.912 -10.875 1 97.5 68 ARG B O 1
ATOM 6302 N N . LEU B 1 69 ? 14.477 -0.003 -10.039 1 97.44 69 LEU B N 1
ATOM 6303 C CA . LEU B 1 69 ? 13.602 -0.832 -10.859 1 97.44 69 LEU B CA 1
ATOM 6304 C C . LEU B 1 69 ? 12.141 -0.458 -10.648 1 97.44 69 LEU B C 1
ATOM 6306 O O . LEU B 1 69 ? 11.336 -0.53 -11.578 1 97.44 69 LEU B O 1
ATOM 6310 N N . TYR B 1 70 ? 11.836 0 -9.477 1 96.75 70 TYR B N 1
ATOM 6311 C CA . TYR B 1 70 ? 10.469 0.356 -9.109 1 96.75 70 TYR B CA 1
ATOM 6312 C C . TYR B 1 70 ? 10.281 1.867 -9.133 1 96.75 70 TYR B C 1
ATOM 6314 O O . TYR B 1 70 ? 9.289 2.379 -8.602 1 96.75 70 TYR B O 1
ATOM 6322 N N . GLY B 1 71 ? 11.234 2.627 -9.641 1 97.06 71 GLY B N 1
ATOM 6323 C CA . GLY B 1 71 ? 11.07 4.055 -9.875 1 97.06 71 GLY B CA 1
ATOM 6324 C C . GLY B 1 71 ? 11.391 4.898 -8.648 1 97.06 71 GLY B C 1
ATOM 6325 O O . GLY B 1 71 ? 11.078 6.09 -8.617 1 97.06 71 GLY B O 1
ATOM 6326 N N . PHE B 1 72 ? 11.984 4.348 -7.605 1 97.5 72 PHE B N 1
ATOM 6327 C CA . PHE B 1 72 ? 12.297 5.117 -6.406 1 97.5 72 PHE B CA 1
ATOM 6328 C C . PHE B 1 72 ? 13.414 6.121 -6.684 1 97.5 72 PHE B C 1
ATOM 6330 O O . PHE B 1 72 ? 14.227 5.922 -7.586 1 97.5 72 PHE B O 1
ATOM 6337 N N . MET B 1 73 ? 13.438 7.184 -5.93 1 97.5 73 MET B N 1
ATOM 6338 C CA . MET B 1 73 ? 14.406 8.258 -6.094 1 97.5 73 MET B CA 1
ATOM 6339 C C . MET B 1 73 ? 14.648 8.984 -4.773 1 97.5 73 MET B C 1
ATOM 6341 O O . MET B 1 73 ? 13.836 8.891 -3.85 1 97.5 73 MET B O 1
ATOM 6345 N N . ASN B 1 74 ? 15.781 9.609 -4.613 1 97.5 74 ASN B N 1
ATOM 6346 C CA . ASN B 1 74 ? 16.016 10.469 -3.461 1 97.5 74 ASN B CA 1
ATOM 6347 C C . ASN B 1 74 ? 15.227 11.773 -3.562 1 97.5 74 ASN B C 1
ATOM 6349 O O . ASN B 1 74 ? 14.539 12.008 -4.559 1 97.5 74 ASN B O 1
ATOM 6353 N N . ASP B 1 75 ? 15.242 12.602 -2.57 1 98.31 75 ASP B N 1
ATOM 6354 C CA . ASP B 1 75 ? 14.336 13.75 -2.521 1 98.31 75 ASP B CA 1
ATOM 6355 C C . ASP B 1 75 ? 14.766 14.828 -3.514 1 98.31 75 ASP B C 1
ATOM 6357 O O . ASP B 1 75 ? 13.93 15.578 -4.023 1 98.31 75 ASP B O 1
ATOM 6361 N N . LYS B 1 76 ? 16.062 14.93 -3.734 1 98.31 76 LYS B N 1
ATOM 6362 C CA . LYS B 1 76 ? 16.516 15.875 -4.754 1 98.31 76 LYS B CA 1
ATOM 6363 C C . LYS B 1 76 ? 15.938 15.523 -6.121 1 98.31 76 LYS B C 1
ATOM 6365 O O . LYS B 1 76 ? 15.422 16.391 -6.824 1 98.31 76 LYS B O 1
ATOM 6370 N N . GLU B 1 77 ? 16.016 14.281 -6.473 1 98.12 77 GLU B N 1
ATOM 6371 C CA . GLU B 1 77 ? 15.445 13.805 -7.73 1 98.12 77 GLU B CA 1
ATOM 6372 C C . GLU B 1 77 ? 13.93 14 -7.762 1 98.12 77 GLU B C 1
ATOM 6374 O O . GLU B 1 77 ? 13.367 14.367 -8.789 1 98.12 77 GLU B O 1
ATOM 6379 N N . PHE B 1 78 ? 13.32 13.711 -6.652 1 98.38 78 PHE B N 1
ATOM 6380 C CA . PHE B 1 78 ? 11.875 13.867 -6.551 1 98.38 78 PHE B CA 1
ATOM 6381 C C . PHE B 1 78 ? 11.469 15.312 -6.82 1 98.38 78 PHE B C 1
ATOM 6383 O O . PHE B 1 78 ? 10.539 15.57 -7.598 1 98.38 78 PHE B O 1
ATOM 6390 N N . CYS B 1 79 ? 12.125 16.25 -6.191 1 98.5 79 CYS B N 1
ATOM 6391 C CA . CYS B 1 79 ? 11.852 17.656 -6.414 1 98.5 79 CYS B CA 1
ATOM 6392 C C . CYS B 1 79 ? 12.016 18.031 -7.883 1 98.5 79 CYS B C 1
ATOM 6394 O O . CYS B 1 79 ? 11.188 18.734 -8.445 1 98.5 79 CYS B O 1
ATOM 6396 N N . GLN B 1 80 ? 13.047 17.547 -8.469 1 97.81 80 GLN B N 1
ATOM 6397 C CA . GLN B 1 80 ? 13.312 17.828 -9.875 1 97.81 80 GLN B CA 1
ATOM 6398 C C . GLN B 1 80 ? 12.211 17.266 -10.766 1 97.81 80 GLN B C 1
ATOM 6400 O O . GLN B 1 80 ? 11.734 17.953 -11.68 1 97.81 80 GLN B O 1
ATOM 6405 N N . GLU B 1 81 ? 11.836 16.047 -10.531 1 98.06 81 GLU B N 1
ATOM 6406 C CA . GLU B 1 81 ? 10.805 15.406 -11.344 1 98.06 81 GLU B CA 1
ATOM 6407 C C . GLU B 1 81 ? 9.477 16.141 -11.219 1 98.06 81 GLU B C 1
ATOM 6409 O O . GLU B 1 81 ? 8.75 16.281 -12.203 1 98.06 81 GLU B O 1
ATOM 6414 N N . CYS B 1 82 ? 9.133 16.469 -10.023 1 98.19 82 CYS B N 1
ATOM 6415 C CA . CYS B 1 82 ? 7.906 17.234 -9.797 1 98.19 82 CYS B CA 1
ATOM 6416 C C . CYS B 1 82 ? 7.965 18.578 -10.508 1 98.19 82 CYS B C 1
ATOM 6418 O O . CYS B 1 82 ? 6.992 19 -11.141 1 98.19 82 CYS B O 1
ATOM 6420 N N . ARG B 1 83 ? 9.078 19.25 -10.445 1 97.06 83 ARG B N 1
ATOM 6421 C CA . ARG B 1 83 ? 9.25 20.547 -11.086 1 97.06 83 ARG B CA 1
ATOM 6422 C C . ARG B 1 83 ? 9.023 20.453 -12.594 1 97.06 83 ARG B C 1
ATOM 6424 O O . ARG B 1 83 ? 8.375 21.312 -13.188 1 97.06 83 ARG B O 1
ATOM 6431 N N . LYS B 1 84 ? 9.547 19.391 -13.195 1 96.56 84 LYS B N 1
ATOM 6432 C CA . LYS B 1 84 ? 9.359 19.141 -14.625 1 96.56 84 LYS B CA 1
ATOM 6433 C C . LYS B 1 84 ? 7.883 19.109 -14.984 1 96.56 84 LYS B C 1
ATOM 6435 O O . LYS B 1 84 ? 7.508 19.391 -16.125 1 96.56 84 LYS B O 1
ATOM 6440 N N . ARG B 1 85 ? 7.086 18.828 -14.023 1 97 85 ARG B N 1
ATOM 6441 C CA . ARG B 1 85 ? 5.672 18.562 -14.281 1 97 85 ARG B CA 1
ATOM 6442 C C . ARG B 1 85 ? 4.793 19.672 -13.719 1 97 85 ARG B C 1
ATOM 6444 O O . ARG B 1 85 ? 3.57 19.531 -13.664 1 97 85 ARG B O 1
ATOM 6451 N N . GLY B 1 86 ? 5.402 20.703 -13.273 1 96.44 86 GLY B N 1
ATOM 6452 C CA . GLY B 1 86 ? 4.672 21.844 -12.766 1 96.44 86 GLY B CA 1
ATOM 6453 C C . GLY B 1 86 ? 4.094 21.625 -11.383 1 96.44 86 GLY B C 1
ATOM 6454 O O . GLY B 1 86 ? 3.145 22.312 -10.984 1 96.44 86 GLY B O 1
ATOM 6455 N N . ILE B 1 87 ? 4.539 20.688 -10.641 1 97.81 87 ILE B N 1
ATOM 6456 C CA . ILE B 1 87 ? 4.102 20.391 -9.273 1 97.81 87 ILE B CA 1
ATOM 6457 C C . ILE B 1 87 ? 5.043 21.062 -8.281 1 97.81 87 ILE B C 1
ATOM 6459 O O . ILE B 1 87 ? 6.258 20.844 -8.312 1 97.81 87 ILE B O 1
ATOM 6463 N N . LYS B 1 88 ? 4.543 21.875 -7.441 1 96.94 88 LYS B N 1
ATOM 6464 C CA . LYS B 1 88 ? 5.352 22.547 -6.43 1 96.94 88 LYS B CA 1
ATOM 6465 C C . LYS B 1 88 ? 5.48 21.688 -5.172 1 96.94 88 LYS B C 1
ATOM 6467 O O . LYS B 1 88 ? 4.48 21.359 -4.535 1 96.94 88 LYS B O 1
ATOM 6472 N N . VAL B 1 89 ? 6.684 21.453 -4.84 1 98 89 VAL B N 1
ATOM 6473 C CA . VAL B 1 89 ? 6.973 20.609 -3.682 1 98 89 VAL B CA 1
ATOM 6474 C C . VAL B 1 89 ? 7.387 21.469 -2.498 1 98 89 VAL B C 1
ATOM 6476 O O . VAL B 1 89 ? 8.422 22.141 -2.545 1 98 89 VAL B O 1
ATOM 6479 N N . PHE B 1 90 ? 6.598 21.438 -1.457 1 98 90 PHE B N 1
ATOM 6480 C CA . PHE B 1 90 ? 6.973 22.125 -0.226 1 98 90 PHE B CA 1
ATOM 6481 C C . PHE B 1 90 ? 7.68 21.172 0.731 1 98 90 PHE B C 1
ATOM 6483 O O . PHE B 1 90 ? 7.078 20.203 1.213 1 98 90 PHE B O 1
ATOM 6490 N N . SER B 1 91 ? 8.961 21.406 0.973 1 98.25 91 SER B N 1
ATOM 6491 C CA . SER B 1 91 ? 9.664 20.672 2.023 1 98.25 91 SER B CA 1
ATOM 6492 C C . SER B 1 91 ? 9.117 21.031 3.402 1 98.25 91 SER B C 1
ATOM 6494 O O . SER B 1 91 ? 8.539 22.109 3.59 1 98.25 91 SER B O 1
ATOM 6496 N N . VAL B 1 92 ? 9.289 20.125 4.316 1 98.12 92 VAL B N 1
ATOM 6497 C CA . VAL B 1 92 ? 8.68 20.359 5.625 1 98.12 92 VAL B CA 1
ATOM 6498 C C . VAL B 1 92 ? 9.773 20.609 6.66 1 98.12 92 VAL B C 1
ATOM 6500 O O . VAL B 1 92 ? 10.703 19.812 6.797 1 98.12 92 VAL B O 1
ATOM 6503 N N . LEU B 1 93 ? 9.695 21.672 7.32 1 98.38 93 LEU B N 1
ATOM 6504 C CA . LEU B 1 93 ? 10.523 22 8.477 1 98.38 93 LEU B CA 1
ATOM 6505 C C . LEU B 1 93 ? 9.781 21.672 9.773 1 98.38 93 LEU B C 1
ATOM 6507 O O . LEU B 1 93 ? 8.828 22.375 10.141 1 98.38 93 LEU B O 1
ATOM 6511 N N . TRP B 1 94 ? 10.25 20.656 10.438 1 97.88 94 TRP B N 1
ATOM 6512 C CA . TRP B 1 94 ? 9.68 20.297 11.734 1 97.88 94 TRP B CA 1
ATOM 6513 C C . TRP B 1 94 ? 10.289 21.141 12.844 1 97.88 94 TRP B C 1
ATOM 6515 O O . TRP B 1 94 ? 11.484 21.047 13.133 1 97.88 94 TRP B O 1
ATOM 6525 N N . LYS B 1 95 ? 9.477 21.844 13.531 1 97.19 95 LYS B N 1
ATOM 6526 C CA . LYS B 1 95 ? 10.039 22.781 14.5 1 97.19 95 LYS B CA 1
ATOM 6527 C C . LYS B 1 95 ? 10 22.203 15.914 1 97.19 95 LYS B C 1
ATOM 6529 O O . LYS B 1 95 ? 10.742 22.641 16.797 1 97.19 95 LYS B O 1
ATOM 6534 N N . SER B 1 96 ? 9.148 21.203 16.109 1 96.44 96 SER B N 1
ATOM 6535 C CA . SER B 1 96 ? 8.945 20.719 17.469 1 96.44 96 SER B CA 1
ATOM 6536 C C . SER B 1 96 ? 9.719 19.422 17.703 1 96.44 96 SER B C 1
ATOM 6538 O O . SER B 1 96 ? 9.398 18.672 18.625 1 96.44 96 SER B O 1
ATOM 6540 N N . GLN B 1 97 ? 10.68 19.172 16.922 1 97.88 97 GLN B N 1
ATOM 6541 C CA . GLN B 1 97 ? 11.164 17.797 16.953 1 97.88 97 GLN B CA 1
ATOM 6542 C C . GLN B 1 97 ? 12.68 17.75 17.109 1 97.88 97 GLN B C 1
ATOM 6544 O O . GLN B 1 97 ? 13.406 18.391 16.328 1 97.88 97 GLN B O 1
ATOM 6549 N N . LEU B 1 98 ? 13.164 17.062 18.062 1 98.62 98 LEU B N 1
ATOM 6550 C CA . LEU B 1 98 ? 14.539 16.594 18.266 1 98.62 98 LEU B CA 1
ATOM 6551 C C . LEU B 1 98 ? 14.562 15.102 18.578 1 98.62 98 LEU B C 1
ATOM 6553 O O . LEU B 1 98 ? 14.25 14.688 19.703 1 98.62 98 LEU B O 1
ATOM 6557 N N . TRP B 1 99 ? 15.086 14.352 17.656 1 98.69 99 TRP B N 1
ATOM 6558 C CA . TRP B 1 99 ? 14.828 12.914 17.734 1 98.69 99 TRP B CA 1
ATOM 6559 C C . TRP B 1 99 ? 16.078 12.156 18.172 1 98.69 99 TRP B C 1
ATOM 6561 O O . TRP B 1 99 ? 17.203 12.547 17.828 1 98.69 99 TRP B O 1
ATOM 6571 N N . GLU B 1 100 ? 15.844 11.102 18.906 1 98.38 100 GLU B N 1
ATOM 6572 C CA . GLU B 1 100 ? 16.734 9.984 19.172 1 98.38 100 GLU B CA 1
ATOM 6573 C C . GLU B 1 100 ? 16.062 8.648 18.875 1 98.38 100 GLU B C 1
ATOM 6575 O O . GLU B 1 100 ? 15.008 8.344 19.422 1 98.38 100 GLU B O 1
ATOM 6580 N N . PHE B 1 101 ? 16.703 7.879 18.016 1 98.69 101 PHE B N 1
ATOM 6581 C CA . PHE B 1 101 ? 16.141 6.578 17.656 1 98.69 101 PHE B CA 1
ATOM 6582 C C . PHE B 1 101 ? 17.062 5.449 18.125 1 98.69 101 PHE B C 1
ATOM 6584 O O . PHE B 1 101 ? 18.281 5.523 17.953 1 98.69 101 PHE B O 1
ATOM 6591 N N . GLY B 1 102 ? 16.453 4.438 18.734 1 98.62 102 GLY B N 1
ATOM 6592 C CA . GLY B 1 102 ? 17.219 3.223 18.969 1 98.62 102 GLY B CA 1
ATOM 6593 C C . GLY B 1 102 ? 17.797 2.625 17.688 1 98.62 102 GLY B C 1
ATOM 6594 O O . GLY B 1 102 ? 17.141 2.629 16.656 1 98.62 102 GLY B O 1
ATOM 6595 N N . ALA B 1 103 ? 19.047 2.154 17.766 1 98.56 103 ALA B N 1
ATOM 6596 C CA . ALA B 1 103 ? 19.766 1.632 16.609 1 98.56 103 ALA B CA 1
ATOM 6597 C C . ALA B 1 103 ? 20.641 0.439 16.984 1 98.56 103 ALA B C 1
ATOM 6599 O O . ALA B 1 103 ? 21.125 0.359 18.109 1 98.56 103 ALA B O 1
ATOM 6600 N N . GLU B 1 104 ? 20.781 -0.461 16.094 1 98.5 104 GLU B N 1
ATOM 6601 C CA . GLU B 1 104 ? 21.688 -1.601 16.234 1 98.5 104 GLU B CA 1
ATOM 6602 C C . GLU B 1 104 ? 22.797 -1.561 15.188 1 98.5 104 GLU B C 1
ATOM 6604 O O . GLU B 1 104 ? 22.547 -1.273 14.016 1 98.5 104 GLU B O 1
ATOM 6609 N N . PHE B 1 105 ? 24.016 -1.793 15.68 1 98.06 105 PHE B N 1
ATOM 6610 C CA . PHE B 1 105 ? 25.172 -1.72 14.812 1 98.06 105 PHE B CA 1
ATOM 6611 C C . PHE B 1 105 ? 25.953 -3.035 14.82 1 98.06 105 PHE B C 1
ATOM 6613 O O . PHE B 1 105 ? 25.781 -3.846 15.734 1 98.06 105 PHE B O 1
ATOM 6620 N N . ASN B 1 106 ? 26.688 -3.176 13.711 1 96.38 106 ASN B N 1
ATOM 6621 C CA . ASN B 1 106 ? 27.703 -4.223 13.805 1 96.38 106 ASN B CA 1
ATOM 6622 C C . ASN B 1 106 ? 28.781 -3.867 14.828 1 96.38 106 ASN B C 1
ATOM 6624 O O . ASN B 1 106 ? 28.781 -2.764 15.375 1 96.38 106 ASN B O 1
ATOM 6628 N N . GLU B 1 107 ? 29.734 -4.742 15.086 1 96 107 GLU B N 1
ATOM 6629 C CA . GLU B 1 107 ? 30.688 -4.625 16.188 1 96 107 GLU B CA 1
ATOM 6630 C C . GLU B 1 107 ? 31.531 -3.357 16.047 1 96 107 GLU B C 1
ATOM 6632 O O . GLU B 1 107 ? 31.719 -2.627 17.031 1 96 107 GLU B O 1
ATOM 6637 N N . ASP B 1 108 ? 31.953 -3.057 14.844 1 95.75 108 ASP B N 1
ATOM 6638 C CA . ASP B 1 108 ? 32.844 -1.917 14.656 1 95.75 108 ASP B CA 1
ATOM 6639 C C . ASP B 1 108 ? 32.062 -0.67 14.25 1 95.75 108 ASP B C 1
ATOM 6641 O O . ASP B 1 108 ? 32.656 0.338 13.852 1 95.75 108 ASP B O 1
ATOM 6645 N N . GLU B 1 109 ? 30.703 -0.723 14.234 1 96.25 109 GLU B N 1
ATOM 6646 C CA . GLU B 1 109 ? 29.781 0.388 14.008 1 96.25 109 GLU B CA 1
ATOM 6647 C C . GLU B 1 109 ? 29.984 0.989 12.617 1 96.25 109 GLU B C 1
ATOM 6649 O O . GLU B 1 109 ? 29.891 2.205 12.445 1 96.25 109 GLU B O 1
ATOM 6654 N N . THR B 1 110 ? 30.344 0.14 11.664 1 96.38 110 THR B N 1
ATOM 6655 C CA . THR B 1 110 ? 30.484 0.563 10.273 1 96.38 110 THR B CA 1
ATOM 6656 C C . THR B 1 110 ? 29.203 0.291 9.5 1 96.38 110 THR B C 1
ATOM 6658 O O . THR B 1 110 ? 29.016 0.801 8.391 1 96.38 110 THR B O 1
ATOM 6661 N N . LYS B 1 111 ? 28.359 -0.474 10.086 1 96.25 111 LYS B N 1
ATOM 6662 C CA . LYS B 1 111 ? 27.094 -0.821 9.461 1 96.25 111 LYS B CA 1
ATOM 6663 C C . LYS B 1 111 ? 25.922 -0.615 10.422 1 96.25 111 LYS B C 1
ATOM 6665 O O . LYS B 1 111 ? 25.984 -1.029 11.586 1 96.25 111 LYS B O 1
ATOM 6670 N N . LEU B 1 112 ? 24.922 0.082 9.945 1 97.81 112 LEU B N 1
ATOM 6671 C CA . LEU B 1 112 ? 23.656 0.222 10.648 1 97.81 112 LEU B CA 1
ATOM 6672 C C . LEU B 1 112 ? 22.719 -0.943 10.336 1 97.81 112 LEU B C 1
ATOM 6674 O O . LEU B 1 112 ? 22.25 -1.08 9.203 1 97.81 112 LEU B O 1
ATOM 6678 N N . LEU B 1 113 ? 22.406 -1.766 11.297 1 97.69 113 LEU B N 1
ATOM 6679 C CA . LEU B 1 113 ? 21.672 -3.008 11.078 1 97.69 113 LEU B CA 1
ATOM 6680 C C . LEU B 1 113 ? 20.188 -2.801 11.297 1 97.69 113 LEU B C 1
ATOM 6682 O O . LEU B 1 113 ? 19.359 -3.496 10.695 1 97.69 113 LEU B O 1
ATOM 6686 N N . SER B 1 114 ? 19.828 -1.958 12.211 1 97.56 114 SER B N 1
ATOM 6687 C CA . SER B 1 114 ? 18.438 -1.567 12.469 1 97.56 114 SER B CA 1
ATOM 6688 C C . SER B 1 114 ? 18.359 -0.143 13.008 1 97.56 114 SER B C 1
ATOM 6690 O O . SER B 1 114 ? 19.312 0.344 13.633 1 97.56 114 SER B O 1
ATOM 6692 N N . LEU B 1 115 ? 17.25 0.485 12.734 1 98.25 115 LEU B N 1
ATOM 6693 C CA . LEU B 1 115 ? 16.969 1.843 13.188 1 98.25 115 LEU B CA 1
ATOM 6694 C C . LEU B 1 115 ? 15.477 2.027 13.469 1 98.25 115 LEU B C 1
ATOM 6696 O O . LEU B 1 115 ? 14.641 1.725 12.617 1 98.25 115 LEU B O 1
ATOM 6700 N N . ASN B 1 116 ? 15.07 2.539 14.633 1 97.81 116 ASN B N 1
ATOM 6701 C CA . ASN B 1 116 ? 13.688 2.791 15.039 1 97.81 116 ASN B CA 1
ATOM 6702 C C . ASN B 1 116 ? 12.914 1.49 15.242 1 97.81 116 ASN B C 1
ATOM 6704 O O . ASN B 1 116 ? 12.242 1.315 16.266 1 97.81 116 ASN B O 1
ATOM 6708 N N . ILE B 1 117 ? 12.922 0.642 14.242 1 97.25 117 ILE B N 1
ATOM 6709 C CA . ILE B 1 117 ? 12.383 -0.708 14.359 1 97.25 117 ILE B CA 1
ATOM 6710 C C . ILE B 1 117 ? 13.523 -1.703 14.57 1 97.25 117 ILE B C 1
ATOM 6712 O O . ILE B 1 117 ? 14.195 -2.1 13.625 1 97.25 117 ILE B O 1
ATOM 6716 N N . LEU B 1 118 ? 13.609 -2.133 15.773 1 96.94 118 LEU B N 1
ATOM 6717 C CA . LEU B 1 118 ? 14.719 -2.996 16.172 1 96.94 118 LEU B CA 1
ATOM 6718 C C . LEU B 1 118 ? 14.352 -4.465 16 1 96.94 118 LEU B C 1
ATOM 6720 O O . LEU B 1 118 ? 13.188 -4.84 16.156 1 96.94 118 LEU B O 1
ATOM 6724 N N . ARG B 1 119 ? 15.305 -5.246 15.648 1 94.56 119 ARG B N 1
ATOM 6725 C CA . ARG B 1 119 ? 14.992 -6.645 15.383 1 94.56 119 ARG B CA 1
ATOM 6726 C C . ARG B 1 119 ? 15.992 -7.57 16.062 1 94.56 119 ARG B C 1
ATOM 6728 O O . ARG B 1 119 ? 16.094 -8.75 15.711 1 94.56 119 ARG B O 1
ATOM 6735 N N . ASN B 1 120 ? 16.766 -7.031 17.078 1 95.44 120 ASN B N 1
ATOM 6736 C CA . ASN B 1 120 ? 17.781 -7.789 17.781 1 95.44 120 ASN B CA 1
ATOM 6737 C C . ASN B 1 120 ? 18.812 -8.383 16.828 1 95.44 120 ASN B C 1
ATOM 6739 O O . ASN B 1 120 ? 19.109 -9.578 16.875 1 95.44 120 ASN B O 1
ATOM 6743 N N . ALA B 1 121 ? 19.219 -7.59 15.922 1 95.62 121 ALA B N 1
ATOM 6744 C CA . ALA B 1 121 ? 20.203 -8 14.922 1 95.62 121 ALA B CA 1
ATOM 6745 C C . ALA B 1 121 ? 21.609 -8 15.516 1 95.62 121 ALA B C 1
ATOM 6747 O O . ALA B 1 121 ? 22.516 -8.625 14.961 1 95.62 121 ALA B O 1
ATOM 6748 N N . SER B 1 122 ? 21.781 -7.27 16.547 1 96.25 122 SER B N 1
ATOM 6749 C CA . SER B 1 122 ? 23.062 -7.145 17.219 1 96.25 122 SER B CA 1
ATOM 6750 C C . SER B 1 122 ? 22.875 -6.734 18.672 1 96.25 122 SER B C 1
ATOM 6752 O O . SER B 1 122 ? 21.875 -6.129 19.031 1 96.25 122 SER B O 1
ATOM 6754 N N . GLU B 1 123 ? 23.875 -7.055 19.516 1 95.94 123 GLU B N 1
ATOM 6755 C CA . GLU B 1 123 ? 23.875 -6.621 20.906 1 95.94 123 GLU B CA 1
ATOM 6756 C C . GLU B 1 123 ? 24.375 -5.184 21.031 1 95.94 123 GLU B C 1
ATOM 6758 O O . GLU B 1 123 ? 24.188 -4.547 22.078 1 95.94 123 GLU B O 1
ATOM 6763 N N . ASN B 1 124 ? 24.984 -4.73 19.984 1 97.81 124 ASN B N 1
ATOM 6764 C CA . ASN B 1 124 ? 25.484 -3.355 19.984 1 97.81 124 ASN B CA 1
ATOM 6765 C C . ASN B 1 124 ? 24.359 -2.357 19.75 1 97.81 124 ASN B C 1
ATOM 6767 O O . ASN B 1 124 ? 24.25 -1.765 18.672 1 97.81 124 ASN B O 1
ATOM 6771 N N . HIS B 1 125 ? 23.625 -2.164 20.812 1 97.62 125 HIS B N 1
ATOM 6772 C CA . HIS B 1 125 ? 22.469 -1.283 20.812 1 97.62 125 HIS B CA 1
ATOM 6773 C C . HIS B 1 125 ? 22.828 0.112 21.312 1 97.62 125 HIS B C 1
ATOM 6775 O O . HIS B 1 125 ? 23.391 0.262 22.391 1 97.62 125 HIS B O 1
ATOM 6781 N N . LYS B 1 126 ? 22.562 1.116 20.484 1 97.94 126 LYS B N 1
ATOM 6782 C CA . LYS B 1 126 ? 22.812 2.521 20.797 1 97.94 126 LYS B CA 1
ATOM 6783 C C . LYS B 1 126 ? 21.719 3.416 20.203 1 97.94 126 LYS B C 1
ATOM 6785 O O . LYS B 1 126 ? 20.562 3.008 20.094 1 97.94 126 LYS B O 1
ATOM 6790 N N . TYR B 1 127 ? 22.078 4.703 19.938 1 98.5 127 TYR B N 1
ATOM 6791 C CA . TYR B 1 127 ? 21.094 5.641 19.406 1 98.5 127 TYR B CA 1
ATOM 6792 C C . TYR B 1 127 ? 21.656 6.402 18.219 1 98.5 127 TYR B C 1
ATOM 6794 O O . TYR B 1 127 ? 22.875 6.527 18.078 1 98.5 127 TYR B O 1
ATOM 6802 N N . VAL B 1 128 ? 20.781 6.762 17.312 1 98.62 128 VAL B N 1
ATOM 6803 C CA . VAL B 1 128 ? 21.062 7.707 16.25 1 98.62 128 VAL B CA 1
ATOM 6804 C C . VAL B 1 128 ? 20.078 8.875 16.312 1 98.62 128 VAL B C 1
ATOM 6806 O O . VAL B 1 128 ? 18.875 8.672 16.281 1 98.62 128 VAL B O 1
ATOM 6809 N N . GLY B 1 129 ? 20.594 10.039 16.438 1 98.62 129 GLY B N 1
ATOM 6810 C CA . GLY B 1 129 ? 19.75 11.227 16.484 1 98.62 129 GLY B CA 1
ATOM 6811 C C . GLY B 1 129 ? 20.547 12.508 16.625 1 98.62 129 GLY B C 1
ATOM 6812 O O . GLY B 1 129 ? 21.672 12.602 16.141 1 98.62 129 GLY B O 1
ATOM 6813 N N . MET B 1 130 ? 19.891 13.477 17.109 1 98.75 130 MET B N 1
ATOM 6814 C CA . MET B 1 130 ? 20.438 14.828 17.188 1 98.75 130 MET B CA 1
ATOM 6815 C C . MET B 1 130 ? 21.75 14.836 17.969 1 98.75 130 MET B C 1
ATOM 6817 O O . MET B 1 130 ? 22.719 15.484 17.562 1 98.75 130 MET B O 1
ATOM 6821 N N . SER B 1 131 ? 21.828 14.117 19.031 1 98.75 131 SER B N 1
ATOM 6822 C CA . SER B 1 131 ? 23.031 14.094 19.859 1 98.75 131 SER B CA 1
ATOM 6823 C C . SER B 1 131 ? 24.172 13.383 19.141 1 98.75 131 SER B C 1
ATOM 6825 O O . SER B 1 131 ? 25.25 13.953 18.969 1 98.75 131 SER B O 1
ATOM 6827 N N . GLU B 1 132 ? 23.969 12.203 18.688 1 98.75 132 GLU B N 1
ATOM 6828 C CA . GLU B 1 132 ? 25 11.383 18.078 1 98.75 132 GLU B CA 1
ATOM 6829 C C . GLU B 1 132 ? 25.531 12.016 16.797 1 98.75 132 GLU B C 1
ATOM 6831 O O . GLU B 1 132 ? 26.734 12 16.531 1 98.75 132 GLU B O 1
ATOM 6836 N N . LEU B 1 133 ? 24.641 12.57 16.047 1 98.62 133 LEU B N 1
ATOM 6837 C CA . LEU B 1 133 ? 25.062 13.117 14.758 1 98.62 133 LEU B CA 1
ATOM 6838 C C . LEU B 1 133 ? 25.781 14.445 14.938 1 98.62 133 LEU B C 1
ATOM 6840 O O . LEU B 1 133 ? 26.719 14.75 14.211 1 98.62 133 LEU B O 1
ATOM 6844 N N . SER B 1 134 ? 25.344 15.234 15.898 1 98.56 134 SER B N 1
ATOM 6845 C CA . SER B 1 134 ? 26.016 16.516 16.125 1 98.56 134 SER B CA 1
ATOM 6846 C C . SER B 1 134 ? 27.406 16.328 16.719 1 98.56 134 SER B C 1
ATOM 6848 O O . SER B 1 134 ? 28.25 17.203 16.609 1 98.56 134 SER B O 1
ATOM 6850 N N . THR B 1 135 ? 27.641 15.156 17.391 1 98.31 135 THR B N 1
ATOM 6851 C CA . THR B 1 135 ? 28.938 14.883 18 1 98.31 135 THR B CA 1
ATOM 6852 C C . THR B 1 135 ? 29.766 13.953 17.125 1 98.31 135 THR B C 1
ATOM 6854 O O . THR B 1 135 ? 30.797 13.43 17.562 1 98.31 135 THR B O 1
ATOM 6857 N N . ASN B 1 136 ? 29.344 13.688 15.992 1 98.25 136 ASN B N 1
ATOM 6858 C CA . ASN B 1 136 ? 30.047 12.875 15.016 1 98.25 136 ASN B CA 1
ATOM 6859 C C . ASN B 1 136 ? 30.328 11.469 15.539 1 98.25 136 ASN B C 1
ATOM 6861 O O . ASN B 1 136 ? 31.422 10.945 15.375 1 98.25 136 ASN B O 1
ATOM 6865 N N . ARG B 1 137 ? 29.406 10.859 16.172 1 97.94 137 ARG B N 1
ATOM 6866 C CA . ARG B 1 137 ? 29.594 9.578 16.859 1 97.94 137 ARG B CA 1
ATOM 6867 C C . ARG B 1 137 ? 29.859 8.461 15.852 1 97.94 137 ARG B C 1
ATOM 6869 O O . ARG B 1 137 ? 30.547 7.484 16.172 1 97.94 137 ARG B O 1
ATOM 6876 N N . TYR B 1 138 ? 29.328 8.547 14.664 1 97.88 138 TYR B N 1
ATOM 6877 C CA . TYR B 1 138 ? 29.453 7.477 13.68 1 97.88 138 TYR B CA 1
ATOM 6878 C C . TYR B 1 138 ? 30.109 7.977 12.398 1 97.88 138 TYR B C 1
ATOM 6880 O O . TYR B 1 138 ? 29.469 8.039 11.344 1 97.88 138 TYR B O 1
ATOM 6888 N N . PRO B 1 139 ? 31.375 8.086 12.344 1 97.31 139 PRO B N 1
ATOM 6889 C CA . PRO B 1 139 ? 32.062 8.742 11.234 1 97.31 139 PRO B CA 1
ATOM 6890 C C . PRO B 1 139 ? 32.062 7.914 9.953 1 97.31 139 PRO B C 1
ATOM 6892 O O . PRO B 1 139 ? 32.281 8.445 8.867 1 97.31 139 PRO B O 1
ATOM 6895 N N . HIS B 1 140 ? 31.844 6.594 10.047 1 96.31 140 HIS B N 1
ATOM 6896 C CA . HIS B 1 140 ? 31.812 5.75 8.859 1 96.31 140 HIS B CA 1
ATOM 6897 C C . HIS B 1 140 ? 30.438 5.801 8.18 1 96.31 140 HIS B C 1
ATOM 6899 O O . HIS B 1 140 ? 30.312 5.391 7.023 1 96.31 140 HIS B O 1
ATOM 6905 N N . LEU B 1 141 ? 29.453 6.305 8.852 1 97.06 141 LEU B N 1
ATOM 6906 C CA . LEU B 1 141 ? 28.094 6.215 8.367 1 97.06 141 LEU B CA 1
ATOM 6907 C C . LEU B 1 141 ? 27.562 7.594 7.984 1 97.06 141 LEU B C 1
ATOM 6909 O O . LEU B 1 141 ? 26.688 7.707 7.117 1 97.06 141 LEU B O 1
ATOM 6913 N N . PHE B 1 142 ? 28.016 8.602 8.648 1 98.12 142 PHE B N 1
ATOM 6914 C CA . PHE B 1 142 ? 27.5 9.945 8.438 1 98.12 142 PHE B CA 1
ATOM 6915 C C . PHE B 1 142 ? 28.625 10.953 8.297 1 98.12 142 PHE B C 1
ATOM 6917 O O . PHE B 1 142 ? 29.656 10.836 8.969 1 98.12 142 PHE B O 1
ATOM 6924 N N . LYS B 1 143 ? 28.438 11.961 7.434 1 98.12 143 LYS B N 1
ATOM 6925 C CA . LYS B 1 143 ? 29.391 13.062 7.324 1 98.12 143 LYS B CA 1
ATOM 6926 C C . LYS B 1 143 ? 29.484 13.852 8.625 1 98.12 143 LYS B C 1
ATOM 6928 O O . LYS B 1 143 ? 28.5 13.953 9.359 1 98.12 143 LYS B O 1
ATOM 6933 N N . PRO B 1 144 ? 30.625 14.422 8.914 1 98.25 144 PRO B N 1
ATOM 6934 C CA . PRO B 1 144 ? 30.766 15.188 10.156 1 98.25 144 PRO B CA 1
ATOM 6935 C C . PRO B 1 144 ? 30 16.5 10.141 1 98.25 144 PRO B C 1
ATOM 6937 O O . PRO B 1 144 ? 29.812 17.094 9.078 1 98.25 144 PRO B O 1
ATOM 6940 N N . MET B 1 145 ? 29.625 16.984 11.312 1 98.19 145 MET B N 1
ATOM 6941 C CA . MET B 1 145 ? 28.797 18.172 11.469 1 98.19 145 MET B CA 1
ATOM 6942 C C . MET B 1 145 ? 29.531 19.406 10.93 1 98.19 145 MET B C 1
ATOM 6944 O O . MET B 1 145 ? 28.891 20.359 10.469 1 98.19 145 MET B O 1
ATOM 6948 N N . GLU B 1 146 ? 30.859 19.359 10.852 1 97.94 146 GLU B N 1
ATOM 6949 C CA . GLU B 1 146 ? 31.688 20.453 10.359 1 97.94 146 GLU B CA 1
ATOM 6950 C C . GLU B 1 146 ? 31.453 20.719 8.875 1 97.94 146 GLU B C 1
ATOM 6952 O O . GLU B 1 146 ? 31.766 21.781 8.367 1 97.94 146 GLU B O 1
ATOM 6957 N N . THR B 1 147 ? 30.875 19.734 8.234 1 98.19 147 THR B N 1
ATOM 6958 C CA . THR B 1 147 ? 30.5 19.906 6.836 1 98.19 147 THR B CA 1
ATOM 6959 C C . THR B 1 147 ? 29.438 20.984 6.691 1 98.19 147 THR B C 1
ATOM 6961 O O . THR B 1 147 ? 29.406 21.719 5.699 1 98.19 147 THR B O 1
ATOM 6964 N N . TYR B 1 148 ? 28.625 21.156 7.684 1 98.25 148 TYR B N 1
ATOM 6965 C CA . TYR B 1 148 ? 27.469 22.031 7.613 1 98.25 148 TYR B CA 1
ATOM 6966 C C . TYR B 1 148 ? 27.703 23.312 8.414 1 98.25 148 TYR B C 1
ATOM 6968 O O . TYR B 1 148 ? 27.141 24.359 8.094 1 98.25 148 TYR B O 1
ATOM 6976 N N . PHE B 1 149 ? 28.422 23.125 9.414 1 98.25 149 PHE B N 1
ATOM 6977 C CA . PHE B 1 149 ? 28.875 24.25 10.219 1 98.25 149 PHE B CA 1
ATOM 6978 C C . PHE B 1 149 ? 30.391 24.266 10.344 1 98.25 149 PHE B C 1
ATOM 6980 O O . PHE B 1 149 ? 30.938 23.953 11.406 1 98.25 149 PHE B O 1
ATOM 6987 N N . PRO B 1 150 ? 31.031 24.781 9.328 1 97.56 150 PRO B N 1
ATOM 6988 C CA . PRO B 1 150 ? 32.5 24.734 9.344 1 97.56 150 PRO B CA 1
ATOM 6989 C C . PRO B 1 150 ? 33.094 25.531 10.492 1 97.56 150 PRO B C 1
ATOM 6991 O O . PRO B 1 150 ? 34.156 25.156 11.008 1 97.56 150 PRO B O 1
ATOM 6994 N N . ASP B 1 151 ? 32.5 26.594 10.953 1 96.56 151 ASP B N 1
ATOM 6995 C CA . ASP B 1 151 ? 33 27.422 12.047 1 96.56 151 ASP B CA 1
ATOM 6996 C C . ASP B 1 151 ? 32.344 27.062 13.367 1 96.56 151 ASP B C 1
ATOM 6998 O O . ASP B 1 151 ? 32.438 27.797 14.344 1 96.56 151 ASP B O 1
ATOM 7002 N N . GLY B 1 152 ? 31.547 26.047 13.305 1 97.62 152 GLY B N 1
ATOM 7003 C CA . GLY B 1 152 ? 30.812 25.625 14.492 1 97.62 152 GLY B CA 1
ATOM 7004 C C . GLY B 1 152 ? 29.516 26.406 14.695 1 97.62 152 GLY B C 1
ATOM 7005 O O . GLY B 1 152 ? 29.406 27.562 14.258 1 97.62 152 GLY B O 1
ATOM 7006 N N . LEU B 1 153 ? 28.609 25.781 15.312 1 98.44 153 LEU B N 1
ATOM 7007 C CA . LEU B 1 153 ? 27.391 26.453 15.766 1 98.44 153 LEU B CA 1
ATOM 7008 C C . LEU B 1 153 ? 27.625 27.141 17.109 1 98.44 153 LEU B C 1
ATOM 7010 O O . LEU B 1 153 ? 28.25 26.562 18.016 1 98.44 153 LEU B O 1
ATOM 7014 N N . LYS B 1 154 ? 27.156 28.359 17.219 1 98.19 154 LYS B N 1
ATOM 7015 C CA . LYS B 1 154 ? 27.406 29.125 18.438 1 98.19 154 LYS B CA 1
ATOM 7016 C C . LYS B 1 154 ? 26.109 29.312 19.234 1 98.19 154 LYS B C 1
ATOM 7018 O O . LYS B 1 154 ? 25.031 29.453 18.672 1 98.19 154 LYS B O 1
ATOM 7023 N N . ASP B 1 155 ? 26.266 29.266 20.531 1 97.44 155 ASP B N 1
ATOM 7024 C CA . ASP B 1 155 ? 25.141 29.641 21.391 1 97.44 155 ASP B CA 1
ATOM 7025 C C . ASP B 1 155 ? 25.047 31.141 21.562 1 97.44 155 ASP B C 1
ATOM 7027 O O . ASP B 1 155 ? 25.781 31.906 20.922 1 97.44 155 ASP B O 1
ATOM 7031 N N . HIS B 1 156 ? 24.094 31.578 22.375 1 96.38 156 HIS B N 1
ATOM 7032 C CA . HIS B 1 156 ? 23.797 33 22.469 1 96.38 156 HIS B CA 1
ATOM 7033 C C . HIS B 1 156 ? 24.922 33.75 23.141 1 96.38 156 HIS B C 1
ATOM 7035 O O . HIS B 1 156 ? 25.016 35 23.031 1 96.38 156 HIS B O 1
ATOM 7041 N N . LYS B 1 157 ? 25.875 33.062 23.797 1 96.88 157 LYS B N 1
ATOM 7042 C CA . LYS B 1 157 ? 27.031 33.688 24.438 1 96.88 157 LYS B CA 1
ATOM 7043 C C . LYS B 1 157 ? 28.266 33.594 23.547 1 96.88 157 LYS B C 1
ATOM 7045 O O . LYS B 1 157 ? 29.359 34.031 23.938 1 96.88 157 LYS B O 1
ATOM 7050 N N . GLY B 1 158 ? 28.141 32.938 22.484 1 96.94 158 GLY B N 1
ATOM 7051 C CA . GLY B 1 158 ? 29.234 32.875 21.531 1 96.94 158 GLY B CA 1
ATOM 7052 C C . GLY B 1 158 ? 30.062 31.594 21.672 1 96.94 158 GLY B C 1
ATOM 7053 O O . GLY B 1 158 ? 31.031 31.391 20.938 1 96.94 158 GLY B O 1
ATOM 7054 N N . ASN B 1 159 ? 29.734 30.719 22.5 1 97.25 159 ASN B N 1
ATOM 7055 C CA . ASN B 1 159 ? 30.438 29.453 22.656 1 97.25 159 ASN B CA 1
ATOM 7056 C C . ASN B 1 159 ? 30.016 28.453 21.578 1 97.25 159 ASN B C 1
ATOM 7058 O O . ASN B 1 159 ? 28.859 28.406 21.172 1 97.25 159 ASN B O 1
ATOM 7062 N N . THR B 1 160 ? 30.953 27.641 21.266 1 97.69 160 THR B N 1
ATOM 7063 C CA . THR B 1 160 ? 30.641 26.578 20.312 1 97.69 160 THR B CA 1
ATOM 7064 C C . THR B 1 160 ? 29.781 25.5 20.969 1 97.69 160 THR B C 1
ATOM 7066 O O . THR B 1 160 ? 30.109 25 22.031 1 97.69 160 THR B O 1
ATOM 7069 N N . VAL B 1 161 ? 28.734 25.172 20.312 1 98.31 161 VAL B N 1
ATOM 7070 C CA . VAL B 1 161 ? 27.828 24.156 20.812 1 98.31 161 VAL B CA 1
ATOM 7071 C C . VAL B 1 161 ? 28.406 22.766 20.531 1 98.31 161 VAL B C 1
ATOM 7073 O O . VAL B 1 161 ? 28.734 22.453 19.375 1 98.31 161 VAL B O 1
ATOM 7076 N N . LYS B 1 162 ? 28.531 21.922 21.484 1 94.69 162 LYS B N 1
ATOM 7077 C CA . LYS B 1 162 ? 29.125 20.594 21.328 1 94.69 162 LYS B CA 1
ATOM 7078 C C . LYS B 1 162 ? 28.047 19.547 21.031 1 94.69 162 LYS B C 1
ATOM 7080 O O . LYS B 1 162 ? 28.203 18.734 20.125 1 94.69 162 LYS B O 1
ATOM 7085 N N . ASP B 1 163 ? 27.016 19.5 21.781 1 98.44 163 ASP B N 1
ATOM 7086 C CA . ASP B 1 163 ? 25.875 18.594 21.641 1 98.44 163 ASP B CA 1
ATOM 7087 C C . ASP B 1 163 ? 24.594 19.375 21.375 1 98.44 163 ASP B C 1
ATOM 7089 O O . ASP B 1 163 ? 24.047 20.031 22.281 1 98.44 163 ASP B O 1
ATOM 7093 N N . PHE B 1 164 ? 24.094 19.203 20.156 1 98.81 164 PHE B N 1
ATOM 7094 C CA . PHE B 1 164 ? 22.969 20.016 19.734 1 98.81 164 PHE B CA 1
ATOM 7095 C C . PHE B 1 164 ? 21.703 19.656 20.516 1 98.81 164 PHE B C 1
ATOM 7097 O O . PHE B 1 164 ? 20.859 20.516 20.781 1 98.81 164 PHE B O 1
ATOM 7104 N N . LEU B 1 165 ? 21.562 18.359 20.828 1 98.75 165 LEU B N 1
ATOM 7105 C CA . LEU B 1 165 ? 20.391 17.984 21.609 1 98.75 165 LEU B CA 1
ATOM 7106 C C . LEU B 1 165 ? 20.375 18.688 22.953 1 98.75 165 LEU B C 1
ATOM 7108 O O . LEU B 1 165 ? 19.359 19.281 23.344 1 98.75 165 LEU B O 1
ATOM 7112 N N . GLU B 1 166 ? 21.484 18.656 23.672 1 98.12 166 GLU B N 1
ATOM 7113 C CA . GLU B 1 166 ? 21.594 19.281 24.984 1 98.12 166 GLU B CA 1
ATOM 7114 C C . GLU B 1 166 ? 21.391 20.797 24.891 1 98.12 166 GLU B C 1
ATOM 7116 O O . GLU B 1 166 ? 20.797 21.406 25.797 1 98.12 166 GLU B O 1
ATOM 7121 N N . GLU B 1 167 ? 21.828 21.328 23.828 1 98.5 167 GLU B N 1
ATOM 7122 C CA . GLU B 1 167 ? 21.703 22.781 23.625 1 98.5 167 GLU B CA 1
ATOM 7123 C C . GLU B 1 167 ? 20.281 23.172 23.266 1 98.5 167 GLU B C 1
ATOM 7125 O O . GLU B 1 167 ? 19.75 24.156 23.781 1 98.5 167 GLU B O 1
ATOM 7130 N N . PHE B 1 168 ? 19.625 22.422 22.406 1 98.75 168 PHE B N 1
ATOM 7131 C CA . PHE B 1 168 ? 18.375 22.844 21.781 1 98.75 168 PHE B CA 1
ATOM 7132 C C . PHE B 1 168 ? 17.188 22.562 22.672 1 98.75 168 PHE B C 1
ATOM 7134 O O . PHE B 1 168 ? 16.172 23.25 22.625 1 98.75 168 PHE B O 1
ATOM 7141 N N . LYS B 1 169 ? 17.188 21.469 23.438 1 98.25 169 LYS B N 1
ATOM 7142 C CA . LYS B 1 169 ? 15.992 21 24.141 1 98.25 169 LYS B CA 1
ATOM 7143 C C . LYS B 1 169 ? 15.531 22.016 25.188 1 98.25 169 LYS B C 1
ATOM 7145 O O . LYS B 1 169 ? 16.344 22.656 25.844 1 98.25 169 LYS B O 1
ATOM 7150 N N . ALA B 1 170 ? 14.258 22.141 25.344 1 97.94 170 ALA B N 1
ATOM 7151 C CA . ALA B 1 170 ? 13.664 22.953 26.391 1 97.94 170 ALA B CA 1
ATOM 7152 C C . ALA B 1 170 ? 13.852 22.328 27.766 1 97.94 170 ALA B C 1
ATOM 7154 O O . ALA B 1 170 ? 13.875 21.094 27.891 1 97.94 170 ALA B O 1
ATOM 7155 N N . VAL B 1 171 ? 14.008 23.203 28.703 1 97.44 171 VAL B N 1
ATOM 7156 C CA . VAL B 1 171 ? 14.203 22.734 30.078 1 97.44 171 VAL B CA 1
ATOM 7157 C C . VAL B 1 171 ? 13.219 23.422 31.016 1 97.44 171 VAL B C 1
ATOM 7159 O O . VAL B 1 171 ? 13.156 24.656 31.047 1 97.44 171 VAL B O 1
ATOM 7162 N N . SER B 1 172 ? 12.539 22.641 31.812 1 96.5 172 SER B N 1
ATOM 7163 C CA . SER B 1 172 ? 11.492 23.172 32.688 1 96.5 172 SER B CA 1
ATOM 7164 C C . SER B 1 172 ? 12.086 23.891 33.906 1 96.5 172 SER B C 1
ATOM 7166 O O . SER B 1 172 ? 13.305 24 34.031 1 96.5 172 SER B O 1
ATOM 7168 N N . LEU B 1 173 ? 11.188 24.375 34.719 1 97.62 173 LEU B N 1
ATOM 7169 C CA . LEU B 1 173 ? 11.578 25.094 35.906 1 97.62 173 LEU B CA 1
ATOM 7170 C C . LEU B 1 173 ? 12.438 24.219 36.812 1 97.62 173 LEU B C 1
ATOM 7172 O O . LEU B 1 173 ? 13.461 24.656 37.344 1 97.62 173 LEU B O 1
ATOM 7176 N N . GLU B 1 174 ? 12.078 22.953 36.969 1 97.06 174 GLU B N 1
ATOM 7177 C CA . GLU B 1 174 ? 12.781 22.031 37.875 1 97.06 174 GLU B CA 1
ATOM 7178 C C . GLU B 1 174 ? 13.883 21.281 37.156 1 97.06 174 GLU B C 1
ATOM 7180 O O . GLU B 1 174 ? 14.492 20.375 37.719 1 97.06 174 GLU B O 1
ATOM 7185 N N . GLY B 1 175 ? 14.055 21.594 35.875 1 96.25 175 GLY B N 1
ATOM 7186 C CA . GLY B 1 175 ? 15.195 21.047 35.125 1 96.25 175 GLY B CA 1
ATOM 7187 C C . GLY B 1 175 ? 14.852 19.812 34.312 1 96.25 175 GLY B C 1
ATOM 7188 O O . GLY B 1 175 ? 15.75 19.094 33.875 1 96.25 175 GLY B O 1
ATOM 7189 N N . ARG B 1 176 ? 13.617 19.531 34.125 1 95.62 176 ARG B N 1
ATOM 7190 C CA . ARG B 1 176 ? 13.195 18.359 33.375 1 95.62 176 ARG B CA 1
ATOM 7191 C C . ARG B 1 176 ? 13.188 18.641 31.875 1 95.62 176 ARG B C 1
ATOM 7193 O O . ARG B 1 176 ? 12.938 19.781 31.453 1 95.62 176 ARG B O 1
ATOM 7200 N N . SER B 1 177 ? 13.438 17.625 31.109 1 95.56 177 SER B N 1
ATOM 7201 C CA . SER B 1 177 ? 13.227 17.719 29.672 1 95.56 177 SER B CA 1
ATOM 7202 C C . SER B 1 177 ? 11.742 17.688 29.312 1 95.56 177 SER B C 1
ATOM 7204 O O . SER B 1 177 ? 10.93 17.172 30.094 1 95.56 177 SER B O 1
ATOM 7206 N N . ILE B 1 178 ? 11.422 18.25 28.234 1 95.88 178 ILE B N 1
ATOM 7207 C CA . ILE B 1 178 ? 10.055 18.25 27.703 1 95.88 178 ILE B CA 1
ATOM 7208 C C . ILE B 1 178 ? 10.008 17.484 26.391 1 95.88 178 ILE B C 1
ATOM 7210 O O . ILE B 1 178 ? 10.773 17.781 25.469 1 95.88 178 ILE B O 1
ATOM 7214 N N . LEU B 1 179 ? 9.094 16.516 26.328 1 95.25 179 LEU B N 1
ATOM 7215 C CA . LEU B 1 179 ? 8.977 15.688 25.141 1 95.25 179 LEU B CA 1
ATOM 7216 C C . LEU B 1 179 ? 7.852 16.188 24.234 1 95.25 179 LEU B C 1
ATOM 7218 O O . LEU B 1 179 ? 6.859 16.734 24.719 1 95.25 179 LEU B O 1
ATOM 7222 N N . SER B 1 180 ? 8.055 16.062 22.922 1 94.31 180 SER B N 1
ATOM 7223 C CA . SER B 1 180 ? 6.945 16.062 21.969 1 94.31 180 SER B CA 1
ATOM 7224 C C . SER B 1 180 ? 6.348 14.664 21.828 1 94.31 180 SER B C 1
ATOM 7226 O O . SER B 1 180 ? 6.414 14.062 20.75 1 94.31 180 SER B O 1
ATOM 7228 N N . ALA B 1 181 ? 5.688 14.219 22.797 1 91.5 181 ALA B N 1
ATOM 7229 C CA . ALA B 1 181 ? 5.293 12.82 22.953 1 91.5 181 ALA B CA 1
ATOM 7230 C C . ALA B 1 181 ? 4.211 12.438 21.953 1 91.5 181 ALA B C 1
ATOM 7232 O O . ALA B 1 181 ? 4.105 11.273 21.547 1 91.5 181 ALA B O 1
ATOM 7233 N N . TRP B 1 182 ? 3.455 13.398 21.484 1 87.62 182 TRP B N 1
ATOM 7234 C CA . TRP B 1 182 ? 2.352 13.117 20.562 1 87.62 182 TRP B CA 1
ATOM 7235 C C . TRP B 1 182 ? 2.869 12.641 19.219 1 87.62 182 TRP B C 1
ATOM 7237 O O . TRP B 1 182 ? 2.104 12.141 18.391 1 87.62 182 TRP B O 1
ATOM 7247 N N . LEU B 1 183 ? 4.137 12.812 18.953 1 93.44 183 LEU B N 1
ATOM 7248 C CA . LEU B 1 183 ? 4.746 12.398 17.688 1 93.44 183 LEU B CA 1
ATOM 7249 C C . LEU B 1 183 ? 5.34 11 17.797 1 93.44 183 LEU B C 1
ATOM 7251 O O . LEU B 1 183 ? 5.688 10.391 16.781 1 93.44 183 LEU B O 1
ATOM 7255 N N . MET B 1 184 ? 5.508 10.477 18.984 1 94.12 184 MET B N 1
ATOM 7256 C CA . MET B 1 184 ? 6.188 9.211 19.234 1 94.12 184 MET B CA 1
ATOM 7257 C C . MET B 1 184 ? 5.238 8.031 19.031 1 94.12 184 MET B C 1
ATOM 7259 O O . MET B 1 184 ? 4.094 8.07 19.484 1 94.12 184 MET B O 1
ATOM 7263 N N . ALA B 1 185 ? 5.688 7.113 18.234 1 94.06 185 ALA B N 1
ATOM 7264 C CA . ALA B 1 185 ? 4.918 5.875 18.125 1 94.06 185 ALA B CA 1
ATOM 7265 C C . ALA B 1 185 ? 5.02 5.047 19.391 1 94.06 185 ALA B C 1
ATOM 7267 O O . ALA B 1 185 ? 6.082 4.98 20.016 1 94.06 185 ALA B O 1
ATOM 7268 N N . PRO B 1 186 ? 3.977 4.359 19.812 1 92.25 186 PRO B N 1
ATOM 7269 C CA . PRO B 1 186 ? 4.004 3.572 21.047 1 92.25 186 PRO B CA 1
ATOM 7270 C C . PRO B 1 186 ? 4.941 2.369 20.953 1 92.25 186 PRO B C 1
ATOM 7272 O O . PRO B 1 186 ? 5.117 1.798 19.875 1 92.25 186 PRO B O 1
ATOM 7275 N N . GLU B 1 187 ? 5.566 2.059 22.062 1 90.94 187 GLU B N 1
ATOM 7276 C CA . GLU B 1 187 ? 6.34 0.834 22.25 1 90.94 187 GLU B CA 1
ATOM 7277 C C . GLU B 1 187 ? 7.555 0.803 21.328 1 90.94 187 GLU B C 1
ATOM 7279 O O . GLU B 1 187 ? 7.875 -0.236 20.75 1 90.94 187 GLU B O 1
ATOM 7284 N N . HIS B 1 188 ? 8.086 1.883 21.047 1 95.25 188 HIS B N 1
ATOM 7285 C CA . HIS B 1 188 ? 9.328 1.996 20.297 1 95.25 188 HIS B CA 1
ATOM 7286 C C . HIS B 1 188 ? 10.438 2.627 21.125 1 95.25 188 HIS B C 1
ATOM 7288 O O . HIS B 1 188 ? 10.156 3.363 22.078 1 95.25 188 HIS B O 1
ATOM 7294 N N . ASP B 1 189 ? 11.578 2.25 20.797 1 96.81 189 ASP B N 1
ATOM 7295 C CA . ASP B 1 189 ? 12.75 2.816 21.469 1 96.81 189 ASP B CA 1
ATOM 7296 C C . ASP B 1 189 ? 13.195 4.109 20.781 1 96.81 189 ASP B C 1
ATOM 7298 O O . ASP B 1 189 ? 14.266 4.156 20.172 1 96.81 189 ASP B O 1
ATOM 7302 N N . HIS B 1 190 ? 12.375 5.09 20.891 1 97.38 190 HIS B N 1
ATOM 7303 C CA . HIS B 1 190 ? 12.727 6.418 20.391 1 97.38 190 HIS B CA 1
ATOM 7304 C C . HIS B 1 190 ? 12.141 7.508 21.281 1 97.38 190 HIS B C 1
ATOM 7306 O O . HIS B 1 190 ? 11.203 7.258 22.047 1 97.38 190 HIS B O 1
ATOM 7312 N N . LYS B 1 191 ? 12.719 8.656 21.266 1 96.81 191 LYS B N 1
ATOM 7313 C CA . LYS B 1 191 ? 12.258 9.836 21.984 1 96.81 191 LYS B CA 1
ATOM 7314 C C . LYS B 1 191 ? 12.328 11.086 21.109 1 96.81 191 LYS B C 1
ATOM 7316 O O . LYS B 1 191 ? 13.25 11.234 20.297 1 96.81 191 LYS B O 1
ATOM 7321 N N . CYS B 1 192 ? 11.359 11.875 21.266 1 97.31 192 CYS B N 1
ATOM 7322 C CA . CYS B 1 192 ? 11.312 13.172 20.594 1 97.31 192 CYS B CA 1
ATOM 7323 C C . CYS B 1 192 ? 11.266 14.312 21.594 1 97.31 192 CYS B C 1
ATOM 7325 O O . CYS B 1 192 ? 10.266 14.492 22.297 1 97.31 192 CYS B O 1
ATOM 7327 N N . TYR B 1 193 ? 12.305 15.078 21.672 1 97.88 193 TYR B N 1
ATOM 7328 C CA . TYR B 1 193 ? 12.383 16.188 22.609 1 97.88 193 TYR B CA 1
ATOM 7329 C C . TYR B 1 193 ? 11.875 17.484 21.953 1 97.88 193 TYR B C 1
ATOM 7331 O O . TYR B 1 193 ? 12.023 17.672 20.75 1 97.88 193 TYR B O 1
ATOM 7339 N N . SER B 1 194 ? 11.281 18.328 22.781 1 97.19 194 SER B N 1
ATOM 7340 C CA . SER B 1 194 ? 10.859 19.656 22.297 1 97.19 194 SER B CA 1
ATOM 7341 C C . SER B 1 194 ? 12 20.656 22.391 1 97.19 194 SER B C 1
ATOM 7343 O O . SER B 1 194 ? 12.641 20.797 23.438 1 97.19 194 SER B O 1
ATOM 7345 N N . PRO B 1 195 ? 12.219 21.344 21.328 1 98.44 195 PRO B N 1
ATOM 7346 C CA . PRO B 1 195 ? 13.242 22.391 21.391 1 98.44 195 PRO B CA 1
ATOM 7347 C C . PRO B 1 195 ? 12.742 23.672 22.047 1 98.44 195 PRO B C 1
ATOM 7349 O O . PRO B 1 195 ? 11.531 23.891 22.156 1 98.44 195 PRO B O 1
ATOM 7352 N N . CYS B 1 196 ? 13.68 24.469 22.578 1 98.25 196 CYS B N 1
ATOM 7353 C CA . CYS B 1 196 ? 13.422 25.859 22.906 1 98.25 196 CYS B CA 1
ATOM 7354 C C . CYS B 1 196 ? 13.602 26.75 21.672 1 98.25 196 CYS B C 1
ATOM 7356 O O . CYS B 1 196 ? 14.734 26.984 21.25 1 98.25 196 CYS B O 1
ATOM 7358 N N . CYS B 1 197 ? 12.531 27.266 21.203 1 96.62 197 CYS B N 1
ATOM 7359 C CA . CYS B 1 197 ? 12.586 28.031 19.969 1 96.62 197 CYS B CA 1
ATOM 7360 C C . CYS B 1 197 ? 13.07 29.453 20.219 1 96.62 197 CYS B C 1
ATOM 7362 O O . CYS B 1 197 ? 13.25 30.219 19.281 1 96.62 197 CYS B O 1
ATOM 7364 N N . CYS B 1 198 ? 13.336 29.734 21.453 1 97.31 198 CYS B N 1
ATOM 7365 C CA . CYS B 1 198 ? 13.914 31.031 21.781 1 97.31 198 CYS B CA 1
ATOM 7366 C C . CYS B 1 198 ? 15.422 31.047 21.547 1 97.31 198 CYS B C 1
ATOM 7368 O O . CYS B 1 198 ? 16.047 32.094 21.5 1 97.31 198 CYS B O 1
ATOM 7370 N N . LYS B 1 199 ? 15.945 29.953 21.391 1 98.12 199 LYS B N 1
ATOM 7371 C CA . LYS B 1 199 ? 17.391 29.844 21.297 1 98.12 199 LYS B CA 1
ATOM 7372 C C . LYS B 1 199 ? 17.891 30.266 19.922 1 98.12 199 LYS B C 1
ATOM 7374 O O . LYS B 1 199 ? 17.438 29.719 18.906 1 98.12 199 LYS B O 1
ATOM 7379 N N . GLU B 1 200 ? 18.906 31.062 19.906 1 97.56 200 GLU B N 1
ATOM 7380 C CA . GLU B 1 200 ? 19.5 31.547 18.672 1 97.56 200 GLU B CA 1
ATOM 7381 C C . GLU B 1 200 ? 20.234 30.406 17.938 1 97.56 200 GLU B C 1
ATOM 7383 O O . GLU B 1 200 ? 20.25 30.375 16.703 1 97.56 200 GLU B O 1
ATOM 7388 N N . SER B 1 201 ? 20.859 29.594 18.688 1 98.56 201 SER B N 1
ATOM 7389 C CA . SER B 1 201 ? 21.547 28.453 18.094 1 98.56 201 SER B CA 1
ATOM 7390 C C . SER B 1 201 ? 20.578 27.578 17.312 1 98.56 201 SER B C 1
ATOM 7392 O O . SER B 1 201 ? 20.891 27.141 16.188 1 98.56 201 SER B O 1
ATOM 7394 N N . TYR B 1 202 ? 19.438 27.297 17.906 1 98.56 202 TYR B N 1
ATOM 7395 C CA . TYR B 1 202 ? 18.438 26.469 17.219 1 98.56 202 TYR B CA 1
ATOM 7396 C C . TYR B 1 202 ? 17.938 27.172 15.961 1 98.56 202 TYR B C 1
ATOM 7398 O O . TYR B 1 202 ? 17.734 26.531 14.93 1 98.56 202 TYR B O 1
ATOM 7406 N N . LEU B 1 203 ? 17.672 28.469 16 1 98.62 203 LEU B N 1
ATOM 7407 C CA . LEU B 1 203 ? 17.281 29.219 14.82 1 98.62 203 LEU B CA 1
ATOM 7408 C C . LEU B 1 203 ? 18.312 29.078 13.711 1 98.62 203 LEU B C 1
ATOM 7410 O O . LEU B 1 203 ? 17.969 28.875 12.547 1 98.62 203 LEU B O 1
ATOM 7414 N N . SER B 1 204 ? 19.594 29.219 14.094 1 98.69 204 SER B N 1
ATOM 7415 C CA . SER B 1 204 ? 20.672 29.047 13.133 1 98.69 204 SER B CA 1
ATOM 7416 C C . SER B 1 204 ? 20.656 27.656 12.508 1 98.69 204 SER B C 1
ATOM 7418 O O . SER B 1 204 ? 20.875 27.5 11.305 1 98.69 204 SER B O 1
ATOM 7420 N N . TYR B 1 205 ? 20.453 26.688 13.336 1 98.75 205 TYR B N 1
ATOM 7421 C CA . TYR B 1 205 ? 20.328 25.312 12.859 1 98.75 205 TYR B CA 1
ATOM 7422 C C . TYR B 1 205 ? 19.188 25.172 11.875 1 98.75 205 TYR B C 1
ATOM 7424 O O . TYR B 1 205 ? 19.328 24.547 10.828 1 98.75 205 TYR B O 1
ATOM 7432 N N . LEU B 1 206 ? 18.016 25.75 12.188 1 98.75 206 LEU B N 1
ATOM 7433 C CA . LEU B 1 206 ? 16.844 25.703 11.312 1 98.75 206 LEU B CA 1
ATOM 7434 C C . LEU B 1 206 ? 17.141 26.375 9.977 1 98.75 206 LEU B C 1
ATOM 7436 O O . LEU B 1 206 ? 16.703 25.891 8.922 1 98.75 206 LEU B O 1
ATOM 7440 N N . LYS B 1 207 ? 17.797 27.453 10.008 1 98.81 207 LYS B N 1
ATOM 7441 C CA . LYS B 1 207 ? 18.156 28.141 8.773 1 98.81 207 LYS B CA 1
ATOM 7442 C C . LYS B 1 207 ? 19.016 27.266 7.883 1 98.81 207 LYS B C 1
ATOM 7444 O O . LYS B 1 207 ? 18.859 27.266 6.66 1 98.81 207 LYS B O 1
ATOM 7449 N N . LYS B 1 208 ? 19.891 26.562 8.5 1 98.81 208 LYS B N 1
ATOM 7450 C CA . LYS B 1 208 ? 20.734 25.641 7.719 1 98.81 208 LYS B CA 1
ATOM 7451 C C . LYS B 1 208 ? 19.891 24.531 7.094 1 98.81 208 LYS B C 1
ATOM 7453 O O . LYS B 1 208 ? 20.125 24.141 5.953 1 98.81 208 LYS B O 1
ATOM 7458 N N . ASN B 1 209 ? 18.906 23.984 7.883 1 98.69 209 ASN B N 1
ATOM 7459 C CA . ASN B 1 209 ? 17.953 23.047 7.297 1 98.69 209 ASN B CA 1
ATOM 7460 C C . ASN B 1 209 ? 17.344 23.609 6.016 1 98.69 209 ASN B C 1
ATOM 7462 O O . ASN B 1 209 ? 17.312 22.922 4.988 1 98.69 209 ASN B O 1
ATOM 7466 N N . VAL B 1 210 ? 16.891 24.781 6.113 1 98.81 210 VAL B N 1
ATOM 7467 C CA . VAL B 1 210 ? 16.172 25.422 5.02 1 98.81 210 VAL B CA 1
ATOM 7468 C C . VAL B 1 210 ? 17.094 25.562 3.811 1 98.81 210 VAL B C 1
ATOM 7470 O O . VAL B 1 210 ? 16.688 25.312 2.676 1 98.81 210 VAL B O 1
ATOM 7473 N N . GLU B 1 211 ? 18.328 26 4.043 1 98.88 211 GLU B N 1
ATOM 7474 C CA . GLU B 1 211 ? 19.297 26.094 2.949 1 98.88 211 GLU B CA 1
ATOM 7475 C C . GLU B 1 211 ? 19.453 24.766 2.234 1 98.88 211 GLU B C 1
ATOM 7477 O O . GLU B 1 211 ? 19.453 24.703 1.004 1 98.88 211 GLU B O 1
ATOM 7482 N N . MET B 1 212 ? 19.562 23.719 3 1 98.81 212 MET B N 1
ATOM 7483 C CA . MET B 1 212 ? 19.75 22.391 2.428 1 98.81 212 MET B CA 1
ATOM 7484 C C . MET B 1 212 ? 18.531 21.969 1.633 1 98.81 212 MET B C 1
ATOM 7486 O O . MET B 1 212 ? 18.656 21.312 0.599 1 98.81 212 MET B O 1
ATOM 7490 N N . MET B 1 213 ? 17.359 22.328 2.117 1 98.75 213 MET B N 1
ATOM 7491 C CA . MET B 1 213 ? 16.125 22.016 1.413 1 98.75 213 MET B CA 1
ATOM 7492 C C . MET B 1 213 ? 16.062 22.734 0.071 1 98.75 213 MET B C 1
ATOM 7494 O O . MET B 1 213 ? 15.695 22.141 -0.942 1 98.75 213 MET B O 1
ATOM 7498 N N . ILE B 1 214 ? 16.422 23.953 0.094 1 98.81 214 ILE B N 1
ATOM 7499 C CA . ILE B 1 214 ? 16.438 24.766 -1.121 1 98.81 214 ILE B CA 1
ATOM 7500 C C . ILE B 1 214 ? 17.469 24.203 -2.096 1 98.81 214 ILE B C 1
ATOM 7502 O O . ILE B 1 214 ? 17.203 24.078 -3.291 1 98.81 214 ILE B O 1
ATOM 7506 N N . ASP B 1 215 ? 18.656 23.891 -1.587 1 98.69 215 ASP B N 1
ATOM 7507 C CA . ASP B 1 215 ? 19.719 23.328 -2.414 1 98.69 215 ASP B CA 1
ATOM 7508 C C . ASP B 1 215 ? 19.281 22 -3.035 1 98.69 215 ASP B C 1
ATOM 7510 O O . ASP B 1 215 ? 19.719 21.656 -4.141 1 98.69 215 ASP B O 1
ATOM 7514 N N . ALA B 1 216 ? 18.406 21.266 -2.352 1 98.5 216 ALA B N 1
ATOM 7515 C CA . ALA B 1 216 ? 17.922 19.984 -2.84 1 98.5 216 ALA B CA 1
ATOM 7516 C C . ALA B 1 216 ? 16.812 20.172 -3.863 1 98.5 216 ALA B C 1
ATOM 7518 O O . ALA B 1 216 ? 16.328 19.203 -4.453 1 98.5 216 ALA B O 1
ATOM 7519 N N . GLY B 1 217 ? 16.328 21.312 -4.043 1 98.12 217 GLY B N 1
ATOM 7520 C CA . GLY B 1 217 ? 15.414 21.578 -5.145 1 98.12 217 GLY B CA 1
ATOM 7521 C C . GLY B 1 217 ? 13.984 21.797 -4.695 1 98.12 217 GLY B C 1
ATOM 7522 O O . GLY B 1 217 ? 13.07 21.844 -5.523 1 98.12 217 GLY B O 1
ATOM 7523 N N . ALA B 1 218 ? 13.711 21.984 -3.438 1 98.31 218 ALA B N 1
ATOM 7524 C CA . ALA B 1 218 ? 12.352 22.234 -2.963 1 98.31 218 ALA B CA 1
ATOM 7525 C C . ALA B 1 218 ? 11.773 23.5 -3.611 1 98.31 218 ALA B C 1
ATOM 7527 O O . ALA B 1 218 ? 12.5 24.469 -3.834 1 98.31 218 ALA B O 1
ATOM 7528 N N . GLY B 1 219 ? 10.438 23.438 -3.857 1 97.5 219 GLY B N 1
ATOM 7529 C CA . GLY B 1 219 ? 9.766 24.562 -4.473 1 97.5 219 GLY B CA 1
ATOM 7530 C C . GLY B 1 219 ? 9.211 25.547 -3.465 1 97.5 219 GLY B C 1
ATOM 7531 O O . GLY B 1 219 ? 8.891 26.688 -3.812 1 97.5 219 GLY B O 1
ATOM 7532 N N . GLY B 1 220 ? 9.125 25.188 -2.295 1 98.06 220 GLY B N 1
ATOM 7533 C CA . GLY B 1 220 ? 8.656 25.984 -1.184 1 98.06 220 GLY B CA 1
ATOM 7534 C C . GLY B 1 220 ? 8.953 25.375 0.171 1 98.06 220 GLY B C 1
ATOM 7535 O O . GLY B 1 220 ? 9.547 24.297 0.252 1 98.06 220 GLY B O 1
ATOM 7536 N N . LEU B 1 221 ? 8.625 26.109 1.211 1 98.5 221 LEU B N 1
ATOM 7537 C CA . LEU B 1 221 ? 8.859 25.672 2.582 1 98.5 221 LEU B CA 1
ATOM 7538 C C . LEU B 1 221 ? 7.547 25.609 3.359 1 98.5 221 LEU B C 1
ATOM 7540 O O . LEU B 1 221 ? 6.73 26.531 3.291 1 98.5 221 LEU B O 1
ATOM 7544 N N . HIS B 1 222 ? 7.336 24.516 3.994 1 98.19 222 HIS B N 1
ATOM 7545 C CA . HIS B 1 222 ? 6.23 24.391 4.938 1 98.19 222 HIS B CA 1
ATOM 7546 C C . HIS B 1 222 ? 6.738 24.266 6.371 1 98.19 222 HIS B C 1
ATOM 7548 O O . HIS B 1 222 ? 7.441 23.312 6.711 1 98.19 222 HIS B O 1
ATOM 7554 N N . ILE B 1 223 ? 6.402 25.172 7.203 1 98 223 ILE B N 1
ATOM 7555 C CA . ILE B 1 223 ? 6.781 25.156 8.609 1 98 223 ILE B CA 1
ATOM 7556 C C . ILE B 1 223 ? 5.707 24.438 9.422 1 98 223 ILE B C 1
ATOM 7558 O O . ILE B 1 223 ? 4.582 24.922 9.555 1 98 223 ILE B O 1
ATOM 7562 N N . ASP B 1 224 ? 6.031 23.312 9.953 1 96.75 224 ASP B N 1
ATOM 7563 C CA . ASP B 1 224 ? 5.109 22.578 10.812 1 96.75 224 ASP B CA 1
ATOM 7564 C C . ASP B 1 224 ? 5.422 22.844 12.289 1 96.75 224 ASP B C 1
ATOM 7566 O O . ASP B 1 224 ? 6.539 23.234 12.633 1 96.75 224 ASP B O 1
ATOM 7570 N N . GLU B 1 225 ? 4.457 22.75 13.109 1 95.25 225 GLU B N 1
ATOM 7571 C CA . GLU B 1 225 ? 4.562 23.031 14.539 1 95.25 225 GLU B CA 1
ATOM 7572 C C . GLU B 1 225 ? 5.156 24.406 14.797 1 95.25 225 GLU B C 1
ATOM 7574 O O . GLU B 1 225 ? 6.086 24.547 15.594 1 95.25 225 GLU B O 1
ATOM 7579 N N . TYR B 1 226 ? 4.664 25.344 14.047 1 95.56 226 TYR B N 1
ATOM 7580 C CA . TYR B 1 226 ? 5.176 26.703 14.125 1 95.56 226 TYR B CA 1
ATOM 7581 C C . TYR B 1 226 ? 5.102 27.234 15.547 1 95.56 226 TYR B C 1
ATOM 7583 O O . TYR B 1 226 ? 5.875 28.109 15.93 1 95.56 226 TYR B O 1
ATOM 7591 N N . ASP B 1 227 ? 4.207 26.641 16.359 1 93.25 227 ASP B N 1
ATOM 7592 C CA . ASP B 1 227 ? 3.877 27.172 17.672 1 93.25 227 ASP B CA 1
ATOM 7593 C C . ASP B 1 227 ? 4.535 26.328 18.766 1 93.25 227 ASP B C 1
ATOM 7595 O O . ASP B 1 227 ? 4.012 26.234 19.891 1 93.25 227 ASP B O 1
ATOM 7599 N N . THR B 1 228 ? 5.629 25.797 18.5 1 93.62 228 THR B N 1
ATOM 7600 C CA . THR B 1 228 ? 6.344 24.891 19.406 1 93.62 228 THR B CA 1
ATOM 7601 C C . THR B 1 228 ? 6.457 25.516 20.797 1 93.62 228 THR B C 1
ATOM 7603 O O . THR B 1 228 ? 6.305 24.828 21.812 1 93.62 228 THR B O 1
ATOM 7606 N N . GLN B 1 229 ? 6.715 26.766 20.844 1 94 229 GLN B N 1
ATOM 7607 C CA . GLN B 1 229 ? 6.93 27.406 22.141 1 94 229 GLN B CA 1
ATOM 7608 C C . GLN B 1 229 ? 5.656 27.375 22.984 1 94 229 GLN B C 1
ATOM 7610 O O . GLN B 1 229 ? 5.723 27.359 24.219 1 94 229 GLN B O 1
ATOM 7615 N N . LYS B 1 230 ? 4.523 27.375 22.344 1 91.88 230 LYS B N 1
ATOM 7616 C CA . LYS B 1 230 ? 3.271 27.203 23.078 1 91.88 230 LYS B CA 1
ATOM 7617 C C . LYS B 1 230 ? 3.195 25.812 23.719 1 91.88 230 LYS B C 1
ATOM 7619 O O . LYS B 1 230 ? 2.764 25.672 24.859 1 91.88 230 LYS B O 1
ATOM 7624 N N . HIS B 1 231 ? 3.6 24.875 23 1 89.31 231 HIS B N 1
ATOM 7625 C CA . HIS B 1 231 ? 3.637 23.516 23.531 1 89.31 231 HIS B CA 1
ATOM 7626 C C . HIS B 1 231 ? 4.562 23.422 24.734 1 89.31 231 HIS B C 1
ATOM 7628 O O . HIS B 1 231 ? 4.219 22.781 25.734 1 89.31 231 HIS B O 1
ATOM 7634 N N . VAL B 1 232 ? 5.676 24.016 24.594 1 93.75 232 VAL B N 1
ATOM 7635 C CA . VAL B 1 232 ? 6.648 24.031 25.688 1 93.75 232 VAL B CA 1
ATOM 7636 C C . VAL B 1 232 ? 6.043 24.719 26.906 1 93.75 232 VAL B C 1
ATOM 7638 O O . VAL B 1 232 ? 6.156 24.203 28.031 1 93.75 232 VAL B O 1
ATOM 7641 N N . LEU B 1 233 ? 5.352 25.797 26.688 1 92 233 LEU B N 1
ATOM 7642 C CA . LEU B 1 233 ? 4.734 26.562 27.766 1 92 233 LEU B CA 1
ATOM 7643 C C . LEU B 1 233 ? 3.643 25.75 28.453 1 92 233 LEU B C 1
ATOM 7645 O O . LEU B 1 233 ? 3.443 25.875 29.656 1 92 233 LEU B O 1
ATOM 7649 N N . ASN B 1 234 ? 2.971 24.969 27.656 1 88.56 234 ASN B N 1
ATOM 7650 C CA . ASN B 1 234 ? 1.914 24.125 28.219 1 88.56 234 ASN B CA 1
ATOM 7651 C C . ASN B 1 234 ? 2.486 22.969 29.016 1 88.56 234 ASN B C 1
ATOM 7653 O O . ASN B 1 234 ? 1.749 22.25 29.703 1 88.56 234 ASN B O 1
ATOM 7657 N N . ASN B 1 235 ? 3.773 22.828 28.953 1 90.31 235 ASN B N 1
ATOM 7658 C CA . ASN B 1 235 ? 4.492 21.844 29.766 1 90.31 235 ASN B CA 1
ATOM 7659 C C . ASN B 1 235 ? 5.496 22.516 30.703 1 90.31 235 ASN B C 1
ATOM 7661 O O . ASN B 1 235 ? 6.668 22.141 30.719 1 90.31 235 ASN B O 1
ATOM 7665 N N . ALA B 1 236 ? 5.039 23.5 31.312 1 90.56 236 ALA B N 1
ATOM 7666 C CA . ALA B 1 236 ? 5.715 24.203 32.406 1 90.56 236 ALA B CA 1
ATOM 7667 C C . ALA B 1 236 ? 6.664 25.266 31.859 1 90.56 236 ALA B C 1
ATOM 7669 O O . ALA B 1 236 ? 7.215 26.062 32.625 1 90.56 236 ALA B O 1
ATOM 7670 N N . GLY B 1 237 ? 6.883 25.359 30.547 1 92.94 237 GLY B N 1
ATOM 7671 C CA . GLY B 1 237 ? 7.707 26.406 29.969 1 92.94 237 GLY B CA 1
ATOM 7672 C C . GLY B 1 237 ? 9.18 26.062 29.922 1 92.94 237 GLY B C 1
ATOM 7673 O O . GLY B 1 237 ? 9.594 25.031 30.453 1 92.94 237 GLY B O 1
ATOM 7674 N N . CYS B 1 238 ? 9.961 26.953 29.297 1 97.88 238 CYS B N 1
ATOM 7675 C CA . CYS B 1 238 ? 11.406 26.75 29.25 1 97.88 238 CYS B CA 1
ATOM 7676 C C . CYS B 1 238 ? 12.125 27.797 30.094 1 97.88 238 CYS B C 1
ATOM 7678 O O . CYS B 1 238 ? 11.922 29 29.906 1 97.88 238 CYS B O 1
ATOM 7680 N N . PHE B 1 239 ? 12.953 27.312 30.938 1 98.44 239 PHE B N 1
ATOM 7681 C CA . PHE B 1 239 ? 13.703 28.156 31.859 1 98.44 239 PHE B CA 1
ATOM 7682 C C . PHE B 1 239 ? 15.203 28.016 31.641 1 98.44 239 PHE B C 1
ATOM 7684 O O . PHE B 1 239 ? 15.984 28.094 32.594 1 98.44 239 PHE B O 1
ATOM 7691 N N . CYS B 1 240 ? 15.617 27.719 30.453 1 97.88 240 CYS B N 1
ATOM 7692 C CA . CYS B 1 240 ? 17.031 27.641 30.141 1 97.88 240 CYS B CA 1
ATOM 7693 C C . CYS B 1 240 ? 17.719 28.984 30.312 1 97.88 240 CYS B C 1
ATOM 7695 O O . CYS B 1 240 ? 17.047 30 30.5 1 97.88 240 CYS B O 1
ATOM 7697 N N . ASP B 1 241 ? 19 29.031 30.188 1 96.44 241 ASP B N 1
ATOM 7698 C CA . ASP B 1 241 ? 19.797 30.234 30.438 1 96.44 241 ASP B CA 1
ATOM 7699 C C . ASP B 1 241 ? 19.438 31.344 29.453 1 96.44 241 ASP B C 1
ATOM 7701 O O . ASP B 1 241 ? 19.344 32.5 29.812 1 96.44 241 ASP B O 1
ATOM 7705 N N . GLU B 1 242 ? 19.25 30.984 28.266 1 97.94 242 GLU B N 1
ATOM 7706 C CA . GLU B 1 242 ? 18.938 31.984 27.25 1 97.94 242 GLU B CA 1
ATOM 7707 C C . GLU B 1 242 ? 17.547 32.562 27.484 1 97.94 242 GLU B C 1
ATOM 7709 O O . GLU B 1 242 ? 17.344 33.781 27.312 1 97.94 242 GLU B O 1
ATOM 7714 N N . CYS B 1 243 ? 16.609 31.766 27.828 1 98.25 243 CYS B N 1
ATOM 7715 C CA . CYS B 1 243 ? 15.273 32.281 28.141 1 98.25 243 CYS B CA 1
ATOM 7716 C C . CYS B 1 243 ? 15.328 33.219 29.328 1 98.25 243 CYS B C 1
ATOM 7718 O O . CYS B 1 243 ? 14.594 34.219 29.375 1 98.25 243 CYS B O 1
ATOM 7720 N N . MET B 1 244 ? 16.188 32.875 30.328 1 97.31 244 MET B N 1
ATOM 7721 C CA . MET B 1 244 ? 16.328 33.781 31.484 1 97.31 244 MET B CA 1
ATOM 7722 C C . MET B 1 244 ? 16.891 35.125 31.062 1 97.31 244 MET B C 1
ATOM 7724 O O . MET B 1 244 ? 16.391 36.188 31.484 1 97.31 244 MET B O 1
ATOM 7728 N N . ASP B 1 245 ? 17.875 35.094 30.25 1 97.06 245 ASP B N 1
ATOM 7729 C CA . ASP B 1 245 ? 18.469 36.344 29.75 1 97.06 245 ASP B CA 1
ATOM 7730 C C . ASP B 1 245 ? 17.469 37.125 28.922 1 97.06 245 ASP B C 1
ATOM 7732 O O . ASP B 1 245 ? 17.344 38.344 29.078 1 97.06 245 ASP B O 1
ATOM 7736 N N . LYS B 1 246 ? 16.766 36.5 28.125 1 97.69 246 LYS B N 1
ATOM 7737 C CA . LYS B 1 246 ? 15.789 37.156 27.25 1 97.69 246 LYS B CA 1
ATOM 7738 C C . LYS B 1 246 ? 14.625 37.719 28.062 1 97.69 246 LYS B C 1
ATOM 7740 O O . LYS B 1 246 ? 14.07 38.75 27.719 1 97.69 246 LYS B O 1
ATOM 7745 N N . PHE B 1 247 ? 14.281 37 29.094 1 98.06 247 PHE B N 1
ATOM 7746 C CA . PHE B 1 247 ? 13.219 37.531 29.953 1 98.06 247 PHE B CA 1
ATOM 7747 C C . PHE B 1 247 ? 13.664 38.812 30.641 1 98.06 247 PHE B C 1
ATOM 7749 O O . PHE B 1 247 ? 12.891 39.781 30.734 1 98.06 247 PHE B O 1
ATOM 7756 N N . ASN B 1 248 ? 14.844 38.812 31.094 1 97.25 248 ASN B N 1
ATOM 7757 C CA . ASN B 1 248 ? 15.367 40.031 31.672 1 97.25 248 ASN B CA 1
ATOM 7758 C C . ASN B 1 248 ? 15.336 41.188 30.672 1 97.25 248 ASN B C 1
ATOM 7760 O O . ASN B 1 248 ? 14.953 42.312 31.016 1 97.25 248 ASN B O 1
ATOM 7764 N N . ALA B 1 249 ? 15.75 40.906 29.5 1 96.5 249 ALA B N 1
ATOM 7765 C CA . ALA B 1 249 ? 15.711 41.906 28.438 1 96.5 249 ALA B CA 1
ATOM 7766 C C . ALA B 1 249 ? 14.281 42.375 28.172 1 96.5 249 ALA B C 1
ATOM 7768 O O . ALA B 1 249 ? 14.039 43.562 27.938 1 96.5 249 ALA B O 1
ATOM 7769 N N . TYR B 1 250 ? 13.406 41.438 28.172 1 97.19 250 TYR B N 1
ATOM 7770 C CA . TYR B 1 250 ? 11.992 41.75 27.969 1 97.19 250 TYR B CA 1
ATOM 7771 C C . TYR B 1 250 ? 11.461 42.656 29.078 1 97.19 250 TYR B C 1
ATOM 7773 O O . TYR B 1 250 ? 10.766 43.625 28.797 1 97.19 250 TYR B O 1
ATOM 7781 N N . LEU B 1 251 ? 11.758 42.344 30.328 1 97.5 251 LEU B N 1
ATOM 7782 C CA . LEU B 1 251 ? 11.328 43.125 31.453 1 97.5 251 LEU B CA 1
ATOM 7783 C C . LEU B 1 251 ? 11.828 44.562 31.328 1 97.5 251 LEU B C 1
ATOM 7785 O O . LEU B 1 251 ? 11.086 45.531 31.609 1 97.5 251 LEU B O 1
ATOM 7789 N N . LYS B 1 252 ? 13.008 44.719 30.859 1 96.56 252 LYS B N 1
ATOM 7790 C CA . LYS B 1 252 ? 13.594 46.031 30.672 1 96.56 252 LYS B CA 1
ATOM 7791 C C . LYS B 1 252 ? 12.906 46.781 29.531 1 96.56 252 LYS B C 1
ATOM 7793 O O . LYS B 1 252 ? 12.531 47.938 29.688 1 96.56 252 LYS B O 1
ATOM 7798 N N . LYS B 1 253 ? 12.773 46.094 28.5 1 96.12 253 LYS B N 1
ATOM 7799 C CA . LYS B 1 253 ? 12.164 46.688 27.312 1 96.12 253 LYS B CA 1
ATOM 7800 C C . LYS B 1 253 ? 10.742 47.156 27.594 1 96.12 253 LYS B C 1
ATOM 7802 O O . LYS B 1 253 ? 10.344 48.25 27.172 1 96.12 253 LYS B O 1
ATOM 7807 N N . MET B 1 254 ? 10 46.344 28.297 1 96.31 254 MET B N 1
ATOM 7808 C CA . MET B 1 254 ? 8.594 46.625 28.547 1 96.31 254 MET B CA 1
ATOM 7809 C C . MET B 1 254 ? 8.422 47.469 29.812 1 96.31 254 MET B C 1
ATOM 7811 O O . MET B 1 254 ? 7.305 47.875 30.141 1 96.31 254 MET B O 1
ATOM 7815 N N . GLN B 1 255 ? 9.43 47.719 30.531 1 94.81 255 GLN B N 1
ATOM 7816 C CA . GLN B 1 255 ? 9.438 48.531 31.75 1 94.81 255 GLN B CA 1
ATOM 7817 C C . GLN B 1 255 ? 8.5 47.938 32.812 1 94.81 255 GLN B C 1
ATOM 7819 O O . GLN B 1 255 ? 7.684 48.656 33.406 1 94.81 255 GLN B O 1
ATOM 7824 N N . ILE B 1 256 ? 8.664 46.688 32.938 1 96 256 ILE B N 1
ATOM 7825 C CA . ILE B 1 256 ? 7.859 46 33.906 1 96 256 ILE B CA 1
ATOM 7826 C C . ILE B 1 256 ? 8.523 46.094 35.281 1 96 256 ILE B C 1
ATOM 7828 O O . ILE B 1 256 ? 9.711 45.812 35.438 1 96 256 ILE B O 1
ATOM 7832 N N . ARG B 1 257 ? 7.746 46.406 36.281 1 93.56 257 ARG B N 1
ATOM 7833 C CA . ARG B 1 257 ? 8.258 46.5 37.625 1 93.56 257 ARG B CA 1
ATOM 7834 C C . ARG B 1 257 ? 8.391 45.125 38.281 1 93.56 257 ARG B C 1
ATOM 7836 O O . ARG B 1 257 ? 7.465 44.312 38.219 1 93.56 257 ARG B O 1
ATOM 7843 N N . LEU B 1 258 ? 9.516 44.875 38.906 1 95.62 258 LEU B N 1
ATOM 7844 C CA . LEU B 1 258 ? 9.727 43.625 39.625 1 95.62 258 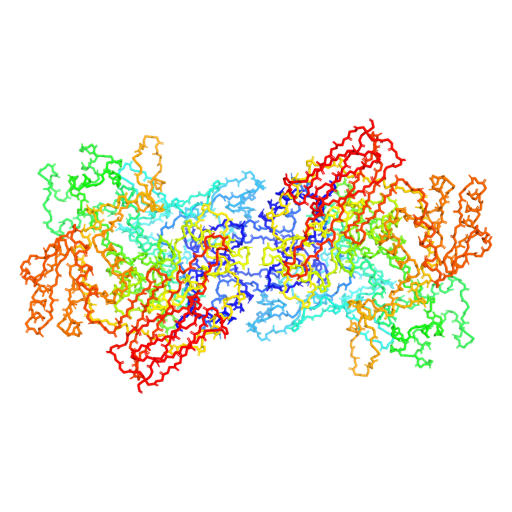LEU B CA 1
ATOM 7845 C C . LEU B 1 258 ? 8.945 43.625 40.938 1 95.62 258 LEU B C 1
ATOM 7847 O O . LEU B 1 258 ? 8.672 44.688 41.5 1 95.62 258 LEU B O 1
ATOM 7851 N N . PRO B 1 259 ? 8.695 42.438 41.344 1 94.5 259 PRO B N 1
ATOM 7852 C CA . PRO B 1 259 ? 8.164 42.344 42.719 1 94.5 259 PRO B CA 1
ATOM 7853 C C . PRO B 1 259 ? 9.133 42.938 43.75 1 94.5 259 PRO B C 1
ATOM 7855 O O . PRO B 1 259 ? 10.352 42.875 43.562 1 94.5 259 PRO B O 1
ATOM 7858 N N . GLY B 1 260 ? 8.555 43.406 44.875 1 92.44 260 GLY B N 1
ATOM 7859 C CA . GLY B 1 260 ? 9.344 44.062 45.906 1 92.44 260 GLY B CA 1
ATOM 7860 C C . GLY B 1 260 ? 10.445 43.188 46.469 1 92.44 260 GLY B C 1
ATOM 7861 O O . GLY B 1 260 ? 11.5 43.688 46.875 1 92.44 260 GLY B O 1
ATOM 7862 N N . ASP B 1 261 ? 10.195 41.938 46.469 1 93.19 261 ASP B N 1
ATOM 7863 C CA . ASP B 1 261 ? 11.125 41 47.094 1 93.19 261 ASP B CA 1
ATOM 7864 C C . ASP B 1 261 ? 12.078 40.406 46.062 1 93.19 261 ASP B C 1
ATOM 7866 O O . ASP B 1 261 ? 12.836 39.5 46.375 1 93.19 261 ASP B O 1
ATOM 7870 N N . ALA B 1 262 ? 12.07 40.875 44.781 1 92.12 262 ALA B N 1
ATOM 7871 C CA . ALA B 1 262 ? 12.82 40.281 43.688 1 92.12 262 ALA B CA 1
ATOM 7872 C C . ALA B 1 262 ? 14.172 40.969 43.5 1 92.12 262 ALA B C 1
ATOM 7874 O O . ALA B 1 262 ? 15.008 40.5 42.719 1 92.12 262 ALA B O 1
ATOM 7875 N N . GLY B 1 263 ? 14.445 42 44.219 1 89.25 263 GLY B N 1
ATOM 7876 C CA . GLY B 1 263 ? 15.727 42.688 44.125 1 89.25 263 GLY B CA 1
ATOM 7877 C C . GLY B 1 263 ? 15.82 43.594 42.906 1 89.25 263 GLY B C 1
ATOM 7878 O O . GLY B 1 263 ? 14.844 44.25 42.562 1 89.25 263 GLY B O 1
ATOM 7879 N N . ASN B 1 264 ? 17.062 43.531 42.312 1 90.81 264 ASN B N 1
ATOM 7880 C CA . ASN B 1 264 ? 17.344 44.438 41.219 1 90.81 264 ASN B CA 1
ATOM 7881 C C . ASN B 1 264 ? 17.328 43.688 39.875 1 90.81 264 ASN B C 1
ATOM 7883 O O . ASN B 1 264 ? 17.75 42.531 39.812 1 90.81 264 ASN B O 1
ATOM 7887 N N . ILE B 1 265 ? 16.906 44.469 38.844 1 91.25 265 ILE B N 1
ATOM 7888 C CA . ILE B 1 265 ? 16.719 43.906 37.531 1 91.25 265 ILE B CA 1
ATOM 7889 C C . ILE B 1 265 ? 18.062 43.438 36.969 1 91.25 265 ILE B C 1
ATOM 7891 O O . ILE B 1 265 ? 18.125 42.469 36.188 1 91.25 265 ILE B O 1
ATOM 7895 N N . GLU B 1 266 ? 19.141 43.969 37.406 1 90.06 266 GLU B N 1
ATOM 7896 C CA . GLU B 1 266 ? 20.469 43.625 36.875 1 90.06 266 GLU B CA 1
ATOM 7897 C C . GLU B 1 266 ? 20.906 42.25 37.344 1 90.06 266 GLU B C 1
ATOM 7899 O O . GLU B 1 266 ? 21.641 41.562 36.625 1 90.06 266 GLU B O 1
ATOM 7904 N N . SER B 1 267 ? 20.469 41.812 38.438 1 90.5 267 SER B N 1
ATOM 7905 C CA . SER B 1 267 ? 20.875 40.5 39 1 90.5 267 SER B CA 1
ATOM 7906 C C . SER B 1 267 ? 19.688 39.562 39.062 1 90.5 267 SER B C 1
ATOM 7908 O O . SER B 1 267 ? 19.797 38.469 39.625 1 90.5 267 SER B O 1
ATOM 7910 N N . PHE B 1 268 ? 18.609 39.938 38.5 1 95.62 268 PHE B N 1
ATOM 7911 C CA . PHE B 1 268 ? 17.391 39.156 38.625 1 95.62 268 PHE B CA 1
ATOM 7912 C C . PHE B 1 268 ? 17.453 37.906 37.75 1 95.62 268 PHE B C 1
ATOM 7914 O O . PHE B 1 268 ? 17.828 37.969 36.594 1 95.62 268 PHE B O 1
ATOM 7921 N N . HIS B 1 269 ? 17.203 36.844 38.375 1 96.94 269 HIS B N 1
ATOM 7922 C CA . HIS B 1 269 ? 17.094 35.531 37.719 1 96.94 269 HIS B CA 1
ATOM 7923 C C . HIS B 1 269 ? 15.75 34.906 38.031 1 96.94 269 HIS B C 1
ATOM 7925 O O . HIS B 1 269 ? 15.57 34.312 39.094 1 96.94 269 HIS B O 1
ATOM 7931 N N . TYR B 1 270 ? 14.891 34.875 37.031 1 98.06 270 TYR B N 1
ATOM 7932 C CA . TYR B 1 270 ? 13.492 34.531 37.25 1 98.06 270 TYR B CA 1
ATOM 7933 C C . TYR B 1 270 ? 13.352 33.094 37.719 1 98.06 270 TYR B C 1
ATOM 7935 O O . TYR B 1 270 ? 12.555 32.812 38.625 1 98.06 270 TYR B O 1
ATOM 7943 N N . ARG B 1 271 ? 14.141 32.125 37.125 1 98.31 271 ARG B N 1
ATOM 7944 C CA . ARG B 1 271 ? 14.086 30.719 37.531 1 98.31 271 ARG B CA 1
ATOM 7945 C C . ARG B 1 271 ? 14.414 30.562 39.031 1 98.31 271 ARG B C 1
ATOM 7947 O O . ARG B 1 271 ? 13.68 29.906 39.75 1 98.31 271 ARG B O 1
ATOM 7954 N N . LYS B 1 272 ? 15.492 31.156 39.438 1 97.44 272 LYS B N 1
ATOM 7955 C CA . LYS B 1 272 ? 15.906 31.094 40.844 1 97.44 272 LYS B CA 1
ATOM 7956 C C . LYS B 1 272 ? 14.844 31.719 41.75 1 97.44 272 LYS B C 1
ATOM 7958 O O . LYS B 1 272 ? 14.547 31.188 42.812 1 97.44 272 LYS B O 1
ATOM 7963 N N . TYR B 1 273 ? 14.352 32.812 41.281 1 98 273 TYR B N 1
ATOM 7964 C CA . TYR B 1 273 ? 13.32 33.531 42.031 1 98 273 TYR B CA 1
ATOM 7965 C C . TYR B 1 273 ? 12.125 32.625 42.312 1 98 273 TYR B C 1
ATOM 7967 O O . TYR B 1 273 ? 11.664 32.5 43.438 1 98 273 TYR B O 1
ATOM 7975 N N . LEU B 1 274 ? 11.602 31.953 41.281 1 98.31 274 LEU B N 1
ATOM 7976 C CA . LEU B 1 274 ? 10.43 31.094 41.438 1 98.31 274 LEU B CA 1
ATOM 7977 C C . LEU B 1 274 ? 10.734 29.906 42.344 1 98.31 274 LEU B C 1
ATOM 7979 O O . LEU B 1 274 ? 9.93 29.547 43.188 1 98.31 274 LEU B O 1
ATOM 7983 N N . LEU B 1 275 ? 11.906 29.281 42.125 1 97.94 275 LEU B N 1
ATOM 7984 C CA . LEU B 1 275 ? 12.289 28.141 42.938 1 97.94 275 LEU B CA 1
ATOM 7985 C C . LEU B 1 275 ? 12.391 28.516 44.406 1 97.94 275 LEU B C 1
ATOM 7987 O O . LEU B 1 275 ? 11.93 27.781 45.281 1 97.94 275 LEU B O 1
ATOM 7991 N N . GLU B 1 276 ? 12.969 29.609 44.688 1 97.19 276 GLU B N 1
ATOM 7992 C CA . GLU B 1 276 ? 13.125 30.078 46.062 1 97.19 276 GLU B CA 1
ATOM 7993 C C . GLU B 1 276 ? 11.766 30.359 46.719 1 97.19 276 GLU B C 1
ATOM 7995 O O . GLU B 1 276 ? 11.609 30.203 47.938 1 97.19 276 GLU B O 1
ATOM 8000 N N . LYS B 1 277 ? 10.828 30.781 45.906 1 97.12 277 LYS B N 1
ATOM 8001 C CA . LYS B 1 277 ? 9.484 31.062 46.406 1 97.12 277 LYS B CA 1
ATOM 8002 C C . LYS B 1 277 ? 8.664 29.797 46.531 1 97.12 277 LYS B C 1
ATOM 8004 O O . LYS B 1 277 ? 7.512 29.828 46.969 1 97.12 277 LYS B O 1
ATOM 8009 N N . GLY B 1 278 ? 9.203 28.641 46.062 1 96.62 278 GLY B N 1
ATOM 8010 C CA . GLY B 1 278 ? 8.562 27.344 46.281 1 96.62 278 GLY B CA 1
ATOM 8011 C C . GLY B 1 278 ? 7.703 26.922 45.094 1 96.62 278 GLY B C 1
ATOM 8012 O O . GLY B 1 278 ? 6.941 25.953 45.219 1 96.62 278 GLY B O 1
ATOM 8013 N N . TYR B 1 279 ? 7.812 27.609 44 1 97.25 279 TYR B N 1
ATOM 8014 C CA . TYR B 1 279 ? 7.066 27.188 42.812 1 97.25 279 TYR B CA 1
ATOM 8015 C C . TYR B 1 279 ? 7.719 25.969 42.188 1 97.25 279 TYR B C 1
ATOM 8017 O O . TYR B 1 279 ? 8.938 25.797 42.25 1 97.25 279 TYR B O 1
ATOM 8025 N N . THR B 1 280 ? 6.852 25.062 41.594 1 95.75 280 THR B N 1
ATOM 8026 C CA . THR B 1 280 ? 7.277 23.844 40.938 1 95.75 280 THR B CA 1
ATOM 8027 C C . THR B 1 280 ? 6.703 23.766 39.531 1 95.75 280 THR B C 1
ATOM 8029 O O . THR B 1 280 ? 5.852 24.562 39.156 1 95.75 280 THR B O 1
ATOM 8032 N N . ASP B 1 281 ? 7.203 22.797 38.75 1 95.06 281 ASP B N 1
ATOM 8033 C CA . ASP B 1 281 ? 6.641 22.547 37.438 1 95.06 281 ASP B CA 1
ATOM 8034 C C . ASP B 1 281 ? 5.133 22.312 37.5 1 95.06 281 ASP B C 1
ATOM 8036 O O . ASP B 1 281 ? 4.383 22.797 36.656 1 95.06 281 ASP B O 1
ATOM 8040 N N . GLU B 1 282 ? 4.734 21.594 3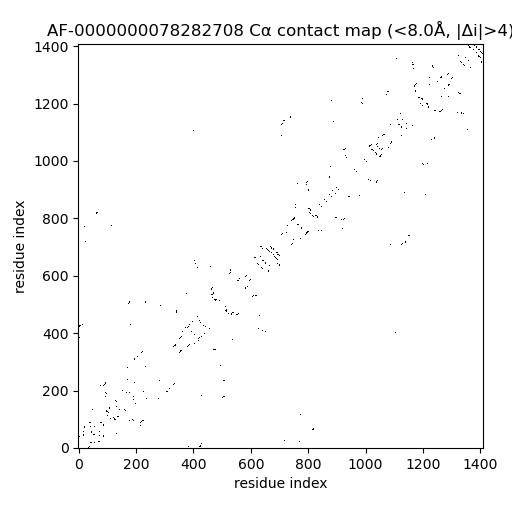8.469 1 92.38 282 GLU B N 1
ATOM 8041 C CA . GLU B 1 282 ? 3.334 21.203 38.594 1 92.38 282 GLU B CA 1
ATOM 8042 C C . GLU B 1 282 ? 2.432 22.438 38.688 1 92.38 282 GLU B C 1
ATOM 8044 O O . GLU B 1 282 ? 1.317 22.438 38.156 1 92.38 282 GLU B O 1
ATOM 8049 N N . LYS B 1 283 ? 2.865 23.469 39.312 1 92.38 283 LYS B N 1
ATOM 8050 C CA . LYS B 1 283 ? 2.078 24.688 39.531 1 92.38 283 LYS B CA 1
ATOM 8051 C C . LYS B 1 283 ? 1.984 25.5 38.219 1 92.38 283 LYS B C 1
ATOM 8053 O O . LYS B 1 283 ? 1.138 26.391 38.094 1 92.38 283 LYS B O 1
ATOM 8058 N N . LEU B 1 284 ? 2.816 25.188 37.281 1 92.06 284 LEU B N 1
ATOM 8059 C CA . LEU B 1 284 ? 2.867 25.953 36.062 1 92.06 284 LEU B CA 1
ATOM 8060 C C . LEU B 1 284 ? 2.061 25.25 34.969 1 92.06 284 LEU B C 1
ATOM 8062 O O . LEU B 1 284 ? 1.836 25.828 33.875 1 92.06 284 LEU B O 1
ATOM 8066 N N . LEU B 1 285 ? 1.542 24.125 35.219 1 88.75 285 LEU B N 1
ATOM 8067 C CA . LEU B 1 285 ? 0.824 23.344 34.219 1 88.75 285 LEU B CA 1
ATOM 8068 C C . LEU B 1 285 ? -0.582 23.906 34.031 1 88.75 285 LEU B C 1
ATOM 8070 O O . LEU B 1 285 ? -1.166 24.484 34.938 1 88.75 285 LEU B O 1
ATOM 8074 N N . PRO B 1 286 ? -1.134 23.609 32.844 1 84.12 286 PRO B N 1
ATOM 8075 C CA . PRO B 1 286 ? -2.395 24.234 32.438 1 84.12 286 PRO B CA 1
ATOM 8076 C C . PRO B 1 286 ? -3.568 23.828 33.344 1 84.12 286 PRO B C 1
ATOM 8078 O O . PRO B 1 286 ? -4.543 24.562 33.438 1 84.12 286 PRO B O 1
ATOM 8081 N N . PHE B 1 287 ? -3.459 22.656 33.938 1 81.06 287 PHE B N 1
ATOM 8082 C CA . PHE B 1 287 ? -4.598 22.203 34.75 1 81.06 287 PHE B CA 1
ATOM 8083 C C . PHE B 1 287 ? -4.816 23.141 35.938 1 81.06 287 PHE B C 1
ATOM 8085 O O . PHE B 1 287 ? -5.867 23.094 36.562 1 81.06 287 PHE B O 1
ATOM 8092 N N . ASN B 1 288 ? -3.893 24.062 36.219 1 86 288 ASN B N 1
ATOM 8093 C CA . ASN B 1 288 ? -4.062 25.031 37.281 1 86 288 ASN B CA 1
ATOM 8094 C C . ASN B 1 288 ? -4.863 26.25 36.812 1 86 288 ASN B C 1
ATOM 8096 O O . ASN B 1 288 ? -5.16 27.141 37.594 1 86 288 ASN B O 1
ATOM 8100 N N . GLY B 1 289 ? -5.211 26.328 35.594 1 82 289 GLY B N 1
ATOM 8101 C CA . GLY B 1 289 ? -6.062 27.359 35.062 1 82 289 GLY B CA 1
ATOM 8102 C C . GLY B 1 289 ? -5.52 28.766 35.25 1 82 289 GLY B C 1
ATOM 8103 O O . GLY B 1 289 ? -4.336 29.016 35.031 1 82 289 GLY B O 1
ATOM 8104 N N . ASN B 1 290 ? -6.344 29.625 35.656 1 88.31 290 ASN B N 1
ATOM 8105 C CA . ASN B 1 290 ? -6.008 31.031 35.781 1 88.31 290 ASN B CA 1
ATOM 8106 C C . ASN B 1 290 ? -5.172 31.297 37.062 1 88.31 290 ASN B C 1
ATOM 8108 O O . ASN B 1 290 ? -4.586 32.375 37.188 1 88.31 290 ASN B O 1
ATOM 8112 N N . LYS B 1 291 ? -5.109 30.344 37.906 1 90.75 291 LYS B N 1
ATOM 8113 C CA . LYS B 1 291 ? -4.242 30.484 39.062 1 90.75 291 LYS B CA 1
ATOM 8114 C C . LYS B 1 291 ? -2.793 30.719 38.625 1 90.75 291 LYS B C 1
ATOM 8116 O O . LYS B 1 291 ? -2.018 31.328 39.375 1 90.75 291 LYS B O 1
ATOM 8121 N N . ARG B 1 292 ? -2.416 30.281 37.5 1 92.06 292 ARG B N 1
ATOM 8122 C CA . ARG B 1 292 ? -1.061 30.469 37 1 92.06 292 ARG B CA 1
ATOM 8123 C C . ARG B 1 292 ? -0.734 31.953 36.844 1 92.06 292 ARG B C 1
ATOM 8125 O O . ARG B 1 292 ? 0.421 32.344 36.969 1 92.06 292 ARG B O 1
ATOM 8132 N N . TRP B 1 293 ? -1.818 32.75 36.594 1 93.44 293 TRP B N 1
ATOM 8133 C CA . TRP B 1 293 ? -1.597 34.156 36.312 1 93.44 293 TRP B CA 1
ATOM 8134 C C . TRP B 1 293 ? -1.303 34.906 37.625 1 93.44 293 TRP B C 1
ATOM 8136 O O . TRP B 1 293 ? -0.863 36.062 37.562 1 93.44 293 TRP B O 1
ATOM 8146 N N . GLU B 1 294 ? -1.529 34.219 38.688 1 95.25 294 GLU B N 1
ATOM 8147 C CA . GLU B 1 294 ? -1.205 34.812 40 1 95.25 294 GLU B CA 1
ATOM 8148 C C . GLU B 1 294 ? 0.274 34.625 40.312 1 95.25 294 GLU B C 1
ATOM 8150 O O . GLU B 1 294 ? 0.801 35.312 41.219 1 95.25 294 GLU B O 1
ATOM 8155 N N . ILE B 1 295 ? 0.905 33.75 39.719 1 97 295 ILE B N 1
ATOM 8156 C CA . ILE B 1 295 ? 2.342 33.562 39.906 1 97 295 ILE B CA 1
ATOM 8157 C C . ILE B 1 295 ? 3.08 34.812 39.438 1 97 295 ILE B C 1
ATOM 8159 O O . ILE B 1 295 ? 2.885 35.281 38.312 1 97 295 ILE B O 1
ATOM 8163 N N . PRO B 1 296 ? 3.973 35.312 40.281 1 97 296 PRO B N 1
ATOM 8164 C CA . PRO B 1 296 ? 4.617 36.594 39.969 1 97 296 PRO B CA 1
ATOM 8165 C C . PRO B 1 296 ? 5.34 36.562 38.625 1 97 296 PRO B C 1
ATOM 8167 O O . PRO B 1 296 ? 6.23 35.719 38.406 1 97 296 PRO B O 1
ATOM 8170 N N . LEU B 1 297 ? 4.973 37.5 37.75 1 97.12 297 LEU B N 1
ATOM 8171 C CA . LEU B 1 297 ? 5.621 37.812 36.469 1 97.12 297 LEU B CA 1
ATOM 8172 C C . LEU B 1 297 ? 5.371 36.688 35.469 1 97.12 297 LEU B C 1
ATOM 8174 O O . LEU B 1 297 ? 5.887 36.719 34.344 1 97.12 297 LEU B O 1
ATOM 8178 N N . PHE B 1 298 ? 4.609 35.656 35.781 1 97.12 298 PHE B N 1
ATOM 8179 C CA . PHE B 1 298 ? 4.453 34.5 34.938 1 97.12 298 PHE B CA 1
ATOM 8180 C C . PHE B 1 298 ? 3.75 34.875 33.625 1 97.12 298 PHE B C 1
ATOM 8182 O O . PHE B 1 298 ? 4.102 34.375 32.562 1 97.12 298 PHE B O 1
ATOM 8189 N N . ARG B 1 299 ? 2.773 35.719 33.656 1 95.31 299 ARG B N 1
ATOM 8190 C CA . ARG B 1 299 ? 2.09 36.188 32.438 1 95.31 299 ARG B CA 1
ATOM 8191 C C . ARG B 1 299 ? 3.059 36.875 31.5 1 95.31 299 ARG B C 1
ATOM 8193 O O . ARG B 1 299 ? 3.027 36.656 30.297 1 95.31 299 ARG B O 1
ATOM 8200 N N . ASP B 1 300 ? 3.902 37.719 32.062 1 96.94 300 ASP B N 1
ATOM 8201 C CA . ASP B 1 300 ? 4.918 38.375 31.25 1 96.94 300 ASP B CA 1
ATOM 8202 C C . ASP B 1 300 ? 5.906 37.375 30.656 1 96.94 300 ASP B C 1
ATOM 8204 O O . ASP B 1 300 ? 6.348 37.531 29.516 1 96.94 300 ASP B O 1
ATOM 8208 N N . PHE B 1 301 ? 6.246 36.406 31.469 1 97.62 301 PHE B N 1
ATOM 8209 C CA . PHE B 1 301 ? 7.148 35.375 31 1 97.62 301 PHE B CA 1
ATOM 8210 C C . PHE B 1 301 ? 6.543 34.625 29.828 1 97.62 301 PHE B C 1
ATOM 8212 O O . PHE B 1 301 ? 7.227 34.344 28.828 1 97.62 301 PHE B O 1
ATOM 8219 N N . VAL B 1 302 ? 5.25 34.312 29.922 1 94.88 302 VAL B N 1
ATOM 8220 C CA . VAL B 1 302 ? 4.512 33.656 28.844 1 94.88 302 VAL B CA 1
ATOM 8221 C C . VAL B 1 302 ? 4.5 34.531 27.609 1 94.88 302 VAL B C 1
ATOM 8223 O O . VAL B 1 302 ? 4.781 34.062 26.5 1 94.88 302 VAL B O 1
ATOM 8226 N N . GLU B 1 303 ? 4.246 35.75 27.75 1 95.69 303 GLU B N 1
ATOM 8227 C CA . GLU B 1 303 ? 4.18 36.688 26.609 1 95.69 303 GLU B CA 1
ATOM 8228 C C . GLU B 1 303 ? 5.52 36.781 25.891 1 95.69 303 GLU B C 1
ATOM 8230 O O . GLU B 1 303 ? 5.57 36.812 24.672 1 95.69 303 GLU B O 1
ATOM 8235 N N . MET B 1 304 ? 6.562 36.875 26.672 1 96.81 304 MET B N 1
ATOM 8236 C CA . MET B 1 304 ? 7.895 36.906 26.078 1 96.81 304 MET B CA 1
ATOM 8237 C C . MET B 1 304 ? 8.141 35.688 25.219 1 96.81 304 MET B C 1
ATOM 8239 O O . MET B 1 304 ? 8.617 35.781 24.094 1 96.81 304 MET B O 1
ATOM 8243 N N . GLN B 1 305 ? 7.836 34.531 25.703 1 95.38 305 GLN B N 1
ATOM 8244 C CA . GLN B 1 305 ? 8.07 33.312 24.969 1 95.38 305 GLN B CA 1
ATOM 8245 C C . GLN B 1 305 ? 7.176 33.219 23.734 1 95.38 305 GLN B C 1
ATOM 8247 O O . GLN B 1 305 ? 7.613 32.781 22.672 1 95.38 305 GLN B O 1
ATOM 8252 N N . ILE B 1 306 ? 5.934 33.656 23.828 1 94.69 306 ILE B N 1
ATOM 8253 C CA . ILE B 1 306 ? 4.988 33.625 22.719 1 94.69 306 ILE B CA 1
ATOM 8254 C C . ILE B 1 306 ? 5.465 34.531 21.609 1 94.69 306 ILE B C 1
ATOM 8256 O O . ILE B 1 306 ? 5.293 34.25 20.422 1 94.69 306 ILE B O 1
ATOM 8260 N N . GLU B 1 307 ? 6.07 35.625 21.953 1 94.88 307 GLU B N 1
ATOM 8261 C CA . GLU B 1 307 ? 6.594 36.562 20.969 1 94.88 307 GLU B CA 1
ATOM 8262 C C . GLU B 1 307 ? 7.602 35.906 20.031 1 94.88 307 GLU B C 1
ATOM 8264 O O . GLU B 1 307 ? 7.695 36.25 18.859 1 94.88 307 GLU B O 1
ATOM 8269 N N . TYR B 1 308 ? 8.281 34.969 20.531 1 95.69 308 TYR B N 1
ATOM 8270 C CA . TYR B 1 308 ? 9.328 34.312 19.734 1 95.69 308 TYR B CA 1
ATOM 8271 C C . TYR B 1 308 ? 8.727 33.375 18.703 1 95.69 308 TYR B C 1
ATOM 8273 O O . TYR B 1 308 ? 9.406 32.969 17.766 1 95.69 308 TYR B O 1
ATOM 8281 N N . ILE B 1 309 ? 7.453 33 18.844 1 96.12 309 ILE B N 1
ATOM 8282 C CA . ILE B 1 309 ? 6.809 32.219 17.812 1 96.12 309 ILE B CA 1
ATOM 8283 C C . ILE B 1 309 ? 6.848 32.969 16.484 1 96.12 309 ILE B C 1
ATOM 8285 O O . ILE B 1 309 ? 7.355 32.438 15.484 1 96.12 309 ILE B O 1
ATOM 8289 N N . SER B 1 310 ? 6.383 34.188 16.484 1 96.38 310 SER B N 1
ATOM 8290 C CA . SER B 1 310 ? 6.332 34.969 15.258 1 96.38 310 SER B CA 1
ATOM 8291 C C . SER B 1 310 ? 7.73 35.406 14.82 1 96.38 310 SER B C 1
ATOM 8293 O O . SER B 1 310 ? 8 35.531 13.617 1 96.38 310 SER B O 1
ATOM 8295 N N . GLU B 1 311 ? 8.617 35.656 15.766 1 97.19 311 GLU B N 1
ATOM 8296 C CA . GLU B 1 311 ? 9.984 36.062 15.43 1 97.19 311 GLU B CA 1
ATOM 8297 C C . GLU B 1 311 ? 10.695 34.969 14.633 1 97.19 311 GLU B C 1
ATOM 8299 O O . GLU B 1 311 ? 11.391 35.25 13.656 1 97.19 311 GLU B O 1
ATOM 8304 N N . VAL B 1 312 ? 10.555 33.781 15.109 1 97.94 312 VAL B N 1
ATOM 8305 C CA . VAL B 1 312 ? 11.211 32.656 14.438 1 97.94 312 VAL B CA 1
ATOM 8306 C C . VAL B 1 312 ? 10.609 32.469 13.055 1 97.94 312 VAL B C 1
ATOM 8308 O O . VAL B 1 312 ? 11.328 32.25 12.078 1 97.94 312 VAL B O 1
ATOM 8311 N N . VAL B 1 313 ? 9.266 32.531 12.898 1 98.12 313 VAL B N 1
ATOM 8312 C CA . VAL B 1 313 ? 8.609 32.406 11.602 1 98.12 313 VAL B CA 1
ATOM 8313 C C . VAL B 1 313 ? 9.109 33.5 10.656 1 98.12 313 VAL B C 1
ATOM 8315 O O . VAL B 1 313 ? 9.414 33.219 9.492 1 98.12 313 VAL B O 1
ATOM 8318 N N . LYS B 1 314 ? 9.18 34.688 11.148 1 98.44 314 LYS B N 1
ATOM 8319 C CA . LYS B 1 314 ? 9.688 35.812 10.367 1 98.44 314 LYS B CA 1
ATOM 8320 C C . LYS B 1 314 ? 11.102 35.562 9.867 1 98.44 314 LYS B C 1
ATOM 8322 O O . LYS B 1 314 ? 11.375 35.656 8.672 1 98.44 314 LYS B O 1
ATOM 8327 N N . GLU B 1 315 ? 11.969 35.188 10.766 1 98.62 315 GLU B N 1
ATOM 8328 C CA . GLU B 1 315 ? 13.375 34.969 10.438 1 98.62 315 GLU B CA 1
ATOM 8329 C C . GLU B 1 315 ? 13.539 33.844 9.422 1 98.62 315 GLU B C 1
ATOM 8331 O O . GLU B 1 315 ? 14.305 33.969 8.469 1 98.62 315 GLU B O 1
ATOM 8336 N N . ILE B 1 316 ? 12.852 32.781 9.633 1 98.75 316 ILE B N 1
ATOM 8337 C CA . ILE B 1 316 ? 12.945 31.625 8.742 1 98.75 316 ILE B CA 1
ATOM 8338 C C . ILE B 1 316 ? 12.398 32 7.367 1 98.75 316 ILE B C 1
ATOM 8340 O O . ILE B 1 316 ? 13.016 31.688 6.344 1 98.75 316 ILE B O 1
ATOM 8344 N N . SER B 1 317 ? 11.258 32.594 7.328 1 98.75 317 SER B N 1
ATOM 8345 C CA . SER B 1 317 ? 10.625 32.969 6.07 1 98.75 317 SER B CA 1
ATOM 8346 C C . SER B 1 317 ? 11.516 33.938 5.27 1 98.75 317 SER B C 1
ATOM 8348 O O . SER B 1 317 ? 11.742 33.719 4.078 1 98.75 317 SER B O 1
ATOM 8350 N N . GLN B 1 318 ? 12.023 34.938 5.906 1 98.69 318 GLN B N 1
ATOM 8351 C CA . GLN B 1 318 ? 12.883 35.906 5.234 1 98.69 318 GLN B CA 1
ATOM 8352 C C . GLN B 1 318 ? 14.18 35.25 4.754 1 98.69 318 GLN B C 1
ATOM 8354 O O . GLN B 1 318 ? 14.625 35.5 3.633 1 98.69 318 GLN B O 1
ATOM 8359 N N . HIS B 1 319 ? 14.703 34.438 5.613 1 98.81 319 HIS B N 1
ATOM 8360 C CA . HIS B 1 319 ? 15.93 33.75 5.242 1 98.81 319 HIS B CA 1
ATOM 8361 C C . HIS B 1 319 ? 15.711 32.844 4.027 1 98.81 319 HIS B C 1
ATOM 8363 O O . HIS B 1 319 ? 16.531 32.812 3.109 1 98.81 319 HIS B O 1
ATOM 8369 N N . ALA B 1 320 ? 14.656 32.125 4.051 1 98.88 320 ALA B N 1
ATOM 8370 C CA . ALA B 1 320 ? 14.344 31.219 2.949 1 98.88 320 ALA B CA 1
ATOM 8371 C C . ALA B 1 320 ? 14.227 31.969 1.629 1 98.88 320 ALA B C 1
ATOM 8373 O O . ALA B 1 320 ? 14.82 31.578 0.625 1 98.88 320 ALA B O 1
ATOM 8374 N N . LYS B 1 321 ? 13.508 33 1.61 1 98.75 321 LYS B N 1
ATOM 8375 C CA . LYS B 1 321 ? 13.273 33.812 0.409 1 98.75 321 LYS B CA 1
ATOM 8376 C C . LYS B 1 321 ? 14.57 34.438 -0.09 1 98.75 321 LYS B C 1
ATOM 8378 O O . LYS B 1 321 ? 14.859 34.406 -1.289 1 98.75 321 LYS B O 1
ATOM 8383 N N . GLN B 1 322 ? 15.281 34.969 0.843 1 98.75 322 GLN B N 1
ATOM 8384 C CA . GLN B 1 322 ? 16.547 35.594 0.476 1 98.75 322 GLN B CA 1
ATOM 8385 C C . GLN B 1 322 ? 17.516 34.562 -0.096 1 98.75 322 GLN B C 1
ATOM 8387 O O . GLN B 1 322 ? 18.141 34.812 -1.136 1 98.75 322 GLN B O 1
ATOM 8392 N N . TYR B 1 323 ? 17.656 33.469 0.594 1 98.81 323 TYR B N 1
ATOM 8393 C CA . TYR B 1 323 ? 18.594 32.469 0.155 1 98.81 323 TYR B CA 1
ATOM 8394 C C . TYR B 1 323 ? 18.203 31.906 -1.209 1 98.81 323 TYR B C 1
ATOM 8396 O O . TYR B 1 323 ? 19.047 31.734 -2.086 1 98.81 323 TYR B O 1
ATOM 8404 N N . ALA B 1 324 ? 16.953 31.609 -1.383 1 98.75 324 ALA B N 1
ATOM 8405 C CA . ALA B 1 324 ? 16.484 31.094 -2.666 1 98.75 324 ALA B CA 1
ATOM 8406 C C . ALA B 1 324 ? 16.75 32.094 -3.789 1 98.75 324 ALA B C 1
ATOM 8408 O O . ALA B 1 324 ? 17.125 31.703 -4.895 1 98.75 324 ALA B O 1
ATOM 8409 N N . LYS B 1 325 ? 16.5 33.312 -3.529 1 98.38 325 LYS B N 1
ATOM 8410 C CA . LYS B 1 325 ? 16.781 34.375 -4.512 1 98.38 325 LYS B CA 1
ATOM 8411 C C . LYS B 1 325 ? 18.266 34.406 -4.855 1 98.38 325 LYS B C 1
ATOM 8413 O O . LYS B 1 325 ? 18.641 34.531 -6.023 1 98.38 325 LYS B O 1
ATOM 8418 N N . GLU B 1 326 ? 19.031 34.312 -3.895 1 98.56 326 GLU B N 1
ATOM 8419 C CA . GLU B 1 326 ? 20.484 34.406 -4.074 1 98.56 326 GLU B CA 1
ATOM 8420 C C . GLU B 1 326 ? 21.016 33.219 -4.871 1 98.56 326 GLU B C 1
ATOM 8422 O O . GLU B 1 326 ? 21.844 33.406 -5.766 1 98.56 326 GLU B O 1
ATOM 8427 N N . VAL B 1 327 ? 20.594 32.062 -4.523 1 98.25 327 VAL B N 1
ATOM 8428 C CA . VAL B 1 327 ? 21.266 30.875 -5.051 1 98.25 327 VAL B CA 1
ATOM 8429 C C . VAL B 1 327 ? 20.547 30.375 -6.301 1 98.25 327 VAL B C 1
ATOM 8431 O O . VAL B 1 327 ? 21.156 29.766 -7.172 1 98.25 327 VAL B O 1
ATOM 8434 N N . ARG B 1 328 ? 19.219 30.656 -6.41 1 97.56 328 ARG B N 1
ATOM 8435 C CA . ARG B 1 328 ? 18.453 30.109 -7.527 1 97.56 328 ARG B CA 1
ATOM 8436 C C . ARG B 1 328 ? 17.812 31.234 -8.336 1 97.56 328 ARG B C 1
ATOM 8438 O O . ARG B 1 328 ? 17.312 31 -9.438 1 97.56 328 ARG B O 1
ATOM 8445 N N . ASN B 1 329 ? 17.797 32.438 -7.883 1 97.69 329 ASN B N 1
ATOM 8446 C CA . ASN B 1 329 ? 17.109 33.562 -8.492 1 97.69 329 ASN B CA 1
ATOM 8447 C C . ASN B 1 329 ? 15.625 33.25 -8.719 1 97.69 329 ASN B C 1
ATOM 8449 O O . ASN B 1 329 ? 15.102 33.469 -9.82 1 97.69 329 ASN B O 1
ATOM 8453 N N . GLU B 1 330 ? 15.016 32.656 -7.684 1 96.62 330 GLU B N 1
ATOM 8454 C CA . GLU B 1 330 ? 13.609 32.25 -7.746 1 96.62 330 GLU B CA 1
ATOM 8455 C C . GLU B 1 330 ? 12.852 32.719 -6.504 1 96.62 330 GLU B C 1
ATOM 8457 O O . GLU B 1 330 ? 13.445 32.906 -5.438 1 96.62 330 GLU B O 1
ATOM 8462 N N . GLU B 1 331 ? 11.539 32.906 -6.754 1 96.44 331 GLU B N 1
ATOM 8463 C CA . GLU B 1 331 ? 10.664 33.062 -5.602 1 96.44 331 GLU B CA 1
ATOM 8464 C C . GLU B 1 331 ? 10.484 31.734 -4.863 1 96.44 331 GLU B C 1
ATOM 8466 O O . GLU B 1 331 ? 10.453 30.672 -5.484 1 96.44 331 GLU B O 1
ATOM 8471 N N . PHE B 1 332 ? 10.43 31.891 -3.631 1 97.94 332 PHE B N 1
ATOM 8472 C CA . PHE B 1 332 ? 10.32 30.703 -2.781 1 97.94 332 PHE B CA 1
ATOM 8473 C C . PHE B 1 332 ? 9.219 30.891 -1.743 1 97.94 332 PHE B C 1
ATOM 8475 O O . PHE B 1 332 ? 9.469 31.406 -0.654 1 97.94 332 PHE B O 1
ATOM 8482 N N . PRO B 1 333 ? 8 30.375 -2.096 1 97.75 333 PRO B N 1
ATOM 8483 C CA . PRO B 1 333 ? 6.887 30.578 -1.17 1 97.75 333 PRO B CA 1
ATOM 8484 C C . PRO B 1 333 ? 7.066 29.812 0.142 1 97.75 333 PRO B C 1
ATOM 8486 O O . PRO B 1 333 ? 7.598 28.703 0.147 1 97.75 333 PRO B O 1
ATOM 8489 N N . VAL B 1 334 ? 6.59 30.422 1.234 1 98.19 334 VAL B N 1
ATOM 8490 C CA . VAL B 1 334 ? 6.637 29.844 2.572 1 98.19 334 VAL B CA 1
ATOM 8491 C C . VAL B 1 334 ? 5.223 29.719 3.133 1 98.19 334 VAL B C 1
ATOM 8493 O O . VAL B 1 334 ? 4.426 30.656 3.029 1 98.19 334 VAL B O 1
ATOM 8496 N N . THR B 1 335 ? 4.906 28.531 3.611 1 96.81 335 THR B N 1
ATOM 8497 C CA . THR B 1 335 ? 3.648 28.266 4.301 1 96.81 335 THR B CA 1
ATOM 8498 C C . THR B 1 335 ? 3.906 27.766 5.719 1 96.81 335 THR B C 1
ATOM 8500 O O . THR B 1 335 ? 5.051 27.5 6.09 1 96.81 335 THR B O 1
ATOM 8503 N N . ALA B 1 336 ? 2.842 27.703 6.543 1 96.56 336 ALA B N 1
ATOM 8504 C CA . ALA B 1 336 ? 2.926 27.125 7.883 1 96.56 336 ALA B CA 1
ATOM 8505 C C . ALA B 1 336 ? 1.599 26.5 8.297 1 96.56 336 ALA B C 1
ATOM 8507 O O . ALA B 1 336 ? 0.539 26.891 7.801 1 96.56 336 ALA B O 1
ATOM 8508 N N . ASN B 1 337 ? 1.721 25.578 9.102 1 94.94 337 ASN B N 1
ATOM 8509 C CA . ASN B 1 337 ? 0.544 24.984 9.734 1 94.94 337 ASN B CA 1
ATOM 8510 C C . ASN B 1 337 ? 0.077 25.828 10.922 1 94.94 337 ASN B C 1
ATOM 8512 O O . ASN B 1 337 ? 0.382 25.516 12.07 1 94.94 337 ASN B O 1
ATOM 8516 N N . LEU B 1 338 ? -0.731 26.875 10.648 1 91.5 338 LEU B N 1
ATOM 8517 C CA . LEU B 1 338 ? -1.194 27.75 11.711 1 91.5 338 LEU B CA 1
ATOM 8518 C C . LEU B 1 338 ? -2.367 27.141 12.461 1 91.5 338 LEU B C 1
ATOM 8520 O O . LEU B 1 338 ? -3.125 27.844 13.133 1 91.5 338 LEU B O 1
ATOM 8524 N N . PHE B 1 339 ? -2.43 26 12.633 1 86.62 339 PHE B N 1
ATOM 8525 C CA . PHE B 1 339 ? -3.367 25.156 13.367 1 86.62 339 PHE B CA 1
ATOM 8526 C C . PHE B 1 339 ? -4.598 25.953 13.789 1 86.62 339 PHE B C 1
ATOM 8528 O O . PHE B 1 339 ? -4.488 26.922 14.547 1 86.62 339 PHE B O 1
ATOM 8535 N N . GLN B 1 340 ? -5.77 25.844 13.367 1 87.5 340 GLN B N 1
ATOM 8536 C CA . GLN B 1 340 ? -7.094 26.344 13.719 1 87.5 340 GLN B CA 1
ATOM 8537 C C . GLN B 1 340 ? -7.184 27.844 13.508 1 87.5 340 GLN B C 1
ATOM 8539 O O . GLN B 1 340 ? -8.211 28.469 13.812 1 87.5 340 GLN B O 1
ATOM 8544 N N . CYS B 1 341 ? -6.133 28.516 13.117 1 90.12 341 CYS B N 1
ATOM 8545 C CA . CYS B 1 341 ? -6.133 29.953 12.883 1 90.12 341 CYS B CA 1
ATOM 8546 C C . CYS B 1 341 ? -6.484 30.719 14.148 1 90.12 341 CYS B C 1
ATOM 8548 O O . CYS B 1 341 ? -7.285 31.656 14.109 1 90.12 341 CYS B O 1
ATOM 8550 N N . PHE B 1 342 ? -5.906 30.344 15.25 1 88.44 342 PHE B N 1
ATOM 8551 C CA . PHE B 1 342 ? -6.164 31.016 16.516 1 88.44 342 PHE B CA 1
ATOM 8552 C C . PHE B 1 342 ? -5.336 32.281 16.641 1 88.44 342 PHE B C 1
ATOM 8554 O O . PHE B 1 342 ? -4.395 32.5 15.883 1 88.44 342 PHE B O 1
ATOM 8561 N N . PRO B 1 343 ? -5.699 33.062 17.609 1 90.44 343 PRO B N 1
ATOM 8562 C CA . PRO B 1 343 ? -5.078 34.375 17.719 1 90.44 343 PRO B CA 1
ATOM 8563 C C . PRO B 1 343 ? -3.561 34.312 17.891 1 90.44 343 PRO B C 1
ATOM 8565 O O . PRO B 1 343 ? -2.844 35.219 17.438 1 90.44 343 PRO B O 1
ATOM 8568 N N . ILE B 1 344 ? -3.094 33.281 18.422 1 89.56 344 ILE B N 1
ATOM 8569 C CA . ILE B 1 344 ? -1.664 33.125 18.672 1 89.56 344 ILE B CA 1
ATOM 8570 C C . ILE B 1 344 ? -0.901 33.125 17.344 1 89.56 344 ILE B C 1
ATOM 8572 O O . ILE B 1 344 ? 0.274 33.5 17.297 1 89.56 344 ILE B O 1
ATOM 8576 N N . SER B 1 345 ? -1.516 32.781 16.281 1 92.31 345 SER B N 1
ATOM 8577 C CA . SER B 1 345 ? -0.869 32.656 14.984 1 92.31 345 SER B CA 1
ATOM 8578 C C . SER B 1 345 ? -0.955 33.969 14.188 1 92.31 345 SER B C 1
ATOM 8580 O O . SER B 1 345 ? -0.35 34.094 13.125 1 92.31 345 SER B O 1
ATOM 8582 N N . TRP B 1 346 ? -1.658 34.938 14.648 1 94.38 346 TRP B N 1
ATOM 8583 C CA . TRP B 1 346 ? -1.979 36.125 13.875 1 94.38 346 TRP B CA 1
ATOM 8584 C C . TRP B 1 346 ? -0.708 36.844 13.422 1 94.38 346 TRP B C 1
ATOM 8586 O O . TRP B 1 346 ? -0.579 37.188 12.25 1 94.38 346 TRP B O 1
ATOM 8596 N N . ARG B 1 347 ? 0.241 36.969 14.281 1 94.25 347 ARG B N 1
ATOM 8597 C CA . ARG B 1 347 ? 1.438 37.75 13.992 1 94.25 347 ARG B CA 1
ATOM 8598 C C . ARG B 1 347 ? 2.324 37.031 12.977 1 94.25 347 ARG B C 1
ATOM 8600 O O . ARG B 1 347 ? 3.156 37.656 12.32 1 94.25 347 ARG B O 1
ATOM 8607 N N . SER B 1 348 ? 2.17 35.75 12.852 1 95.69 348 SER B N 1
ATOM 8608 C CA . SER B 1 348 ? 2.973 34.969 11.914 1 95.69 348 SER B CA 1
ATOM 8609 C C . SER B 1 348 ? 2.412 35.062 10.5 1 95.69 348 SER B C 1
ATOM 8611 O O . SER B 1 348 ? 3.148 34.906 9.523 1 95.69 348 SER B O 1
ATOM 8613 N N . LYS B 1 349 ? 1.187 35.344 10.375 1 95.62 349 LYS B N 1
ATOM 8614 C CA . LYS B 1 349 ? 0.425 35.281 9.133 1 95.62 349 LYS B CA 1
ATOM 8615 C C . LYS B 1 349 ? 1.062 36.156 8.047 1 95.62 349 LYS B C 1
ATOM 8617 O O . LYS B 1 349 ? 1.169 35.719 6.895 1 95.62 349 LYS B O 1
ATOM 8622 N N . LYS B 1 350 ? 1.513 37.312 8.344 1 94.69 350 LYS B N 1
ATOM 8623 C CA . LYS B 1 350 ? 1.981 38.281 7.367 1 94.69 350 LYS B CA 1
ATOM 8624 C C . LYS B 1 350 ? 3.291 37.844 6.727 1 94.69 350 LYS B C 1
ATOM 8626 O O . LYS B 1 350 ? 3.684 38.344 5.676 1 94.69 350 LYS B O 1
ATOM 8631 N N . TYR B 1 351 ? 3.992 36.906 7.344 1 96.81 351 TYR B N 1
ATOM 8632 C CA . TYR B 1 351 ? 5.277 36.469 6.824 1 96.81 351 TYR B CA 1
ATOM 8633 C C . TYR B 1 351 ? 5.113 35.219 5.945 1 96.81 351 TYR B C 1
ATOM 8635 O O . TYR B 1 351 ? 6.098 34.688 5.441 1 96.81 351 TYR B O 1
ATOM 8643 N N . LEU B 1 352 ? 3.908 34.812 5.723 1 97 352 LEU B N 1
ATOM 8644 C CA . LEU B 1 352 ? 3.609 33.625 4.949 1 97 352 LEU B CA 1
ATOM 8645 C C . LEU B 1 352 ? 2.955 33.969 3.617 1 97 352 LEU B C 1
ATOM 8647 O O . LEU B 1 352 ? 2.252 35 3.521 1 97 352 LEU B O 1
ATOM 8651 N N . ASP B 1 353 ? 3.184 33.219 2.59 1 95.75 353 ASP B N 1
ATOM 8652 C CA . ASP B 1 353 ? 2.658 33.469 1.254 1 95.75 353 ASP B CA 1
ATOM 8653 C C . ASP B 1 353 ? 1.336 32.75 1.03 1 95.75 353 ASP B C 1
ATOM 8655 O O . ASP B 1 353 ? 0.443 33.25 0.354 1 95.75 353 ASP B O 1
ATOM 8659 N N . LEU B 1 354 ? 1.232 31.578 1.478 1 91.38 354 LEU B N 1
ATOM 8660 C CA . LEU B 1 354 ? 0.052 30.719 1.484 1 91.38 354 LEU B CA 1
ATOM 8661 C C . LEU B 1 354 ? -0.066 29.969 2.807 1 91.38 354 LEU B C 1
ATOM 8663 O O . LEU B 1 354 ? 0.898 29.891 3.572 1 91.38 354 LEU B O 1
ATOM 8667 N N . LEU B 1 355 ? -1.299 29.562 3.031 1 85.62 355 LEU B N 1
ATOM 8668 C CA . LEU B 1 355 ? -1.486 28.828 4.277 1 85.62 355 LEU B CA 1
ATOM 8669 C C . LEU B 1 355 ? -1.976 27.406 3.996 1 85.62 355 LEU B C 1
ATOM 8671 O O . LEU B 1 355 ? -2.811 27.203 3.113 1 85.62 355 LEU B O 1
ATOM 8675 N N . ALA B 1 356 ? -1.315 26.484 4.668 1 88 356 ALA B N 1
ATOM 8676 C CA . ALA B 1 356 ? -1.785 25.109 4.746 1 88 356 ALA B CA 1
ATOM 8677 C C . ALA B 1 356 ? -2.014 24.688 6.195 1 88 356 ALA B C 1
ATOM 8679 O O . ALA B 1 356 ? -1.084 24.25 6.879 1 88 356 ALA B O 1
ATOM 8680 N N . GLY B 1 357 ? -3.256 24.922 6.586 1 86.81 357 GLY B N 1
ATOM 8681 C CA . GLY B 1 357 ? -3.555 24.734 7.996 1 86.81 357 GLY B CA 1
ATOM 8682 C C . GLY B 1 357 ? -4.176 23.391 8.312 1 86.81 357 GLY B C 1
ATOM 8683 O O . GLY B 1 357 ? -4.539 22.641 7.398 1 86.81 357 GLY B O 1
ATOM 8684 N N . GLU B 1 358 ? -4.141 23.062 9.578 1 91 358 GLU B N 1
ATOM 8685 C CA . GLU B 1 358 ? -4.82 21.891 10.109 1 91 358 GLU B CA 1
ATOM 8686 C C . GLU B 1 358 ? -6.055 22.281 10.914 1 91 358 GLU B C 1
ATOM 8688 O O . GLU B 1 358 ? -6.023 23.25 11.68 1 91 358 GLU B O 1
ATOM 8693 N N . LYS B 1 359 ? -7.082 21.625 10.625 1 91.19 359 LYS B N 1
ATOM 8694 C CA . LYS B 1 359 ? -8.297 21.781 11.422 1 91.19 359 LYS B CA 1
ATOM 8695 C C . LYS B 1 359 ? -8.531 20.547 12.305 1 91.19 359 LYS B C 1
ATOM 8697 O O . LYS B 1 359 ? -8.484 19.422 11.828 1 91.19 359 LYS B O 1
ATOM 8702 N N . THR B 1 360 ? -8.758 20.812 13.562 1 88.19 360 THR B N 1
ATOM 8703 C CA . THR B 1 360 ? -9.055 19.719 14.484 1 88.19 360 THR B CA 1
ATOM 8704 C C . THR B 1 360 ? -10.555 19.625 14.734 1 88.19 360 THR B C 1
ATOM 8706 O O . THR B 1 360 ? -11.344 20.344 14.117 1 88.19 360 THR B O 1
ATOM 8709 N N . ASP B 1 361 ? -10.977 18.688 15.461 1 87.88 361 ASP B N 1
ATOM 8710 C CA . ASP B 1 361 ? -12.367 18.469 15.836 1 87.88 361 ASP B CA 1
ATOM 8711 C C . ASP B 1 361 ? -13.258 18.344 14.602 1 87.88 361 ASP B C 1
ATOM 8713 O O . ASP B 1 361 ? -14.258 19.062 14.484 1 87.88 361 ASP B O 1
ATOM 8717 N N . ILE B 1 362 ? -12.773 17.562 13.758 1 93.5 362 ILE B N 1
ATOM 8718 C CA . ILE B 1 362 ? -13.5 17.344 12.508 1 93.5 362 ILE B CA 1
ATOM 8719 C C . ILE B 1 362 ? -14.852 16.688 12.805 1 93.5 362 ILE B C 1
ATOM 8721 O O . ILE B 1 362 ? -14.938 15.781 13.633 1 93.5 362 ILE B O 1
ATOM 8725 N N . LYS B 1 363 ? -15.867 17.203 12.172 1 94.44 363 LYS B N 1
ATOM 8726 C CA . LYS B 1 363 ? -17.219 16.672 12.281 1 94.44 363 LYS B CA 1
ATOM 8727 C C . LYS B 1 363 ? -17.938 16.703 10.922 1 94.44 363 LYS B C 1
ATOM 8729 O O . LYS B 1 363 ? -17.344 17.109 9.922 1 94.44 363 LYS B O 1
ATOM 8734 N N . LEU B 1 364 ? -19.141 16.203 10.953 1 96.38 364 LEU B N 1
ATOM 8735 C CA . LEU B 1 364 ? -19.906 16.109 9.719 1 96.38 364 LEU B CA 1
ATOM 8736 C C . LEU B 1 364 ? -20.109 17.469 9.078 1 96.38 364 LEU B C 1
ATOM 8738 O O . LEU B 1 364 ? -19.984 17.625 7.859 1 96.38 364 LEU B O 1
ATOM 8742 N N . ARG B 1 365 ? -20.422 18.5 9.867 1 95.62 365 ARG B N 1
ATOM 8743 C CA . ARG B 1 365 ? -20.688 19.859 9.422 1 95.62 365 ARG B CA 1
ATOM 8744 C C . ARG B 1 365 ? -19.797 20.859 10.141 1 95.62 365 ARG B C 1
ATOM 8746 O O . ARG B 1 365 ? -19.703 20.844 11.375 1 95.62 365 ARG B O 1
ATOM 8753 N N . GLN B 1 366 ? -19.109 21.781 9.266 1 93.75 366 GLN B N 1
ATOM 8754 C CA . GLN B 1 366 ? -18.141 22.703 9.867 1 93.75 366 GLN B CA 1
ATOM 8755 C C . GLN B 1 366 ? -18.219 24.078 9.211 1 93.75 366 GLN B C 1
ATOM 8757 O O . GLN B 1 366 ? -17.234 24.812 9.203 1 93.75 366 GLN B O 1
ATOM 8762 N N . ASP B 1 367 ? -19.219 24.422 8.633 1 94.56 367 ASP B N 1
ATOM 8763 C CA . ASP B 1 367 ? -19.312 25.641 7.824 1 94.56 367 ASP B CA 1
ATOM 8764 C C . ASP B 1 367 ? -19.031 26.875 8.664 1 94.56 367 ASP B C 1
ATOM 8766 O O . ASP B 1 367 ? -18.391 27.812 8.188 1 94.56 367 ASP B O 1
ATOM 8770 N N . ALA B 1 368 ? -19.438 26.859 9.977 1 95.75 368 ALA B N 1
ATOM 8771 C CA . ALA B 1 368 ? -19.188 28.016 10.836 1 95.75 368 ALA B CA 1
ATOM 8772 C C . ALA B 1 368 ? -17.688 28.266 10.984 1 95.75 368 ALA B C 1
ATOM 8774 O O . ALA B 1 368 ? -17.219 29.406 10.906 1 95.75 368 ALA B O 1
ATOM 8775 N N . TRP B 1 369 ? -16.969 27.234 11.18 1 95.19 369 TRP B N 1
ATOM 8776 C CA . TRP B 1 369 ? -15.523 27.391 11.336 1 95.19 369 TRP B CA 1
ATOM 8777 C C . TRP B 1 369 ? -14.875 27.891 10.055 1 95.19 369 TRP B C 1
ATOM 8779 O O . TRP B 1 369 ? -13.961 28.719 10.094 1 95.19 369 TRP B O 1
ATOM 8789 N N . TYR B 1 370 ? -15.312 27.422 8.953 1 96.56 370 TYR B N 1
ATOM 8790 C CA . TYR B 1 370 ? -14.727 27.844 7.688 1 96.56 370 TYR B CA 1
ATOM 8791 C C . TYR B 1 370 ? -15.008 29.328 7.434 1 96.56 370 TYR B C 1
ATOM 8793 O O . TYR B 1 370 ? -14.18 30.031 6.863 1 96.56 370 TYR B O 1
ATOM 8801 N N . LYS B 1 371 ? -16.156 29.75 7.82 1 96.81 371 LYS B N 1
ATOM 8802 C CA . LYS B 1 371 ? -16.469 31.188 7.703 1 96.81 371 LYS B CA 1
ATOM 8803 C C . LYS B 1 371 ? -15.539 32 8.586 1 96.81 371 LYS B C 1
ATOM 8805 O O . LYS B 1 371 ? -15.062 33.062 8.18 1 96.81 371 LYS B O 1
ATOM 8810 N N . TYR B 1 372 ? -15.352 31.531 9.742 1 96.25 372 TYR B N 1
ATOM 8811 C CA . TYR B 1 372 ? -14.383 32.156 10.625 1 96.25 372 TYR B CA 1
ATOM 8812 C C . TYR B 1 372 ? -13 32.219 9.984 1 96.25 372 TYR B C 1
ATOM 8814 O O . TYR B 1 372 ? -12.391 33.281 9.898 1 96.25 372 TYR B O 1
ATOM 8822 N N . ALA B 1 373 ? -12.492 31.094 9.555 1 96.12 373 ALA B N 1
ATOM 8823 C CA . ALA B 1 373 ? -11.156 30.984 8.984 1 96.12 373 ALA B CA 1
ATOM 8824 C C . ALA B 1 373 ? -11.008 31.891 7.762 1 96.12 373 ALA B C 1
ATOM 8826 O O . ALA B 1 373 ? -9.953 32.5 7.551 1 96.12 373 ALA B O 1
ATOM 8827 N N . PHE B 1 374 ? -12.055 31.938 6.992 1 96.56 374 PHE B N 1
ATOM 8828 C CA . PHE B 1 374 ? -12.023 32.781 5.812 1 96.56 374 PHE B CA 1
ATOM 8829 C C . PHE B 1 374 ? -11.82 34.25 6.203 1 96.56 374 PHE B C 1
ATOM 8831 O O . PHE B 1 374 ? -11.008 34.969 5.605 1 96.56 374 PHE B O 1
ATOM 8838 N N . GLY B 1 375 ? -12.57 34.688 7.203 1 95.75 375 GLY B N 1
ATOM 8839 C CA . GLY B 1 375 ? -12.398 36.031 7.707 1 95.75 375 GLY B CA 1
ATOM 8840 C C . GLY B 1 375 ? -11.031 36.281 8.312 1 95.75 375 GLY B C 1
ATOM 8841 O O . GLY B 1 375 ? -10.445 37.344 8.133 1 95.75 375 GLY B O 1
ATOM 8842 N N . TRP B 1 376 ? -10.578 35.281 9.023 1 95.62 376 TRP B N 1
ATOM 8843 C CA . TRP B 1 376 ? -9.266 35.344 9.664 1 95.62 376 TRP B CA 1
ATOM 8844 C C . TRP B 1 376 ? -8.164 35.469 8.617 1 95.62 376 TRP B C 1
ATOM 8846 O O . TRP B 1 376 ? -7.215 36.25 8.797 1 95.62 376 TRP B O 1
ATOM 8856 N N . LEU B 1 377 ? -8.258 34.844 7.535 1 94.5 377 LEU B N 1
ATOM 8857 C CA . LEU B 1 377 ? -7.25 34.812 6.48 1 94.5 377 LEU B CA 1
ATOM 8858 C C . LEU B 1 377 ? -7.23 36.125 5.719 1 94.5 377 LEU B C 1
ATOM 8860 O O . LEU B 1 377 ? -6.168 36.562 5.277 1 94.5 377 LEU B O 1
ATOM 8864 N N . ASN B 1 378 ? -8.406 36.656 5.508 1 92.94 378 ASN B N 1
ATOM 8865 C CA . ASN B 1 378 ? -8.555 37.969 4.883 1 92.94 378 ASN B CA 1
ATOM 8866 C C . ASN B 1 378 ? -7.836 38.031 3.537 1 92.94 378 ASN B C 1
ATOM 8868 O O . ASN B 1 378 ? -7.004 38.906 3.312 1 92.94 378 ASN B O 1
ATOM 8872 N N . GLY B 1 379 ? -8.164 37.062 2.68 1 90.25 379 GLY B N 1
ATOM 8873 C CA . GLY B 1 379 ? -7.711 37.125 1.301 1 90.25 379 GLY B CA 1
ATOM 8874 C C . GLY B 1 379 ? -6.527 36.219 1.013 1 90.25 379 GLY B C 1
ATOM 8875 O O . GLY B 1 379 ? -6.211 35.969 -0.148 1 90.25 379 GLY B O 1
ATOM 8876 N N . LYS B 1 380 ? -5.844 35.688 1.948 1 92.94 380 LYS B N 1
ATOM 8877 C CA . LYS B 1 380 ? -4.73 34.781 1.707 1 92.94 380 LYS B CA 1
ATOM 8878 C C . LYS B 1 380 ? -5.227 33.406 1.232 1 92.94 380 LYS B C 1
ATOM 8880 O O . LYS B 1 380 ? -6.227 32.906 1.741 1 92.94 380 LYS B O 1
ATOM 8885 N N . GLU B 1 381 ? -4.527 32.875 0.25 1 93.88 381 GLU B N 1
ATOM 8886 C CA . GLU B 1 381 ? -4.855 31.531 -0.236 1 93.88 381 GLU B CA 1
ATOM 8887 C C . GLU B 1 381 ? -4.578 30.484 0.827 1 93.88 381 GLU B C 1
ATOM 8889 O O . GLU B 1 381 ? -3.594 30.578 1.563 1 93.88 381 GLU B O 1
ATOM 8894 N N . CYS B 1 382 ? -5.504 29.531 0.847 1 94.5 382 CYS B N 1
ATOM 8895 C CA . CYS B 1 382 ? -5.32 28.547 1.915 1 94.5 382 CYS B CA 1
ATOM 8896 C C . CYS B 1 382 ? -6.023 27.234 1.581 1 94.5 382 CYS B C 1
ATOM 8898 O O . CYS B 1 382 ? -6.98 27.219 0.807 1 94.5 382 CYS B O 1
ATOM 8900 N N . CYS B 1 383 ? -5.48 26.203 2.061 1 94 383 CYS B N 1
ATOM 8901 C CA . CYS B 1 383 ? -6.168 24.922 2.164 1 94 383 CYS B CA 1
ATOM 8902 C C . CYS B 1 383 ? -6.043 24.344 3.57 1 94 383 CYS B C 1
ATOM 8904 O O . CYS B 1 383 ? -5.121 24.688 4.309 1 94 383 CYS B O 1
ATOM 8906 N N . PHE B 1 384 ? -7.004 23.516 3.916 1 93.81 384 PHE B N 1
ATOM 8907 C CA . PHE B 1 384 ? -6.961 22.891 5.234 1 93.81 384 PHE B CA 1
ATOM 8908 C C . PHE B 1 384 ? -6.938 21.375 5.121 1 93.81 384 PHE B C 1
ATOM 8910 O O . PHE B 1 384 ? -7.609 20.797 4.258 1 93.81 384 PHE B O 1
ATOM 8917 N N . VAL B 1 385 ? -6.156 20.844 6.004 1 94.25 385 VAL B N 1
ATOM 8918 C CA . VAL B 1 385 ? -6.125 19.391 6.137 1 94.25 385 VAL B CA 1
ATOM 8919 C C . VAL B 1 385 ? -6.656 18.984 7.512 1 94.25 385 VAL B C 1
ATOM 8921 O O . VAL B 1 385 ? -6.938 19.844 8.352 1 94.25 385 VAL B O 1
ATOM 8924 N N . GLU B 1 386 ? -6.785 17.688 7.703 1 91.56 386 GLU B N 1
ATOM 8925 C CA . GLU B 1 386 ? -7.352 17.188 8.953 1 91.56 386 GLU B CA 1
ATOM 8926 C C . GLU B 1 386 ? -6.277 17 10.016 1 91.56 386 GLU B C 1
ATOM 8928 O O . GLU B 1 386 ? -5.176 16.547 9.719 1 91.56 386 GLU B O 1
ATOM 8933 N N . ASP B 1 387 ? -6.543 17.453 11.148 1 91.94 387 ASP B N 1
ATOM 8934 C CA . ASP B 1 387 ? -5.996 16.844 12.367 1 91.94 387 ASP B CA 1
ATOM 8935 C C . ASP B 1 387 ? -6.898 15.734 12.883 1 91.94 387 ASP B C 1
ATOM 8937 O O . ASP B 1 387 ? -7.988 15.992 13.398 1 91.94 387 ASP B O 1
ATOM 8941 N N . PRO B 1 388 ? -6.461 14.578 12.773 1 92.56 388 PRO B N 1
ATOM 8942 C CA . PRO B 1 388 ? -7.395 13.453 12.883 1 92.56 388 PRO B CA 1
ATOM 8943 C C . PRO B 1 388 ? -7.992 13.312 14.281 1 92.56 388 PRO B C 1
ATOM 8945 O O . PRO B 1 388 ? -7.293 13.523 15.273 1 92.56 388 PRO B O 1
ATOM 8948 N N . ASN B 1 389 ? -9.266 12.992 14.328 1 91.44 389 ASN B N 1
ATOM 8949 C CA . ASN B 1 389 ? -10.016 12.562 15.5 1 91.44 389 ASN B CA 1
ATOM 8950 C C . ASN B 1 389 ? -10.828 11.305 15.219 1 91.44 389 ASN B C 1
ATOM 8952 O O . ASN B 1 389 ? -10.578 10.602 14.242 1 91.44 389 ASN B O 1
ATOM 8956 N N . GLN B 1 390 ? -11.727 10.953 16.125 1 92.25 390 GLN B N 1
ATOM 8957 C CA . GLN B 1 390 ? -12.492 9.719 15.953 1 92.25 390 GLN B CA 1
ATOM 8958 C C . GLN B 1 390 ? -13.336 9.766 14.68 1 92.25 390 GLN B C 1
ATOM 8960 O O . GLN B 1 390 ? -13.484 8.75 13.992 1 92.25 390 GLN B O 1
ATOM 8965 N N . TYR B 1 391 ? -13.836 10.906 14.367 1 95.12 391 TYR B N 1
ATOM 8966 C CA . TYR B 1 391 ? -14.648 11.047 13.164 1 95.12 391 TYR B CA 1
ATOM 8967 C C . TYR B 1 391 ? -13.844 10.695 11.914 1 95.12 391 TYR B C 1
ATOM 8969 O O . TYR B 1 391 ? -14.352 10.023 11.016 1 95.12 391 TYR B O 1
ATOM 8977 N N . VAL B 1 392 ? -12.648 11.117 11.859 1 95.75 392 VAL B N 1
ATOM 8978 C CA . VAL B 1 392 ? -11.773 10.836 10.727 1 95.75 392 VAL B CA 1
ATOM 8979 C C . VAL B 1 392 ? -11.484 9.336 10.664 1 95.75 392 VAL B C 1
ATOM 8981 O O . VAL B 1 392 ? -11.484 8.742 9.578 1 95.75 392 VAL B O 1
ATOM 8984 N N . ARG B 1 393 ? -11.258 8.727 11.766 1 94.69 393 ARG B N 1
ATOM 8985 C CA . ARG B 1 393 ? -11.016 7.289 11.805 1 94.69 393 ARG B CA 1
ATOM 8986 C C . ARG B 1 393 ? -12.242 6.516 11.328 1 94.69 393 ARG B C 1
ATOM 8988 O O . ARG B 1 393 ? -12.109 5.508 10.633 1 94.69 393 ARG B O 1
ATOM 8995 N N . ASP B 1 394 ? -13.422 7.008 11.742 1 96 394 ASP B N 1
ATOM 8996 C CA . ASP B 1 394 ? -14.664 6.383 11.273 1 96 394 ASP B CA 1
ATOM 8997 C C . ASP B 1 394 ? -14.812 6.52 9.766 1 96 394 ASP B C 1
ATOM 8999 O O . ASP B 1 394 ? -15.281 5.598 9.094 1 96 394 ASP B O 1
ATOM 9003 N N . MET B 1 395 ? -14.469 7.645 9.32 1 96.75 395 MET B N 1
ATOM 9004 C CA . MET B 1 395 ? -14.492 7.887 7.879 1 96.75 395 MET B CA 1
ATOM 9005 C C . MET B 1 395 ? -13.578 6.906 7.148 1 96.75 395 MET B C 1
ATOM 9007 O O . MET B 1 395 ? -13.93 6.41 6.074 1 96.75 395 MET B O 1
ATOM 9011 N N . LEU B 1 396 ? -12.453 6.645 7.684 1 96 396 LEU B N 1
ATOM 9012 C CA . LEU B 1 396 ? -11.523 5.691 7.086 1 96 396 LEU B CA 1
ATOM 9013 C C . LEU B 1 396 ? -12.125 4.289 7.062 1 96 396 LEU B C 1
ATOM 9015 O O . LEU B 1 396 ? -11.906 3.529 6.117 1 96 396 LEU B O 1
ATOM 9019 N N . GLU B 1 397 ? -12.758 3.957 8.102 1 95.38 397 GLU B N 1
ATOM 9020 C CA . GLU B 1 397 ? -13.438 2.668 8.125 1 95.38 397 GLU B CA 1
ATOM 9021 C C . GLU B 1 397 ? -14.484 2.574 7.02 1 95.38 397 GLU B C 1
ATOM 9023 O O . GLU B 1 397 ? -14.625 1.529 6.379 1 95.38 397 GLU B O 1
ATOM 9028 N N . ASP B 1 398 ? -15.227 3.662 6.805 1 97.44 398 ASP B N 1
ATOM 9029 C CA . ASP B 1 398 ? -16.172 3.715 5.699 1 97.44 398 ASP B CA 1
ATOM 9030 C C . ASP B 1 398 ? -15.477 3.455 4.363 1 97.44 398 ASP B C 1
ATOM 9032 O O . ASP B 1 398 ? -15.969 2.674 3.547 1 97.44 398 ASP B O 1
ATOM 9036 N N . ILE B 1 399 ? -14.398 4.059 4.188 1 96.44 399 ILE B N 1
ATOM 9037 C CA . ILE B 1 399 ? -13.656 3.936 2.939 1 96.44 399 ILE B CA 1
ATOM 9038 C C . ILE B 1 399 ? -13.234 2.482 2.73 1 96.44 399 ILE B C 1
ATOM 9040 O O . ILE B 1 399 ? -13.359 1.947 1.626 1 96.44 399 ILE B O 1
ATOM 9044 N N . LYS B 1 400 ? -12.688 1.861 3.762 1 92.19 400 LYS B N 1
ATOM 9045 C CA . LYS B 1 400 ? -12.289 0.458 3.691 1 92.19 400 LYS B CA 1
ATOM 9046 C C . LYS B 1 400 ? -13.477 -0.429 3.312 1 92.19 400 LYS B C 1
ATOM 9048 O O . LYS B 1 400 ? -13.289 -1.501 2.732 1 92.19 400 LYS B O 1
ATOM 9053 N N . ASN B 1 401 ? -14.664 0.056 3.625 1 94.25 401 ASN B N 1
ATOM 9054 C CA . ASN B 1 401 ? -15.883 -0.697 3.326 1 94.25 401 ASN B CA 1
ATOM 9055 C C . ASN B 1 401 ? -16.5 -0.25 2.01 1 94.25 401 ASN B C 1
ATOM 9057 O O . ASN B 1 401 ? -17.641 -0.63 1.694 1 94.25 401 ASN B O 1
ATOM 9061 N N . GLY B 1 402 ? -15.844 0.62 1.259 1 92.81 402 GLY B N 1
ATOM 9062 C CA . GLY B 1 402 ? -16.266 1.026 -0.071 1 92.81 402 GLY B CA 1
ATOM 9063 C C . GLY B 1 402 ? -17.234 2.197 -0.056 1 92.81 402 GLY B C 1
ATOM 9064 O O . GLY B 1 402 ? -17.859 2.506 -1.073 1 92.81 402 GLY B O 1
ATOM 9065 N N . ILE B 1 403 ? -17.438 2.789 1.087 1 96.81 403 ILE B N 1
ATOM 9066 C CA . ILE B 1 403 ? -18.312 3.943 1.24 1 96.81 403 ILE B CA 1
ATOM 9067 C C . ILE B 1 403 ? -17.484 5.223 1.304 1 96.81 403 ILE B C 1
ATOM 9069 O O . ILE B 1 403 ? -16.641 5.379 2.193 1 96.81 403 ILE B O 1
ATOM 9073 N N . HIS B 1 404 ? -17.797 6.215 0.446 1 97.62 404 HIS B N 1
ATOM 9074 C CA . HIS B 1 404 ? -16.891 7.355 0.304 1 97.62 404 HIS B CA 1
ATOM 9075 C C . HIS B 1 404 ? -17.609 8.664 0.613 1 97.62 404 HIS B C 1
ATOM 9077 O O . HIS B 1 404 ? -17.016 9.742 0.481 1 97.62 404 HIS B O 1
ATOM 9083 N N . ASP B 1 405 ? -18.797 8.625 1.058 1 98.25 405 ASP B N 1
ATOM 9084 C CA . ASP B 1 405 ? -19.672 9.797 1.149 1 98.25 405 ASP B CA 1
ATOM 9085 C C . ASP B 1 405 ? -19.078 10.844 2.096 1 98.25 405 ASP B C 1
ATOM 9087 O O . ASP B 1 405 ? -18.953 12.016 1.733 1 98.25 405 ASP B O 1
ATOM 9091 N N . ARG B 1 406 ? -18.688 10.469 3.277 1 98 406 ARG B N 1
ATOM 9092 C CA . ARG B 1 406 ? -18.156 11.422 4.238 1 98 406 ARG B CA 1
ATOM 9093 C C . ARG B 1 406 ? -16.812 11.984 3.76 1 98 406 ARG B C 1
ATOM 9095 O O . ARG B 1 406 ? -16.5 13.148 4.02 1 98 406 ARG B O 1
ATOM 9102 N N . LEU B 1 407 ? -16.047 11.188 3.076 1 98.12 407 LEU B N 1
ATOM 9103 C CA . LEU B 1 407 ? -14.805 11.68 2.51 1 98.12 407 LEU B CA 1
ATOM 9104 C C . LEU B 1 407 ? -15.062 12.797 1.505 1 98.12 407 LEU B C 1
ATOM 9106 O O . LEU B 1 407 ? -14.406 13.844 1.549 1 98.12 407 LEU B O 1
ATOM 9110 N N . ILE B 1 408 ? -15.992 12.523 0.644 1 98.44 408 ILE B N 1
ATOM 9111 C CA . ILE B 1 408 ? -16.312 13.492 -0.4 1 98.44 408 ILE B CA 1
ATOM 9112 C C . ILE B 1 408 ? -16.797 14.797 0.234 1 98.44 408 ILE B C 1
ATOM 9114 O O . ILE B 1 408 ? -16.359 15.883 -0.157 1 98.44 408 ILE B O 1
ATOM 9118 N N . LEU B 1 409 ? -17.656 14.656 1.192 1 98.25 409 LEU B N 1
ATOM 9119 C CA . LEU B 1 409 ? -18.141 15.82 1.918 1 98.25 409 LEU B CA 1
ATOM 9120 C C . LEU B 1 409 ? -16.984 16.562 2.586 1 98.25 409 LEU B C 1
ATOM 9122 O O . LEU B 1 409 ? -16.891 17.781 2.488 1 98.25 409 LEU B O 1
ATOM 9126 N N . PHE B 1 410 ? -16.156 15.867 3.211 1 97.38 410 PHE B N 1
ATOM 9127 C CA . PHE B 1 410 ? -15 16.422 3.914 1 97.38 410 PHE B CA 1
ATOM 9128 C C . PHE B 1 410 ? -14.109 17.219 2.961 1 97.38 410 PHE B C 1
ATOM 9130 O O . PHE B 1 410 ? -13.625 18.297 3.311 1 97.38 410 PHE B O 1
ATOM 9137 N N . LEU B 1 411 ? -13.906 16.719 1.788 1 97.62 411 LEU B N 1
ATOM 9138 C CA . LEU B 1 411 ? -13.023 17.328 0.808 1 97.62 411 LEU B CA 1
ATOM 9139 C C . LEU B 1 411 ? -13.656 18.562 0.198 1 97.62 411 LEU B C 1
ATOM 9141 O O . LEU B 1 411 ? -12.969 19.547 -0.089 1 97.62 411 LEU B O 1
ATOM 9145 N N . LEU B 1 412 ? -14.953 18.562 0.083 1 98 412 LEU B N 1
ATOM 9146 C CA . LEU B 1 412 ? -15.578 19.594 -0.743 1 98 412 LEU B CA 1
ATOM 9147 C C . LEU B 1 412 ? -16.172 20.703 0.122 1 98 412 LEU B C 1
ATOM 9149 O O . LEU B 1 412 ? -16.344 21.828 -0.343 1 98 412 LEU B O 1
ATOM 9153 N N . GLU B 1 413 ? -16.469 20.438 1.335 1 97.81 413 GLU B N 1
ATOM 9154 C CA . GLU B 1 413 ? -17.078 21.469 2.176 1 97.81 413 GLU B CA 1
ATOM 9155 C C . GLU B 1 413 ? -16.219 22.734 2.223 1 97.81 413 GLU B C 1
ATOM 9157 O O . GLU B 1 413 ? -16.734 23.844 2.074 1 97.81 413 GLU B O 1
ATOM 9162 N N . PRO B 1 414 ? -14.898 22.594 2.41 1 97 414 PRO B N 1
ATOM 9163 C CA . PRO B 1 414 ? -14.086 23.812 2.445 1 97 414 PRO B CA 1
ATOM 9164 C C . PRO B 1 414 ? -14.195 24.641 1.163 1 97 414 PRO B C 1
ATOM 9166 O O . PRO B 1 414 ? -14.125 25.875 1.207 1 97 414 PRO B O 1
ATOM 9169 N N . MET B 1 415 ? -14.445 24.031 0.098 1 96.88 415 MET B N 1
ATOM 9170 C CA . MET B 1 415 ? -14.492 24.719 -1.192 1 96.88 415 MET B CA 1
ATOM 9171 C C . MET B 1 415 ? -15.711 25.625 -1.287 1 96.88 415 MET B C 1
ATOM 9173 O O . MET B 1 415 ? -15.664 26.672 -1.91 1 96.88 415 MET B O 1
ATOM 9177 N N . ALA B 1 416 ? -16.75 25.203 -0.668 1 97.38 416 ALA B N 1
ATOM 9178 C CA . ALA B 1 416 ? -17.953 26.031 -0.636 1 97.38 416 ALA B CA 1
ATOM 9179 C C . ALA B 1 416 ? -17.688 27.375 0.045 1 97.38 416 ALA B C 1
ATOM 9181 O O . ALA B 1 416 ? -18.406 28.359 -0.188 1 97.38 416 ALA B O 1
ATOM 9182 N N . HIS B 1 417 ? -16.641 27.406 0.809 1 96.69 417 HIS B N 1
ATOM 9183 C CA . HIS B 1 417 ? -16.406 28.578 1.64 1 96.69 417 HIS B CA 1
ATOM 9184 C C . HIS B 1 417 ? -15.141 29.312 1.212 1 96.69 417 HIS B C 1
ATOM 9186 O O . HIS B 1 417 ? -14.578 30.094 1.98 1 96.69 417 HIS B O 1
ATOM 9192 N N . GLY B 1 418 ? -14.625 28.969 0.076 1 95.62 418 GLY B N 1
ATOM 9193 C CA . GLY B 1 418 ? -13.594 29.797 -0.535 1 95.62 418 GLY B CA 1
ATOM 9194 C C . GLY B 1 418 ? -12.195 29.234 -0.335 1 95.62 418 GLY B C 1
ATOM 9195 O O . GLY B 1 418 ? -11.211 29.953 -0.513 1 95.62 418 GLY B O 1
ATOM 9196 N N . PHE B 1 419 ? -12.023 28 -0.032 1 96.5 419 PHE B N 1
ATOM 9197 C CA . PHE B 1 419 ? -10.711 27.406 0.188 1 96.5 419 PHE B CA 1
ATOM 9198 C C . PHE B 1 419 ? -10.336 26.484 -0.967 1 96.5 419 PHE B C 1
ATOM 9200 O O . PHE B 1 419 ? -11.195 26.109 -1.767 1 96.5 419 PHE B O 1
ATOM 9207 N N . HIS B 1 420 ? -9.062 26.281 -1.094 1 96.62 420 HIS B N 1
ATOM 9208 C CA . HIS B 1 420 ? -8.586 25.25 -2.018 1 96.62 420 HIS B CA 1
ATOM 9209 C C . HIS B 1 420 ? -8.742 23.859 -1.426 1 96.62 420 HIS B C 1
ATOM 9211 O O . HIS B 1 420 ? -8.852 23.703 -0.207 1 96.62 420 HIS B O 1
ATOM 9217 N N . ILE B 1 421 ? -8.797 22.938 -2.309 1 96.44 421 ILE B N 1
ATOM 9218 C CA . ILE B 1 421 ? -8.914 21.547 -1.872 1 96.44 421 ILE B CA 1
ATOM 9219 C C . ILE B 1 421 ? -7.547 21.031 -1.427 1 96.44 421 ILE B C 1
ATOM 9221 O O . ILE B 1 421 ? -6.512 21.484 -1.913 1 96.44 421 ILE B O 1
ATOM 9225 N N . ALA B 1 422 ? -7.531 20.109 -0.48 1 96 422 ALA B N 1
ATOM 9226 C CA . ALA B 1 422 ? -6.352 19.359 -0.071 1 96 422 ALA B CA 1
ATOM 9227 C C . ALA B 1 422 ? -6.648 17.859 -0.006 1 96 422 ALA B C 1
ATOM 9229 O O . ALA B 1 422 ? -7.426 17.406 0.837 1 96 422 ALA B O 1
ATOM 9230 N N . PHE B 1 423 ? -6.023 17.109 -0.885 1 97.19 423 PHE B N 1
ATOM 9231 C CA . PHE B 1 423 ? -6.223 15.664 -0.923 1 97.19 423 PHE B CA 1
ATOM 9232 C C . PHE B 1 423 ? -5.293 14.961 0.056 1 97.19 423 PHE B C 1
ATOM 9234 O O . PHE B 1 423 ? -4.094 15.25 0.1 1 97.19 423 PHE B O 1
ATOM 9241 N N . PRO B 1 424 ? -5.84 14.008 0.86 1 97.12 424 PRO B N 1
ATOM 9242 C CA . PRO B 1 424 ? -4.914 13.164 1.621 1 97.12 424 PRO B CA 1
ATOM 9243 C C . PRO B 1 424 ? -4.168 12.164 0.742 1 97.12 424 PRO B C 1
ATOM 9245 O O . PRO B 1 424 ? -4.723 11.672 -0.244 1 97.12 424 PRO B O 1
ATOM 9248 N N . TYR B 1 425 ? -2.967 11.852 0.976 1 97.62 425 TYR B N 1
ATOM 9249 C CA . TYR B 1 425 ? -2.133 10.859 0.306 1 97.62 425 TYR B CA 1
ATOM 9250 C C . TYR B 1 425 ? -1.151 10.219 1.283 1 97.62 425 TYR B C 1
ATOM 9252 O O . TYR B 1 425 ? -0.014 10.68 1.415 1 97.62 425 TYR B O 1
ATOM 9260 N N . GLY B 1 426 ? -1.629 9.164 1.966 1 96.56 426 GLY B N 1
ATOM 9261 C CA . GLY B 1 426 ? -0.835 8.609 3.049 1 96.56 426 GLY B CA 1
ATOM 9262 C C . GLY B 1 426 ? -0.536 9.609 4.148 1 96.56 426 GLY B C 1
ATOM 9263 O O . GLY B 1 426 ? 0.621 9.789 4.535 1 96.56 426 GLY B O 1
ATOM 9264 N N . SER B 1 427 ? -1.57 10.305 4.57 1 95.94 427 SER B N 1
ATOM 9265 C CA . SER B 1 427 ? -1.384 11.414 5.508 1 95.94 427 SER B CA 1
ATOM 9266 C C . SER B 1 427 ? -1.486 10.93 6.953 1 95.94 427 SER B C 1
ATOM 9268 O O . SER B 1 427 ? -1.906 9.805 7.211 1 95.94 427 SER B O 1
ATOM 9270 N N . TRP B 1 428 ? -1.173 11.711 7.836 1 94.62 428 TRP B N 1
ATOM 9271 C CA . TRP B 1 428 ? -0.991 11.422 9.258 1 94.62 428 TRP B CA 1
ATOM 9272 C C . TRP B 1 428 ? -2.324 11.086 9.922 1 94.62 428 TRP B C 1
ATOM 9274 O O . TRP B 1 428 ? -3.322 11.773 9.703 1 94.62 428 TRP B O 1
ATOM 9284 N N . LEU B 1 429 ? -2.412 9.992 10.711 1 92.44 429 LEU B N 1
ATOM 9285 C CA . LEU B 1 429 ? -3.59 9.594 11.477 1 92.44 429 LEU B CA 1
ATOM 9286 C C . LEU B 1 429 ? -3.279 9.57 12.969 1 92.44 429 LEU B C 1
ATOM 9288 O O . LEU B 1 429 ? -3.92 8.836 13.727 1 92.44 429 LEU B O 1
ATOM 9292 N N . GLN B 1 430 ? -2.277 10.258 13.352 1 86.31 430 GLN B N 1
ATOM 9293 C CA . GLN B 1 430 ? -1.806 10.242 14.734 1 86.31 430 GLN B CA 1
ATOM 9294 C C . GLN B 1 430 ? -0.912 9.039 15 1 86.31 430 GLN B C 1
ATOM 9296 O O . GLN B 1 430 ? -1.145 7.957 14.453 1 86.31 430 GLN B O 1
ATOM 9301 N N . ASN B 1 431 ? -0.014 9.18 15.781 1 83.56 431 ASN B N 1
ATOM 9302 C CA . ASN B 1 431 ? 1.012 8.156 15.961 1 83.56 431 ASN B CA 1
ATOM 9303 C C . ASN B 1 431 ? 0.499 6.996 16.812 1 83.56 431 ASN B C 1
ATOM 9305 O O . ASN B 1 431 ? 1.137 5.945 16.875 1 83.56 431 ASN B O 1
ATOM 9309 N N . GLN B 1 432 ? -0.67 7.191 17.359 1 83.06 432 GLN B N 1
ATOM 9310 C CA . GLN B 1 432 ? -1.241 6.117 18.172 1 83.06 432 GLN B CA 1
ATOM 9311 C C . GLN B 1 432 ? -2.076 5.172 17.312 1 83.06 432 GLN B C 1
ATOM 9313 O O . GLN B 1 432 ? -2.582 4.16 17.797 1 83.06 432 GLN B O 1
ATOM 9318 N N . VAL B 1 433 ? -2.188 5.566 16.062 1 89.69 433 VAL B N 1
ATOM 9319 C CA . VAL B 1 433 ? -2.932 4.73 15.133 1 89.69 433 VAL B CA 1
ATOM 9320 C C . VAL B 1 433 ? -1.975 4.117 14.117 1 89.69 433 VAL B C 1
ATOM 9322 O O . VAL B 1 433 ? -1.24 4.836 13.43 1 89.69 433 VAL B O 1
ATOM 9325 N N . LYS B 1 434 ? -2.004 2.867 14.062 1 93.19 434 LYS B N 1
ATOM 9326 C CA . LYS B 1 434 ? -1.14 2.152 13.133 1 93.19 434 LYS B CA 1
ATOM 9327 C C . LYS B 1 434 ? -1.771 2.08 11.742 1 93.19 434 LYS B C 1
ATOM 9329 O O . LYS B 1 434 ? -2.182 1.007 11.297 1 93.19 434 LYS B O 1
ATOM 9334 N N . ASP B 1 435 ? -1.851 3.178 11.102 1 94.38 435 ASP B N 1
ATOM 9335 C CA . ASP B 1 435 ? -2.387 3.33 9.75 1 94.38 435 ASP B CA 1
ATOM 9336 C C . ASP B 1 435 ? -2.111 4.727 9.203 1 94.38 435 ASP B C 1
ATOM 9338 O O . ASP B 1 435 ? -1.503 5.559 9.883 1 94.38 435 ASP B O 1
ATOM 9342 N N . ALA B 1 436 ? -2.42 4.969 7.973 1 95.75 436 ALA B N 1
ATOM 9343 C CA . ALA B 1 436 ? -2.316 6.27 7.316 1 95.75 436 ALA B CA 1
ATOM 9344 C C . ALA B 1 436 ? -3.594 6.594 6.543 1 95.75 436 ALA B C 1
ATOM 9346 O O . ALA B 1 436 ? -4.363 5.695 6.199 1 95.75 436 ALA B O 1
ATOM 9347 N N . PHE B 1 437 ? -3.859 7.82 6.336 1 96.88 437 PHE B N 1
ATOM 9348 C CA . PHE B 1 437 ? -5.07 8.234 5.641 1 96.88 437 PHE B CA 1
ATOM 9349 C C . PHE B 1 437 ? -4.902 8.102 4.129 1 96.88 437 PHE B C 1
ATOM 9351 O O . PHE B 1 437 ? -4.312 8.977 3.488 1 96.88 437 PHE B O 1
ATOM 9358 N N . TRP B 1 438 ? -5.461 7.023 3.631 1 96.19 438 TRP B N 1
ATOM 9359 C CA . TRP B 1 438 ? -5.496 6.754 2.197 1 96.19 438 TRP B CA 1
ATOM 9360 C C . TRP B 1 438 ? -6.934 6.758 1.68 1 96.19 438 TRP B C 1
ATOM 9362 O O . TRP B 1 438 ? -7.727 5.879 2.025 1 96.19 438 TRP B O 1
ATOM 9372 N N . PRO B 1 439 ? -7.25 7.715 0.841 1 96.19 439 PRO B N 1
ATOM 9373 C CA . PRO B 1 439 ? -8.539 7.637 0.145 1 96.19 439 PRO B CA 1
ATOM 9374 C C . PRO B 1 439 ? -8.523 6.641 -1.012 1 96.19 439 PRO B C 1
ATOM 9376 O O . PRO B 1 439 ? -7.477 6.07 -1.328 1 96.19 439 PRO B O 1
ATOM 9379 N N . ASP B 1 440 ? -9.727 6.348 -1.492 1 94.94 440 ASP B N 1
ATOM 9380 C CA . ASP B 1 440 ? -9.812 5.664 -2.779 1 94.94 440 ASP B CA 1
ATOM 9381 C C . ASP B 1 440 ? -9.367 6.578 -3.918 1 94.94 440 ASP B C 1
ATOM 9383 O O . ASP B 1 440 ? -10.047 7.551 -4.242 1 94.94 440 ASP B O 1
ATOM 9387 N N . LEU B 1 441 ? -8.234 6.309 -4.535 1 95.56 441 LEU B N 1
ATOM 9388 C CA . LEU B 1 441 ? -7.652 7.18 -5.551 1 95.56 441 LEU B CA 1
ATOM 9389 C C . LEU B 1 441 ? -8.586 7.32 -6.746 1 95.56 441 LEU B C 1
ATOM 9391 O O . LEU B 1 441 ? -8.547 8.336 -7.453 1 95.56 441 LEU B O 1
ATOM 9395 N N . ARG B 1 442 ? -9.469 6.332 -6.988 1 94.56 442 ARG B N 1
ATOM 9396 C CA . ARG B 1 442 ? -10.445 6.418 -8.07 1 94.56 442 ARG B CA 1
ATOM 9397 C C . ARG B 1 442 ? -11.375 7.613 -7.879 1 94.56 442 ARG B C 1
ATOM 9399 O O . ARG B 1 442 ? -11.711 8.305 -8.844 1 94.56 442 ARG B O 1
ATOM 9406 N N . VAL B 1 443 ? -11.68 7.812 -6.652 1 97.06 443 VAL B N 1
ATOM 9407 C CA . VAL B 1 443 ? -12.555 8.922 -6.305 1 97.06 443 VAL B CA 1
ATOM 9408 C C . VAL B 1 443 ? -11.82 10.242 -6.508 1 97.06 443 VAL B C 1
ATOM 9410 O O . VAL B 1 443 ? -12.367 11.195 -7.07 1 97.06 443 VAL B O 1
ATOM 9413 N N . LEU B 1 444 ? -10.578 10.344 -6.094 1 98 444 LEU B N 1
ATOM 9414 C CA . LEU B 1 444 ? -9.805 11.57 -6.191 1 98 444 LEU B CA 1
ATOM 9415 C C . LEU B 1 444 ? -9.539 11.93 -7.648 1 98 444 LEU B C 1
ATOM 9417 O O . LEU B 1 444 ? -9.547 13.109 -8.008 1 98 444 LEU B O 1
ATOM 9421 N N . ARG B 1 445 ? -9.273 10.922 -8.484 1 97.62 445 ARG B N 1
ATOM 9422 C CA . ARG B 1 445 ? -9.047 11.164 -9.906 1 97.62 445 ARG B CA 1
ATOM 9423 C C . ARG B 1 445 ? -10.273 11.797 -10.555 1 97.62 445 ARG B C 1
ATOM 9425 O O . ARG B 1 445 ? -10.156 12.75 -11.328 1 97.62 445 ARG B O 1
ATOM 9432 N N . LYS B 1 446 ? -11.414 11.266 -10.211 1 97.88 446 LYS B N 1
ATOM 9433 C CA . LYS B 1 446 ? -12.656 11.828 -10.734 1 97.88 446 LYS B CA 1
ATOM 9434 C C . LYS B 1 446 ? -12.883 13.242 -10.211 1 97.88 446 LYS B C 1
ATOM 9436 O O . LYS B 1 446 ? -13.32 14.125 -10.961 1 97.88 446 LYS B O 1
ATOM 9441 N N . LEU B 1 447 ? -12.602 13.414 -8.992 1 98.25 447 LEU B N 1
ATOM 9442 C CA . LEU B 1 447 ? -12.805 14.727 -8.375 1 98.25 447 LEU B CA 1
ATOM 9443 C C . LEU B 1 447 ? -11.859 15.758 -8.969 1 98.25 447 LEU B C 1
ATOM 9445 O O . LEU B 1 447 ? -12.258 16.891 -9.242 1 98.25 447 LEU B O 1
ATOM 9449 N N . GLY B 1 448 ? -10.555 15.352 -9.102 1 98.12 448 GLY B N 1
ATOM 9450 C CA . GLY B 1 448 ? -9.602 16.25 -9.727 1 98.12 448 GLY B CA 1
ATOM 9451 C C . GLY B 1 448 ? -10.055 16.734 -11.094 1 98.12 448 GLY B C 1
ATOM 9452 O O . GLY B 1 448 ? -10.016 17.938 -11.383 1 98.12 448 GLY B O 1
ATOM 9453 N N . ALA B 1 449 ? -10.508 15.859 -11.891 1 97.81 449 ALA B N 1
ATOM 9454 C CA . ALA B 1 449 ? -10.992 16.203 -13.219 1 97.81 449 ALA B CA 1
ATOM 9455 C C . ALA B 1 449 ? -12.242 17.078 -13.141 1 97.81 449 ALA B C 1
ATOM 9457 O O . ALA B 1 449 ? -12.391 18.031 -13.906 1 97.81 449 ALA B O 1
ATOM 9458 N N . TRP B 1 450 ? -13.125 16.734 -12.242 1 97.94 450 TRP B N 1
ATOM 9459 C CA . TRP B 1 450 ? -14.352 17.5 -12.055 1 97.94 450 TRP B CA 1
ATOM 9460 C C . TRP B 1 450 ? -14.047 18.938 -11.656 1 97.94 450 TRP B C 1
ATOM 9462 O O . TRP B 1 450 ? -14.68 19.875 -12.141 1 97.94 450 TRP B O 1
ATOM 9472 N N . LEU B 1 451 ? -13.094 19.156 -10.805 1 98 451 LEU B N 1
ATOM 9473 C CA . LEU B 1 451 ? -12.711 20.484 -10.367 1 98 451 LEU B CA 1
ATOM 9474 C C . LEU B 1 451 ? -12.133 21.297 -11.523 1 98 451 LEU B C 1
ATOM 9476 O O . LEU B 1 451 ? -12.414 22.484 -11.656 1 98 451 LEU B O 1
ATOM 9480 N N . ASP B 1 452 ? -11.312 20.672 -12.344 1 97.62 452 ASP B N 1
ATOM 9481 C CA . ASP B 1 452 ? -10.773 21.359 -13.523 1 97.62 452 ASP B CA 1
ATOM 9482 C C . ASP B 1 452 ? -11.898 21.828 -14.445 1 97.62 452 ASP B C 1
ATOM 9484 O O . ASP B 1 452 ? -11.875 22.969 -14.922 1 97.62 452 ASP B O 1
ATOM 9488 N N . ASN B 1 453 ? -12.891 21 -14.586 1 97.06 453 ASN B N 1
ATOM 9489 C CA . ASN B 1 453 ? -13.977 21.281 -15.516 1 97.06 453 ASN B CA 1
ATOM 9490 C C . ASN B 1 453 ? -14.93 22.328 -14.969 1 97.06 453 ASN B C 1
ATOM 9492 O O . ASN B 1 453 ? -15.68 22.953 -15.719 1 97.06 453 ASN B O 1
ATOM 9496 N N . ASN B 1 454 ? -14.859 22.547 -13.633 1 96.94 454 ASN B N 1
ATOM 9497 C CA . ASN B 1 454 ? -15.82 23.453 -13.008 1 96.94 454 ASN B CA 1
ATOM 9498 C C . ASN B 1 454 ? -15.125 24.547 -12.211 1 96.94 454 ASN B C 1
ATOM 9500 O O . ASN B 1 454 ? -15.688 25.094 -11.258 1 96.94 454 ASN B O 1
ATOM 9504 N N . SER B 1 455 ? -13.969 24.906 -12.531 1 95.44 455 SER B N 1
ATOM 9505 C CA . SER B 1 455 ? -13.148 25.828 -11.766 1 95.44 455 SER B CA 1
ATOM 9506 C C . SER B 1 455 ? -13.82 27.203 -11.656 1 95.44 455 SER B C 1
ATOM 9508 O O . SER B 1 455 ? -13.656 27.906 -10.656 1 95.44 455 SER B O 1
ATOM 9510 N N . GLY B 1 456 ? -14.539 27.578 -12.594 1 94.75 456 GLY B N 1
ATOM 9511 C CA . GLY B 1 456 ? -15.203 28.859 -12.617 1 94.75 456 GLY B CA 1
ATOM 9512 C C . GLY B 1 456 ? -16.328 28.984 -11.602 1 94.75 456 GLY B C 1
ATOM 9513 O O . GLY B 1 456 ? -16.797 30.078 -11.305 1 94.75 456 GLY B O 1
ATOM 9514 N N . LEU B 1 457 ? -16.703 27.875 -10.953 1 96.56 457 LEU B N 1
ATOM 9515 C CA . LEU B 1 457 ? -17.828 27.859 -10.023 1 96.56 457 LEU B CA 1
ATOM 9516 C C . LEU B 1 457 ? -17.359 28.094 -8.594 1 96.56 457 LEU B C 1
ATOM 9518 O O . LEU B 1 457 ? -18.172 28.047 -7.656 1 96.56 457 LEU B O 1
ATOM 9522 N N . PHE B 1 458 ? -16.109 28.453 -8.422 1 96.75 458 PHE B N 1
ATOM 9523 C CA . PHE B 1 458 ? -15.57 28.578 -7.07 1 96.75 458 PHE B CA 1
ATOM 9524 C C . PHE B 1 458 ? -14.922 29.953 -6.879 1 96.75 458 PHE B C 1
ATOM 9526 O O . PHE B 1 458 ? -13.734 30.031 -6.547 1 96.75 458 PHE B O 1
ATOM 9533 N N . PRO B 1 459 ? -15.703 30.922 -7.039 1 94.5 459 PRO B N 1
ATOM 9534 C CA . PRO B 1 459 ? -15.164 32.219 -6.684 1 94.5 459 PRO B CA 1
ATOM 9535 C C . PRO B 1 459 ? -14.922 32.375 -5.184 1 94.5 459 PRO B C 1
ATOM 9537 O O . PRO B 1 459 ? -15.516 31.656 -4.383 1 94.5 459 PRO B O 1
ATOM 9540 N N . LYS B 1 460 ? -14.109 33.219 -4.727 1 94.38 460 LYS B N 1
ATOM 9541 C CA . LYS B 1 460 ? -13.789 33.5 -3.326 1 94.38 460 LYS B CA 1
ATOM 9542 C C . LYS B 1 460 ? -14.289 34.875 -2.887 1 94.38 460 LYS B C 1
ATOM 9544 O O . LYS B 1 460 ? -13.508 35.688 -2.412 1 94.38 460 LYS B O 1
ATOM 9549 N N . ASN B 1 461 ? -15.531 34.969 -3.115 1 95.31 461 ASN B N 1
ATOM 9550 C CA . ASN B 1 461 ? -16.203 36.219 -2.844 1 95.31 461 ASN B CA 1
ATOM 9551 C C . ASN B 1 461 ? -17.562 36.031 -2.186 1 95.31 461 ASN B C 1
ATOM 9553 O O . ASN B 1 461 ? -18.594 36.281 -2.797 1 95.31 461 ASN B O 1
ATOM 9557 N N . PRO B 1 462 ? -17.531 35.656 -0.9 1 95.75 462 PRO B N 1
ATOM 9558 C CA . PRO B 1 462 ? -18.812 35.375 -0.235 1 95.75 462 PRO B CA 1
ATOM 9559 C C . PRO B 1 462 ? -19.719 36.594 -0.114 1 95.75 462 PRO B C 1
ATOM 9561 O O . PRO B 1 462 ? -19.234 37.688 0.181 1 95.75 462 PRO B O 1
ATOM 9564 N N . ALA B 1 463 ? -21 36.344 -0.313 1 94.81 463 ALA B N 1
ATOM 9565 C CA . ALA B 1 463 ? -22.016 37.375 -0.218 1 94.81 463 ALA B CA 1
ATOM 9566 C C . ALA B 1 463 ? -22.891 37.188 1.018 1 94.81 463 ALA B C 1
ATOM 9568 O O . ALA B 1 463 ? -23.312 36.062 1.321 1 94.81 463 ALA B O 1
ATOM 9569 N N . ALA B 1 464 ? -23.141 38.281 1.769 1 95.06 464 ALA B N 1
ATOM 9570 C CA . ALA B 1 464 ? -24.031 38.281 2.926 1 95.06 464 ALA B CA 1
ATOM 9571 C C . ALA B 1 464 ? -24.469 39.688 3.309 1 95.06 464 ALA B C 1
ATOM 9573 O O . ALA B 1 464 ? -23.812 40.656 2.963 1 95.06 464 ALA B O 1
ATOM 9574 N N . ASP B 1 465 ? -25.562 39.75 4.035 1 94.88 465 ASP B N 1
ATOM 9575 C CA . ASP B 1 465 ? -26.078 41 4.527 1 94.88 465 ASP B CA 1
ATOM 9576 C C . ASP B 1 465 ? -25.625 41.25 5.965 1 94.88 465 ASP B C 1
ATOM 9578 O O . ASP B 1 465 ? -25.719 42.375 6.465 1 94.88 465 ASP B O 1
ATOM 9582 N N . ILE B 1 466 ? -25.125 40.25 6.57 1 96.75 466 ILE B N 1
ATOM 9583 C CA . ILE B 1 466 ? -24.734 40.344 7.973 1 96.75 466 ILE B CA 1
ATOM 9584 C C . ILE B 1 466 ? -23.234 40.062 8.109 1 96.75 466 ILE B C 1
ATOM 9586 O O . ILE B 1 466 ? -22.703 39.156 7.469 1 96.75 466 ILE B O 1
ATOM 9590 N N . ALA B 1 467 ? -22.562 40.875 8.898 1 97.38 467 ALA B N 1
ATOM 9591 C CA . ALA B 1 467 ? -21.172 40.625 9.273 1 97.38 467 ALA B CA 1
ATOM 9592 C C . ALA B 1 467 ? -21.047 40.344 10.766 1 97.38 467 ALA B C 1
ATOM 9594 O O . ALA B 1 467 ? -21.734 40.969 11.578 1 97.38 467 ALA B O 1
ATOM 9595 N N . VAL B 1 468 ? -20.312 39.344 11.07 1 97.81 468 VAL B N 1
ATOM 9596 C CA . VAL B 1 468 ? -19.938 39.094 12.453 1 97.81 468 VAL B CA 1
ATOM 9597 C C . VAL B 1 468 ? -18.469 39.469 12.672 1 97.81 468 VAL B C 1
ATOM 9599 O O . VAL B 1 468 ? -17.578 38.906 12.023 1 97.81 468 VAL B O 1
ATOM 9602 N N . ILE B 1 469 ? -18.219 40.375 13.602 1 96.75 469 ILE B N 1
ATOM 9603 C CA . ILE B 1 469 ? -16.875 40.906 13.781 1 96.75 469 ILE B CA 1
ATOM 9604 C C . ILE B 1 469 ? -16.266 40.312 15.07 1 96.75 469 ILE B C 1
ATOM 9606 O O . ILE B 1 469 ? -16.891 40.406 16.141 1 96.75 469 ILE B O 1
ATOM 9610 N N . TYR B 1 470 ? -15.133 39.812 14.953 1 93.62 470 TYR B N 1
ATOM 9611 C CA . TYR B 1 470 ? -14.352 39.375 16.109 1 93.62 470 TYR B CA 1
ATOM 9612 C C . TYR B 1 470 ? -13 40.094 16.156 1 93.62 470 TYR B C 1
ATOM 9614 O O . TYR B 1 470 ? -12.273 40.094 15.156 1 93.62 470 TYR B O 1
ATOM 9622 N N . ASP B 1 471 ? -12.695 40.75 17.281 1 94.94 471 ASP B N 1
ATOM 9623 C CA . ASP B 1 471 ? -11.469 41.531 17.359 1 94.94 471 ASP B CA 1
ATOM 9624 C C . ASP B 1 471 ? -10.336 40.719 18 1 94.94 471 ASP B C 1
ATOM 9626 O O . ASP B 1 471 ? -10.562 40 18.953 1 94.94 471 ASP B O 1
ATOM 9630 N N . LEU B 1 472 ? -9.172 40.938 17.578 1 95.88 472 LEU B N 1
ATOM 9631 C CA . LEU B 1 472 ? -7.988 40.188 18 1 95.88 472 LEU B CA 1
ATOM 9632 C C . LEU B 1 472 ? -7.742 40.375 19.5 1 95.88 472 LEU B C 1
ATOM 9634 O O . LEU B 1 472 ? -7.5 39.406 20.219 1 95.88 472 LEU B O 1
ATOM 9638 N N . PRO B 1 473 ? -7.824 41.594 20.047 1 95.31 473 PRO B N 1
ATOM 9639 C CA . PRO B 1 473 ? -7.496 41.781 21.469 1 95.31 473 PRO B CA 1
ATOM 9640 C C . PRO B 1 473 ? -8.383 40.938 22.391 1 95.31 473 PRO B C 1
ATOM 9642 O O . PRO B 1 473 ? -7.887 40.312 23.328 1 95.31 473 PRO B O 1
ATOM 9645 N N . SER B 1 474 ? -9.695 40.906 22.125 1 94.94 474 SER B N 1
ATOM 9646 C CA . SER B 1 474 ? -10.609 40.125 22.938 1 94.94 474 SER B CA 1
ATOM 9647 C C . SER B 1 474 ? -10.359 38.625 22.734 1 94.94 474 SER B C 1
ATOM 9649 O O . SER B 1 474 ? -10.352 37.875 23.703 1 94.94 474 SER B O 1
ATOM 9651 N N . ALA B 1 475 ? -10.156 38.25 21.516 1 93.88 475 ALA B N 1
ATOM 9652 C CA . ALA B 1 475 ? -9.891 36.875 21.203 1 93.88 475 ALA B CA 1
ATOM 9653 C C . ALA B 1 475 ? -8.625 36.375 21.891 1 93.88 475 ALA B C 1
ATOM 9655 O O . ALA B 1 475 ? -8.594 35.281 22.438 1 93.88 475 ALA B O 1
ATOM 9656 N N . TYR B 1 476 ? -7.582 37.156 21.844 1 93.19 476 TYR B N 1
ATOM 9657 C CA . TYR B 1 476 ? -6.301 36.781 22.453 1 93.19 476 TYR B CA 1
ATOM 9658 C C . TYR B 1 476 ? -6.426 36.656 23.953 1 93.19 476 TYR B C 1
ATOM 9660 O O . TYR B 1 476 ? -5.871 35.719 24.547 1 93.19 476 TYR B O 1
ATOM 9668 N N . GLU B 1 477 ? -7.113 37.562 24.531 1 92.31 477 GLU B N 1
ATOM 9669 C CA . GLU B 1 477 ? -7.316 37.469 25.984 1 92.31 477 GLU B CA 1
ATOM 9670 C C . GLU B 1 477 ? -8.117 36.219 26.344 1 92.31 477 GLU B C 1
ATOM 9672 O O . GLU B 1 477 ? -7.789 35.562 27.312 1 92.31 477 GLU B O 1
ATOM 9677 N N . ASN B 1 478 ? -9.133 35.938 25.594 1 90.25 478 ASN B N 1
ATOM 9678 C CA . ASN B 1 478 ? -9.945 34.75 25.812 1 90.25 478 ASN B CA 1
ATOM 9679 C C . ASN B 1 478 ? -9.117 33.469 25.703 1 90.25 478 ASN B C 1
ATOM 9681 O O . ASN B 1 478 ? -9.383 32.5 26.391 1 90.25 478 ASN B O 1
ATOM 9685 N N . LEU B 1 479 ? -8.156 33.469 24.844 1 87.88 479 LEU B N 1
ATOM 9686 C CA . LEU B 1 479 ? -7.27 32.312 24.641 1 87.88 479 LEU B CA 1
ATOM 9687 C C . LEU B 1 479 ? -6.621 31.906 25.969 1 87.88 479 LEU B C 1
ATOM 9689 O O . LEU B 1 479 ? -6.445 30.719 26.219 1 87.88 479 LEU B O 1
ATOM 9693 N N . TRP B 1 480 ? -6.375 32.812 26.781 1 86.69 480 TRP B N 1
ATOM 9694 C CA . TRP B 1 480 ? -5.594 32.562 27.984 1 86.69 480 TRP B CA 1
ATOM 9695 C C . TRP B 1 480 ? -6.5 32.438 29.203 1 86.69 480 TRP B C 1
ATOM 9697 O O . TRP B 1 480 ? -6.184 31.734 30.172 1 86.69 480 TRP B O 1
ATOM 9707 N N . THR B 1 481 ? -7.613 33.125 29.172 1 87.88 481 THR B N 1
ATOM 9708 C CA . THR B 1 481 ? -8.352 33.312 30.422 1 87.88 481 THR B CA 1
ATOM 9709 C C . THR B 1 481 ? -9.633 32.469 30.406 1 87.88 481 THR B C 1
ATOM 9711 O O . THR B 1 481 ? -10.273 32.312 31.453 1 87.88 481 THR B O 1
ATOM 9714 N N . GLU B 1 482 ? -9.961 31.938 29.281 1 82.75 482 GLU B N 1
ATOM 9715 C CA . GLU B 1 482 ? -11.156 31.109 29.188 1 82.75 482 GLU B CA 1
ATOM 9716 C C . GLU B 1 482 ? -10.812 29.719 28.672 1 82.75 482 GLU B C 1
ATOM 9718 O O . GLU B 1 482 ? -11.133 29.375 27.531 1 82.75 482 GLU B O 1
ATOM 9723 N N . PRO B 1 483 ? -10.258 28.969 29.531 1 70.44 483 PRO B N 1
ATOM 9724 C CA . PRO B 1 483 ? -9.859 27.641 29.062 1 70.44 483 PRO B CA 1
ATOM 9725 C C . PRO B 1 483 ? -11.055 26.766 28.688 1 70.44 483 PRO B C 1
ATOM 9727 O O . PRO B 1 483 ? -12.141 26.906 29.266 1 70.44 483 PRO B O 1
ATOM 9730 N N . SER B 1 484 ? -10.828 25.984 27.609 1 66.44 484 SER B N 1
ATOM 9731 C CA . SER B 1 484 ? -11.883 25.125 27.125 1 66.44 484 SER B CA 1
ATOM 9732 C C . SER B 1 484 ? -12.305 24.109 28.188 1 66.44 484 SER B C 1
ATOM 9734 O O . SER B 1 484 ? -11.461 23.547 28.875 1 66.44 484 SER B O 1
ATOM 9736 N N . LEU B 1 485 ? -13.57 24.141 28.469 1 58.31 485 LEU B N 1
ATOM 9737 C CA . LEU B 1 485 ? -14.094 23.172 29.422 1 58.31 485 LEU B CA 1
ATOM 9738 C C . LEU B 1 485 ? -14.398 21.844 28.734 1 58.31 485 LEU B C 1
ATOM 9740 O O . LEU B 1 485 ? -14.625 20.844 29.406 1 58.31 485 LEU B O 1
ATOM 9744 N N . ASN B 1 486 ? -14.32 21.938 27.438 1 55.06 486 ASN B N 1
ATOM 9745 C CA . ASN B 1 486 ? -14.703 20.719 26.719 1 55.06 486 ASN B CA 1
ATOM 9746 C C . ASN B 1 486 ? -13.555 19.703 26.688 1 55.06 486 ASN B C 1
ATOM 9748 O O . ASN B 1 486 ? -12.547 19.938 26.016 1 55.06 486 ASN B O 1
ATOM 9752 N N . THR B 1 487 ? -13.586 18.781 27.562 1 49.75 487 THR B N 1
ATOM 9753 C CA . THR B 1 487 ? -12.648 17.703 27.828 1 49.75 487 THR B CA 1
ATOM 9754 C C . THR B 1 487 ? -12.516 16.797 26.609 1 49.75 487 THR B C 1
ATOM 9756 O O . THR B 1 487 ? -11.648 15.922 26.562 1 49.75 487 THR B O 1
ATOM 9759 N N . THR B 1 488 ? -13.375 16.906 25.719 1 45.31 488 THR B N 1
ATOM 9760 C CA . THR B 1 488 ? -13.422 15.859 24.703 1 45.31 488 THR B CA 1
ATOM 9761 C C . THR B 1 488 ? -12.461 16.172 23.562 1 45.31 488 THR B C 1
ATOM 9763 O O . THR B 1 488 ? -12.25 15.352 22.672 1 45.31 488 THR B O 1
ATOM 9766 N N . ALA B 1 489 ? -11.984 17.344 23.641 1 50.5 489 ALA B N 1
ATOM 9767 C CA . ALA B 1 489 ? -11.156 17.656 22.484 1 50.5 489 ALA B CA 1
ATOM 9768 C C . ALA B 1 489 ? -9.805 16.938 22.562 1 50.5 489 ALA B C 1
ATOM 9770 O O . ALA B 1 489 ? -9.234 16.797 23.641 1 50.5 489 ALA B O 1
ATOM 9771 N N . THR B 1 490 ? -9.523 16.172 21.562 1 48.91 490 THR B N 1
ATOM 9772 C CA . THR B 1 490 ? -8.359 15.297 21.422 1 48.91 490 THR B CA 1
ATOM 9773 C C . THR B 1 490 ? -7.195 15.812 22.266 1 48.91 490 THR B C 1
ATOM 9775 O O . THR B 1 490 ? -6.469 15.023 22.875 1 48.91 490 THR B O 1
ATOM 9778 N N . TYR B 1 491 ? -7.145 17.156 22.391 1 55.91 491 TYR B N 1
ATOM 9779 C CA . TYR B 1 491 ? -5.934 17.672 23.016 1 55.91 491 TYR B CA 1
ATOM 9780 C C . TYR B 1 491 ? -6.27 18.453 24.297 1 55.91 491 TYR B C 1
ATOM 9782 O O . TYR B 1 491 ? -5.379 19.016 24.938 1 55.91 491 TYR B O 1
ATOM 9790 N N . ASN B 1 492 ? -7.52 18.406 24.75 1 54.16 492 ASN B N 1
ATOM 9791 C CA . ASN B 1 492 ? -7.855 19.344 25.812 1 54.16 492 ASN B CA 1
ATOM 9792 C C . ASN B 1 492 ? -8.031 18.641 27.156 1 54.16 492 ASN B C 1
ATOM 9794 O O . ASN B 1 492 ? -8.273 19.281 28.172 1 54.16 492 ASN B O 1
ATOM 9798 N N . GLN B 1 493 ? -7.859 17.375 27.188 1 56.53 493 GLN B N 1
ATOM 9799 C CA . GLN B 1 493 ? -8.07 16.766 28.5 1 56.53 493 GLN B CA 1
ATOM 9800 C C . GLN B 1 493 ? -6.863 17 29.406 1 56.53 493 GLN B C 1
ATOM 9802 O O . GLN B 1 493 ? -5.758 16.547 29.109 1 56.53 493 GLN B O 1
ATOM 9807 N N . VAL B 1 494 ? -7.117 18.062 30.25 1 60.75 494 VAL B N 1
ATOM 9808 C CA . VAL B 1 494 ? -6.031 18.344 31.172 1 60.75 494 VAL B CA 1
ATOM 9809 C C . VAL B 1 494 ? -6.316 17.688 32.531 1 60.75 494 VAL B C 1
ATOM 9811 O O . VAL B 1 494 ? -7.285 18.047 33.219 1 60.75 494 VAL B O 1
ATOM 9814 N N . GLU B 1 495 ? -5.836 16.594 32.719 1 66.25 495 GLU B N 1
ATOM 9815 C CA . GLU B 1 495 ? -5.977 15.945 34 1 66.25 495 GLU B CA 1
ATOM 9816 C C . GLU B 1 495 ? -4.875 16.391 34.969 1 66.25 495 GLU B C 1
ATOM 9818 O O . GLU B 1 495 ? -3.734 16.609 34.562 1 66.25 495 GLU B O 1
ATOM 9823 N N . LYS B 1 496 ? -5.488 16.656 36.125 1 78.19 496 LYS B N 1
ATOM 9824 C CA . LYS B 1 496 ? -4.496 16.953 37.156 1 78.19 496 LYS B CA 1
ATOM 9825 C C . LYS B 1 496 ? -3.582 15.758 37.406 1 78.19 496 LYS B C 1
ATOM 9827 O O . LYS B 1 496 ? -4.055 14.633 37.562 1 78.19 496 LYS B O 1
ATOM 9832 N N . ILE B 1 497 ? -2.314 16.078 37.344 1 78.5 497 ILE B N 1
ATOM 9833 C CA . ILE B 1 497 ? -1.376 14.977 37.5 1 78.5 497 ILE B CA 1
ATOM 9834 C C . ILE B 1 497 ? -0.299 15.352 38.5 1 78.5 497 ILE B C 1
ATOM 9836 O O . ILE B 1 497 ? 0.009 16.531 38.688 1 78.5 497 ILE B O 1
ATOM 9840 N N . SER B 1 498 ? 0.073 14.297 39.219 1 86.12 498 SER B N 1
ATOM 9841 C CA . SER B 1 498 ? 1.263 14.445 40.031 1 86.12 498 SER B CA 1
ATOM 9842 C C . SER B 1 498 ? 2.531 14.172 39.25 1 86.12 498 SER B C 1
ATOM 9844 O O . SER B 1 498 ? 2.572 13.242 38.438 1 86.12 498 SER B O 1
ATOM 9846 N N . LEU B 1 499 ? 3.506 15.117 39.469 1 89.94 499 LEU B N 1
ATOM 9847 C CA . LEU B 1 499 ? 4.766 14.914 38.75 1 89.94 499 LEU B CA 1
ATOM 9848 C C . LEU B 1 499 ? 5.789 14.219 39.656 1 89.94 499 LEU B C 1
ATOM 9850 O O . LEU B 1 499 ? 6.984 14.227 39.344 1 89.94 499 LEU B O 1
ATOM 9854 N N . GLU B 1 500 ? 5.277 13.688 40.719 1 88.62 500 GLU B N 1
ATOM 9855 C CA . GLU B 1 500 ? 6.188 12.914 41.562 1 88.62 500 GLU B CA 1
ATOM 9856 C C . GLU B 1 500 ? 6.785 11.742 40.781 1 88.62 500 GLU B C 1
ATOM 9858 O O . GLU B 1 500 ? 6.055 10.93 40.219 1 88.62 500 GLU B O 1
ATOM 9863 N N . GLY B 1 501 ? 8 11.711 40.75 1 88.38 501 GLY B N 1
ATOM 9864 C CA . GLY B 1 501 ? 8.68 10.617 40.062 1 88.38 501 GLY B CA 1
ATOM 9865 C C . GLY B 1 501 ? 8.727 10.758 38.562 1 88.38 501 GLY B C 1
ATOM 9866 O O . GLY B 1 501 ? 9.211 9.867 37.875 1 88.38 501 GLY B O 1
ATOM 9867 N N . VAL B 1 502 ? 8.18 11.867 38.062 1 89.44 502 VAL B N 1
ATOM 9868 C CA . VAL B 1 502 ? 8.164 12.086 36.625 1 89.44 502 VAL B CA 1
ATOM 9869 C C . VAL B 1 502 ? 9.469 12.75 36.188 1 89.44 502 VAL B C 1
ATOM 9871 O O . VAL B 1 502 ? 9.812 13.836 36.688 1 89.44 502 VAL B O 1
ATOM 9874 N N . GLU B 1 503 ? 10.133 12.094 35.281 1 89.81 503 GLU B N 1
ATOM 9875 C CA . GLU B 1 503 ? 11.453 12.57 34.875 1 89.81 503 GLU B CA 1
ATOM 9876 C C . GLU B 1 503 ? 11.367 13.492 33.656 1 89.81 503 GLU B C 1
ATOM 9878 O O . GLU B 1 503 ? 12.18 14.398 33.5 1 89.81 503 GLU B O 1
ATOM 9883 N N . GLU B 1 504 ? 10.398 13.227 32.844 1 92.81 504 GLU B N 1
ATOM 9884 C CA . GLU B 1 504 ? 10.227 14.016 31.609 1 92.81 504 GLU B CA 1
ATOM 9885 C C . GLU B 1 504 ? 8.773 14.445 31.438 1 92.81 504 GLU B C 1
ATOM 9887 O O . GLU B 1 504 ? 7.855 13.688 31.734 1 92.81 504 GLU B O 1
ATOM 9892 N N . LEU B 1 505 ? 8.672 15.648 30.984 1 91.88 505 LEU B N 1
ATOM 9893 C CA . LEU B 1 505 ? 7.34 16.188 30.734 1 91.88 505 LEU B CA 1
ATOM 9894 C C . LEU B 1 505 ? 6.914 15.977 29.297 1 91.88 505 LEU B C 1
ATOM 9896 O O . LEU B 1 505 ? 7.688 15.453 28.484 1 91.88 505 LEU B O 1
ATOM 9900 N N . GLY B 1 506 ? 5.66 16.375 28.969 1 87.81 506 GLY B N 1
ATOM 9901 C CA . GLY B 1 506 ? 5.191 16.359 27.594 1 87.81 506 GLY B CA 1
ATOM 9902 C C . GLY B 1 506 ? 4.141 15.305 27.328 1 87.81 506 GLY B C 1
ATOM 9903 O O . GLY B 1 506 ? 3.465 15.336 26.297 1 87.81 506 GLY B O 1
ATOM 9904 N N . ARG B 1 507 ? 3.973 14.406 28.25 1 78.06 507 ARG B N 1
ATOM 9905 C CA . ARG B 1 507 ? 2.969 13.359 28.062 1 78.06 507 ARG B CA 1
ATOM 9906 C C . ARG B 1 507 ? 1.611 13.812 28.594 1 78.06 507 ARG B C 1
ATOM 9908 O O . ARG B 1 507 ? 0.574 13.289 28.188 1 78.06 507 ARG B O 1
ATOM 9915 N N . GLN B 1 508 ? 1.717 14.758 29.641 1 61.84 508 GLN B N 1
ATOM 9916 C CA . GLN B 1 508 ? 0.537 15.156 30.406 1 61.84 508 GLN B CA 1
ATOM 9917 C C . GLN B 1 508 ? -0.292 16.188 29.641 1 61.84 508 GLN B C 1
ATOM 9919 O O . GLN B 1 508 ? -1.257 16.734 30.172 1 61.84 508 GLN B O 1
ATOM 9924 N N . GLY B 1 509 ? -0.249 16.406 28.266 1 57.69 509 GLY B N 1
ATOM 9925 C CA . GLY B 1 509 ? -1.241 17.219 27.594 1 57.69 509 GLY B CA 1
ATOM 9926 C C . GLY B 1 509 ? -0.631 18.219 26.625 1 57.69 509 GLY B C 1
ATOM 9927 O O . GLY B 1 509 ? -0.381 19.375 27 1 57.69 509 GLY B O 1
ATOM 9928 N N . ALA B 1 510 ? -0.299 17.906 25.594 1 53.47 510 ALA B N 1
ATOM 9929 C CA . ALA B 1 510 ? 0.423 18.734 24.641 1 53.47 510 ALA B CA 1
ATOM 9930 C C . ALA B 1 510 ? -0.391 19.969 24.25 1 53.47 510 ALA B C 1
ATOM 9932 O O . ALA B 1 510 ? 0.171 21.031 24 1 53.47 510 ALA B O 1
ATOM 9933 N N . PHE B 1 511 ? -1.754 19.938 24.234 1 57.47 511 PHE B N 1
ATOM 9934 C CA . PHE B 1 511 ? -2.471 21.031 23.594 1 57.47 511 PHE B CA 1
ATOM 9935 C C . PHE B 1 511 ? -3.453 21.672 24.562 1 57.47 511 PHE B C 1
ATOM 9937 O O . PHE B 1 511 ? -4.387 22.359 24.141 1 57.47 511 PHE B O 1
ATOM 9944 N N . SER B 1 512 ? -3.15 21.594 26 1 56.34 512 SER B N 1
ATOM 9945 C CA . SER B 1 512 ? -4.102 21.906 27.062 1 56.34 512 SER B CA 1
ATOM 9946 C C . SER B 1 512 ? -4.176 23.406 27.312 1 56.34 512 SER B C 1
ATOM 9948 O O . SER B 1 512 ? -3.148 24.062 27.5 1 56.34 512 SER B O 1
ATOM 9950 N N . CYS B 1 513 ? -4.785 24.25 26.375 1 60.56 513 CYS B N 1
ATOM 9951 C CA . CYS B 1 513 ? -5 25.562 26.969 1 60.56 513 CYS B CA 1
ATOM 9952 C C . CYS B 1 513 ? -5.547 26.547 25.938 1 60.56 513 CYS B C 1
ATOM 9954 O O . CYS B 1 513 ? -5.453 27.75 26.125 1 60.56 513 CYS B O 1
ATOM 9956 N N . ASP B 1 514 ? -6.074 25.938 24.969 1 67.19 514 ASP B N 1
ATOM 9957 C CA . ASP B 1 514 ? -6.609 26.969 24.078 1 67.19 514 ASP B CA 1
ATOM 9958 C C . ASP B 1 514 ? -8.023 27.375 24.484 1 67.19 514 ASP B C 1
ATOM 9960 O O . ASP B 1 514 ? -8.773 26.562 25.031 1 67.19 514 ASP B O 1
ATOM 9964 N N . GLY B 1 515 ? -8.188 28.656 24.484 1 70.31 515 GLY B N 1
ATOM 9965 C CA . GLY B 1 515 ? -9.508 29.172 24.828 1 70.31 515 GLY B CA 1
ATOM 9966 C C . GLY B 1 515 ? -10.609 28.578 23.953 1 70.31 515 GLY B C 1
ATOM 9967 O O . GLY B 1 515 ? -10.352 28.109 22.844 1 70.31 515 GLY B O 1
ATOM 9968 N N . ASP B 1 516 ? -11.797 28.469 24.562 1 69.75 516 ASP B N 1
ATOM 9969 C CA . ASP B 1 516 ? -12.922 27.875 23.859 1 69.75 516 ASP B CA 1
ATOM 9970 C C . ASP B 1 516 ? -13.648 28.922 23.016 1 69.75 516 ASP B C 1
ATOM 9972 O O . ASP B 1 516 ? -14.445 28.562 22.141 1 69.75 516 ASP B O 1
ATOM 9976 N N . PHE B 1 517 ? -13.367 30.141 23.172 1 80.75 517 PHE B N 1
ATOM 9977 C CA . PHE B 1 517 ? -14.008 31.219 22.422 1 80.75 517 PHE B CA 1
ATOM 9978 C C . PHE B 1 517 ? -15.5 30.969 22.281 1 80.75 517 PHE B C 1
ATOM 9980 O O . PHE B 1 517 ? -16.062 31.109 21.203 1 80.75 517 PHE B O 1
ATOM 9987 N N . ASP B 1 518 ? -16.125 30.562 23.281 1 82.06 518 ASP B N 1
ATOM 9988 C CA . ASP B 1 518 ? -17.438 29.906 23.266 1 82.06 518 ASP B CA 1
ATOM 9989 C C . ASP B 1 518 ? -18.516 30.844 22.719 1 82.06 518 ASP B C 1
ATOM 9991 O O . ASP B 1 518 ? -19.25 30.469 21.797 1 82.06 518 ASP B O 1
ATOM 9995 N N . ASN B 1 519 ? -18.531 32.125 23.156 1 88.38 519 ASN B N 1
ATOM 9996 C CA . ASN B 1 519 ? -19.594 33 22.703 1 88.38 519 ASN B CA 1
ATOM 9997 C C . ASN B 1 519 ? -19.516 33.281 21.203 1 88.38 519 ASN B C 1
ATOM 9999 O O . ASN B 1 519 ? -20.547 33.375 20.531 1 88.38 519 ASN B O 1
ATOM 10003 N N . PHE B 1 520 ? -18.375 33.438 20.75 1 93.25 520 PHE B N 1
ATOM 10004 C CA . PHE B 1 520 ? -18.188 33.719 19.328 1 93.25 520 PHE B CA 1
ATOM 10005 C C . PHE B 1 520 ? -18.531 32.5 18.484 1 93.25 520 PHE B C 1
ATOM 10007 O O . PHE B 1 520 ? -19.406 32.531 17.625 1 93.25 520 PHE B O 1
ATOM 10014 N N . PHE B 1 521 ? -17.922 31.344 18.766 1 92 521 PHE B N 1
ATOM 10015 C CA . PHE B 1 521 ? -18.078 30.156 17.938 1 92 521 PHE B CA 1
ATOM 10016 C C . PHE B 1 521 ? -19.469 29.547 18.094 1 92 521 PHE B C 1
ATOM 10018 O O . PHE B 1 521 ? -20.031 29.016 17.141 1 92 521 PHE B O 1
ATOM 10025 N N . ARG B 1 522 ? -19.953 29.578 19.234 1 91.62 522 ARG B N 1
ATOM 10026 C CA . ARG B 1 522 ? -21.312 29.094 19.453 1 91.62 522 ARG B CA 1
ATOM 10027 C C . ARG B 1 522 ? -22.312 29.906 18.641 1 91.62 522 ARG B C 1
ATOM 10029 O O . ARG B 1 522 ? -23.219 29.344 18.031 1 91.62 522 ARG B O 1
ATOM 10036 N N . LEU B 1 523 ? -22.109 31.141 18.688 1 95.75 523 LEU B N 1
ATOM 10037 C CA . LEU B 1 523 ? -23.031 32.031 17.969 1 95.75 523 LEU B CA 1
ATOM 10038 C C . LEU B 1 523 ? -23 31.719 16.469 1 95.75 523 LEU B C 1
ATOM 10040 O O . LEU B 1 523 ? -24.047 31.516 15.859 1 95.75 523 LEU B O 1
ATOM 10044 N N . ILE B 1 524 ? -21.828 31.734 15.898 1 96.25 524 ILE B N 1
ATOM 10045 C CA . ILE B 1 524 ? -21.766 31.578 14.453 1 96.25 524 ILE B CA 1
ATOM 10046 C C . ILE B 1 524 ? -22.219 30.172 14.062 1 96.25 524 ILE B C 1
ATOM 10048 O O . ILE B 1 524 ? -22.828 29.984 13.008 1 96.25 524 ILE B O 1
ATOM 10052 N N . GLN B 1 525 ? -21.969 29.234 14.875 1 93.75 525 GLN B N 1
ATOM 10053 C CA . GLN B 1 525 ? -22.484 27.906 14.609 1 93.75 525 GLN B CA 1
ATOM 10054 C C . GLN B 1 525 ? -24.016 27.891 14.617 1 93.75 525 GLN B C 1
ATOM 10056 O O . GLN B 1 525 ? -24.641 27.266 13.75 1 93.75 525 GLN B O 1
ATOM 10061 N N . HIS B 1 526 ? -24.516 28.516 15.617 1 95.19 526 HIS B N 1
ATOM 10062 C CA . HIS B 1 526 ? -25.969 28.578 15.711 1 95.19 526 HIS B CA 1
ATOM 10063 C C . HIS B 1 526 ? -26.562 29.312 14.516 1 95.19 526 HIS B C 1
ATOM 10065 O O . HIS B 1 526 ? -27.609 28.938 14 1 95.19 526 HIS B O 1
ATOM 10071 N N . MET B 1 527 ? -25.938 30.344 14.086 1 95.75 527 MET B N 1
ATOM 10072 C CA . MET B 1 527 ? -26.375 31.078 12.898 1 95.75 527 MET B CA 1
ATOM 10073 C C . MET B 1 527 ? -26.359 30.172 11.672 1 95.75 527 MET B C 1
ATOM 10075 O O . MET B 1 527 ? -27.312 30.156 10.891 1 95.75 527 MET B O 1
ATOM 10079 N N . SER B 1 528 ? -25.312 29.438 11.508 1 94.44 528 SER B N 1
ATOM 10080 C CA . SER B 1 528 ? -25.219 28.5 10.391 1 94.44 528 SER B CA 1
ATOM 10081 C C . SER B 1 528 ? -26.297 27.422 10.477 1 94.44 528 SER B C 1
ATOM 10083 O O . SER B 1 528 ? -26.922 27.078 9.469 1 94.44 528 SER B O 1
ATOM 10085 N N . ASP B 1 529 ? -26.516 26.953 11.648 1 93.25 529 ASP B N 1
ATOM 10086 C CA . ASP B 1 529 ? -27.516 25.906 11.867 1 93.25 529 ASP B CA 1
ATOM 10087 C C . ASP B 1 529 ? -28.906 26.406 11.477 1 93.25 529 ASP B C 1
ATOM 10089 O O . ASP B 1 529 ? -29.766 25.609 11.07 1 93.25 529 ASP B O 1
ATOM 10093 N N . LYS B 1 530 ? -29.078 27.641 11.641 1 93.25 530 LYS B N 1
ATOM 10094 C CA . LYS B 1 530 ? -30.406 28.219 11.375 1 93.25 530 LYS B CA 1
ATOM 10095 C C . LYS B 1 530 ? -30.438 28.906 10.016 1 93.25 530 LYS B C 1
ATOM 10097 O O . LYS B 1 530 ? -31.328 29.719 9.75 1 93.25 530 LYS B O 1
ATOM 10102 N N . ASP B 1 531 ? -29.484 28.688 9.219 1 92.94 531 ASP B N 1
ATOM 10103 C CA . ASP B 1 531 ? -29.453 29.047 7.801 1 92.94 531 ASP B CA 1
ATOM 10104 C C . ASP B 1 531 ? -29.328 30.562 7.625 1 92.94 531 ASP B C 1
ATOM 10106 O O . ASP B 1 531 ? -29.844 31.125 6.656 1 92.94 531 ASP B O 1
ATOM 10110 N N . ILE B 1 532 ? -28.766 31.172 8.594 1 94.38 532 ILE B N 1
ATOM 10111 C CA . ILE B 1 532 ? -28.469 32.594 8.469 1 94.38 532 ILE B CA 1
ATOM 10112 C C . ILE B 1 532 ? -27.188 32.812 7.664 1 94.38 532 ILE B C 1
ATOM 10114 O O . ILE B 1 532 ? -26.156 32.188 7.965 1 94.38 532 ILE B O 1
ATOM 10118 N N . VAL B 1 533 ? -27.266 33.656 6.66 1 93.81 533 VAL B N 1
ATOM 10119 C CA . VAL B 1 533 ? -26.109 33.906 5.824 1 93.81 533 VAL B CA 1
ATOM 10120 C C . VAL B 1 533 ? -25.328 35.094 6.379 1 93.81 533 VAL B C 1
ATOM 10122 O O . VAL B 1 533 ? -25.891 36.188 6.547 1 93.81 533 VAL B O 1
ATOM 10125 N N . TYR B 1 534 ? -24.078 34.875 6.684 1 96.62 534 TYR B N 1
ATOM 10126 C CA . TYR B 1 534 ? -23.234 35.906 7.281 1 96.62 534 TYR B CA 1
ATOM 10127 C C . TYR B 1 534 ? -21.781 35.75 6.832 1 96.62 534 TYR B C 1
ATOM 10129 O O . TYR B 1 534 ? -21.422 34.719 6.258 1 96.62 534 TYR B O 1
ATOM 10137 N N . ASN B 1 535 ? -21.047 36.781 6.969 1 97 535 ASN B N 1
ATOM 10138 C CA . ASN B 1 535 ? -19.594 36.75 6.84 1 97 535 ASN B CA 1
ATOM 10139 C C . ASN B 1 535 ? -18.906 37.125 8.156 1 97 535 ASN B C 1
ATOM 10141 O O . ASN B 1 535 ? -19.469 37.844 8.969 1 97 535 ASN B O 1
ATOM 10145 N N . VAL B 1 536 ? -17.766 36.5 8.297 1 97.44 536 VAL B N 1
ATOM 10146 C CA . VAL B 1 536 ? -16.953 36.875 9.461 1 97.44 536 VAL B CA 1
ATOM 10147 C C . VAL B 1 536 ? -15.859 37.844 9.047 1 97.44 536 VAL B C 1
ATOM 10149 O O . VAL B 1 536 ? -15.234 37.688 7.992 1 97.44 536 VAL B O 1
ATOM 10152 N N . ILE B 1 537 ? -15.688 38.844 9.836 1 96.69 537 ILE B N 1
ATOM 10153 C CA . ILE B 1 537 ? -14.57 39.781 9.703 1 96.69 537 ILE B CA 1
ATOM 10154 C C . ILE B 1 537 ? -13.703 39.719 10.969 1 96.69 537 ILE B C 1
ATOM 10156 O O . ILE B 1 537 ? -14.188 40 12.07 1 96.69 537 ILE B O 1
ATOM 10160 N N . PHE B 1 538 ? -12.477 39.312 10.766 1 96.06 538 PHE B N 1
ATOM 10161 C CA . PHE B 1 538 ? -11.531 39.312 11.875 1 96.06 538 PHE B CA 1
ATOM 10162 C C . PHE B 1 538 ? -10.734 40.625 11.906 1 96.06 538 PHE B C 1
ATOM 10164 O O . PHE B 1 538 ? -9.984 40.906 10.969 1 96.06 538 PHE B O 1
ATOM 10171 N N . GLU B 1 539 ? -10.922 41.312 12.938 1 95 539 GLU B N 1
ATOM 10172 C CA . GLU B 1 539 ? -10.336 42.656 13.039 1 95 539 GLU B CA 1
ATOM 10173 C C . GLU B 1 539 ? -9.086 42.656 13.922 1 95 539 GLU B C 1
ATOM 10175 O O . GLU B 1 539 ? -9.055 41.969 14.945 1 95 539 GLU B O 1
ATOM 10180 N N . SER B 1 540 ? -8.094 43.375 13.445 1 94.12 540 SER B N 1
ATOM 10181 C CA . SER B 1 540 ? -6.844 43.5 14.188 1 94.12 540 SER B CA 1
ATOM 10182 C C . SER B 1 540 ? -6.219 44.875 13.961 1 94.12 540 SER B C 1
ATOM 10184 O O . SER B 1 540 ? -6.559 45.562 13 1 94.12 540 SER B O 1
ATOM 10186 N N . PRO B 1 541 ? -5.332 45.219 14.789 1 88.5 541 PRO B N 1
ATOM 10187 C CA . PRO B 1 541 ? -4.625 46.5 14.57 1 88.5 541 PRO B CA 1
ATOM 10188 C C . PRO B 1 541 ? -3.842 46.531 13.258 1 88.5 541 PRO B C 1
ATOM 10190 O O . PRO B 1 541 ? -3.676 47.562 12.648 1 88.5 541 PRO B O 1
ATOM 10193 N N . ASP B 1 542 ? -3.459 45.344 12.82 1 89.69 542 ASP B N 1
ATOM 10194 C CA . ASP B 1 542 ? -2.703 45.25 11.57 1 89.69 542 ASP B CA 1
ATOM 10195 C C . ASP B 1 542 ? -3.637 45.219 10.359 1 89.69 542 ASP B C 1
ATOM 10197 O O . ASP B 1 542 ? -3.219 45.531 9.242 1 89.69 542 ASP B O 1
ATOM 10201 N N . GLU B 1 543 ? -4.812 44.844 10.586 1 93.31 543 GLU B N 1
ATOM 10202 C CA . GLU B 1 543 ? -5.875 44.844 9.586 1 93.31 543 GLU B CA 1
ATOM 10203 C C . GLU B 1 543 ? -7.152 45.469 10.125 1 93.31 543 GLU B C 1
ATOM 10205 O O . GLU B 1 543 ? -8.156 44.781 10.328 1 93.31 543 GLU B O 1
ATOM 10210 N N . PRO B 1 544 ? -7.098 46.75 10.148 1 93.38 544 PRO B N 1
ATOM 10211 C CA . PRO B 1 544 ? -8.188 47.438 10.828 1 93.38 544 PRO B CA 1
ATOM 10212 C C . PRO B 1 544 ? -9.484 47.438 10.016 1 93.38 544 PRO B C 1
ATOM 10214 O O . PRO B 1 544 ? -9.445 47.375 8.789 1 93.38 544 PRO B O 1
ATOM 10217 N N . LEU B 1 545 ? -10.492 47.562 10.789 1 94 545 LEU B N 1
ATOM 10218 C CA . LEU B 1 545 ? -11.797 47.75 10.18 1 94 545 LEU B CA 1
ATOM 10219 C C . LEU B 1 545 ? -11.898 49.125 9.539 1 94 545 LEU B C 1
ATOM 10221 O O . LEU B 1 545 ? -11.32 50.094 10.055 1 94 545 LEU B O 1
ATOM 10225 N N . THR B 1 546 ? -12.602 49.156 8.43 1 93.81 546 THR B N 1
ATOM 10226 C CA . THR B 1 546 ? -12.906 50.438 7.801 1 93.81 546 THR B CA 1
ATOM 10227 C C . THR B 1 546 ? -14.398 50.531 7.504 1 93.81 546 THR B C 1
ATOM 10229 O O . THR B 1 546 ? -15.109 49.531 7.449 1 93.81 546 THR B O 1
ATOM 10232 N N . VAL B 1 547 ? -14.805 51.719 7.289 1 94.25 547 VAL B N 1
ATOM 10233 C CA . VAL B 1 547 ? -16.203 51.969 6.957 1 94.25 547 VAL B CA 1
ATOM 10234 C C . VAL B 1 547 ? -16.547 51.281 5.629 1 94.25 547 VAL B C 1
ATOM 10236 O O . VAL B 1 547 ? -17.625 50.719 5.477 1 94.25 547 VAL B O 1
ATOM 10239 N N . GLU B 1 548 ? -15.625 51.281 4.781 1 91.56 548 GLU B N 1
ATOM 10240 C CA . GLU B 1 548 ? -15.82 50.688 3.465 1 91.56 548 GLU B CA 1
ATOM 10241 C C . GLU B 1 548 ? -16.047 49.188 3.566 1 91.56 548 GLU B C 1
ATOM 10243 O O . GLU B 1 548 ? -16.859 48.625 2.838 1 91.56 548 GLU B O 1
ATOM 10248 N N . LYS B 1 549 ? -15.328 48.594 4.484 1 91.12 549 LYS B N 1
ATOM 10249 C CA . LYS B 1 549 ? -15.414 47.125 4.648 1 91.12 549 LYS B CA 1
ATOM 10250 C C . LYS B 1 549 ? -16.766 46.719 5.223 1 91.12 549 LYS B C 1
ATOM 10252 O O . LYS B 1 549 ? -17.203 45.594 5.047 1 91.12 549 LYS B O 1
ATOM 10257 N N . ILE B 1 550 ? -17.422 47.656 5.855 1 92.5 550 ILE B N 1
ATOM 10258 C CA . ILE B 1 550 ? -18.609 47.25 6.609 1 92.5 550 ILE B CA 1
ATOM 10259 C C . ILE B 1 550 ? -19.859 47.875 5.969 1 92.5 550 ILE B C 1
ATOM 10261 O O . ILE B 1 550 ? -20.984 47.469 6.238 1 92.5 550 ILE B O 1
ATOM 10265 N N . SER B 1 551 ? -19.703 48.875 5.152 1 89.62 551 SER B N 1
ATOM 10266 C CA . SER B 1 551 ? -20.812 49.656 4.629 1 89.62 551 SER B CA 1
ATOM 10267 C C . SER B 1 551 ? -21.734 48.781 3.764 1 89.62 551 SER B C 1
ATOM 10269 O O . SER B 1 551 ? -22.906 49.125 3.582 1 89.62 551 SER B O 1
ATOM 10271 N N . GLY B 1 552 ? -21.188 47.781 3.268 1 88.75 552 GLY B N 1
ATOM 10272 C CA . GLY B 1 552 ? -22 46.906 2.408 1 88.75 552 GLY B CA 1
ATOM 10273 C C . GLY B 1 552 ? -22.938 46 3.18 1 88.75 552 GLY B C 1
ATOM 10274 O O . GLY B 1 552 ? -23.859 45.438 2.605 1 88.75 552 GLY B O 1
ATOM 10275 N N . TYR B 1 553 ? -22.828 45.938 4.516 1 95.31 553 TYR B N 1
ATOM 10276 C CA . TYR B 1 553 ? -23.672 45.094 5.34 1 95.31 553 TYR B CA 1
ATOM 10277 C C . TYR B 1 553 ? -24.844 45.844 5.934 1 95.31 553 TYR B C 1
ATOM 10279 O O . TYR B 1 553 ? -24.734 47.062 6.191 1 95.31 553 TYR B O 1
ATOM 10287 N N . LYS B 1 554 ? -25.906 45.125 6.105 1 94.44 554 LYS B N 1
ATOM 10288 C CA . LYS B 1 554 ? -27.062 45.719 6.773 1 94.44 554 LYS B CA 1
ATOM 10289 C C . LYS B 1 554 ? -26.875 45.719 8.289 1 94.44 554 LYS B C 1
ATOM 10291 O O . LYS B 1 554 ? -27.312 46.656 8.969 1 94.44 554 LYS B O 1
ATOM 10296 N N . GLN B 1 555 ? -26.344 44.688 8.766 1 96.12 555 GLN B N 1
ATOM 10297 C CA . GLN B 1 555 ? -26.156 44.531 10.203 1 96.12 555 GLN B CA 1
ATOM 10298 C C . GLN B 1 555 ? -24.75 44 10.516 1 96.12 555 GLN B C 1
ATOM 10300 O O . GLN B 1 555 ? -24.172 43.25 9.734 1 96.12 555 GLN B O 1
ATOM 10305 N N . VAL B 1 556 ? -24.344 44.469 11.664 1 97.19 556 VAL B N 1
ATOM 10306 C CA . VAL B 1 556 ? -23.078 44 12.195 1 97.19 556 VAL B CA 1
ATOM 10307 C C . VAL B 1 556 ? -23.266 43.469 13.617 1 97.19 556 VAL B C 1
ATOM 10309 O O . VAL B 1 556 ? -23.875 44.156 14.453 1 97.19 556 VAL B O 1
ATOM 10312 N N . ILE B 1 557 ? -22.812 42.281 13.797 1 97.75 557 ILE B N 1
ATOM 10313 C CA . ILE B 1 557 ? -22.875 41.688 15.133 1 97.75 557 ILE B CA 1
ATOM 10314 C C . ILE B 1 557 ? -21.453 41.594 15.719 1 97.75 557 ILE B C 1
ATOM 10316 O O . ILE B 1 557 ? -20.531 41.125 15.062 1 97.75 557 ILE B O 1
ATOM 10320 N N . VAL B 1 558 ? -21.281 42.031 16.938 1 97.38 558 VAL B N 1
ATOM 10321 C CA . VAL B 1 558 ? -19.984 42.062 17.625 1 97.38 558 VAL B CA 1
ATOM 10322 C C . VAL B 1 558 ? -20.062 41.188 18.891 1 97.38 558 VAL B C 1
ATOM 10324 O O . VAL B 1 558 ? -20.359 41.688 19.969 1 97.38 558 VAL B O 1
ATOM 10327 N N . PRO B 1 559 ? -19.641 39.969 18.766 1 96.62 559 PRO B N 1
ATOM 10328 C CA . PRO B 1 559 ? -19.734 39.062 19.922 1 96.62 559 PRO B CA 1
ATOM 10329 C C . PRO B 1 559 ? -18.516 39.156 20.844 1 96.62 559 PRO B C 1
ATOM 10331 O O . PRO B 1 559 ? -17.391 39 20.391 1 96.62 559 PRO B O 1
ATOM 10334 N N . ASP B 1 560 ? -18.75 39.406 22.109 1 94.31 560 ASP B N 1
ATOM 10335 C CA . ASP B 1 560 ? -17.812 39.25 23.219 1 94.31 560 ASP B CA 1
ATOM 10336 C C . ASP B 1 560 ? -16.547 40.062 22.969 1 94.31 560 ASP B C 1
ATOM 10338 O O . ASP B 1 560 ? -15.43 39.594 23.203 1 94.31 560 ASP B O 1
ATOM 10342 N N . ALA B 1 561 ? -16.625 41.281 22.422 1 93.75 561 ALA B N 1
ATOM 10343 C CA . ALA B 1 561 ? -15.5 42.125 22.031 1 93.75 561 ALA B CA 1
ATOM 10344 C C . ALA B 1 561 ? -15.164 43.125 23.109 1 93.75 561 ALA B C 1
ATOM 10346 O O . ALA B 1 561 ? -15.062 44.344 22.828 1 93.75 561 ALA B O 1
ATOM 10347 N N . PHE B 1 562 ? -14.773 42.688 24.266 1 93.81 562 PHE B N 1
ATOM 10348 C CA . PHE B 1 562 ? -14.648 43.5 25.469 1 93.81 562 PHE B CA 1
ATOM 10349 C C . PHE B 1 562 ? -13.336 44.281 25.469 1 93.81 562 PHE B C 1
ATOM 10351 O O . PHE B 1 562 ? -13.172 45.25 26.219 1 93.81 562 PHE B O 1
ATOM 10358 N N . ASN B 1 563 ? -12.398 43.906 24.656 1 94.94 563 ASN B N 1
ATOM 10359 C CA . ASN B 1 563 ? -11.109 44.594 24.594 1 94.94 563 ASN B CA 1
ATOM 10360 C C . ASN B 1 563 ? -10.906 45.281 23.25 1 94.94 563 ASN B C 1
ATOM 10362 O O . ASN B 1 563 ? -9.773 45.562 22.859 1 94.94 563 ASN B O 1
ATOM 10366 N N . MET B 1 564 ? -11.984 45.531 22.547 1 95.75 564 MET B N 1
ATOM 10367 C CA . MET B 1 564 ? -11.906 46.188 21.234 1 95.75 564 MET B CA 1
ATOM 10368 C C . MET B 1 564 ? -11.297 47.562 21.359 1 95.75 564 MET B C 1
ATOM 10370 O O . MET B 1 564 ? -11.609 48.312 22.297 1 95.75 564 MET B O 1
ATOM 10374 N N . GLN B 1 565 ? -10.508 47.938 20.453 1 95.56 565 GLN B N 1
ATOM 10375 C CA . GLN B 1 565 ? -9.82 49.219 20.469 1 95.56 565 GLN B CA 1
ATOM 10376 C C . GLN B 1 565 ? -10.789 50.375 20.25 1 95.56 565 GLN B C 1
ATOM 10378 O O . GLN B 1 565 ? -11.758 50.219 19.5 1 95.56 565 GLN B O 1
ATOM 10383 N N . GLU B 1 566 ? -10.453 51.469 20.734 1 95.38 566 GLU B N 1
ATOM 10384 C CA . GLU B 1 566 ? -11.289 52.656 20.609 1 95.38 566 GLU B CA 1
ATOM 10385 C C . GLU B 1 566 ? -11.445 53.062 19.141 1 95.38 566 GLU B C 1
ATOM 10387 O O . GLU B 1 566 ? -12.516 53.531 18.734 1 95.38 566 GLU B O 1
ATOM 10392 N N . SER B 1 567 ? -10.414 52.906 18.422 1 95.31 567 SER B N 1
ATOM 10393 C CA . SER B 1 567 ? -10.453 53.281 17 1 95.31 567 SER B CA 1
ATOM 10394 C C . SER B 1 567 ? -11.484 52.438 16.25 1 95.31 567 SER B C 1
ATOM 10396 O O . SER B 1 567 ? -12.172 52.969 15.359 1 95.31 567 SER B O 1
ATOM 10398 N N . THR B 1 568 ? -11.586 51.188 16.578 1 95.88 568 THR B N 1
ATOM 10399 C CA . THR B 1 568 ? -12.555 50.312 15.945 1 95.88 568 THR B CA 1
ATOM 10400 C C . THR B 1 568 ? -13.977 50.688 16.359 1 95.88 568 THR B C 1
ATOM 10402 O O . THR B 1 568 ? -14.898 50.656 15.547 1 95.88 568 THR B O 1
ATOM 10405 N N . VAL B 1 569 ? -14.078 51.031 17.578 1 96.44 569 VAL B N 1
ATOM 10406 C CA . VAL B 1 569 ? -15.375 51.469 18.094 1 96.44 569 VAL B CA 1
ATOM 10407 C C . VAL B 1 569 ? -15.844 52.688 17.344 1 96.44 569 VAL B C 1
ATOM 10409 O O . VAL B 1 569 ? -17.016 52.812 16.984 1 96.44 569 VAL B O 1
ATOM 10412 N N . GLU B 1 570 ? -14.953 53.531 17.062 1 96.31 570 GLU B N 1
ATOM 10413 C CA . GLU B 1 570 ? -15.281 54.75 16.312 1 96.31 570 GLU B CA 1
ATOM 10414 C C . GLU B 1 570 ? -15.742 54.406 14.891 1 96.31 570 GLU B C 1
ATOM 10416 O O . GLU B 1 570 ? -16.641 55.062 14.359 1 96.31 570 GLU B O 1
ATOM 10421 N N . ILE B 1 571 ? -15.141 53.5 14.32 1 96.56 571 ILE B N 1
ATOM 10422 C CA . ILE B 1 571 ? -15.531 53.062 12.984 1 96.56 571 ILE B CA 1
ATOM 10423 C C . ILE B 1 571 ? -16.953 52.5 13.023 1 96.56 571 ILE B C 1
ATOM 10425 O O . ILE B 1 571 ? -17.766 52.781 12.148 1 96.56 571 ILE B O 1
ATOM 10429 N N . LEU B 1 572 ? -17.266 51.688 14.023 1 96.81 572 LEU B N 1
ATOM 10430 C CA . LEU B 1 572 ? -18.594 51.125 14.18 1 96.81 572 LEU B CA 1
ATOM 10431 C C . LEU B 1 572 ? -19.641 52.25 14.359 1 96.81 572 LEU B C 1
ATOM 10433 O O . LEU B 1 572 ? -20.719 52.188 13.773 1 96.81 572 LEU B O 1
ATOM 10437 N N . LYS B 1 573 ? -19.266 53.25 15.109 1 96.19 573 LYS B N 1
ATOM 10438 C CA . LYS B 1 573 ? -20.156 54.375 15.312 1 96.19 573 LYS B CA 1
ATOM 10439 C C . LYS B 1 573 ? -20.422 55.094 14 1 96.19 573 LYS B C 1
ATOM 10441 O O . LYS B 1 573 ? -21.562 55.469 13.703 1 96.19 573 LYS B O 1
ATOM 10446 N N . SER B 1 574 ? -19.375 55.25 13.273 1 95.94 574 SER B N 1
ATOM 10447 C CA . SER B 1 574 ? -19.5 55.875 11.969 1 95.94 574 SER B CA 1
ATOM 10448 C C . SER B 1 574 ? -20.406 55.094 11.047 1 95.94 574 SER B C 1
ATOM 10450 O O . SER B 1 574 ? -21.172 55.656 10.258 1 95.94 574 SER B O 1
ATOM 10452 N N . CYS B 1 575 ? -20.281 53.844 11.125 1 95.12 575 CYS B N 1
ATOM 10453 C CA . CYS B 1 575 ? -21.125 52.969 10.289 1 95.12 575 CYS B CA 1
ATOM 10454 C C . CYS B 1 575 ? -22.578 53.062 10.711 1 95.12 575 CYS B C 1
ATOM 10456 O O . CYS B 1 575 ? -23.469 53 9.867 1 95.12 575 CYS B O 1
ATOM 10458 N N . GLN B 1 576 ? -22.781 53.188 11.945 1 95.5 576 GLN B N 1
ATOM 10459 C CA . GLN B 1 576 ? -24.141 53.375 12.438 1 95.5 576 GLN B CA 1
ATOM 10460 C C . GLN B 1 576 ? -24.766 54.625 11.844 1 95.5 576 GLN B C 1
ATOM 10462 O O . GLN B 1 576 ? -25.953 54.656 11.516 1 95.5 576 GLN B O 1
ATOM 10467 N N . GLU B 1 577 ? -24.016 55.594 11.664 1 93.94 577 GLU B N 1
ATOM 10468 C CA . GLU B 1 577 ? -24.5 56.875 11.102 1 93.94 577 GLU B CA 1
ATOM 10469 C C . GLU B 1 577 ? -24.891 56.688 9.633 1 93.94 577 GLU B C 1
ATOM 10471 O O . GLU B 1 577 ? -25.703 57.469 9.117 1 93.94 577 GLU B O 1
ATOM 10476 N N . THR B 1 578 ? -24.297 55.75 9.062 1 91.94 578 THR B N 1
ATOM 10477 C CA . THR B 1 578 ? -24.578 55.531 7.645 1 91.94 578 THR B CA 1
ATOM 10478 C C . THR B 1 578 ? -25.688 54.531 7.461 1 91.94 578 THR B C 1
ATOM 10480 O O . THR B 1 578 ? -25.984 54.094 6.336 1 91.94 578 THR B O 1
ATOM 10483 N N . GLY B 1 579 ? -26.188 54.031 8.508 1 92.81 579 GLY B N 1
ATOM 10484 C CA . GLY B 1 579 ? -27.375 53.219 8.391 1 92.81 579 GLY B CA 1
ATOM 10485 C C . GLY B 1 579 ? -27.141 51.75 8.75 1 92.81 579 GLY B C 1
ATOM 10486 O O . GLY B 1 579 ? -28.078 50.938 8.766 1 92.81 579 GLY B O 1
ATOM 10487 N N . VAL B 1 580 ? -25.906 51.344 9.094 1 96.12 580 VAL B N 1
ATOM 10488 C CA . VAL B 1 580 ? -25.609 50 9.5 1 96.12 580 VAL B CA 1
ATOM 10489 C C . VAL B 1 580 ? -26.047 49.781 10.953 1 96.12 580 VAL B C 1
ATOM 10491 O O . VAL B 1 580 ? -25.703 50.562 11.828 1 96.12 580 VAL B O 1
ATOM 10494 N N . GLU B 1 581 ? -26.797 48.75 11.195 1 97 581 GLU B N 1
ATOM 10495 C CA . GLU B 1 581 ? -27.172 48.438 12.57 1 97 581 GLU B CA 1
ATOM 10496 C C . GLU B 1 581 ? -26.094 47.594 13.266 1 97 581 GLU B C 1
ATOM 10498 O O . GLU B 1 581 ? -25.641 46.594 12.727 1 97 581 GLU B O 1
ATOM 10503 N N . VAL B 1 582 ? -25.734 48.062 14.445 1 97.56 582 VAL B N 1
ATOM 10504 C CA . VAL B 1 582 ? -24.688 47.375 15.195 1 97.56 582 VAL B CA 1
ATOM 10505 C C . VAL B 1 582 ? -25.281 46.719 16.438 1 97.56 582 VAL B C 1
ATOM 10507 O O . VAL B 1 582 ? -25.859 47.375 17.281 1 97.56 582 VAL B O 1
ATOM 10510 N N . PHE B 1 583 ? -25.094 45.344 16.531 1 97.62 583 PHE B N 1
ATOM 10511 C CA . PHE B 1 583 ? -25.562 44.562 17.672 1 97.62 583 PHE B CA 1
ATOM 10512 C C . PHE B 1 583 ? -24.375 44 18.438 1 97.62 583 PHE B C 1
ATOM 10514 O O . PHE B 1 583 ? -23.328 43.688 17.859 1 97.62 583 PHE B O 1
ATOM 10521 N N . THR B 1 584 ? -24.531 43.875 19.75 1 97.44 584 THR B N 1
ATOM 10522 C CA . THR B 1 584 ? -23.531 43.219 20.562 1 97.44 584 THR B CA 1
ATOM 10523 C C . THR B 1 584 ? -24.109 41.938 21.172 1 97.44 584 THR B C 1
ATOM 10525 O O . THR B 1 584 ? -25.312 41.812 21.328 1 97.44 584 THR B O 1
ATOM 10528 N N . PHE B 1 585 ? -23.281 40.938 21.391 1 97.5 585 PHE B N 1
ATOM 10529 C CA . PHE B 1 585 ? -23.625 39.656 22.016 1 97.5 585 PHE B CA 1
ATOM 10530 C C . PHE B 1 585 ? -22.578 39.281 23.062 1 97.5 585 PHE B C 1
ATOM 10532 O O . PHE B 1 585 ? -21.406 39.094 22.734 1 97.5 585 PHE B O 1
ATOM 10539 N N . GLY B 1 586 ? -22.984 39.094 24.344 1 95.25 586 GLY B N 1
ATOM 10540 C CA . GLY B 1 586 ? -22.047 38.875 25.438 1 95.25 586 GLY B CA 1
ATOM 10541 C C . GLY B 1 586 ? -21.422 40.156 25.969 1 95.25 586 GLY B C 1
ATOM 10542 O O . GLY B 1 586 ? -22.109 41.156 26.172 1 95.25 586 GLY B O 1
ATOM 10543 N N . ARG B 1 587 ? -20.125 40.125 26.172 1 93.19 587 ARG B N 1
ATOM 10544 C CA . ARG B 1 587 ? -19.438 41.281 26.734 1 93.19 587 ARG B CA 1
ATOM 10545 C C . ARG B 1 587 ? -19.297 42.406 25.703 1 93.19 587 ARG B C 1
ATOM 10547 O O . ARG B 1 587 ? -19 42.125 24.531 1 93.19 587 ARG B O 1
ATOM 10554 N N . ILE B 1 588 ? -19.391 43.656 26.125 1 94.5 588 ILE B N 1
ATOM 10555 C CA . ILE B 1 588 ? -19.562 44.812 25.234 1 94.5 588 ILE B CA 1
ATOM 10556 C C . ILE B 1 588 ? -18.266 45.625 25.203 1 94.5 588 ILE B C 1
ATOM 10558 O O . ILE B 1 588 ? -17.625 45.812 26.25 1 94.5 588 ILE B O 1
ATOM 10562 N N . PRO B 1 589 ? -17.938 46.125 24 1 95.19 589 PRO B N 1
ATOM 10563 C CA . PRO B 1 589 ? -16.781 47.031 23.953 1 95.19 589 PRO B CA 1
ATOM 10564 C C . PRO B 1 589 ? -17.031 48.344 24.688 1 95.19 589 PRO B C 1
ATOM 10566 O O . PRO B 1 589 ? -18.125 48.906 24.609 1 95.19 589 PRO B O 1
ATOM 10569 N N . ARG B 1 590 ? -15.992 48.812 25.312 1 94.44 590 ARG B N 1
ATOM 10570 C CA . ARG B 1 590 ? -16.094 50.094 26.016 1 94.44 590 ARG B CA 1
ATOM 10571 C C . ARG B 1 590 ? -16.297 51.25 25.031 1 94.44 590 ARG B C 1
ATOM 10573 O O . ARG B 1 590 ? -15.594 51.344 24.031 1 94.44 590 ARG B O 1
ATOM 10580 N N . GLY B 1 591 ? -17.281 52.031 25.297 1 94.25 591 GLY B N 1
ATOM 10581 C CA . GLY B 1 591 ? -17.516 53.25 24.516 1 94.25 591 GLY B CA 1
ATOM 10582 C C . GLY B 1 591 ? -18.484 53.031 23.359 1 94.25 591 GLY B C 1
ATOM 10583 O O . GLY B 1 591 ? -18.875 53.969 22.688 1 94.25 591 GLY B O 1
ATOM 10584 N N . LEU B 1 592 ? -18.859 51.812 23.141 1 96.5 592 LEU B N 1
ATOM 10585 C CA . LEU B 1 592 ? -19.797 51.531 22.047 1 96.5 592 LEU B CA 1
ATOM 10586 C C . LEU B 1 592 ? -21.234 51.688 22.516 1 96.5 592 LEU B C 1
ATOM 10588 O O . LEU B 1 592 ? -21.594 51.25 23.609 1 96.5 592 LEU B O 1
ATOM 10592 N N . ASP B 1 593 ? -22.016 52.438 21.734 1 95.56 593 ASP B N 1
ATOM 10593 C CA . ASP B 1 593 ? -23.453 52.5 21.938 1 95.56 593 ASP B CA 1
ATOM 10594 C C . ASP B 1 593 ? -24.203 51.719 20.875 1 95.56 593 ASP B C 1
ATOM 10596 O O . ASP B 1 593 ? -24.656 52.281 19.875 1 95.56 593 ASP B O 1
ATOM 10600 N N . PRO B 1 594 ? -24.328 50.438 21.109 1 97.5 594 PRO B N 1
ATOM 10601 C CA . PRO B 1 594 ? -24.938 49.562 20.078 1 97.5 594 PRO B CA 1
ATOM 10602 C C . PRO B 1 594 ? -26.438 49.875 19.906 1 97.5 594 PRO B C 1
ATOM 10604 O O . PRO B 1 594 ? -27.078 50.375 20.812 1 97.5 594 PRO B O 1
ATOM 10607 N N . ASP B 1 595 ? -26.922 49.5 18.734 1 97.38 595 ASP B N 1
ATOM 10608 C CA . ASP B 1 595 ? -28.359 49.625 18.469 1 97.38 595 ASP B CA 1
ATOM 10609 C C . ASP B 1 595 ? -29.156 48.625 19.297 1 97.38 595 ASP B C 1
ATOM 10611 O O . ASP B 1 595 ? -30.266 48.938 19.734 1 97.38 595 ASP B O 1
ATOM 10615 N N . LYS B 1 596 ? -28.578 47.406 19.453 1 97.12 596 LYS B N 1
ATOM 10616 C CA . LYS B 1 596 ? -29.156 46.375 20.297 1 97.12 596 LYS B CA 1
ATOM 10617 C C . LYS B 1 596 ? -28.062 45.594 21.047 1 97.12 596 LYS B C 1
ATOM 10619 O O . LYS B 1 596 ? -26.953 45.438 20.531 1 97.12 596 LYS B O 1
ATOM 10624 N N . THR B 1 597 ? -28.484 45.156 22.203 1 97.19 597 THR B N 1
ATOM 10625 C CA . THR B 1 597 ? -27.594 44.344 23.016 1 97.19 597 THR B CA 1
ATOM 10626 C C . THR B 1 597 ? -28.25 43.031 23.406 1 97.19 597 THR B C 1
ATOM 10628 O O . THR B 1 597 ? -29.406 43 23.812 1 97.19 597 THR B O 1
ATOM 10631 N N . TYR B 1 598 ? -27.484 41.969 23.266 1 97.31 598 TYR B N 1
ATOM 10632 C CA . TYR B 1 598 ? -27.938 40.656 23.656 1 97.31 598 TYR B CA 1
ATOM 10633 C C . TYR B 1 598 ? -26.938 40 24.594 1 97.31 598 TYR B C 1
ATOM 10635 O O . TYR B 1 598 ? -25.734 39.938 24.297 1 97.31 598 TYR B O 1
ATOM 10643 N N . GLN B 1 599 ? -27.484 39.438 25.688 1 95.94 599 GLN B N 1
ATOM 10644 C CA . GLN B 1 599 ? -26.656 38.625 26.578 1 95.94 599 GLN B CA 1
ATOM 10645 C C . GLN B 1 599 ? -26.516 37.188 26.078 1 95.94 599 GLN B C 1
ATOM 10647 O O . GLN B 1 599 ? -27.281 36.781 25.203 1 95.94 599 GLN B O 1
ATOM 10652 N N . THR B 1 600 ? -25.578 36.531 26.625 1 93.75 600 THR B N 1
ATOM 10653 C CA . THR B 1 600 ? -25.281 35.188 26.203 1 93.75 600 THR B CA 1
ATOM 10654 C C . THR B 1 600 ? -26.531 34.312 26.266 1 93.75 600 THR B C 1
ATOM 10656 O O . THR B 1 600 ? -26.75 33.438 25.406 1 93.75 600 THR B O 1
ATOM 10659 N N . GLU B 1 601 ? -27.359 34.5 27.234 1 94.25 601 GLU B N 1
ATOM 10660 C CA . GLU B 1 601 ? -28.562 33.719 27.453 1 94.25 601 GLU B CA 1
ATOM 10661 C C . GLU B 1 601 ? -29.641 34.062 26.438 1 94.25 601 GLU B C 1
ATOM 10663 O O . GLU B 1 601 ? -30.609 33.312 26.266 1 94.25 601 GLU B O 1
ATOM 10668 N N . GLU B 1 602 ? -29.375 35.188 25.75 1 96.25 602 GLU B N 1
ATOM 10669 C CA . GLU B 1 602 ? -30.391 35.656 24.797 1 96.25 602 GLU B CA 1
ATOM 10670 C C . GLU B 1 602 ? -30.031 35.25 23.375 1 96.25 602 GLU B C 1
ATOM 10672 O O . GLU B 1 602 ? -30.5 35.875 22.422 1 96.25 602 GLU B O 1
ATOM 10677 N N . GLU B 1 603 ? -29.234 34.375 23.281 1 96.44 603 GLU B N 1
ATOM 10678 C CA . GLU B 1 603 ? -28.766 33.906 21.984 1 96.44 603 GLU B CA 1
ATOM 10679 C C . GLU B 1 603 ? -29.938 33.531 21.062 1 96.44 603 GLU B C 1
ATOM 10681 O O . GLU B 1 603 ? -29.953 33.938 19.906 1 96.44 603 GLU B O 1
ATOM 10686 N N . ASN B 1 604 ? -30.906 32.875 21.609 1 96.69 604 ASN B N 1
ATOM 10687 C CA . ASN B 1 604 ? -32.062 32.469 20.828 1 96.69 604 ASN B CA 1
ATOM 10688 C C . ASN B 1 604 ? -32.875 33.656 20.328 1 96.69 604 ASN B C 1
ATOM 10690 O O . ASN B 1 604 ? -33.438 33.625 19.234 1 96.69 604 ASN B O 1
ATOM 10694 N N . VAL B 1 605 ? -32.938 34.625 21.141 1 97.06 605 VAL B N 1
ATOM 10695 C CA . VAL B 1 605 ? -33.656 35.844 20.766 1 97.06 605 VAL B CA 1
ATOM 10696 C C . VAL B 1 605 ? -32.969 36.531 19.594 1 97.06 605 VAL B C 1
ATOM 10698 O O . VAL B 1 605 ? -33.594 36.938 18.625 1 97.06 605 VAL B O 1
ATOM 10701 N N . LEU B 1 606 ? -31.688 36.625 19.703 1 97.25 606 LEU B N 1
ATOM 10702 C CA . LEU B 1 606 ? -30.891 37.219 18.625 1 97.25 606 LEU B CA 1
ATOM 10703 C C . LEU B 1 606 ? -31.047 36.406 17.328 1 97.25 606 LEU B C 1
ATOM 10705 O O . LEU B 1 606 ? -31.297 37 16.266 1 97.25 606 LEU B O 1
ATOM 10709 N N . ILE B 1 607 ? -30.953 35.094 17.422 1 96.69 607 ILE B N 1
ATOM 10710 C CA . ILE B 1 607 ? -31.031 34.219 16.266 1 96.69 607 ILE B CA 1
ATOM 10711 C C . ILE B 1 607 ? -32.406 34.375 15.609 1 96.69 607 ILE B C 1
ATOM 10713 O O . ILE B 1 607 ? -32.5 34.438 14.383 1 96.69 607 ILE B O 1
ATOM 10717 N N . HIS B 1 608 ? -33.406 34.344 16.422 1 95.38 608 HIS B N 1
ATOM 10718 C CA . HIS B 1 608 ? -34.781 34.5 15.914 1 95.38 608 HIS B CA 1
ATOM 10719 C C . HIS B 1 608 ? -34.938 35.812 15.18 1 95.38 608 HIS B C 1
ATOM 10721 O O . HIS B 1 608 ? -35.531 35.844 14.094 1 95.38 608 HIS B O 1
ATOM 10727 N N . MET B 1 609 ? -34.438 36.844 15.734 1 95.19 609 MET B N 1
ATOM 10728 C CA . MET B 1 609 ? -34.531 38.156 15.133 1 95.19 609 MET B CA 1
ATOM 10729 C C . MET B 1 609 ? -33.812 38.188 13.781 1 95.19 609 MET B C 1
ATOM 10731 O O . MET B 1 609 ? -34.344 38.719 12.805 1 95.19 609 MET B O 1
ATOM 10735 N N . LEU B 1 610 ? -32.656 37.656 13.703 1 94.56 610 LEU B N 1
ATOM 10736 C CA . LEU B 1 610 ? -31.875 37.656 12.477 1 94.56 610 LEU B CA 1
ATOM 10737 C C . LEU B 1 610 ? -32.562 36.812 11.398 1 94.56 610 LEU B C 1
ATOM 10739 O O . LEU B 1 610 ? -32.531 37.188 10.219 1 94.56 610 LEU B O 1
ATOM 10743 N N . ARG B 1 611 ? -33.125 35.75 11.805 1 91.06 611 ARG B N 1
ATOM 10744 C CA . ARG B 1 611 ? -33.781 34.844 10.875 1 91.06 611 ARG B CA 1
ATOM 10745 C C . ARG B 1 611 ? -34.969 35.5 10.195 1 91.06 611 ARG B C 1
ATOM 10747 O O . ARG B 1 611 ? -35.344 35.125 9.078 1 91.06 611 ARG B O 1
ATOM 10754 N N . MET B 1 612 ? -35.531 36.438 10.82 1 89 612 MET B N 1
ATOM 10755 C CA . MET B 1 612 ? -36.75 37.094 10.32 1 89 612 MET B CA 1
ATOM 10756 C C . MET B 1 612 ? -36.406 38.156 9.297 1 89 612 MET B C 1
ATOM 10758 O O . MET B 1 612 ? -37.281 38.656 8.586 1 89 612 MET B O 1
ATOM 10762 N N . GLN B 1 613 ? -35.25 38.406 9.133 1 88.19 613 GLN B N 1
ATOM 10763 C CA . GLN B 1 613 ? -34.844 39.469 8.219 1 88.19 613 GLN B CA 1
ATOM 10764 C C . GLN B 1 613 ? -34.719 38.938 6.793 1 88.19 613 GLN B C 1
ATOM 10766 O O . GLN B 1 613 ? -34.406 37.75 6.586 1 88.19 613 GLN B O 1
ATOM 10771 N N . THR B 1 614 ? -35.031 39.844 5.914 1 84.5 614 THR B N 1
ATOM 10772 C CA . THR B 1 614 ? -34.781 39.5 4.512 1 84.5 614 THR B CA 1
ATOM 10773 C C . THR B 1 614 ? -33.281 39.625 4.172 1 84.5 614 THR B C 1
ATOM 10775 O O . THR B 1 614 ? -32.719 40.688 4.332 1 84.5 614 THR B O 1
ATOM 10778 N N . MET B 1 615 ? -32.781 38.531 3.727 1 90.38 615 MET B N 1
ATOM 10779 C CA . MET B 1 615 ? -31.375 38.469 3.393 1 90.38 615 MET B CA 1
ATOM 10780 C C . MET B 1 615 ? -31.172 38.188 1.905 1 90.38 615 MET B C 1
ATOM 10782 O O . MET B 1 615 ? -32.156 38.062 1.159 1 90.38 615 MET B O 1
ATOM 10786 N N . VAL B 1 616 ? -29.953 38.156 1.498 1 90.25 616 VAL B N 1
ATOM 10787 C CA . VAL B 1 616 ? -29.609 37.938 0.101 1 90.25 616 VAL B CA 1
ATOM 10788 C C . VAL B 1 616 ? -30.281 36.656 -0.408 1 90.25 616 VAL B C 1
ATOM 10790 O O . VAL B 1 616 ? -30.672 36.594 -1.579 1 90.25 616 VAL B O 1
ATOM 10793 N N . ILE B 1 617 ? -30.344 35.688 0.452 1 92.31 617 ILE B N 1
ATOM 10794 C CA . ILE B 1 617 ? -31.125 34.5 0.175 1 92.31 617 ILE B CA 1
ATOM 10795 C C . ILE B 1 617 ? -31.891 34.094 1.425 1 92.31 617 ILE B C 1
ATOM 10797 O O . ILE B 1 617 ? -31.562 34.5 2.535 1 92.31 617 ILE B O 1
ATOM 10801 N N . GLY B 1 618 ? -32.906 33.344 1.147 1 91.5 618 GLY B N 1
ATOM 10802 C CA . GLY B 1 618 ? -33.656 32.688 2.219 1 91.5 618 GLY B CA 1
ATOM 10803 C C . GLY B 1 618 ? -33.719 31.188 2.08 1 91.5 618 GLY B C 1
ATOM 10804 O O . GLY B 1 618 ? -33.969 30.672 0.993 1 91.5 618 GLY B O 1
ATOM 10805 N N . VAL B 1 619 ? -33.312 30.578 3.211 1 90.69 619 VAL B N 1
ATOM 10806 C CA . VAL B 1 619 ? -33.25 29.109 3.182 1 90.69 619 VAL B CA 1
ATOM 10807 C C . VAL B 1 619 ? -33.875 28.547 4.449 1 90.69 619 VAL B C 1
ATOM 10809 O O . VAL B 1 619 ? -33.781 29.141 5.52 1 90.69 619 VAL B O 1
ATOM 10812 N N . GLN B 1 620 ? -34.562 27.375 4.258 1 86.94 620 GLN B N 1
ATOM 10813 C CA . GLN B 1 620 ? -35.031 26.562 5.371 1 86.94 620 GLN B CA 1
ATOM 10814 C C . GLN B 1 620 ? -34.594 25.109 5.215 1 86.94 620 GLN B C 1
ATOM 10816 O O . GLN B 1 620 ? -35.344 24.266 4.715 1 86.94 620 GLN B O 1
ATOM 10821 N N . SER B 1 621 ? -33.5 24.75 5.781 1 84.12 621 SER B N 1
ATOM 10822 C CA . SER B 1 621 ? -32.875 23.453 5.531 1 84.12 621 SER B CA 1
ATOM 10823 C C . SER B 1 621 ? -33.25 22.438 6.594 1 84.12 621 SER B C 1
ATOM 10825 O O . SER B 1 621 ? -33.094 21.234 6.391 1 84.12 621 SER B O 1
ATOM 10827 N N . ASP B 1 622 ? -33.688 22.828 7.77 1 83.56 622 ASP B N 1
ATOM 10828 C CA . ASP B 1 622 ? -33.938 21.984 8.938 1 83.56 622 ASP B CA 1
ATOM 10829 C C . ASP B 1 622 ? -32.688 21.188 9.312 1 83.56 622 ASP B C 1
ATOM 10831 O O . ASP B 1 622 ? -32.781 20 9.648 1 83.56 622 ASP B O 1
ATOM 10835 N N . GLY B 1 623 ? -31.547 21.797 9.078 1 85.94 623 GLY B N 1
ATOM 10836 C CA . GLY B 1 623 ? -30.281 21.219 9.508 1 85.94 623 GLY B CA 1
ATOM 10837 C C . GLY B 1 623 ? -29.75 20.188 8.531 1 85.94 623 GLY B C 1
ATOM 10838 O O . GLY B 1 623 ? -28.625 19.688 8.703 1 85.94 623 GLY B O 1
ATOM 10839 N N . LYS B 1 624 ? -30.359 19.938 7.461 1 91.62 624 LYS B N 1
ATOM 10840 C CA . LYS B 1 624 ? -30 18.844 6.559 1 91.62 624 LYS B CA 1
ATOM 10841 C C . LYS B 1 624 ? -28.984 19.297 5.516 1 91.62 624 LYS B C 1
ATOM 10843 O O . LYS B 1 624 ? -28.312 18.484 4.887 1 91.62 624 LYS B O 1
ATOM 10848 N N . TYR B 1 625 ? -28.953 20.516 5.242 1 95.88 625 TYR B N 1
ATOM 10849 C CA . TYR B 1 625 ? -27.984 21.031 4.289 1 95.88 625 TYR B CA 1
ATOM 10850 C C . TYR B 1 625 ? -27.562 22.453 4.641 1 95.88 625 TYR B C 1
ATOM 10852 O O . TYR B 1 625 ? -28.219 23.125 5.445 1 95.88 625 TYR B O 1
ATOM 10860 N N . GLY B 1 626 ? -26.375 22.859 4.242 1 95.62 626 GLY B N 1
ATOM 10861 C CA . GLY B 1 626 ? -25.875 24.234 4.316 1 95.62 626 GLY B CA 1
ATOM 10862 C C . GLY B 1 626 ? -25.719 24.875 2.955 1 95.62 626 GLY B C 1
ATOM 10863 O O . GLY B 1 626 ? -25.641 24.188 1.937 1 95.62 626 GLY B O 1
ATOM 10864 N N . VAL B 1 627 ? -25.766 26.234 2.977 1 95.25 627 VAL B N 1
ATOM 10865 C CA . VAL B 1 627 ? -25.625 26.953 1.718 1 95.25 627 VAL B CA 1
ATOM 10866 C C . VAL B 1 627 ? -24.562 28.047 1.857 1 95.25 627 VAL B C 1
ATOM 10868 O O . VAL B 1 627 ? -24.375 28.609 2.941 1 95.25 627 VAL B O 1
ATOM 10871 N N . ALA B 1 628 ? -23.844 28.266 0.818 1 96.19 628 ALA B N 1
ATOM 10872 C CA . ALA B 1 628 ? -22.922 29.391 0.668 1 96.19 628 ALA B CA 1
ATOM 10873 C C . ALA B 1 628 ? -23.125 30.094 -0.667 1 96.19 628 ALA B C 1
ATOM 10875 O O . ALA B 1 628 ? -23.375 29.453 -1.688 1 96.19 628 ALA B O 1
ATOM 10876 N N . VAL B 1 629 ? -23.094 31.391 -0.644 1 96.19 629 VAL B N 1
ATOM 10877 C CA . VAL B 1 629 ? -23.312 32.188 -1.847 1 96.19 629 VAL B CA 1
ATOM 10878 C C . VAL B 1 629 ? -22.109 33.062 -2.109 1 96.19 629 VAL B C 1
ATOM 10880 O O . VAL B 1 629 ? -21.594 33.719 -1.192 1 96.19 629 VAL B O 1
ATOM 10883 N N . HIS B 1 630 ? -21.641 33.062 -3.324 1 97.19 630 HIS B N 1
ATOM 10884 C CA . HIS B 1 630 ? -20.516 33.875 -3.744 1 97.19 630 HIS B CA 1
ATOM 10885 C C . HIS B 1 630 ? -20.906 34.781 -4.91 1 97.19 630 HIS B C 1
ATOM 10887 O O . HIS B 1 630 ? -21.656 34.375 -5.797 1 97.19 630 HIS B O 1
ATOM 10893 N N . GLN B 1 631 ? -20.359 35.938 -4.879 1 94.94 631 GLN B N 1
ATOM 10894 C CA . GLN B 1 631 ? -20.531 36.875 -5.992 1 94.94 631 GLN B CA 1
ATOM 10895 C C . GLN B 1 631 ? -19.641 36.5 -7.168 1 94.94 631 GLN B C 1
ATOM 10897 O O . GLN B 1 631 ? -18.484 36.125 -6.977 1 94.94 631 GLN B O 1
ATOM 10902 N N . LYS B 1 632 ? -20.25 36.625 -8.266 1 93.5 632 LYS B N 1
ATOM 10903 C CA . LYS B 1 632 ? -19.547 36.469 -9.523 1 93.5 632 LYS B CA 1
ATOM 10904 C C . LYS B 1 632 ? -19.859 37.594 -10.492 1 93.5 632 LYS B C 1
ATOM 10906 O O . LYS B 1 632 ? -20.797 38.375 -10.266 1 93.5 632 LYS B O 1
ATOM 10911 N N . ASP B 1 633 ? -18.969 37.938 -11.5 1 87.31 633 ASP B N 1
ATOM 10912 C CA . ASP B 1 633 ? -19.109 39.062 -12.422 1 87.31 633 ASP B CA 1
ATOM 10913 C C . ASP B 1 633 ? -20.516 39.125 -12.984 1 87.31 633 ASP B C 1
ATOM 10915 O O . ASP B 1 633 ? -21.125 40.219 -13.031 1 87.31 633 ASP B O 1
ATOM 10919 N N . ASN B 1 634 ? -21.031 38.125 -13.438 1 86.94 634 ASN B N 1
ATOM 10920 C CA . ASN B 1 634 ? -22.344 38.156 -14.07 1 86.94 634 ASN B CA 1
ATOM 10921 C C . ASN B 1 634 ? -23.359 37.312 -13.305 1 86.94 634 ASN B C 1
ATOM 10923 O O . ASN B 1 634 ? -24.156 36.562 -13.898 1 86.94 634 ASN B O 1
ATOM 10927 N N . GLY B 1 635 ? -23.25 37.5 -11.977 1 92.25 635 GLY B N 1
ATOM 10928 C CA . GLY B 1 635 ? -24.219 36.719 -11.211 1 92.25 635 GLY B CA 1
ATOM 10929 C C . GLY B 1 635 ? -23.656 36.219 -9.898 1 92.25 635 GLY B C 1
ATOM 10930 O O . GLY B 1 635 ? -22.844 36.875 -9.258 1 92.25 635 GLY B O 1
ATOM 10931 N N . LYS B 1 636 ? -24.359 35.062 -9.398 1 96.06 636 LYS B N 1
ATOM 10932 C CA . LYS B 1 636 ? -23.953 34.469 -8.133 1 96.06 636 LYS B CA 1
ATOM 10933 C C . LYS B 1 636 ? -23.844 32.969 -8.25 1 96.06 636 LYS B C 1
ATOM 10935 O O . LYS B 1 636 ? -24.406 32.375 -9.172 1 96.06 636 LYS B O 1
ATOM 10940 N N . VAL B 1 637 ? -23.031 32.438 -7.484 1 97.31 637 VAL B N 1
ATOM 10941 C CA . VAL B 1 637 ? -22.891 31 -7.395 1 97.31 637 VAL B CA 1
ATOM 10942 C C . VAL B 1 637 ? -23.391 30.516 -6.031 1 97.31 637 VAL B C 1
ATOM 10944 O O . VAL B 1 637 ? -22.984 31.047 -4.992 1 97.31 637 VAL B O 1
ATOM 10947 N N . LEU B 1 638 ? -24.266 29.562 -6.105 1 96.62 638 LEU B N 1
ATOM 10948 C CA . LEU B 1 638 ? -24.844 28.969 -4.906 1 96.62 638 LEU B CA 1
ATOM 10949 C C . LEU B 1 638 ? -24.312 27.562 -4.676 1 96.62 638 LEU B C 1
ATOM 10951 O O . LEU B 1 638 ? -24.453 26.688 -5.535 1 96.62 638 LEU B O 1
ATOM 10955 N N . HIS B 1 639 ? -23.641 27.344 -3.57 1 97.5 639 HIS B N 1
ATOM 10956 C CA . HIS B 1 639 ? -23.188 26.016 -3.156 1 97.5 639 HIS B CA 1
ATOM 10957 C C . HIS B 1 639 ? -24.156 25.391 -2.158 1 97.5 639 HIS B C 1
ATOM 10959 O O . HIS B 1 639 ? -24.562 26.031 -1.186 1 97.5 639 HIS B O 1
ATOM 10965 N N . ILE B 1 640 ? -24.547 24.203 -2.414 1 97 640 ILE B N 1
ATOM 10966 C CA . ILE B 1 640 ? -25.375 23.406 -1.515 1 97 640 ILE B CA 1
ATOM 10967 C C . ILE B 1 640 ? -24.594 22.203 -1.003 1 97 640 ILE B C 1
ATOM 10969 O O . ILE B 1 640 ? -24.172 21.344 -1.786 1 97 640 ILE B O 1
ATOM 10973 N N . VAL B 1 641 ? -24.359 22.172 0.292 1 97.94 641 VAL B N 1
ATOM 10974 C CA . VAL B 1 641 ? -23.672 21.062 0.94 1 97.94 641 VAL B CA 1
ATOM 10975 C C . VAL B 1 641 ? -24.672 20.188 1.698 1 97.94 641 VAL B C 1
ATOM 10977 O O . VAL B 1 641 ? -25.359 20.672 2.607 1 97.94 641 VAL B O 1
ATOM 10980 N N . ASN B 1 642 ? -24.766 18.922 1.367 1 97.88 642 ASN B N 1
ATOM 10981 C CA . ASN B 1 642 ? -25.734 17.969 1.913 1 97.88 642 ASN B CA 1
ATOM 10982 C C . ASN B 1 642 ? -25.172 17.25 3.133 1 97.88 642 ASN B C 1
ATOM 10984 O O . ASN B 1 642 ? -24.203 16.5 3.021 1 97.88 642 ASN B O 1
ATOM 10988 N N . TYR B 1 643 ? -25.844 17.453 4.305 1 97.56 643 TYR B N 1
ATOM 10989 C CA . TYR B 1 643 ? -25.406 16.828 5.543 1 97.56 643 TYR B CA 1
ATOM 10990 C C . TYR B 1 643 ? -26.359 15.734 5.973 1 97.56 643 TYR B C 1
ATOM 10992 O O . TYR B 1 643 ? -26.375 15.328 7.137 1 97.56 643 TYR B O 1
ATOM 11000 N N . ASN B 1 644 ? -27.203 15.25 5.051 1 97.38 644 ASN B N 1
ATOM 11001 C CA . ASN B 1 644 ? -28.219 14.25 5.344 1 97.38 644 ASN B CA 1
ATOM 11002 C C . ASN B 1 644 ? -27.609 12.852 5.469 1 97.38 644 ASN B C 1
ATOM 11004 O O . ASN B 1 644 ? -28 11.938 4.738 1 97.38 644 ASN B O 1
ATOM 11008 N N . TYR B 1 645 ? -26.812 12.68 6.492 1 97.38 645 TYR B N 1
ATOM 11009 C CA . TYR B 1 645 ? -26.078 11.445 6.75 1 97.38 645 TYR B CA 1
ATOM 11010 C C . TYR B 1 645 ? -26.984 10.391 7.383 1 97.38 645 TYR B C 1
ATOM 11012 O O . TYR B 1 645 ? -27.672 10.672 8.367 1 97.38 645 TYR B O 1
ATOM 11020 N N . ASN B 1 646 ? -26.984 9.258 6.777 1 97.5 646 ASN B N 1
ATOM 11021 C CA . ASN B 1 646 ? -27.703 8.102 7.285 1 97.5 646 ASN B CA 1
ATOM 11022 C C . ASN B 1 646 ? -26.812 7.223 8.164 1 97.5 646 ASN B C 1
ATOM 11024 O O . ASN B 1 646 ? -25.922 6.543 7.664 1 97.5 646 ASN B O 1
ATOM 11028 N N . GLU B 1 647 ? -27.094 7.105 9.43 1 95.69 647 GLU B N 1
ATOM 11029 C CA . GLU B 1 647 ? -26.25 6.395 10.391 1 95.69 647 GLU B CA 1
ATOM 11030 C C . GLU B 1 647 ? -26.281 4.891 10.133 1 95.69 647 GLU B C 1
ATOM 11032 O O . GLU B 1 647 ? -25.344 4.18 10.492 1 95.69 647 GLU B O 1
ATOM 11037 N N . GLU B 1 648 ? -27.281 4.383 9.539 1 95.75 648 GLU B N 1
ATOM 11038 C CA . GLU B 1 648 ? -27.422 2.951 9.281 1 95.75 648 GLU B CA 1
ATOM 11039 C C . GLU B 1 648 ? -26.609 2.529 8.062 1 95.75 648 GLU B C 1
ATOM 11041 O O . GLU B 1 648 ? -25.875 1.532 8.109 1 95.75 648 GLU B O 1
ATOM 11046 N N . THR B 1 649 ? -26.656 3.324 7.035 1 95.81 649 THR B N 1
ATOM 11047 C CA . THR B 1 649 ? -26.016 2.943 5.785 1 95.81 649 THR B CA 1
ATOM 11048 C C . THR B 1 649 ? -24.641 3.609 5.664 1 95.81 649 THR B C 1
ATOM 11050 O O . THR B 1 649 ? -23.828 3.221 4.824 1 95.81 649 THR B O 1
ATOM 11053 N N . HIS B 1 650 ? -24.453 4.691 6.453 1 96.75 650 HIS B N 1
ATOM 11054 C CA . HIS B 1 650 ? -23.25 5.512 6.453 1 96.75 650 HIS B CA 1
ATOM 11055 C C . HIS B 1 650 ? -23.125 6.324 5.164 1 96.75 650 HIS B C 1
ATOM 11057 O O . HIS B 1 650 ? -22.047 6.812 4.828 1 96.75 650 HIS B O 1
ATOM 11063 N N . LYS B 1 651 ? -24.203 6.414 4.461 1 97.44 651 LYS B N 1
ATOM 11064 C CA . LYS B 1 651 ? -24.25 7.227 3.246 1 97.44 651 LYS B CA 1
ATOM 11065 C C . LYS B 1 651 ? -24.953 8.562 3.508 1 97.44 651 LYS B C 1
ATOM 11067 O O . LYS B 1 651 ? -25.578 8.742 4.547 1 97.44 651 LYS B O 1
ATOM 11072 N N . ILE B 1 652 ? -24.703 9.461 2.627 1 97.81 652 ILE B N 1
ATOM 11073 C CA . ILE B 1 652 ? -25.422 10.727 2.629 1 97.81 652 ILE B CA 1
ATOM 11074 C C . ILE B 1 652 ? -26.578 10.664 1.627 1 97.81 652 ILE B C 1
ATOM 11076 O O . ILE B 1 652 ? -26.359 10.664 0.414 1 97.81 652 ILE B O 1
ATOM 11080 N N . ASP B 1 653 ? -27.797 10.648 2.193 1 97 653 ASP B N 1
ATOM 11081 C CA . ASP B 1 653 ? -28.984 10.516 1.349 1 97 653 ASP B CA 1
ATOM 11082 C C . ASP B 1 653 ? -29.234 11.797 0.553 1 97 653 ASP B C 1
ATOM 11084 O O . ASP B 1 653 ? -29.031 12.898 1.059 1 97 653 ASP B O 1
ATOM 11088 N N . THR B 1 654 ? -29.703 11.609 -0.647 1 96.69 654 THR B N 1
ATOM 11089 C CA . THR B 1 654 ? -30.031 12.758 -1.48 1 96.69 654 THR B CA 1
ATOM 11090 C C . THR B 1 654 ? -31.125 13.609 -0.831 1 96.69 654 THR B C 1
ATOM 11092 O O . THR B 1 654 ? -31.969 13.086 -0.1 1 96.69 654 THR B O 1
ATOM 11095 N N . LEU B 1 655 ? -31.062 14.898 -1.106 1 97.06 655 LEU B N 1
ATOM 11096 C CA . LEU B 1 655 ? -32.125 15.812 -0.711 1 97.06 655 LEU B CA 1
ATOM 11097 C C . LEU B 1 655 ? -33.25 15.844 -1.763 1 97.06 655 LEU B C 1
ATOM 11099 O O . LEU B 1 655 ? -33 16.266 -2.898 1 97.06 655 LEU B O 1
ATOM 11103 N N . PRO B 1 656 ? -34.406 15.414 -1.36 1 96 656 PRO B N 1
ATOM 11104 C CA . PRO B 1 656 ? -35.469 15.367 -2.371 1 96 656 PRO B CA 1
ATOM 11105 C C . PRO B 1 656 ? -35.781 16.734 -2.977 1 96 656 PRO B C 1
ATOM 11107 O O . PRO B 1 656 ? -36.094 16.828 -4.164 1 96 656 PRO B O 1
ATOM 11110 N N . GLU B 1 657 ? -35.719 17.734 -2.133 1 95.94 657 GLU B N 1
ATOM 11111 C CA . GLU B 1 657 ? -36 19.078 -2.596 1 95.94 657 GLU B CA 1
ATOM 11112 C C . GLU B 1 657 ? -35.312 20.125 -1.726 1 95.94 657 GLU B C 1
ATOM 11114 O O . GLU B 1 657 ? -35.375 20.047 -0.496 1 95.94 657 GLU B O 1
ATOM 11119 N N . VAL B 1 658 ? -34.625 21.031 -2.367 1 96.06 658 VAL B N 1
ATOM 11120 C CA . VAL B 1 658 ? -34.031 22.203 -1.749 1 96.06 658 VAL B CA 1
ATOM 11121 C C . VAL B 1 658 ? -34.625 23.469 -2.35 1 96.06 658 VAL B C 1
ATOM 11123 O O . VAL B 1 658 ? -34.688 23.609 -3.572 1 96.06 658 VAL B O 1
ATOM 11126 N N . ARG B 1 659 ? -35.031 24.344 -1.479 1 94.75 659 ARG B N 1
ATOM 11127 C CA . ARG B 1 659 ? -35.594 25.609 -1.925 1 94.75 659 ARG B CA 1
ATOM 11128 C C . ARG B 1 659 ? -34.781 26.781 -1.363 1 94.75 659 ARG B C 1
ATOM 11130 O O . ARG B 1 659 ? -34.531 26.844 -0.161 1 94.75 659 ARG B O 1
ATOM 11137 N N . VAL B 1 660 ? -34.469 27.672 -2.264 1 95.44 660 VAL B N 1
ATOM 11138 C CA . VAL B 1 660 ? -33.719 28.875 -1.882 1 95.44 660 VAL B CA 1
ATOM 11139 C C . VAL B 1 660 ? -34.406 30.109 -2.455 1 95.44 660 VAL B C 1
ATOM 11141 O O . VAL B 1 660 ? -34.5 30.266 -3.674 1 95.44 660 VAL B O 1
ATOM 11144 N N . LYS B 1 661 ? -34.844 30.938 -1.572 1 95.06 661 LYS B N 1
ATOM 11145 C CA . LYS B 1 661 ? -35.438 32.219 -2.002 1 95.06 661 LYS B CA 1
ATOM 11146 C C . LYS B 1 661 ? -34.344 33.188 -2.43 1 95.06 661 LYS B C 1
ATOM 11148 O O . LYS B 1 661 ? -33.344 33.375 -1.716 1 95.06 661 LYS B O 1
ATOM 11153 N N . LEU B 1 662 ? -34.562 33.812 -3.553 1 92.75 662 LEU B N 1
ATOM 11154 C CA . LEU B 1 662 ? -33.594 34.75 -4.086 1 92.75 662 LEU B CA 1
ATOM 11155 C C . LEU B 1 662 ? -34.062 36.188 -3.889 1 92.75 662 LEU B C 1
ATOM 11157 O O . LEU B 1 662 ? -35.219 36.5 -4.172 1 92.75 662 LEU B O 1
ATOM 11161 N N . ASN B 1 663 ? -33.219 36.906 -3.363 1 91.62 663 ASN B N 1
ATOM 11162 C CA . ASN B 1 663 ? -33.469 38.344 -3.301 1 91.62 663 ASN B CA 1
ATOM 11163 C C . ASN B 1 663 ? -32.531 39.125 -4.223 1 91.62 663 ASN B C 1
ATOM 11165 O O . ASN B 1 663 ? -31.953 40.125 -3.82 1 91.62 663 ASN B O 1
ATOM 11169 N N . TYR B 1 664 ? -32.25 38.531 -5.359 1 88.75 664 TYR B N 1
ATOM 11170 C CA . TYR B 1 664 ? -31.5 39.062 -6.484 1 88.75 664 TYR B CA 1
ATOM 11171 C C . TYR B 1 664 ? -31.953 38.438 -7.797 1 88.75 664 TYR B C 1
ATOM 11173 O O . TYR B 1 664 ? -32.562 37.375 -7.797 1 88.75 664 TYR B O 1
ATOM 11181 N N . PRO B 1 665 ? -31.656 39.062 -8.867 1 88.81 665 PRO B N 1
ATOM 11182 C CA . PRO B 1 665 ? -32.094 38.531 -10.156 1 88.81 665 PRO B CA 1
ATOM 11183 C C . PRO B 1 665 ? -31.312 37.281 -10.57 1 88.81 665 PRO B C 1
ATOM 11185 O O . PRO B 1 665 ? -30.109 37.188 -10.297 1 88.81 665 PRO B O 1
ATOM 11188 N N . CYS B 1 666 ? -32 36.344 -11.164 1 92.75 666 CYS B N 1
ATOM 11189 C CA . CYS B 1 666 ? -31.438 35.125 -11.742 1 92.75 666 CYS B CA 1
ATOM 11190 C C . CYS B 1 666 ? -32.219 34.688 -12.977 1 92.75 666 CYS B C 1
ATOM 11192 O O . CYS B 1 666 ? -33.375 34.281 -12.867 1 92.75 666 CYS B O 1
ATOM 11194 N N . ASP B 1 667 ? -31.531 34.719 -14.203 1 90.94 667 ASP B N 1
ATOM 11195 C CA . ASP B 1 667 ? -32.219 34.438 -15.461 1 90.94 667 ASP B CA 1
ATOM 11196 C C . ASP B 1 667 ? -31.938 33 -15.945 1 90.94 667 ASP B C 1
ATOM 11198 O O . ASP B 1 667 ? -32.781 32.375 -16.594 1 90.94 667 ASP B O 1
ATOM 11202 N N . GLU B 1 668 ? -30.766 32.594 -15.68 1 93.31 668 GLU B N 1
ATOM 11203 C CA . GLU B 1 668 ? -30.328 31.281 -16.156 1 93.31 668 GLU B CA 1
ATOM 11204 C C . GLU B 1 668 ? -29.594 30.516 -15.055 1 93.31 668 GLU B C 1
ATOM 11206 O O . GLU B 1 668 ? -28.844 31.109 -14.266 1 93.31 668 GLU B O 1
ATOM 11211 N N . LEU B 1 669 ? -29.875 29.25 -15.094 1 95.19 669 LEU B N 1
ATOM 11212 C CA . LEU B 1 669 ? -29.234 28.391 -14.109 1 95.19 669 LEU B CA 1
ATOM 11213 C C . LEU B 1 669 ? -28.328 27.375 -14.781 1 95.19 669 LEU B C 1
ATOM 11215 O O . LEU B 1 669 ? -28.672 26.844 -15.844 1 95.19 669 LEU B O 1
ATOM 11219 N N . ARG B 1 670 ? -27.219 27.156 -14.227 1 93.94 670 ARG B N 1
ATOM 11220 C CA . ARG B 1 670 ? -26.344 26.016 -14.523 1 93.94 670 ARG B CA 1
ATOM 11221 C C . ARG B 1 670 ? -26.047 25.219 -13.266 1 93.94 670 ARG B C 1
ATOM 11223 O O . ARG B 1 670 ? -25.672 25.781 -12.234 1 93.94 670 ARG B O 1
ATOM 11230 N N . ILE B 1 671 ? -26.203 23.875 -13.352 1 95.5 671 ILE B N 1
ATOM 11231 C CA . ILE B 1 671 ? -26.047 23.031 -12.188 1 95.5 671 ILE B CA 1
ATOM 11232 C C . ILE B 1 671 ? -24.859 22.094 -12.383 1 95.5 671 ILE B C 1
ATOM 11234 O O . ILE B 1 671 ? -24.609 21.609 -13.492 1 95.5 671 ILE B O 1
ATOM 11238 N N . ALA B 1 672 ? -24.016 21.906 -11.438 1 96.19 672 ALA B N 1
ATOM 11239 C CA . ALA B 1 672 ? -22.953 20.906 -11.344 1 96.19 672 ALA B CA 1
ATOM 11240 C C . ALA B 1 672 ? -22.984 20.172 -10 1 96.19 672 ALA B C 1
ATOM 11242 O O . ALA B 1 672 ? -23.312 20.781 -8.977 1 96.19 672 ALA B O 1
ATOM 11243 N N . GLU B 1 673 ? -22.719 18.875 -10.039 1 96.69 673 GLU B N 1
ATOM 11244 C CA . GLU B 1 673 ? -22.781 18.078 -8.82 1 96.69 673 GLU B CA 1
ATOM 11245 C C . GLU B 1 673 ? -21.625 17.078 -8.75 1 96.69 673 GLU B C 1
ATOM 11247 O O . GLU B 1 673 ? -21.156 16.594 -9.773 1 96.69 673 GLU B O 1
ATOM 11252 N N . PHE B 1 674 ? -21.219 16.844 -7.535 1 97.06 674 PHE B N 1
ATOM 11253 C CA . PHE B 1 674 ? -20.266 15.758 -7.301 1 97.06 674 PHE B CA 1
ATOM 11254 C C . PHE B 1 674 ? -20.672 14.945 -6.078 1 97.06 674 PHE B C 1
ATOM 11256 O O . PHE B 1 674 ? -20.938 15.508 -5.012 1 97.06 674 PHE B O 1
ATOM 11263 N N . PRO B 1 675 ? -20.578 13.594 -6.098 1 94.75 675 PRO B N 1
ATOM 11264 C CA . PRO B 1 675 ? -20.453 12.812 -7.332 1 94.75 675 PRO B CA 1
ATOM 11265 C C . PRO B 1 675 ? -21.609 13.047 -8.305 1 94.75 675 PRO B C 1
ATOM 11267 O O . PRO B 1 675 ? -22.656 13.539 -7.902 1 94.75 675 PRO B O 1
ATOM 11270 N N . ASP B 1 676 ? -21.328 12.625 -9.508 1 87.06 676 ASP B N 1
ATOM 11271 C CA . ASP B 1 676 ? -22.375 12.789 -10.516 1 87.06 676 ASP B CA 1
ATOM 11272 C C . ASP B 1 676 ? -23.625 12 -10.133 1 87.06 676 ASP B C 1
ATOM 11274 O O . ASP B 1 676 ? -23.531 10.836 -9.742 1 87.06 676 ASP B O 1
ATOM 11278 N N . ASN B 1 677 ? -24.609 12.805 -10.094 1 83.56 677 ASN B N 1
ATOM 11279 C CA . ASN B 1 677 ? -25.953 12.289 -9.844 1 83.56 677 ASN B CA 1
ATOM 11280 C C . ASN B 1 677 ? -26.891 12.562 -11.016 1 83.56 677 ASN B C 1
ATOM 11282 O O . ASN B 1 677 ? -27.328 13.695 -11.227 1 83.56 677 ASN B O 1
ATOM 11286 N N . ASN B 1 678 ? -27.234 11.828 -11.789 1 80 678 ASN B N 1
ATOM 11287 C CA . ASN B 1 678 ? -28 11.969 -13.023 1 80 678 ASN B CA 1
ATOM 11288 C C . ASN B 1 678 ? -29.438 12.391 -12.742 1 80 678 ASN B C 1
ATOM 11290 O O . ASN B 1 678 ? -30.156 12.773 -13.656 1 80 678 ASN B O 1
ATOM 11294 N N . SER B 1 679 ? -29.812 12.477 -11.508 1 88.62 679 SER B N 1
ATOM 11295 C CA . SER B 1 679 ? -31.219 12.75 -11.203 1 88.62 679 SER B CA 1
ATOM 11296 C C . SER B 1 679 ? -31.406 14.156 -10.664 1 88.62 679 SER B C 1
ATOM 11298 O O . SER B 1 679 ? -32.531 14.625 -10.516 1 88.62 679 SER B O 1
ATOM 11300 N N . ALA B 1 680 ? -30.375 14.891 -10.406 1 91.44 680 ALA B N 1
ATOM 11301 C CA . ALA B 1 680 ? -30.484 16.234 -9.844 1 91.44 680 ALA B CA 1
ATOM 11302 C C . ALA B 1 680 ? -30.969 17.234 -10.898 1 91.44 680 ALA B C 1
ATOM 11304 O O . ALA B 1 680 ? -30.531 17.188 -12.055 1 91.44 680 ALA B O 1
ATOM 11305 N N . GLU B 1 681 ? -31.953 18.078 -10.539 1 94.62 681 GLU B N 1
ATOM 11306 C CA . GLU B 1 681 ? -32.5 19.125 -11.406 1 94.62 681 GLU B CA 1
ATOM 11307 C C . GLU B 1 681 ? -32.688 20.422 -10.641 1 94.62 681 GLU B C 1
ATOM 11309 O O . GLU B 1 681 ? -32.938 20.422 -9.43 1 94.62 681 GLU B O 1
ATOM 11314 N N . ALA B 1 682 ? -32.5 21.5 -11.375 1 95.69 682 ALA B N 1
ATOM 11315 C CA . ALA B 1 682 ? -32.719 22.812 -10.781 1 95.69 682 ALA B CA 1
ATOM 11316 C C . ALA B 1 682 ? -33.562 23.688 -11.688 1 95.69 682 ALA B C 1
ATOM 11318 O O . ALA B 1 682 ? -33.438 23.656 -12.914 1 95.69 682 ALA B O 1
ATOM 11319 N N . GLU B 1 683 ? -34.469 24.422 -11.117 1 95.69 683 GLU B N 1
ATOM 11320 C CA . GLU B 1 683 ? -35.312 25.375 -11.852 1 95.69 683 GLU B CA 1
ATOM 11321 C C . GLU B 1 683 ? -35.594 26.625 -11.023 1 95.69 683 GLU B C 1
ATOM 11323 O O . GLU B 1 683 ? -35.406 26.609 -9.797 1 95.69 683 GLU B O 1
ATOM 11328 N N . ILE B 1 684 ? -35.875 27.672 -11.734 1 94.56 684 ILE B N 1
ATOM 11329 C CA . ILE B 1 684 ? -36.344 28.891 -11.086 1 94.56 684 ILE B CA 1
ATOM 11330 C C . ILE B 1 684 ? -37.875 28.906 -11.078 1 94.56 684 ILE B C 1
ATOM 11332 O O . ILE B 1 684 ? -38.5 28.812 -12.133 1 94.56 684 ILE B O 1
ATOM 11336 N N . LYS B 1 685 ? -38.438 28.953 -9.883 1 91.62 685 LYS B N 1
ATOM 11337 C CA . LYS B 1 685 ? -39.875 29 -9.742 1 91.62 685 LYS B CA 1
ATOM 11338 C C . LYS B 1 685 ? -40.312 30.016 -8.695 1 91.62 685 LYS B C 1
ATOM 11340 O O . LYS B 1 685 ? -39.906 29.906 -7.527 1 91.62 685 LYS B O 1
ATOM 11345 N N . ASP B 1 686 ? -41.094 31.016 -9.07 1 89.62 686 ASP B N 1
ATOM 11346 C CA . ASP B 1 686 ? -41.719 32 -8.164 1 89.62 686 ASP B CA 1
ATOM 11347 C C . ASP B 1 686 ? -40.656 32.688 -7.305 1 89.62 686 ASP B C 1
ATOM 11349 O O . ASP B 1 686 ? -40.781 32.75 -6.082 1 89.62 686 ASP B O 1
ATOM 11353 N N . GLY B 1 687 ? -39.438 33.031 -7.918 1 88.56 687 GLY B N 1
ATOM 11354 C CA . GLY B 1 687 ? -38.406 33.75 -7.223 1 88.56 687 GLY B CA 1
ATOM 11355 C C . GLY B 1 687 ? -37.531 32.875 -6.359 1 88.56 687 GLY B C 1
ATOM 11356 O O . GLY B 1 687 ? -36.719 33.375 -5.578 1 88.56 687 GLY B O 1
ATOM 11357 N N . GLU B 1 688 ? -37.719 31.594 -6.57 1 94.38 688 GLU B N 1
ATOM 11358 C CA . GLU B 1 688 ? -36.938 30.625 -5.816 1 94.38 688 GLU B CA 1
ATOM 11359 C C . GLU B 1 688 ? -36.188 29.688 -6.754 1 94.38 688 GLU B C 1
ATOM 11361 O O . GLU B 1 688 ? -36.656 29.391 -7.855 1 94.38 688 GLU B O 1
ATOM 11366 N N . ILE B 1 689 ? -35.062 29.312 -6.344 1 95.88 689 ILE B N 1
ATOM 11367 C CA . ILE B 1 689 ? -34.406 28.156 -6.965 1 95.88 689 ILE B CA 1
ATOM 11368 C C . ILE B 1 689 ? -34.875 26.875 -6.297 1 95.88 689 ILE B C 1
ATOM 11370 O O . ILE B 1 689 ? -34.781 26.734 -5.074 1 95.88 689 ILE B O 1
ATOM 11374 N N . VAL B 1 690 ? -35.375 25.984 -7.082 1 96.62 690 VAL B N 1
ATOM 11375 C CA . VAL B 1 690 ? -35.75 24.656 -6.598 1 96.62 690 VAL B CA 1
ATOM 11376 C C . VAL B 1 690 ? -34.812 23.594 -7.148 1 96.62 690 VAL B C 1
ATOM 11378 O O . VAL B 1 690 ? -34.688 23.438 -8.367 1 96.62 690 VAL B O 1
ATOM 11381 N N . VAL B 1 691 ? -34.125 22.938 -6.273 1 96.56 691 VAL B N 1
ATOM 11382 C CA . VAL B 1 691 ? -33.25 21.844 -6.652 1 96.56 691 VAL B CA 1
ATOM 11383 C C . VAL B 1 691 ? -33.812 20.516 -6.188 1 96.56 691 VAL B C 1
ATOM 11385 O O . VAL B 1 691 ? -34.094 20.328 -5 1 96.56 691 VAL B O 1
ATOM 11388 N N . ARG B 1 692 ? -33.938 19.594 -7.105 1 97.06 692 ARG B N 1
ATOM 11389 C CA . ARG B 1 692 ? -34.438 18.266 -6.777 1 97.06 692 ARG B CA 1
ATOM 11390 C C . ARG B 1 692 ? -33.344 17.219 -6.828 1 97.06 692 ARG B C 1
ATOM 11392 O O . ARG B 1 692 ? -32.469 17.266 -7.699 1 97.06 692 ARG B O 1
ATOM 11399 N N . ASN B 1 693 ? -33.344 16.359 -5.824 1 96.94 693 ASN B N 1
ATOM 11400 C CA . ASN B 1 693 ? -32.438 15.227 -5.715 1 96.94 693 ASN B CA 1
ATOM 11401 C C . ASN B 1 693 ? -30.984 15.695 -5.637 1 96.94 693 ASN B C 1
ATOM 11403 O O . ASN B 1 693 ? -30.125 15.227 -6.391 1 96.94 693 ASN B O 1
ATOM 11407 N N . ALA B 1 694 ? -30.797 16.688 -4.797 1 96.62 694 ALA B N 1
ATOM 11408 C CA . ALA B 1 694 ? -29.438 17.219 -4.625 1 96.62 694 ALA B CA 1
ATOM 11409 C C . ALA B 1 694 ? -28.547 16.203 -3.916 1 96.62 694 ALA B C 1
ATOM 11411 O O . ALA B 1 694 ? -28.906 15.688 -2.85 1 96.62 694 ALA B O 1
ATOM 11412 N N . GLY B 1 695 ? -27.438 15.875 -4.523 1 97.12 695 GLY B N 1
ATOM 11413 C CA . GLY B 1 695 ? -26.5 14.93 -3.949 1 97.12 695 GLY B CA 1
ATOM 11414 C C . GLY B 1 695 ? -25.625 15.539 -2.861 1 97.12 695 GLY B C 1
ATOM 11415 O O . GLY B 1 695 ? -26.047 16.469 -2.176 1 97.12 695 GLY B O 1
ATOM 11416 N N . ILE B 1 696 ? -24.438 15.047 -2.668 1 98.06 696 ILE B N 1
ATOM 11417 C CA . ILE B 1 696 ? -23.562 15.414 -1.571 1 98.06 696 ILE B CA 1
ATOM 11418 C C . ILE B 1 696 ? -23.141 16.875 -1.714 1 98.06 696 ILE B C 1
ATOM 11420 O O . ILE B 1 696 ? -23.156 17.625 -0.735 1 98.06 696 ILE B O 1
ATOM 11424 N N . TYR B 1 697 ? -22.766 17.234 -2.906 1 98.19 697 TYR B N 1
ATOM 11425 C CA . TYR B 1 697 ? -22.312 18.594 -3.191 1 98.19 697 TYR B CA 1
ATOM 11426 C C . TYR B 1 697 ? -22.891 19.094 -4.512 1 98.19 697 TYR B C 1
ATOM 11428 O O . TYR B 1 697 ? -22.609 18.516 -5.57 1 98.19 697 TYR B O 1
ATOM 11436 N N . THR B 1 698 ? -23.688 20.125 -4.43 1 97.69 698 THR B N 1
ATOM 11437 C CA . THR B 1 698 ? -24.312 20.719 -5.602 1 97.69 698 THR B CA 1
ATOM 11438 C C . THR B 1 698 ? -23.969 22.203 -5.719 1 97.69 698 THR B C 1
ATOM 11440 O O . THR B 1 698 ? -24.031 22.938 -4.73 1 97.69 698 THR B O 1
ATOM 11443 N N . VAL B 1 699 ? -23.594 22.625 -6.891 1 97.44 699 VAL B N 1
ATOM 11444 C CA . VAL B 1 699 ? -23.281 24.031 -7.148 1 97.44 699 VAL B CA 1
ATOM 11445 C C . VAL B 1 699 ? -24.172 24.547 -8.273 1 97.44 699 VAL B C 1
ATOM 11447 O O . VAL B 1 699 ? -24.328 23.875 -9.305 1 97.44 699 VAL B O 1
ATOM 11450 N N . ILE B 1 700 ? -24.781 25.703 -8.031 1 96.5 700 ILE B N 1
ATOM 11451 C CA . ILE B 1 700 ? -25.672 26.328 -9 1 96.5 700 ILE B CA 1
ATOM 11452 C C . ILE B 1 700 ? -25.125 27.703 -9.375 1 96.5 700 ILE B C 1
ATOM 11454 O O . ILE B 1 700 ? -24.906 28.547 -8.508 1 96.5 700 ILE B O 1
ATOM 11458 N N . GLU B 1 701 ? -24.922 27.906 -10.609 1 96.62 701 GLU B N 1
ATOM 11459 C CA . GLU B 1 701 ? -24.578 29.234 -11.117 1 96.62 701 GLU B CA 1
ATOM 11460 C C . GLU B 1 701 ? -25.828 29.969 -11.586 1 96.62 701 GLU B C 1
ATOM 11462 O O . GLU B 1 701 ? -26.562 29.484 -12.445 1 96.62 701 GLU B O 1
ATOM 11467 N N . CYS B 1 702 ? -26.031 31.047 -10.961 1 94.75 702 CYS B N 1
ATOM 11468 C CA . CYS B 1 702 ? -27.109 31.953 -11.367 1 94.75 702 CYS B CA 1
ATOM 11469 C C . CYS B 1 702 ? -26.562 33.125 -12.18 1 94.75 702 CYS B C 1
ATOM 11471 O O . CYS B 1 702 ? -25.797 33.938 -11.664 1 94.75 702 CYS B O 1
ATOM 11473 N N . ARG B 1 703 ? -27.062 33.188 -13.43 1 92.19 703 ARG B N 1
ATOM 11474 C CA . ARG B 1 703 ? -26.625 34.281 -14.305 1 92.19 703 ARG B CA 1
ATOM 11475 C C . ARG B 1 703 ? -27.719 35.312 -14.5 1 92.19 703 ARG B C 1
ATOM 11477 O O . ARG B 1 703 ? -28.906 34.938 -14.555 1 92.19 703 ARG B O 1
ATOM 11484 N N . GLU B 1 704 ? -27.266 36.438 -14.523 1 85.81 704 GLU B N 1
ATOM 11485 C CA . GLU B 1 704 ? -28.172 37.562 -14.758 1 85.81 704 GLU B CA 1
ATOM 11486 C C . GLU B 1 704 ? -28.188 37.969 -16.234 1 85.81 704 GLU B C 1
ATOM 11488 O O . GLU B 1 704 ? -27.203 37.781 -16.938 1 85.81 704 GLU B O 1
#

Foldseek 3Di:
DAEEAQAQQAFFLFFDAPDAGDWDFPVVVVLCVLLPHAEYDSHHLACCLFNPQVSLCQLDPDDDPVCVVRGTDGVLVVLVVSVVVNHAYAHEYEQFWWKKWKWDADPVRLDTPDTQDDDPPDPRIDIGGQFCQQQVVRVNPTPHPCVLVVPAQAWPVGDHDRGVCVVFFFAALVGFWAFQCQNDFPPTRMTITGGQLLIPSSLVSSLSSLLVCVVSNHQAYEYEPLQSQVLQQLQRGGQDPSLQVLLLVLCVVVVPDFDPVQPDSVPGGPSVVCVVVPDDSLCSHCVVACVNVVRGCSVVSSVSSLVSSQVSLQSNLVSNQVSSCVPPVDGHFYEYAPAQLALSCLSNLVSGQAYEYEYEPDDLDDLLSLLVVLQSNVPGAYDYDYPADPVLVVCQVCQVVVHNASVVLVQCSSQLQQYHGYHYNQHHRTSHDRGGDDHDSVQSSVVSVQCVVPVQLRDNFFDKQEEEEEESVQRVVLQRNAWDPPCPGPQAPQDNDDCVVPRYHHPRGSPHGGGPLCQSSVLSVVCQQAQHGYHYHYAYPVRHDALVNPLSHQEYEYERHQPDDPVNLVRVVVSVVSRRAYEYEDHDYPPHDGPYYYYSVCSVVVSVVSLPDDMQKHFDCNRQWGWIWGDDPFFIKIKIAGSCADPVVRHGFFDQKTKMAGPDDFDDKDKDAPPDDPPWDWDDDPRMIMIGRHHRMMMMTGGD/DAEEAQAQQAFFLFFDAPDAGDWDFPVVVVLCVLLPHAEYDSHHLACCLFNPQVSCCQLDPDDDPVCVVRGTDGVLVVLVVSVVVNHAYAHEYEQFWWKKWKWDADPVRLDTPDTQDDDPPDPRIDIGGQFCQQQVVRVNPTPHPCVLVVPAQAWPVGDHDRGVCVVFFFAALVGFWAFQCQNDFPPTRMTITGGQLLIPSVLVSSLSSLLVCVVSNHQAYEYEPLQSQVLQQLQRGGQDPSLQVLLLVLCVVVVPDFDPVQDDSVPGGPSVVCVVVPDDSLCSHCVVACVNVVRGCSVVSSVSSLVSSQVSLQSNLVSNQVSSCVPPVDGHFYEYAPELLALSCLSNLVSGQAYEYEYEPDDLDDLLSLLVVLQSNVPHAYDYDYPADPVLVVCQVCQVVVHNASVVLVQCSSQLQQYHGYHYNQHHRTSHDRGGDDHDSVQSSVVSVQCVVPVQLRDNFFDKQEEEEEESVQRVVLQRNAWDPPCPGPQAPQDNDDCVVPRYHHPRGSPHTGGPLCQRSVLSVVLQQAQHGYHYHYAYPVRHDALVVPLSHQEYEYERHQPDDPVNLVRVVVSVVSRRAYEYEDHDYPPHDGPYYYYSVCSVVVSVVSLPDDMQKHFDCNRQWGWIWGDDPFFIKIKIAGSCADPVVRHGFFDQKTKMAGPDDFDDKDKDAPPDDPPWDWDDDPRIIMIGRHHRMMMMTGGD

Organism: NCBI:txid1796616

pLDDT: mean 94.07, std 7.28, range [44.88, 98.88]

Solvent-accessible surface area (backbone atoms only — not comparable to full-atom values): 72953 Å² total; per-residue (Å²): 137,61,30,33,26,39,28,35,54,39,51,75,72,27,66,50,62,74,51,55,53,56,83,47,35,51,65,58,53,48,51,36,55,57,30,57,43,38,32,31,40,57,43,38,79,22,21,49,30,33,21,62,50,56,28,49,42,53,34,62,42,83,58,53,70,76,46,16,48,67,26,38,43,28,47,24,55,47,29,49,56,33,50,77,68,65,27,39,36,17,26,22,44,58,54,37,46,37,29,38,26,31,27,22,24,45,96,86,49,65,42,73,73,26,22,48,43,75,76,79,86,39,87,48,66,51,67,51,17,24,43,36,42,47,57,44,69,43,69,74,73,36,64,53,45,51,79,80,32,74,86,52,52,41,40,90,84,64,46,71,62,64,40,50,42,78,68,30,43,24,24,21,70,82,64,31,44,33,32,35,44,76,57,46,50,77,97,46,55,56,50,34,30,21,42,35,68,77,37,58,37,46,51,53,52,50,48,50,48,48,52,54,41,49,73,33,43,41,47,26,40,27,32,34,50,56,54,32,51,55,38,38,39,32,48,34,24,58,53,39,71,65,50,46,54,49,46,49,51,46,37,60,74,69,65,56,82,71,57,88,87,56,71,51,79,91,77,50,48,65,62,59,52,40,47,75,72,65,57,52,44,71,60,45,24,52,66,50,54,65,59,37,61,69,42,85,65,40,57,58,52,51,50,58,52,54,52,36,36,33,49,48,48,40,53,47,38,52,48,48,30,50,50,34,33,69,77,66,69,39,85,42,52,29,30,36,36,52,40,75,69,45,62,89,42,54,76,37,51,83,57,39,66,38,39,49,24,28,38,61,81,58,61,96,75,59,67,41,57,43,40,44,50,44,18,63,50,66,82,56,54,38,28,56,42,75,36,66,45,71,55,50,53,51,44,50,52,33,41,61,47,47,40,55,46,62,55,53,45,64,50,46,53,50,37,57,58,51,33,32,40,41,43,62,37,17,19,75,47,52,22,88,31,60,29,32,40,65,68,66,61,71,57,44,30,53,48,29,51,51,46,67,77,45,54,85,73,57,53,76,36,77,55,49,36,32,35,38,42,42,36,42,60,24,50,45,51,35,30,70,71,36,54,46,79,58,53,76,42,95,38,32,47,54,64,85,68,81,61,80,90,57,68,61,44,28,76,76,29,58,56,39,49,53,31,50,55,53,70,48,55,51,47,46,36,51,36,48,58,61,49,48,64,59,41,37,42,49,32,33,92,90,49,60,78,46,54,78,79,48,64,77,26,53,33,36,38,34,36,44,25,51,51,46,53,63,71,54,44,51,40,55,53,54,33,40,74,73,64,28,43,38,32,36,34,49,47,61,36,71,90,58,82,58,78,42,79,32,48,70,91,35,48,65,58,52,51,54,55,59,60,72,50,89,45,60,53,44,54,81,54,88,62,34,44,47,76,36,42,22,52,46,98,60,34,36,32,40,29,39,41,47,57,37,65,35,86,86,80,60,38,56,53,60,37,71,68,44,60,35,37,50,65,63,82,65,76,42,81,46,79,48,52,46,68,84,55,97,70,48,46,74,47,80,52,95,62,19,42,40,32,29,39,37,45,48,32,30,37,36,38,30,27,98,138,62,30,32,25,39,29,33,55,39,50,75,73,27,65,50,61,74,52,55,54,57,82,49,36,51,64,58,54,50,49,36,55,56,29,56,44,38,32,30,39,57,42,38,77,24,22,49,30,32,20,63,49,56,29,49,44,53,35,62,42,84,58,54,68,75,46,17,48,67,27,38,42,28,46,25,54,47,30,49,58,34,50,78,69,65,27,40,36,17,25,22,45,57,54,36,45,37,29,38,24,30,26,22,22,45,96,84,48,65,42,73,74,25,23,47,43,75,74,80,84,40,88,49,65,51,66,49,17,24,44,37,42,47,55,44,68,43,67,73,74,37,66,52,46,50,79,80,33,75,87,52,52,40,40,89,86,64,47,70,60,62,41,50,42,77,68,30,42,24,25,21,71,82,65,30,45,32,31,34,44,77,56,47,48,77,96,46,56,59,48,34,31,21,43,35,68,78,36,57,38,46,52,53,50,49,48,50,48,49,51,53,42,49,74,33,42,41,47,24,39,28,32,35,51,55,53,33,48,57,40,38,39,32,48,35,23,59,51,40,71,65,49,46,53,49,46,50,50,46,36,60,74,69,66,57,81,70,57,89,89,57,70,50,79,90,75,50,48,65,62,60,52,40,48,74,72,66,57,53,42,72,61,46,24,49,68,50,54,66,60,39,63,68,40,86,63,40,57,58,53,50,50,56,52,55,53,35,36,33,49,48,48,41,52,49,38,53,47,46,30,51,49,32,33,71,78,67,67,39,85,42,51,29,29,35,35,48,51,70,70,42,63,87,42,55,77,36,51,81,57,40,66,38,37,48,27,32,36,61,82,58,61,97,75,58,66,41,58,44,39,44,49,44,18,63,49,64,81,56,53,38,27,56,42,74,37,65,44,71,55,53,53,51,43,50,53,34,40,60,47,48,41,53,46,64,54,53,46,63,50,44,54,50,37,57,58,48,34,33,39,41,43,62,37,17,19,76,46,52,21,87,31,61,28,32,40,64,67,64,62,71,57,45,30,53,47,29,51,50,46,69,77,45,54,84,73,57,54,76,35,78,57,48,36,30,34,38,42,42,39,44,60,24,50,45,50,35,29,69,71,37,57,46,79,59,54,76,43,94,40,32,49,50,63,86,69,80,62,78,90,56,69,62,42,27,76,74,28,58,52,32,50,53,30,51,56,52,70,49,55,50,48,44,37,50,35,48,58,60,49,47,63,58,41,37,42,49,30,34,91,91,49,60,76,47,52,77,78,48,64,76,25,54,33,36,38,35,36,44,25,50,51,46,53,64,71,53,43,49,38,53,52,53,34,41,75,73,66,28,42,38,34,35,34,48,45,63,36,70,90,59,82,59,79,41,78,33,48,70,90,36,48,65,58,53,51,53,56,59,60,70,50,91,45,60,54,43,54,80,53,87,63,34,44,50,75,35,42,22,52,45,98,60,32,36,31,38,31,38,41,46,57,38,64,34,85,86,78,61,37,57,54,60,36,71,66,46,62,35,38,50,65,63,83,64,76,43,79,47,80,50,55,45,69,84,54,93,70,47,45,74,47,82,53,96,61,18,43,40,31,30,39,36,46,47,32,30,36,35,38,31,28,96

Sequence (1408 aa):
MLKGIYFMGWQRDMWNYHPSLPMKNMQMIQDIEDIHGDMLIWSCLGSGAIGLPYLDREANDDTSPRMRLYGFMNDKEFCQECRKRGIKVFSVLWKSQLWEFGAEFNEDETKLLSLNILRNASENHKYVGMSELSTNRYPHLFKPMETYFPDGLKDHKGNTVKDFLEEFKAVSLEGRSILSAWLMAPEHDHKCYSPCCCKESYLSYLKKNVEMMIDAGAGGLHIDEYDTQKHVLNNAGCFCDECMDKFNAYLKKMQIRLPGDAGNIESFHYRKYLLEKGYTDEKLLPFNGNKRWEIPLFRDFVEMQIEYISEVVKEISQHAKQYAKEVRNEEFPVTANLFQCFPISWRSKKYLDLLAGEKTDIKLRQDAWYKYAFGWLNGKECCFVEDPNQYVRDMLEDIKNGIHDRLILFLLEPMAHGFHIAFPYGSWLQNQVKDAFWPDLRVLRKLGAWLDNNSGLFPKNPAADIAVIYDLPSAYENLWTEPSLNTTATYNQVEKISLEGVEELGRQGAFSCDGDFDNFFRLIQHMSDKDIVYNVIFESPDEPLTVEKISGYKQVIVPDAFNMQESTVEILKSCQETGVEVFTFGRIPRGLDPDKTYQTEEENVLIHMLRMQTMVIGVQSDGKYGVAVHQKDNGKVLHIVNYNYNEETHKIDTLPEVRVKLNYPCDELRIAEFPDNNSAEAEIKDGEIVVRNAGIYTVIECREMLKGIYFMGWQRDMWNYHPSLPMKNMQMIQDIEDIHGDMLIWSCLGSGAIGLPYLDREANDDTSPRMRLYGFMNDKEFCQECRKRGIKVFSVLWKSQLWEFGAEFNEDETKLLSLNILRNASENHKYVGMSELSTNRYPHLFKPMETYFPDGLKDHKGNTVKDFLEEFKAVSLEGRSILSAWLMAPEHDHKCYSPCCCKESYLSYLKKNVEMMIDAGAGGLHIDEYDTQKHVLNNAGCFCDECMDKFNAYLKKMQIRLPGDAGNIESFHYRKYLLEKGYTDEKLLPFNGNKRWEIPLFRDFVEMQIEYISEVVKEISQHAKQYAKEVRNEEFPVTANLFQCFPISWRSKKYLDLLAGEKTDIKLRQDAWYKYAFGWLNGKECCFVEDPNQYVRDMLEDIKNGIHDRLILFLLEPMAHGFHIAFPYGSWLQNQVKDAFWPDLRVLRKLGAWLDNNSGLFPKNPAADIAVIYDLPSAYENLWTEPSLNTTATYNQVEKISLEGVEELGRQGAFSCDGDFDNFFRLIQHMSDKDIVYNVIFESPDEPLTVEKISGYKQVIVPDAFNMQESTVEILKSCQETGVEVFTFGRIPRGLDPDKTYQTEEENVLIHMLRMQTMVIGVQSDGKYGVAVHQKDNGKVLHIVNYNYNEETHKIDTLPEVRVKLNYPCDELRIAEFPDNNSAEAEIKDGEIVVRNAGIYTVIECRE

Secondary structure (DSSP, 8-state):
--EEEEE--PPTTS----SSPPPEEHHHHHHHHHHT--EEEEEE--GGGT-HHHHHHHHHPPPPHHHHHTTEE-HHHHHHHHHHTTPEEEEEEESS-EEEEEEEE-TTS-SEEEESB-----SEEEEEEHHHHHTT--TTTS--GGGT-TT--B-TTSPBPS-HHHHHB-B-TTS-EEB-GGGSPTT-SEEEEPB-TT-HHHHHHHHHHHHHHHHTT-SEEEEESTTHHHHHHTTT----HHHHHHHHHHHHHHTPPPPTTS--GGG--HHHHHHHTT--HHHHSGGGGGGGGGSTTHHHHHHHHHHHHHHHHHHHHHHHHHHHHHHH-----EEE--TTT-GGGHHHHTT-SSEEEEE-S--S--HHHHHHHHHHHTT--EEEEE---HHHHHHHHHHHTT--HHHHHHHHHHHHTT-BEEEEESB---TTSS--B---HHHHHHHHHHHHHTGGG--S-B--SEEEEEEHHHHHHHHHHSB---TTSTTT-------TT--EESSS-TTTT-B--HHHHHHHHHHHHTT--EEEEEE-SSS---HHHHTT-SEEEEET-TT--HHHHHHHHHHHHTT-EEEEESS--TT---SEEE-GGGHHHHHHHHHTS--SEEE--TTSEEEEEEEETTEEEEEEEE--B-TTT-SBPPEEEEEEEESS---EEEEEEES--TT-EEEEETTEEEEEEE-SEEEEEEE-/--EEEEE--PPTTS----SSPPPEEHHHHHHHHHHT--EEEEEE--GGGT-HHHHHHHHHPPPPHHHHHTTEE-HHHHHHHHHHTTPEEEEEEESS-EEEEEEEE-TTS-SEEEESB-----SEEEEEEHHHHHTT--TTTS--GGGT-TT--B-TTSPBPS-HHHHHB-B-TTS-EEB-GGGSPTT-SEEEEPB-TT-HHHHHHHHHHHHHHHHTT-SEEEEESTTHHHHHHTTT----HHHHHHHHHHHHHHTPPPPTTS--GGG--HHHHHHHTT--HHHHSGGGGGGGGGSTTHHHHHHHHHHHHHHHHHHHHHHHHHHHHHHH-----EEE--GGG-GGGHHHHTT-SSEEEEE-S--S--HHHHHHHHHHHTT--EEEEE---HHHHHHHHHHHTT--HHHHHHHHHHHHTT-BEEEEESB---TTSS--B---HHHHHHHHHHHHHTGGG--S-B--SEEEEEEHHHHHHHHHHSB---TTSTTT-------TT--EESSS-TTTT-B--HHHHHHHHHHHHTT--EEEEEE-SSS---HHHHTT-SEEEEET-TT--HHHHHHHHHHHHTT-EEEEESS--TT---SEEE-GGGHHHHHHHHHTS--SEEE--TTSEEEEEEEETTEEEEEEEE--B-TTT-SBPPEEEEEEEESS---EEEEEEES--TT-EEEEETTEEEEEEE-SEEEEEEE-

Radius of gyration: 37.78 Å; Cα contacts (8 Å, |Δi|>4): 3086; chains: 2; bounding box: 79×118×95 Å